Protein AF-0000000087072277 (afdb_homodimer)

Sequence (854 aa):
MFRTTTSKAGISQGRFVLPHSLRNQVSDLQTKVGILLEQLRGSSAESKAVASFSDQLLHIALSLDKFAESLSGSYDNSSGMNEVSAVDENFSDHEESKIEQGSDTHRFNSGELHKYTALKLNRLIGKKNFLGVEAISPSVGLTCASMASNVDRFMDYKIYRMCSDDWDIAQKVMISGCDPLPRRRCFSKTPPRFSKPLPINSSLWSQPTDTNILWSRYKCKDYSCLVSNETLGKRGFFKCSNCFDLSKRGWEILTNESTSAEFTIDKVLRLKPVEIRIGLDFSPTTGTFAALMKERNVTIASATLNLGAPFNEVIALRGLLPLYLSIGSRLPFFDNTLDIIHSTLFLDGWIGLDLLQFVLFDWDRVLRPRGLLWVDRFFCKRDDLKIYLDEFSRLHYKKLLWRIVPKTDRLEDELYFSAVLEKPLGSMFRTTTSKAGISQGRFVLPHSLRNQVSDLQTKVGILLEQLRGSSAESKAVASFSDQLLHIALSLDKFAESLSGSYDNSSGMNEVSAVDENFSDHEESKIEQGSDTHRFNSGELHKYTALKLNRLIGKKNFLGVEAISPSVGLTCASMASNVDRFMDYKIYRMCSDDWDIAQKVMISGCDPLPRRRCFSKTPPRFSKPLPINSSLWSQPTDTNILWSRYKCKDYSCLVSNETLGKRGFFKCSNCFDLSKRGWEILTNESTSAEFTIDKVLRLKPVEIRIGLDFSPTTGTFAALMKERNVTIASATLNLGAPFNEVIALRGLLPLYLSIGSRLPFFDNTLDIIHSTLFLDGWIGLDLLQFVLFDWDRVLRPRGLLWVDRFFCKRDDLKIYLDEFSRLHYKKLLWRIVPKTDRLEDELYFSAVLEKPLGS

Foldseek 3Di:
DPPPPPPPPPPPPPPPPPPPVVVVLVVVLVVLVVVLVVCVVPDPDDPVNVVVNVVSVVVSVVSVVVVVVVVPPDDDDDDDDDDDCPVPPPCDDPPPPPPPVPPPPLDQPAPQVVVQQDWAADPPAPDADPVRDRTDGDDWWPCCSVVRVLLNVQAPDDAAEEHDPCVVSVVVVVLVTGPPRTDYRYHYDFQPDADDFDDLVPLQQDQTDLSRDDCVQAQDSGLCCLDPPVNPPPRQADFPSHQSNSVDQPLDDDDDQQAFQRHHPVVQCVVPPPQAAEEEEEEQHLCSVQSVVVVVNHAYEYEDAQGRHDSCSSCVSSVHHYHDDHLPDQDPAAFQAHQEYEYERPQEAVDDLVSVLVSVVSVNGRHHAFGKYKYTFHKHAPVCVVVVVVSVCVQVFAWDDWGKYADPPDPGNMITIITITTRHPDD/DPPPPVPPPPPPPPPPPPPPVVVVVVVVLVVLVVVLVVVVVPDDDDDPVVVVNVVSVVVSVVSVVVVVVVPPPDDDDDDDDDDDDPVPPPCDDPPPPPPPVPPPPLDQPAPQVVVQQDWAADPPAPDADPVRDRTDGDDWWPCCSVVRVLLNVQAPDDAAEEHDPCVVSVVVVVLVTGPPRTDHRYHYDFQPDADDFDDLVALQQDQTDLSRDDCVQAQDSGLCCLDPPVNVPPRQADFPSHQSNSVDQPLDDDDDQQAFQRHHPVVLCVVPPPQAAEEEEEEQHLCSVQSVVVVVNHAYEYEDAQGRHDSCSSCVSSVHHYHDDDLPDQDPAAFQAHQEYEYERPQEAVDDLVSVLVSVVSVNGRHHAFGKYKYTFHKHAPVCVVVVVVSVCVQVFAWDDWGKYADPPDPGNMITIITITTRHDDD

Nearest PDB structures (foldseek):
  7wts-assembly1_q  TM=7.045E-01  e=3.561E-06  Homo sapiens
  6g4w-assembly1_q  TM=7.102E-01  e=8.349E-06  Homo sapiens
  5je3-assembly2_B  TM=5.546E-01  e=3.186E-05  Burkholderia glumae
  5wmm-assembly1_A  TM=5.887E-01  e=2.102E-04  Micromonospora sp. ML1
  8fjk-assembly1_Y  TM=5.440E-01  e=1.168E-02  Golden shiner reovirus

InterPro domains:
  IPR053223 Probable Methyltransferase [PTHR44067] (52-425)

Structure (mmCIF, N/CA/C/O backbone):
data_AF-0000000087072277-model_v1
#
loop_
_entity.id
_entity.type
_entity.pdbx_description
1 polymer 'Receptor-like protein kinase FERONIA-like'
#
loop_
_atom_site.group_PDB
_atom_site.id
_atom_site.type_symbol
_atom_site.label_atom_id
_atom_site.label_alt_id
_atom_site.label_comp_id
_atom_site.label_asym_id
_atom_site.label_entity_id
_atom_site.label_seq_id
_atom_site.pdbx_PDB_ins_code
_atom_site.Cartn_x
_atom_site.Cartn_y
_atom_site.Cartn_z
_atom_site.occupancy
_atom_site.B_iso_or_equiv
_atom_site.auth_seq_id
_atom_site.auth_comp_id
_atom_site.auth_asym_id
_atom_site.auth_atom_id
_atom_site.pdbx_PDB_model_num
ATOM 1 N N . MET A 1 1 ? 5.039 69.188 -38.156 1 21.2 1 MET A N 1
ATOM 2 C CA . MET A 1 1 ? 5.746 68.375 -37.156 1 21.2 1 MET A CA 1
ATOM 3 C C . MET A 1 1 ? 5.227 66.938 -37.188 1 21.2 1 MET A C 1
ATOM 5 O O . MET A 1 1 ? 5.449 66.188 -36.25 1 21.2 1 MET A O 1
ATOM 9 N N . PHE A 1 2 ? 4.535 66.438 -38.219 1 25.06 2 PHE A N 1
ATOM 10 C CA . PHE A 1 2 ? 3.707 65.312 -38.531 1 25.06 2 PHE A CA 1
ATOM 11 C C . PHE A 1 2 ? 4.555 64.062 -38.625 1 25.06 2 PHE A C 1
ATOM 13 O O . PHE A 1 2 ? 5.441 63.969 -39.469 1 25.06 2 PHE A O 1
ATOM 20 N N . ARG A 1 3 ? 4.793 63.281 -37.375 1 22.88 3 ARG A N 1
ATOM 21 C CA . ARG A 1 3 ? 5.676 62.188 -36.938 1 22.88 3 ARG A CA 1
ATOM 22 C C . ARG A 1 3 ? 5.367 60.906 -37.656 1 22.88 3 ARG A C 1
ATOM 24 O O . ARG A 1 3 ? 4.379 60.219 -37.344 1 22.88 3 ARG A O 1
ATOM 31 N N . THR A 1 4 ? 5.527 60.75 -38.938 1 24.5 4 THR A N 1
ATOM 32 C CA . THR A 1 4 ? 5.043 59.656 -39.812 1 24.5 4 THR A CA 1
ATOM 33 C C . THR A 1 4 ? 5.723 58.344 -39.438 1 24.5 4 THR A C 1
ATOM 35 O O . THR A 1 4 ? 6.949 58.25 -39.469 1 24.5 4 THR A O 1
ATOM 38 N N . THR A 1 5 ? 5.129 57.5 -38.469 1 25.12 5 THR A N 1
ATOM 39 C CA . THR A 1 5 ? 5.434 56.281 -37.719 1 25.12 5 THR A CA 1
ATOM 40 C C . THR A 1 5 ? 5.672 55.125 -38.688 1 25.12 5 THR A C 1
ATOM 42 O O . THR A 1 5 ? 4.723 54.594 -39.25 1 25.12 5 THR A O 1
ATOM 45 N N . THR A 1 6 ? 6.746 55.062 -39.562 1 24.59 6 THR A N 1
ATOM 46 C CA . THR A 1 6 ? 6.887 54.125 -40.656 1 24.59 6 THR A CA 1
ATOM 47 C C . THR A 1 6 ? 7.215 52.719 -40.156 1 24.59 6 THR A C 1
ATOM 49 O O . THR A 1 6 ? 8.258 52.531 -39.531 1 24.59 6 THR A O 1
ATOM 52 N N . SER A 1 7 ? 6.238 51.844 -39.656 1 22.67 7 SER A N 1
ATOM 53 C CA . SER A 1 7 ? 6.262 50.562 -38.969 1 22.67 7 SER A CA 1
ATOM 54 C C . SER A 1 7 ? 6.949 49.5 -39.812 1 22.67 7 SER A C 1
ATOM 56 O O . SER A 1 7 ? 6.469 49.156 -40.906 1 22.67 7 SER A O 1
ATOM 58 N N . LYS A 1 8 ? 8.367 49.312 -39.844 1 23.41 8 LYS A N 1
ATOM 59 C CA . LYS A 1 8 ? 9.18 48.5 -40.719 1 23.41 8 LYS A CA 1
ATOM 60 C C . LYS A 1 8 ? 8.953 47 -40.438 1 23.41 8 LYS A C 1
ATOM 62 O O . LYS A 1 8 ? 9.188 46.531 -39.312 1 23.41 8 LYS A O 1
ATOM 67 N N . ALA A 1 9 ? 8.016 46.281 -41.031 1 24.77 9 ALA A N 1
ATOM 68 C CA . ALA A 1 9 ? 7.59 44.875 -40.938 1 24.77 9 ALA A CA 1
ATOM 69 C C . ALA A 1 9 ? 8.766 43.938 -41.188 1 24.77 9 ALA A C 1
ATOM 71 O O . ALA A 1 9 ? 9.367 43.969 -42.281 1 24.77 9 ALA A O 1
ATOM 72 N N . GLY A 1 10 ? 9.664 43.625 -40.125 1 21.69 10 GLY A N 1
ATOM 73 C CA . GLY A 1 10 ? 10.922 42.875 -40.219 1 21.69 10 GLY A CA 1
ATOM 74 C C . GLY A 1 10 ? 10.75 41.438 -40.688 1 21.69 10 GLY A C 1
ATOM 75 O O . GLY A 1 10 ? 10.023 40.656 -40.094 1 21.69 10 GLY A O 1
ATOM 76 N N . ILE A 1 11 ? 10.797 41.094 -42.031 1 25.72 11 ILE A N 1
ATOM 77 C CA . ILE A 1 11 ? 10.625 39.844 -42.75 1 25.72 11 ILE A CA 1
ATOM 78 C C . ILE A 1 11 ? 11.68 38.812 -42.312 1 25.72 11 ILE A C 1
ATOM 80 O O . ILE A 1 11 ? 12.883 39.062 -42.469 1 25.72 11 ILE A O 1
ATOM 84 N N . SER A 1 12 ? 11.477 38.156 -41.156 1 23.19 12 SER A N 1
ATOM 85 C CA . SER A 1 12 ? 12.359 37.125 -40.562 1 23.19 12 SER A CA 1
ATOM 86 C C . SER A 1 12 ? 12.758 36.094 -41.594 1 23.19 12 SER A C 1
ATOM 88 O O . SER A 1 12 ? 11.898 35.5 -42.25 1 23.19 12 SER A O 1
ATOM 90 N N . GLN A 1 13 ? 13.914 36.219 -42.25 1 26.47 13 GLN A N 1
ATOM 91 C CA . GLN A 1 13 ? 14.523 35.438 -43.312 1 26.47 13 GLN A CA 1
ATOM 92 C C . GLN A 1 13 ? 14.797 34 -42.875 1 26.47 13 GLN A C 1
ATOM 94 O O . GLN A 1 13 ? 15.539 33.781 -41.906 1 26.47 13 GLN A O 1
ATOM 99 N N . GLY A 1 14 ? 13.797 33.031 -42.812 1 27.34 14 GLY A N 1
ATOM 100 C CA . GLY A 1 14 ? 13.812 31.625 -42.531 1 27.34 14 GLY A CA 1
ATOM 101 C C . GLY A 1 14 ? 14.984 30.891 -43.156 1 27.34 14 GLY A C 1
ATOM 102 O O . GLY A 1 14 ? 15.227 31 -44.344 1 27.34 14 GLY A O 1
ATOM 103 N N . ARG A 1 15 ? 16.047 30.672 -42.281 1 28.58 15 ARG A N 1
ATOM 104 C CA . ARG A 1 15 ? 17.359 30.125 -42.656 1 28.58 15 ARG A CA 1
ATOM 105 C C . ARG A 1 15 ? 17.219 28.703 -43.188 1 28.58 15 ARG A C 1
ATOM 107 O O . ARG A 1 15 ? 16.734 27.812 -42.5 1 28.58 15 ARG A O 1
ATOM 114 N N . PHE A 1 16 ? 17.016 28.5 -44.469 1 29.39 16 PHE A N 1
ATOM 115 C CA . PHE A 1 16 ? 16.828 27.266 -45.25 1 29.39 16 PHE A CA 1
ATOM 116 C C . PHE A 1 16 ? 18.094 26.406 -45.156 1 29.39 16 PHE A C 1
ATOM 118 O O . PHE A 1 16 ? 19.156 26.828 -45.594 1 29.39 16 PHE A O 1
ATOM 125 N N . VAL A 1 17 ? 18.188 25.625 -44.062 1 34.28 17 VAL A N 1
ATOM 126 C CA . VAL A 1 17 ? 19.391 24.812 -43.875 1 34.28 17 VAL A CA 1
ATOM 127 C C . VAL A 1 17 ? 19.422 23.703 -44.938 1 34.28 17 VAL A C 1
ATOM 129 O O . VAL A 1 17 ? 18.5 22.906 -45.031 1 34.28 17 VAL A O 1
ATOM 132 N N . LEU A 1 18 ? 20.125 23.797 -45.875 1 36.19 18 LEU A N 1
ATOM 133 C CA . LEU A 1 18 ? 20.281 22.906 -47.031 1 36.19 18 LEU A CA 1
ATOM 134 C C . LEU A 1 18 ? 20.734 21.516 -46.562 1 36.19 18 LEU A C 1
ATOM 136 O O . LEU A 1 18 ? 21.531 21.391 -45.625 1 36.19 18 LEU A O 1
ATOM 140 N N . PRO A 1 19 ? 20.016 20.422 -46.938 1 43.06 19 PRO A N 1
ATOM 141 C CA . PRO A 1 19 ? 20.359 19.047 -46.531 1 43.06 19 PRO A CA 1
ATOM 142 C C . PRO A 1 19 ? 21.828 18.703 -46.781 1 43.06 19 PRO A C 1
ATOM 144 O O . PRO A 1 19 ? 22.453 19.25 -47.688 1 43.06 19 PRO A O 1
ATOM 147 N N . HIS A 1 20 ? 22.453 18.234 -45.781 1 47.31 20 HIS A N 1
ATOM 148 C CA . HIS A 1 20 ? 23.875 17.922 -45.719 1 47.31 20 HIS A CA 1
ATOM 149 C C . HIS A 1 20 ? 24.344 17.234 -47 1 47.31 20 HIS A C 1
ATOM 151 O O . HIS A 1 20 ? 25.484 17.406 -47.438 1 47.31 20 HIS A O 1
ATOM 157 N N . SER A 1 21 ? 23.391 16.391 -47.562 1 50.62 21 SER A N 1
ATOM 158 C CA . SER A 1 21 ? 23.719 15.656 -48.781 1 50.62 21 SER A CA 1
ATOM 159 C C . SER A 1 21 ? 24 16.609 -49.938 1 50.62 21 SER A C 1
ATOM 161 O O . SER A 1 21 ? 24.844 16.344 -50.781 1 50.62 21 SER A O 1
ATOM 163 N N . LEU A 1 22 ? 23.281 17.656 -49.875 1 48.09 22 LEU A N 1
ATOM 164 C CA . LEU A 1 22 ? 23.391 18.672 -50.906 1 48.09 22 LEU A CA 1
ATOM 165 C C . LEU A 1 22 ? 24.672 19.5 -50.719 1 48.09 22 LEU A C 1
ATOM 167 O O . LEU A 1 22 ? 25.312 19.875 -51.719 1 48.09 22 LEU A O 1
ATOM 171 N N . ARG A 1 23 ? 25.078 19.656 -49.562 1 53.53 23 ARG A N 1
ATOM 172 C CA . ARG A 1 23 ? 26.281 20.391 -49.219 1 53.53 23 ARG A CA 1
ATOM 173 C C . ARG A 1 23 ? 27.531 19.672 -49.688 1 53.53 23 ARG A C 1
ATOM 175 O O . ARG A 1 23 ? 28.469 20.297 -50.188 1 53.53 23 ARG A O 1
ATOM 182 N N . ASN A 1 24 ? 27.438 18.422 -49.406 1 54.59 24 ASN A N 1
ATOM 183 C CA . ASN A 1 24 ? 28.578 17.594 -49.812 1 54.59 24 ASN A CA 1
ATOM 184 C C . ASN A 1 24 ? 28.719 17.578 -51.344 1 54.59 24 ASN A C 1
ATOM 186 O O . ASN A 1 24 ? 29.844 17.531 -51.844 1 54.59 24 ASN A O 1
ATOM 190 N N . GLN A 1 25 ? 27.578 17.609 -52 1 56.66 25 GLN A N 1
ATOM 191 C CA . GLN A 1 25 ? 27.578 17.609 -53.469 1 56.66 25 GLN A CA 1
ATOM 192 C C . GLN A 1 25 ? 28.125 18.922 -54.031 1 56.66 25 GLN A C 1
ATOM 194 O O . GLN A 1 25 ? 28.875 18.922 -55 1 56.66 25 GLN A O 1
ATOM 199 N N . VAL A 1 26 ? 27.891 19.953 -53.281 1 59.91 26 VAL A N 1
ATOM 200 C CA . VAL A 1 26 ? 28.375 21.281 -53.625 1 59.91 26 VAL A CA 1
ATOM 201 C C . VAL A 1 26 ? 29.875 21.359 -53.375 1 59.91 26 VAL A C 1
ATOM 203 O O . VAL A 1 26 ? 30.625 21.891 -54.219 1 59.91 26 VAL A O 1
ATOM 206 N N . SER A 1 27 ? 30.266 20.812 -52.25 1 59.84 27 SER A N 1
ATOM 207 C CA . SER A 1 27 ? 31.672 20.797 -51.906 1 59.84 27 SER A CA 1
ATOM 208 C C . SER A 1 27 ? 32.5 20 -52.906 1 59.84 27 SER A C 1
ATOM 210 O O . SER A 1 27 ? 33.594 20.375 -53.281 1 59.84 27 SER A O 1
ATOM 212 N N . ASP A 1 28 ? 31.922 18.906 -53.312 1 61.31 28 ASP A N 1
ATOM 213 C CA . ASP A 1 28 ? 32.562 18.047 -54.312 1 61.31 28 ASP A CA 1
ATOM 214 C C . ASP A 1 28 ? 32.688 18.766 -55.656 1 61.31 28 ASP A C 1
ATOM 216 O O . ASP A 1 28 ? 33.719 18.656 -56.312 1 61.31 28 ASP A O 1
ATOM 220 N N . LEU A 1 29 ? 31.609 19.531 -55.938 1 61.66 29 LEU A N 1
ATOM 221 C CA . LEU A 1 29 ? 31.609 20.328 -57.188 1 61.66 29 LEU A CA 1
ATOM 222 C C . LEU A 1 29 ? 32.656 21.422 -57.094 1 61.66 29 LEU A C 1
ATOM 224 O O . LEU A 1 29 ? 33.344 21.688 -58.094 1 61.66 29 LEU A O 1
ATOM 228 N N . GLN A 1 30 ? 32.844 22 -55.938 1 60.81 30 GLN A N 1
ATOM 229 C CA . GLN A 1 30 ? 33.844 23.047 -55.688 1 60.81 30 GLN A CA 1
ATOM 230 C C . GLN A 1 30 ? 35.25 22.516 -55.875 1 60.81 30 GLN A C 1
ATOM 232 O O . GLN A 1 30 ? 36.125 23.172 -56.469 1 60.81 30 GLN A O 1
ATOM 237 N N . THR A 1 31 ? 35.5 21.391 -55.312 1 62.44 31 THR A N 1
ATOM 238 C CA . THR A 1 31 ? 36.812 20.766 -55.406 1 62.44 31 THR A CA 1
ATOM 239 C C . THR A 1 31 ? 37.156 20.438 -56.844 1 62.44 31 THR A C 1
ATOM 241 O O . THR A 1 31 ? 38.312 20.656 -57.281 1 62.44 31 THR A O 1
ATOM 244 N N . LYS A 1 32 ? 36.125 19.984 -57.562 1 59.09 32 LYS A N 1
ATOM 245 C CA . LYS A 1 32 ? 36.375 19.578 -58.938 1 59.09 32 LYS A CA 1
ATOM 246 C C . LYS A 1 32 ? 36.625 20.781 -59.844 1 59.09 32 LYS A C 1
ATOM 248 O O . LYS A 1 32 ? 37.469 20.75 -60.719 1 59.09 32 LYS A O 1
ATOM 253 N N . VAL A 1 33 ? 35.906 21.859 -59.469 1 62.56 33 VAL A N 1
ATOM 254 C CA . VAL A 1 33 ? 36.125 23.109 -60.219 1 62.56 33 VAL A CA 1
ATOM 255 C C . VAL A 1 33 ? 37.5 23.672 -59.844 1 62.56 33 VAL A C 1
ATOM 257 O O . VAL A 1 33 ? 38.188 24.219 -60.719 1 62.56 33 VAL A O 1
ATOM 260 N N . GLY A 1 34 ? 37.969 23.562 -58.594 1 59.72 34 GLY A N 1
ATOM 261 C CA . GLY A 1 34 ? 39.281 23.984 -58.125 1 59.72 34 GLY A CA 1
ATOM 262 C C . GLY A 1 34 ? 40.438 23.281 -58.844 1 59.72 34 GLY A C 1
ATOM 263 O O . GLY A 1 34 ? 41.406 23.906 -59.219 1 59.72 34 GLY A O 1
ATOM 264 N N . ILE A 1 35 ? 40.281 21.984 -58.875 1 59.69 35 ILE A N 1
ATOM 265 C CA . ILE A 1 35 ? 41.281 21.172 -59.531 1 59.69 35 ILE A CA 1
ATOM 266 C C . ILE A 1 35 ? 41.406 21.578 -61 1 59.69 35 ILE A C 1
ATOM 268 O O . ILE A 1 35 ? 42.5 21.672 -61.531 1 59.69 35 ILE A O 1
ATOM 272 N N . LEU A 1 36 ? 40.219 21.859 -61.562 1 56.16 36 LEU A N 1
ATOM 273 C CA . LEU A 1 36 ? 40.219 22.281 -62.938 1 56.16 36 LEU A CA 1
ATOM 274 C C . LEU A 1 36 ? 40.938 23.609 -63.125 1 56.16 36 LEU A C 1
ATOM 276 O O . LEU A 1 36 ? 41.688 23.797 -64.062 1 56.16 36 LEU A O 1
ATOM 280 N N . LEU A 1 37 ? 40.812 24.516 -62.25 1 54.47 37 LEU A N 1
ATOM 281 C CA . LEU A 1 37 ? 41.438 25.828 -62.281 1 54.47 37 LEU A CA 1
ATOM 282 C C . LEU A 1 37 ? 42.969 25.719 -62.125 1 54.47 37 LEU A C 1
ATOM 284 O O . LEU A 1 37 ? 43.719 26.453 -62.75 1 54.47 37 LEU A O 1
ATOM 288 N N . GLU A 1 38 ? 43.438 24.906 -61.188 1 54.62 38 GLU A N 1
ATOM 289 C CA . GLU A 1 38 ? 44.875 24.703 -60.969 1 54.62 38 GLU A CA 1
ATOM 290 C C . GLU A 1 38 ? 45.562 24.125 -62.188 1 54.62 38 GLU A C 1
ATOM 292 O O . GLU A 1 38 ? 46.688 24.469 -62.5 1 54.62 38 GLU A O 1
ATOM 297 N N . GLN A 1 39 ? 44.906 23.203 -62.75 1 49.97 39 GLN A N 1
ATOM 298 C CA . GLN A 1 39 ? 45.469 22.578 -63.938 1 49.97 39 GLN A CA 1
ATOM 299 C C . GLN A 1 39 ? 45.594 23.578 -65.062 1 49.97 39 GLN A C 1
ATOM 301 O O . GLN A 1 39 ? 46.5 23.453 -65.938 1 49.97 39 GLN A O 1
ATOM 306 N N . LEU A 1 40 ? 44.688 24.406 -65.125 1 45.19 40 LEU A N 1
ATOM 307 C CA . LEU A 1 40 ? 44.75 25.422 -66.188 1 45.19 40 LEU A CA 1
ATOM 308 C C . LEU A 1 40 ? 45.969 26.328 -65.938 1 45.19 40 LEU A C 1
ATOM 310 O O . LEU A 1 40 ? 46.5 26.875 -66.938 1 45.19 40 LEU A O 1
ATOM 314 N N . ARG A 1 41 ? 46.219 26.781 -64.688 1 45.5 41 ARG A N 1
ATOM 315 C CA . ARG A 1 41 ? 47.344 27.688 -64.438 1 45.5 41 ARG A CA 1
ATOM 316 C C . ARG A 1 41 ? 48.656 27.047 -64.875 1 45.5 41 ARG A C 1
ATOM 318 O O . ARG A 1 41 ? 49.594 27.75 -65.312 1 45.5 41 ARG A O 1
ATOM 325 N N . GLY A 1 42 ? 48.938 25.875 -64.375 1 39.56 42 GLY A N 1
ATOM 326 C CA . GLY A 1 42 ? 50.281 25.312 -64.625 1 39.56 42 GLY A CA 1
ATOM 327 C C . GLY A 1 42 ? 50.531 24.906 -66.062 1 39.56 42 GLY A C 1
ATOM 328 O O . GLY A 1 42 ? 51.656 24.531 -66.375 1 39.56 42 GLY A O 1
ATOM 329 N N . SER A 1 43 ? 49.531 24.297 -66.688 1 36.38 43 SER A N 1
ATOM 330 C CA . SER A 1 43 ? 49.938 23.484 -67.812 1 36.38 43 SER A CA 1
ATOM 331 C C . SER A 1 43 ? 50.156 24.359 -69.062 1 36.38 43 SER A C 1
ATOM 333 O O . SER A 1 43 ? 49.281 25.125 -69.438 1 36.38 43 SER A O 1
ATOM 335 N N . SER A 1 44 ? 51.344 24.734 -69.375 1 33.31 44 SER A N 1
ATOM 336 C CA . SER A 1 44 ? 51.719 25.219 -70.75 1 33.31 44 SER A CA 1
ATOM 337 C C . SER A 1 44 ? 50.875 24.562 -71.812 1 33.31 44 SER A C 1
ATOM 339 O O . SER A 1 44 ? 50.25 25.234 -72.625 1 33.31 44 SER A O 1
ATOM 341 N N . ALA A 1 45 ? 51.531 23.984 -73.062 1 35.59 45 ALA A N 1
ATOM 342 C CA . ALA A 1 45 ? 51.156 23.875 -74.438 1 35.59 45 ALA A CA 1
ATOM 343 C C . ALA A 1 45 ? 50 22.922 -74.625 1 35.59 45 ALA A C 1
ATOM 345 O O . ALA A 1 45 ? 49.094 23.188 -75.438 1 35.59 45 ALA A O 1
ATOM 346 N N . GLU A 1 46 ? 50.188 21.516 -74.5 1 34.78 46 GLU A N 1
ATOM 347 C CA . GLU A 1 46 ? 49.812 20.703 -75.688 1 34.78 46 GLU A CA 1
ATOM 348 C C . GLU A 1 46 ? 48.312 20.484 -75.75 1 34.78 46 GLU A C 1
ATOM 350 O O . GLU A 1 46 ? 47.594 20.656 -74.75 1 34.78 46 GLU A O 1
ATOM 355 N N . SER A 1 47 ? 47.625 20.062 -76.938 1 36.19 47 SER A N 1
ATOM 356 C CA . SER A 1 47 ? 46.312 19.797 -77.5 1 36.19 47 SER A CA 1
ATOM 357 C C . SER A 1 47 ? 45.438 18.984 -76.562 1 36.19 47 SER A C 1
ATOM 359 O O . SER A 1 47 ? 44.219 19.219 -76.5 1 36.19 47 SER A O 1
ATOM 361 N N . LYS A 1 48 ? 46.094 17.953 -75.875 1 41.31 48 LYS A N 1
ATOM 362 C CA . LYS A 1 48 ? 45.312 16.922 -75.188 1 41.31 48 LYS A CA 1
ATOM 363 C C . LYS A 1 48 ? 44.594 17.484 -73.938 1 41.31 48 LYS A C 1
ATOM 365 O O . LYS A 1 48 ? 43.781 16.797 -73.375 1 41.31 48 LYS A O 1
ATOM 370 N N . ALA A 1 49 ? 45 18.578 -73.5 1 38.97 49 ALA A N 1
ATOM 371 C CA . ALA A 1 49 ? 44.469 19.125 -72.25 1 38.97 49 ALA A CA 1
ATOM 372 C C . ALA A 1 49 ? 43.062 19.672 -72.5 1 38.97 49 ALA A C 1
ATOM 374 O O . ALA A 1 49 ? 42.25 19.719 -71.562 1 38.97 49 ALA A O 1
ATOM 375 N N . VAL A 1 50 ? 42.844 20.031 -73.688 1 42.91 50 VAL A N 1
ATOM 376 C CA . VAL A 1 50 ? 41.562 20.609 -74.062 1 42.91 50 VAL A CA 1
ATOM 377 C C . VAL A 1 50 ? 40.469 19.531 -74 1 42.91 50 VAL A C 1
ATOM 379 O O . VAL A 1 50 ? 39.344 19.797 -73.562 1 42.91 50 VAL A O 1
ATOM 382 N N . ALA A 1 51 ? 40.938 18.25 -74.438 1 43.81 51 ALA A N 1
ATOM 383 C CA . ALA A 1 51 ? 39.938 17.172 -74.438 1 43.81 51 ALA A CA 1
ATOM 384 C C . ALA A 1 51 ? 39.469 16.812 -73.062 1 43.81 51 ALA A C 1
ATOM 386 O O . ALA A 1 51 ? 38.281 16.562 -72.812 1 43.81 51 ALA A O 1
ATOM 387 N N . SER A 1 52 ? 40.5 16.75 -72.188 1 48.41 52 SER A N 1
ATOM 388 C CA . SER A 1 52 ? 40.188 16.344 -70.812 1 48.41 52 SER A CA 1
ATOM 389 C C . SER A 1 52 ? 39.344 17.375 -70.125 1 48.41 52 SER A C 1
ATOM 391 O O . SER A 1 52 ? 38.594 17.031 -69.188 1 48.41 52 SER A O 1
ATOM 393 N N . PHE A 1 53 ? 39.5 18.578 -70.688 1 47.16 53 PHE A N 1
ATOM 394 C CA . PHE A 1 53 ? 38.75 19.703 -70.125 1 47.16 53 PHE A CA 1
ATOM 395 C C . PHE A 1 53 ? 37.25 19.594 -70.438 1 47.16 53 PHE A C 1
ATOM 397 O O . PHE A 1 53 ? 36.406 19.844 -69.562 1 47.16 53 PHE A O 1
ATOM 404 N N . SER A 1 54 ? 37 19.203 -71.688 1 48.41 54 SER A N 1
ATOM 405 C CA . SER A 1 54 ? 35.625 19.094 -72.125 1 48.41 54 SER A CA 1
ATOM 406 C C . SER A 1 54 ? 34.875 18 -71.375 1 48.41 54 SER A C 1
ATOM 408 O O . SER A 1 54 ? 33.688 18.172 -71.062 1 48.41 54 SER A O 1
ATOM 410 N N . ASP A 1 55 ? 35.656 16.953 -71 1 51.22 55 ASP A N 1
ATOM 411 C CA . ASP A 1 55 ? 35.031 15.82 -70.375 1 51.22 55 ASP A CA 1
ATOM 412 C C . ASP A 1 55 ? 34.625 16.172 -68.938 1 51.22 55 ASP A C 1
ATOM 414 O O . ASP A 1 55 ? 33.562 15.781 -68.5 1 51.22 55 ASP A O 1
ATOM 418 N N . GLN A 1 56 ? 35.5 17.016 -68.312 1 52.44 56 GLN A N 1
ATOM 419 C CA . GLN A 1 56 ? 35.25 17.344 -66.938 1 52.44 56 GLN A CA 1
ATOM 420 C C . GLN A 1 56 ? 34.094 18.344 -66.812 1 52.44 56 GLN A C 1
ATOM 422 O O . GLN A 1 56 ? 33.281 18.234 -65.875 1 52.44 56 GLN A O 1
ATOM 427 N N . LEU A 1 57 ? 34 19.156 -67.75 1 56.62 57 LEU A N 1
ATOM 428 C CA . LEU A 1 57 ? 32.906 20.125 -67.812 1 56.62 57 LEU A CA 1
ATOM 429 C C . LEU A 1 57 ? 31.562 19.422 -68.062 1 56.62 57 LEU A C 1
ATOM 431 O O . LEU A 1 57 ? 30.531 19.828 -67.5 1 56.62 57 LEU A O 1
ATOM 435 N N . LEU A 1 58 ? 31.609 18.328 -68.875 1 55.06 58 LEU A N 1
ATOM 436 C CA . LEU A 1 58 ? 30.406 17.531 -69.125 1 55.06 58 LEU A CA 1
ATOM 437 C C . LEU A 1 58 ? 29.953 16.828 -67.812 1 55.06 58 LEU A C 1
ATOM 439 O O . LEU A 1 58 ? 28.75 16.734 -67.562 1 55.06 58 LEU A O 1
ATOM 443 N N . HIS A 1 59 ? 30.891 16.438 -67.062 1 58 59 HIS A N 1
ATOM 444 C CA . HIS A 1 59 ? 30.531 15.742 -65.812 1 58 59 HIS A CA 1
ATOM 445 C C . HIS A 1 59 ? 29.891 16.688 -64.812 1 58 59 HIS A C 1
ATOM 447 O O . HIS A 1 59 ? 28.969 16.312 -64.125 1 58 59 HIS A O 1
ATOM 453 N N . ILE A 1 60 ? 30.406 17.938 -64.812 1 58.5 60 ILE A N 1
ATOM 454 C CA . ILE A 1 60 ? 29.844 18.953 -63.938 1 58.5 60 ILE A CA 1
ATOM 455 C C . ILE A 1 60 ? 28.422 19.281 -64.375 1 58.5 60 ILE A C 1
ATOM 457 O O . ILE A 1 60 ? 27.516 19.391 -63.531 1 58.5 60 ILE A O 1
ATOM 461 N N . ALA A 1 61 ? 28.109 19.344 -65.688 1 58.25 61 ALA A N 1
ATOM 462 C CA . ALA A 1 61 ? 26.797 19.625 -66.25 1 58.25 61 ALA A CA 1
ATOM 463 C C . ALA A 1 61 ? 25.812 18.5 -65.875 1 58.25 61 ALA A C 1
ATOM 465 O O . ALA A 1 61 ? 24.672 18.766 -65.5 1 58.25 61 ALA A O 1
ATOM 466 N N . LEU A 1 62 ? 26.312 17.266 -66 1 58.25 62 LEU A N 1
ATOM 467 C CA . LEU A 1 62 ? 25.484 16.109 -65.688 1 58.25 62 LEU A CA 1
ATOM 468 C C . LEU A 1 62 ? 25.125 16.078 -64.25 1 58.25 62 LEU A C 1
ATOM 470 O O . LEU A 1 62 ? 24 15.727 -63.844 1 58.25 62 LEU A O 1
ATOM 474 N N . SER A 1 63 ? 26.156 16.438 -63.375 1 57.81 63 SER A N 1
ATOM 475 C CA . SER A 1 63 ? 25.922 16.438 -61.938 1 57.81 63 SER A CA 1
ATOM 476 C C . SER A 1 63 ? 24.922 17.516 -61.562 1 57.81 63 SER A C 1
ATOM 478 O O . SER A 1 63 ? 24.109 17.312 -60.656 1 57.81 63 SER A O 1
ATOM 480 N N . LEU A 1 64 ? 24.938 18.656 -62.188 1 59.09 64 LEU A N 1
ATOM 481 C CA . LEU A 1 64 ? 24 19.75 -61.938 1 59.09 64 LEU A CA 1
ATOM 482 C C . LEU A 1 64 ? 22.594 19.375 -62.406 1 59.09 64 LEU A C 1
ATOM 484 O O . LEU A 1 64 ? 21.609 19.734 -61.781 1 59.09 64 LEU A O 1
ATOM 488 N N . ASP A 1 65 ? 22.406 18.594 -63.594 1 54.31 65 ASP A N 1
ATOM 489 C CA . ASP A 1 65 ? 21.109 18.125 -64.062 1 54.31 65 ASP A CA 1
ATOM 490 C C . ASP A 1 65 ? 20.484 17.141 -63.062 1 54.31 65 ASP A C 1
ATOM 492 O O . ASP A 1 65 ? 19.297 17.188 -62.812 1 54.31 65 ASP A O 1
ATOM 496 N N . LYS A 1 66 ? 21.312 16.25 -62.594 1 55.53 66 LYS A N 1
ATOM 497 C CA . LYS A 1 66 ? 20.812 15.281 -61.625 1 55.53 66 LYS A CA 1
ATOM 498 C C . LYS A 1 66 ? 20.297 15.977 -60.375 1 55.53 66 LYS A C 1
ATOM 500 O O . LYS A 1 66 ? 19.328 15.531 -59.75 1 55.53 66 LYS A O 1
ATOM 505 N N . PHE A 1 67 ? 21.016 16.984 -60 1 53.62 67 PHE A N 1
ATOM 506 C CA . PHE A 1 67 ? 20.594 17.781 -58.844 1 53.62 67 PHE A CA 1
ATOM 507 C C . PHE A 1 67 ? 19.25 18.438 -59.094 1 53.62 67 PHE A C 1
ATOM 509 O O . PHE A 1 67 ? 18.375 18.438 -58.219 1 53.62 67 PHE A O 1
ATOM 516 N N . ALA A 1 68 ? 18.859 18.969 -60.219 1 50.28 68 ALA A N 1
ATOM 517 C CA . ALA A 1 68 ? 17.594 19.594 -60.594 1 50.28 68 ALA A CA 1
ATOM 518 C C . ALA A 1 68 ? 16.469 18.562 -60.625 1 50.28 68 ALA A C 1
ATOM 520 O O . ALA A 1 68 ? 15.336 18.859 -60.219 1 50.28 68 ALA A O 1
ATOM 521 N N . GLU A 1 69 ? 16.641 17.453 -61.219 1 47.03 69 GLU A N 1
ATOM 522 C CA . GLU A 1 69 ? 15.633 16.406 -61.312 1 47.03 69 GLU A CA 1
ATOM 523 C C . GLU A 1 69 ? 15.203 15.945 -59.906 1 47.03 69 GLU A C 1
ATOM 525 O O . GLU A 1 69 ? 14.031 15.633 -59.688 1 47.03 69 GLU A O 1
ATOM 530 N N . SER A 1 70 ? 16.094 15.758 -59 1 44.66 70 SER A N 1
ATOM 531 C CA . SER A 1 70 ? 15.75 15.305 -57.656 1 44.66 70 SER A CA 1
ATOM 532 C C . SER A 1 70 ? 14.797 16.281 -56.969 1 44.66 70 SER A C 1
ATOM 534 O O . SER A 1 70 ? 14.094 15.914 -56.031 1 44.66 70 SER A O 1
ATOM 536 N N . LEU A 1 71 ? 14.742 17.469 -57.281 1 38.44 71 LEU A N 1
ATOM 537 C CA . LEU A 1 71 ? 13.844 18.453 -56.688 1 38.44 71 LEU A CA 1
ATOM 538 C C . LEU A 1 71 ? 12.445 18.344 -57.312 1 38.44 71 LEU A C 1
ATOM 540 O O . LEU A 1 71 ? 11.453 18.672 -56.656 1 38.44 71 LEU A O 1
ATOM 544 N N . SER A 1 72 ? 12.047 18.062 -58.5 1 31.34 72 SER A N 1
ATOM 545 C CA . SER A 1 72 ? 10.773 18.172 -59.219 1 31.34 72 SER A CA 1
ATOM 546 C C . SER A 1 72 ? 9.844 17.031 -58.844 1 31.34 72 SER A C 1
ATOM 548 O O . SER A 1 72 ? 8.664 17.031 -59.219 1 31.34 72 SER A O 1
ATOM 550 N N . GLY A 1 73 ? 10.148 15.859 -58.375 1 30.31 73 GLY A N 1
ATOM 551 C CA . GLY A 1 73 ? 9.312 14.68 -58.5 1 30.31 73 GLY A CA 1
ATOM 552 C C . GLY A 1 73 ? 8.055 14.727 -57.656 1 30.31 73 GLY A C 1
ATOM 553 O O . GLY A 1 73 ? 7.387 13.711 -57.469 1 30.31 73 GLY A O 1
ATOM 554 N N . SER A 1 74 ? 7.57 15.75 -56.906 1 26.27 74 SER A N 1
ATOM 555 C CA . SER A 1 74 ? 6.504 15.445 -55.969 1 26.27 74 SER A CA 1
ATOM 556 C C . SER A 1 74 ? 5.141 15.414 -56.656 1 26.27 74 SER A C 1
ATOM 558 O O . SER A 1 74 ? 4.105 15.344 -55.969 1 26.27 74 SER A O 1
ATOM 560 N N . TYR A 1 75 ? 4.836 15.891 -57.719 1 21.83 75 TYR A N 1
ATOM 561 C CA . TYR A 1 75 ? 3.439 16.25 -57.969 1 21.83 75 TYR A CA 1
ATOM 562 C C . TYR A 1 75 ? 2.59 15.023 -58.219 1 21.83 75 TYR A C 1
ATOM 564 O O . TYR A 1 75 ? 1.358 15.086 -58.188 1 21.83 75 TYR A O 1
ATOM 572 N N . ASP A 1 76 ? 2.967 13.891 -58.781 1 18.45 76 ASP A N 1
ATOM 573 C CA . ASP A 1 76 ? 1.969 13.383 -59.719 1 18.45 76 ASP A CA 1
ATOM 574 C C . ASP A 1 76 ? 0.769 12.797 -58.969 1 18.45 76 ASP A C 1
ATOM 576 O O . ASP A 1 76 ? -0.368 13.219 -59.188 1 18.45 76 ASP A O 1
ATOM 580 N N . ASN A 1 77 ? 0.319 11.422 -59.25 1 18.64 77 ASN A N 1
ATOM 581 C CA . ASN A 1 77 ? -0.726 10.898 -60.125 1 18.64 77 ASN A CA 1
ATOM 582 C C . ASN A 1 77 ? -1.937 10.422 -59.312 1 18.64 77 ASN A C 1
ATOM 584 O O . ASN A 1 77 ? -3.068 10.82 -59.594 1 18.64 77 ASN A O 1
ATOM 588 N N . SER A 1 78 ? -2.201 9 -58.844 1 18.3 78 SER A N 1
ATOM 589 C CA . SER A 1 78 ? -3.076 8 -59.469 1 18.3 78 SER A CA 1
ATOM 590 C C . SER A 1 78 ? -4.352 7.816 -58.656 1 18.3 78 SER A C 1
ATOM 592 O O . SER A 1 78 ? -4.422 8.234 -57.5 1 18.3 78 SER A O 1
ATOM 594 N N . SER A 1 79 ? -5.289 6.566 -58.938 1 18.52 79 SER A N 1
ATOM 595 C CA . SER A 1 79 ? -6.559 6.016 -59.406 1 18.52 79 SER A CA 1
ATOM 596 C C . SER A 1 79 ? -7.328 5.352 -58.281 1 18.52 79 SER A C 1
ATOM 598 O O . SER A 1 79 ? -8.477 4.945 -58.438 1 18.52 79 SER A O 1
ATOM 600 N N . GLY A 1 80 ? -6.879 4.863 -57.094 1 17.77 80 GLY A N 1
ATOM 601 C CA . GLY A 1 80 ? -7.406 3.549 -56.781 1 17.77 80 GLY A CA 1
ATOM 602 C C . GLY A 1 80 ? -8.844 3.59 -56.281 1 17.77 80 GLY A C 1
ATOM 603 O O . GLY A 1 80 ? -9.336 4.645 -55.875 1 17.77 80 GLY A O 1
ATOM 604 N N . MET A 1 81 ? -9.688 2.271 -56.438 1 18.05 81 MET A N 1
ATOM 605 C CA . MET A 1 81 ? -10.984 1.627 -56.594 1 18.05 81 MET A CA 1
ATOM 606 C C . MET A 1 81 ? -11.734 1.605 -55.281 1 18.05 81 MET A C 1
ATOM 608 O O . MET A 1 81 ? -11.133 1.743 -54.219 1 18.05 81 MET A O 1
ATOM 612 N N . ASN A 1 82 ? -13 0.861 -55.25 1 19.81 82 ASN A N 1
ATOM 613 C CA . ASN A 1 82 ? -14.375 0.877 -54.75 1 19.81 82 ASN A CA 1
ATOM 614 C C . ASN A 1 82 ? -14.5 0.145 -53.406 1 19.81 82 ASN A C 1
ATOM 616 O O . ASN A 1 82 ? -15.609 -0.021 -52.906 1 19.81 82 ASN A O 1
ATOM 620 N N . GLU A 1 83 ? -13.5 -0.652 -52.844 1 19.66 83 GLU A N 1
ATOM 621 C CA . GLU A 1 83 ? -13.977 -1.833 -52.125 1 19.66 83 GLU A CA 1
ATOM 622 C C . GLU A 1 83 ? -14.852 -1.445 -50.938 1 19.66 83 GLU A C 1
ATOM 624 O O . GLU A 1 83 ? -14.672 -0.375 -50.375 1 19.66 83 GLU A O 1
ATOM 629 N N . VAL A 1 84 ? -15.914 -2.379 -50.656 1 22.12 84 VAL A N 1
ATOM 630 C CA . VAL A 1 84 ? -17.141 -2.67 -49.906 1 22.12 84 VAL A CA 1
ATOM 631 C C . VAL A 1 84 ? -16.844 -2.76 -48.406 1 22.12 84 VAL A C 1
ATOM 633 O O . VAL A 1 84 ? -15.805 -3.295 -48.031 1 22.12 84 VAL A O 1
ATOM 636 N N . SER A 1 85 ? -17.625 -2.131 -47.531 1 19.69 85 SER A N 1
ATOM 637 C CA . SER A 1 85 ? -17.516 -1.657 -46.156 1 19.69 85 SER A CA 1
ATOM 638 C C . SER A 1 85 ? -17.766 -2.785 -45.156 1 19.69 85 SER A C 1
ATOM 640 O O . SER A 1 85 ? -18.859 -2.922 -44.625 1 19.69 85 SER A O 1
ATOM 642 N N . ALA A 1 86 ? -17.422 -4.16 -45.438 1 20.52 86 ALA A N 1
ATOM 643 C CA . ALA A 1 86 ? -17.734 -5.133 -44.406 1 20.52 86 ALA A CA 1
ATOM 644 C C . ALA A 1 86 ? -17.125 -4.723 -43.062 1 20.52 86 ALA A C 1
ATOM 646 O O . ALA A 1 86 ? -15.922 -4.453 -42.969 1 20.52 86 ALA A O 1
ATOM 647 N N . VAL A 1 87 ? -17.875 -4.324 -42.125 1 23.34 87 VAL A N 1
ATOM 648 C CA . VAL A 1 87 ? -17.594 -3.785 -40.812 1 23.34 87 VAL A CA 1
ATOM 649 C C . VAL A 1 87 ? -16.922 -4.855 -39.938 1 23.34 87 VAL A C 1
ATOM 651 O O . VAL A 1 87 ? -17.578 -5.773 -39.438 1 23.34 87 VAL A O 1
ATOM 654 N N . ASP A 1 88 ? -15.898 -5.719 -40.5 1 20.38 88 ASP A N 1
ATOM 655 C CA . ASP A 1 88 ? -15.25 -6.781 -39.75 1 20.38 88 ASP A CA 1
ATOM 656 C C . ASP A 1 88 ? -14.734 -6.258 -38.406 1 20.38 88 ASP A C 1
ATOM 658 O O . ASP A 1 88 ? -14.391 -5.082 -38.281 1 20.38 88 ASP A O 1
ATOM 662 N N . GLU A 1 89 ? -15.078 -7.043 -37.25 1 26.11 89 GLU A N 1
ATOM 663 C CA . GLU A 1 89 ? -14.703 -7.066 -35.844 1 26.11 89 GLU A CA 1
ATOM 664 C C . GLU A 1 89 ? -13.195 -6.949 -35.656 1 26.11 89 GLU A C 1
ATOM 666 O O . GLU A 1 89 ? -12.625 -7.539 -34.75 1 26.11 89 GLU A O 1
ATOM 671 N N . ASN A 1 90 ? -12.516 -6.391 -36.688 1 23.47 90 ASN A N 1
ATOM 672 C CA . ASN A 1 90 ? -11.086 -6.586 -36.938 1 23.47 90 ASN A CA 1
ATOM 673 C C . ASN A 1 90 ? -10.25 -5.836 -35.875 1 23.47 90 ASN A C 1
ATOM 675 O O . ASN A 1 90 ? -9.992 -4.641 -36.031 1 23.47 90 ASN A O 1
ATOM 679 N N . PHE A 1 91 ? -10.516 -5.988 -34.625 1 24.2 91 PHE A N 1
ATOM 680 C CA . PHE A 1 91 ? -9.445 -5.395 -33.844 1 24.2 91 PHE A CA 1
ATOM 681 C C . PHE A 1 91 ? -8.078 -5.883 -34.312 1 24.2 91 PHE A C 1
ATOM 683 O O . PHE A 1 91 ? -7.465 -6.742 -33.688 1 24.2 91 PHE A O 1
ATOM 690 N N . SER A 1 92 ? -8.062 -6.391 -35.688 1 23.17 92 SER A N 1
ATOM 691 C CA . SER A 1 92 ? -6.898 -7.145 -36.156 1 23.17 92 SER A CA 1
ATOM 692 C C . SER A 1 92 ? -5.602 -6.426 -35.812 1 23.17 92 SER A C 1
ATOM 694 O O . SER A 1 92 ? -4.707 -7.008 -35.188 1 23.17 92 SER A O 1
ATOM 696 N N . ASP A 1 93 ? -4.91 -5.91 -36.969 1 24.12 93 ASP A N 1
ATOM 697 C CA . ASP A 1 93 ? -3.514 -5.875 -37.406 1 24.12 93 ASP A CA 1
ATOM 698 C C . ASP A 1 93 ? -2.738 -4.793 -36.656 1 24.12 93 ASP A C 1
ATOM 700 O O . ASP A 1 93 ? -3.145 -3.629 -36.625 1 24.12 93 ASP A O 1
ATOM 704 N N . HIS A 1 94 ? -1.966 -5.176 -35.625 1 25.69 94 HIS A N 1
ATOM 705 C CA . HIS A 1 94 ? -0.887 -4.363 -35.094 1 25.69 94 HIS A CA 1
ATOM 706 C C . HIS A 1 94 ? -0.064 -3.719 -36.188 1 25.69 94 HIS A C 1
ATOM 708 O O . HIS A 1 94 ? 0.609 -4.414 -36.969 1 25.69 94 HIS A O 1
ATOM 714 N N . GLU A 1 95 ? -0.591 -2.775 -36.969 1 25.69 95 GLU A N 1
ATOM 715 C CA . GLU A 1 95 ? 0.36 -2.051 -37.812 1 25.69 95 GLU A CA 1
ATOM 716 C C . GLU A 1 95 ? 1.672 -1.808 -37.062 1 25.69 95 GLU A C 1
ATOM 718 O O . GLU A 1 95 ? 1.669 -1.415 -35.906 1 25.69 95 GLU A O 1
ATOM 723 N N . GLU A 1 96 ? 2.748 -2.529 -37.531 1 26.31 96 GLU A N 1
ATOM 724 C CA . GLU A 1 96 ? 4.121 -2.23 -37.125 1 26.31 96 GLU A CA 1
ATOM 725 C C . GLU A 1 96 ? 4.379 -0.727 -37.094 1 26.31 96 GLU A C 1
ATOM 727 O O . GLU A 1 96 ? 4.414 -0.09 -38.156 1 26.31 96 GLU A O 1
ATOM 732 N N . SER A 1 97 ? 3.777 -0.063 -36.25 1 25.12 97 SER A N 1
ATOM 733 C CA . SER A 1 97 ? 4.176 1.34 -36.188 1 25.12 97 SER A CA 1
ATOM 734 C C . SER A 1 97 ? 5.695 1.484 -36.25 1 25.12 97 SER A C 1
ATOM 736 O O . SER A 1 97 ? 6.406 0.818 -35.5 1 25.12 97 SER A O 1
ATOM 738 N N . LYS A 1 98 ? 6.254 1.708 -37.438 1 27.12 98 LYS A N 1
ATOM 739 C CA . LYS A 1 98 ? 7.617 2.225 -37.531 1 27.12 98 LYS A CA 1
ATOM 740 C C . LYS A 1 98 ? 7.891 3.242 -36.406 1 27.12 98 LYS A C 1
ATOM 742 O O . LYS A 1 98 ? 7.223 4.277 -36.344 1 27.12 98 LYS A O 1
ATOM 747 N N . ILE A 1 99 ? 8.531 2.764 -35.344 1 27.84 99 ILE A N 1
ATOM 748 C CA . ILE A 1 99 ? 9.141 3.633 -34.344 1 27.84 99 ILE A CA 1
ATOM 749 C C . ILE A 1 99 ? 9.984 4.703 -35.031 1 27.84 99 ILE A C 1
ATOM 751 O O . ILE A 1 99 ? 11.062 4.406 -35.562 1 27.84 99 ILE A O 1
ATOM 755 N N . GLU A 1 100 ? 9.352 5.547 -35.844 1 28.11 100 GLU A N 1
ATOM 756 C CA . GLU A 1 100 ? 10.18 6.703 -36.156 1 28.11 100 GLU A CA 1
ATOM 757 C C . GLU A 1 100 ? 10.805 7.289 -34.875 1 28.11 100 GLU A C 1
ATOM 759 O O . GLU A 1 100 ? 10.109 7.566 -33.906 1 28.11 100 GLU A O 1
ATOM 764 N N . GLN A 1 101 ? 12.039 7.047 -34.656 1 30.19 101 GLN A N 1
ATOM 765 C CA . GLN A 1 101 ? 12.93 7.609 -33.625 1 30.19 101 GLN A CA 1
ATOM 766 C C . GLN A 1 101 ? 12.758 9.125 -33.531 1 30.19 101 GLN A C 1
ATOM 768 O O . GLN A 1 101 ? 13.695 9.875 -33.812 1 30.19 101 GLN A O 1
ATOM 773 N N . GLY A 1 102 ? 11.602 9.734 -34.031 1 30.09 102 GLY A N 1
ATOM 774 C CA . GLY A 1 102 ? 11.555 11.164 -33.781 1 30.09 102 GLY A CA 1
ATOM 775 C C . GLY A 1 102 ? 11.711 11.516 -32.312 1 30.09 102 GLY A C 1
ATOM 776 O O . GLY A 1 102 ? 11.484 10.68 -31.453 1 30.09 102 GLY A O 1
ATOM 777 N N . SER A 1 103 ? 12.547 12.445 -31.984 1 33.78 103 SER A N 1
ATOM 778 C CA . SER A 1 103 ? 12.633 13.078 -30.672 1 33.78 103 SER A CA 1
ATOM 779 C C . SER A 1 103 ? 11.25 13.289 -30.062 1 33.78 103 SER A C 1
ATOM 781 O O . SER A 1 103 ? 10.602 14.305 -30.328 1 33.78 103 SER A O 1
ATOM 783 N N . ASP A 1 104 ? 10.305 12.375 -30.172 1 36 104 ASP A N 1
ATOM 784 C CA . ASP A 1 104 ? 8.898 12.398 -29.781 1 36 104 ASP A CA 1
ATOM 785 C C . ASP A 1 104 ? 8.734 12.898 -28.344 1 36 104 ASP A C 1
ATOM 787 O O . ASP A 1 104 ? 9.062 12.18 -27.406 1 36 104 ASP A O 1
ATOM 791 N N . THR A 1 105 ? 8.977 14.156 -28.094 1 39.72 105 THR A N 1
ATOM 792 C CA . THR A 1 105 ? 8.43 14.789 -26.906 1 39.72 105 THR A CA 1
ATOM 793 C C . THR A 1 105 ? 7.074 14.18 -26.547 1 39.72 105 THR A C 1
ATOM 795 O O . THR A 1 105 ? 6.164 14.148 -27.375 1 39.72 105 THR A O 1
ATOM 798 N N . HIS A 1 106 ? 7 13.156 -25.875 1 50.09 106 HIS A N 1
ATOM 799 C CA . HIS A 1 106 ? 5.801 12.539 -25.328 1 50.09 106 HIS A CA 1
ATOM 800 C C . HIS A 1 106 ? 4.719 13.57 -25.047 1 50.09 106 HIS A C 1
ATOM 802 O O . HIS A 1 106 ? 4.734 14.234 -24 1 50.09 106 HIS A O 1
ATOM 808 N N . ARG A 1 107 ? 4.105 14.203 -26.141 1 56.22 107 ARG A N 1
ATOM 809 C CA . ARG A 1 107 ? 3.141 15.281 -25.953 1 56.22 107 ARG A CA 1
ATOM 810 C C . ARG A 1 107 ? 1.795 14.734 -25.484 1 56.22 107 ARG A C 1
ATOM 812 O O . ARG A 1 107 ? 1.142 13.984 -26.219 1 56.22 107 ARG A O 1
ATOM 819 N N . PHE A 1 108 ? 1.467 14.758 -24.25 1 69.94 108 PHE A N 1
ATOM 820 C CA . PHE A 1 108 ? 0.13 14.555 -23.703 1 69.94 108 PHE A CA 1
ATOM 821 C C . PHE A 1 108 ? -0.847 15.578 -24.281 1 69.94 108 PHE A C 1
ATOM 823 O O . PHE A 1 108 ? -0.517 16.75 -24.406 1 69.94 108 PHE A O 1
ATOM 830 N N . ASN A 1 109 ? -2 15.117 -24.828 1 70.88 109 ASN A N 1
ATOM 831 C CA . ASN A 1 109 ? -2.977 16.016 -25.453 1 70.88 109 ASN A CA 1
ATOM 832 C C . ASN A 1 109 ? -4.059 16.422 -24.453 1 70.88 109 ASN A C 1
ATOM 834 O O . ASN A 1 109 ? -4.668 17.484 -24.594 1 70.88 109 ASN A O 1
ATOM 838 N N . SER A 1 110 ? -4.215 15.578 -23.531 1 81.25 110 SER A N 1
ATOM 839 C CA . SER A 1 110 ? -5.262 15.883 -22.562 1 81.25 110 SER A CA 1
ATOM 840 C C . SER A 1 110 ? -4.855 17.047 -21.656 1 81.25 110 SER A C 1
ATOM 842 O O . SER A 1 110 ? -3.754 17.062 -21.109 1 81.25 110 SER A O 1
ATOM 844 N N . GLY A 1 111 ? -5.758 18 -21.594 1 82 111 GLY A N 1
ATOM 845 C CA . GLY A 1 111 ? -5.523 19.125 -20.703 1 82 111 GLY A CA 1
ATOM 846 C C . GLY A 1 111 ? -5.344 18.719 -19.266 1 82 111 GLY A C 1
ATOM 847 O O . GLY A 1 111 ? -4.453 19.219 -18.578 1 82 111 GLY A O 1
ATOM 848 N N . GLU A 1 112 ? -6.062 17.75 -18.938 1 86 112 GLU A N 1
ATOM 849 C CA . GLU A 1 112 ? -6.008 17.297 -17.547 1 86 112 GLU A CA 1
ATOM 850 C C . GLU A 1 112 ? -4.707 16.547 -17.25 1 86 112 GLU A C 1
ATOM 852 O O . GLU A 1 112 ? -4.188 16.609 -16.141 1 86 112 GLU A O 1
ATOM 857 N N . LEU A 1 113 ? -4.254 15.875 -18.234 1 89.12 113 LEU A N 1
ATOM 858 C CA . LEU A 1 113 ? -2.973 15.203 -18.062 1 89.12 113 LEU A CA 1
ATOM 859 C C . LEU A 1 113 ? -1.848 16.219 -17.875 1 89.12 113 LEU A C 1
ATOM 861 O O . LEU A 1 113 ? -0.967 16.031 -17.031 1 89.12 113 LEU A O 1
ATOM 865 N N . HIS A 1 114 ? -1.93 17.281 -18.641 1 89.12 114 HIS A N 1
ATOM 866 C CA . HIS A 1 114 ? -0.961 18.359 -18.484 1 89.12 114 HIS A CA 1
ATOM 867 C C . HIS A 1 114 ? -1.056 18.984 -17.094 1 89.12 114 HIS A C 1
ATOM 869 O O . HIS A 1 114 ? -0.034 19.234 -16.453 1 89.12 114 HIS A O 1
ATOM 875 N N . LYS A 1 115 ? -2.268 19.203 -16.719 1 91.12 115 LYS A N 1
ATOM 876 C CA . LYS A 1 115 ? -2.48 19.797 -15.398 1 91.12 115 LYS A CA 1
ATOM 877 C C . LYS A 1 115 ? -1.96 18.875 -14.297 1 91.12 115 LYS A C 1
ATOM 879 O O . LYS A 1 115 ? -1.366 19.344 -13.32 1 91.12 115 LYS A O 1
ATOM 884 N N . TYR A 1 116 ? -2.152 17.641 -14.477 1 94.12 116 TYR A N 1
ATOM 885 C CA . TYR A 1 116 ? -1.718 16.688 -13.453 1 94.12 116 TYR A CA 1
ATOM 886 C C . TYR A 1 116 ? -0.197 16.625 -13.383 1 94.12 116 TYR A C 1
ATOM 888 O O . TYR A 1 116 ? 0.379 16.641 -12.289 1 94.12 116 TYR A O 1
ATOM 896 N N . THR A 1 117 ? 0.478 16.562 -14.508 1 91.12 117 THR A N 1
ATOM 897 C CA . THR A 1 117 ? 1.916 16.328 -14.531 1 91.12 117 THR A CA 1
ATOM 898 C C . THR A 1 117 ? 2.684 17.609 -14.219 1 91.12 117 THR A C 1
ATOM 900 O O . THR A 1 117 ? 3.881 17.562 -13.938 1 91.12 117 THR A O 1
ATOM 903 N N . ALA A 1 118 ? 1.976 18.734 -14.195 1 93.12 118 ALA A N 1
ATOM 904 C CA . ALA A 1 118 ? 2.605 20.016 -13.828 1 93.12 118 ALA A CA 1
ATOM 905 C C . ALA A 1 118 ? 2.969 20.031 -12.344 1 93.12 118 ALA A C 1
ATOM 907 O O . ALA A 1 118 ? 2.297 19.406 -11.523 1 93.12 118 ALA A O 1
ATOM 908 N N . LEU A 1 119 ? 4.016 20.766 -12.078 1 94.31 119 LEU A N 1
ATOM 909 C CA . LEU A 1 119 ? 4.426 20.938 -10.688 1 94.31 119 LEU A CA 1
ATOM 910 C C . LEU A 1 119 ? 3.299 21.547 -9.859 1 94.31 119 LEU A C 1
ATOM 912 O O . LEU A 1 119 ? 2.596 22.453 -10.328 1 94.31 119 LEU A O 1
ATOM 916 N N . LYS A 1 120 ? 3.156 21.062 -8.703 1 96.31 120 LYS A N 1
ATOM 917 C CA . LYS A 1 120 ? 2.17 21.594 -7.762 1 96.31 120 LYS A CA 1
ATOM 918 C C . LYS A 1 120 ? 2.826 22.5 -6.727 1 96.31 120 LYS A C 1
ATOM 920 O O . LYS A 1 120 ? 3.428 22.031 -5.762 1 96.31 120 LYS A O 1
ATOM 925 N N . LEU A 1 121 ? 2.557 23.719 -6.855 1 95.88 121 LEU A N 1
ATOM 926 C CA . LEU A 1 121 ? 3.217 24.703 -6.008 1 95.88 121 LEU A CA 1
ATOM 927 C C . LEU A 1 121 ? 2.604 24.719 -4.609 1 95.88 121 LEU A C 1
ATOM 929 O O . LEU A 1 121 ? 1.4 24.484 -4.453 1 95.88 121 LEU A O 1
ATOM 933 N N . ASN A 1 122 ? 3.436 25 -3.664 1 95.62 122 ASN A N 1
ATOM 934 C CA . ASN A 1 122 ? 2.934 25.203 -2.311 1 95.62 122 ASN A CA 1
ATOM 935 C C . ASN A 1 122 ? 2.027 26.438 -2.234 1 95.62 122 ASN A C 1
ATOM 937 O O . ASN A 1 122 ? 2.023 27.266 -3.145 1 95.62 122 ASN A O 1
ATOM 941 N N . ARG A 1 123 ? 1.289 26.453 -1.158 1 94.44 123 ARG A N 1
ATOM 942 C CA . ARG A 1 123 ? 0.422 27.609 -0.966 1 94.44 123 ARG A CA 1
ATOM 943 C C . ARG A 1 123 ? 1.23 28.906 -0.947 1 94.44 123 ARG A C 1
ATOM 945 O O . ARG A 1 123 ? 0.87 29.875 -1.612 1 94.44 123 ARG A O 1
ATOM 952 N N . LEU A 1 124 ? 2.211 28.922 -0.072 1 92.25 124 LEU A N 1
ATOM 953 C CA . LEU A 1 124 ? 3.154 30.031 -0.088 1 92.25 124 LEU A CA 1
ATOM 954 C C . LEU A 1 124 ? 4.246 29.812 -1.127 1 92.25 124 LEU A C 1
ATOM 956 O O . LEU A 1 124 ? 5.219 29.094 -0.865 1 92.25 124 LEU A O 1
ATOM 960 N N . ILE A 1 125 ? 4.121 30.469 -2.186 1 91.12 125 ILE A N 1
ATOM 961 C CA . ILE A 1 125 ? 4.988 30.266 -3.338 1 91.12 125 ILE A CA 1
ATOM 962 C C . ILE A 1 125 ? 6.426 30.625 -2.977 1 91.12 125 ILE A C 1
ATOM 964 O O . ILE A 1 125 ? 6.668 31.672 -2.369 1 91.12 125 ILE A O 1
ATOM 968 N N . GLY A 1 126 ? 7.328 29.797 -3.305 1 91.31 126 GLY A N 1
ATOM 969 C CA . GLY A 1 126 ? 8.742 30.047 -3.059 1 91.31 126 GLY A CA 1
ATOM 970 C C . GLY A 1 126 ? 9.211 29.531 -1.713 1 91.31 126 GLY A C 1
ATOM 971 O O . GLY A 1 126 ? 10.414 29.547 -1.424 1 91.31 126 GLY A O 1
ATOM 972 N N . LYS A 1 127 ? 8.273 29.141 -0.959 1 93.31 127 LYS A N 1
ATOM 973 C CA . LYS A 1 127 ? 8.641 28.609 0.354 1 93.31 127 LYS A CA 1
ATOM 974 C C . LYS A 1 127 ? 8.633 27.094 0.362 1 93.31 127 LYS A C 1
ATOM 976 O O . LYS A 1 127 ? 7.723 26.469 -0.186 1 93.31 127 LYS A O 1
ATOM 981 N N . LYS A 1 128 ? 9.648 26.547 0.97 1 94.31 128 LYS A N 1
ATOM 982 C CA . LYS A 1 128 ? 9.727 25.109 1.094 1 94.31 128 LYS A CA 1
ATOM 983 C C . LYS A 1 128 ? 8.758 24.594 2.156 1 94.31 128 LYS A C 1
ATOM 985 O O . LYS A 1 128 ? 8.578 25.219 3.199 1 94.31 128 LYS A O 1
ATOM 990 N N . ASN A 1 129 ? 8.133 23.547 1.871 1 92.5 129 ASN A N 1
ATOM 991 C CA . ASN A 1 129 ? 7.293 22.891 2.867 1 92.5 129 ASN A CA 1
ATOM 992 C C . ASN A 1 129 ? 8.109 21.953 3.758 1 92.5 129 ASN A C 1
ATOM 994 O O . ASN A 1 129 ? 9.344 21.969 3.717 1 92.5 129 ASN A O 1
ATOM 998 N N . PHE A 1 130 ? 7.43 21.203 4.598 1 89.81 130 PHE A N 1
ATOM 999 C CA . PHE A 1 130 ? 8.109 20.375 5.582 1 89.81 130 PHE A CA 1
ATOM 1000 C C . PHE A 1 130 ? 8.852 19.219 4.902 1 89.81 130 PHE A C 1
ATOM 1002 O O . PHE A 1 130 ? 9.695 18.578 5.523 1 89.81 130 PHE A O 1
ATOM 1009 N N . LEU A 1 131 ? 8.602 18.922 3.604 1 91.06 131 LEU A N 1
ATOM 1010 C CA . LEU A 1 131 ? 9.312 17.906 2.838 1 91.06 131 LEU A CA 1
ATOM 1011 C C . LEU A 1 131 ? 10.57 18.484 2.203 1 91.06 131 LEU A C 1
ATOM 1013 O O . LEU A 1 131 ? 11.336 17.766 1.56 1 91.06 131 LEU A O 1
ATOM 1017 N N . GLY A 1 132 ? 10.742 19.766 2.338 1 91 132 GLY A N 1
ATOM 1018 C CA . GLY A 1 132 ? 11.938 20.422 1.844 1 91 132 GLY A CA 1
ATOM 1019 C C . GLY A 1 132 ? 11.828 20.859 0.391 1 91 132 GLY A C 1
ATOM 1020 O O . GLY A 1 132 ? 12.844 21.078 -0.274 1 91 132 GLY A O 1
ATOM 1021 N N . VAL A 1 133 ? 10.594 20.906 -0.088 1 93.69 133 VAL A N 1
ATOM 1022 C CA . VAL A 1 133 ? 10.438 21.234 -1.5 1 93.69 133 VAL A CA 1
ATOM 1023 C C . VAL A 1 133 ? 9.484 22.422 -1.651 1 93.69 133 VAL A C 1
ATOM 1025 O O . VAL A 1 133 ? 8.625 22.641 -0.801 1 93.69 133 VAL A O 1
ATOM 1028 N N . GLU A 1 134 ? 9.641 23.156 -2.729 1 95.75 134 GLU A N 1
ATOM 1029 C CA . GLU A 1 134 ? 8.789 24.312 -3.012 1 95.75 134 GLU A CA 1
ATOM 1030 C C . GLU A 1 134 ? 7.555 23.906 -3.809 1 95.75 134 GLU A C 1
ATOM 1032 O O . GLU A 1 134 ? 6.625 24.703 -3.963 1 95.75 134 GLU A O 1
ATOM 1037 N N . ALA A 1 135 ? 7.648 22.734 -4.324 1 96.31 135 ALA A N 1
ATOM 1038 C CA . ALA A 1 135 ? 6.555 22.172 -5.121 1 96.31 135 ALA A CA 1
ATOM 1039 C C . ALA A 1 135 ? 6.582 20.656 -5.109 1 96.31 135 ALA A C 1
ATOM 1041 O O . ALA A 1 135 ? 7.652 20.047 -4.996 1 96.31 135 ALA A O 1
ATOM 1042 N N . ILE A 1 136 ? 5.418 20.094 -5.215 1 95.44 136 ILE A N 1
ATOM 1043 C CA . ILE A 1 136 ? 5.32 18.641 -5.301 1 95.44 136 ILE A CA 1
ATOM 1044 C C . ILE A 1 136 ? 5.242 18.203 -6.762 1 95.44 136 ILE A C 1
ATOM 1046 O O . ILE A 1 136 ? 4.508 18.797 -7.551 1 95.44 136 ILE A O 1
ATOM 1050 N N . SER A 1 137 ? 6.074 17.266 -7.09 1 93.69 137 SER A N 1
ATOM 1051 C CA . SER A 1 137 ? 5.996 16.641 -8.406 1 93.69 137 SER A CA 1
ATOM 1052 C C . SER A 1 137 ? 5.094 15.414 -8.383 1 93.69 137 SER A C 1
ATOM 1054 O O . SER A 1 137 ? 5.395 14.438 -7.699 1 93.69 137 SER A O 1
ATOM 1056 N N . PRO A 1 138 ? 4.027 15.477 -9.148 1 94.5 138 PRO A N 1
ATOM 1057 C CA . PRO A 1 138 ? 3.168 14.289 -9.172 1 94.5 138 PRO A CA 1
ATOM 1058 C C . PRO A 1 138 ? 3.832 13.102 -9.859 1 94.5 138 PRO A C 1
ATOM 1060 O O . PRO A 1 138 ? 4.617 13.273 -10.797 1 94.5 138 PRO A O 1
ATOM 1063 N N . SER A 1 139 ? 3.467 11.953 -9.391 1 93.88 139 SER A N 1
ATOM 1064 C CA . SER A 1 139 ? 4.074 10.734 -9.914 1 93.88 139 SER A CA 1
ATOM 1065 C C . SER A 1 139 ? 3.172 10.062 -10.945 1 93.88 139 SER A C 1
ATOM 1067 O O . SER A 1 139 ? 1.96 9.961 -10.742 1 93.88 139 SER A O 1
ATOM 1069 N N . VAL A 1 140 ? 3.797 9.664 -12.055 1 94.25 140 VAL A N 1
ATOM 1070 C CA . VAL A 1 140 ? 3.162 8.867 -13.102 1 94.25 140 VAL A CA 1
ATOM 1071 C C . VAL A 1 140 ? 4.184 7.91 -13.719 1 94.25 140 VAL A C 1
ATOM 1073 O O . VAL A 1 140 ? 5.383 8.203 -13.742 1 94.25 140 VAL A O 1
ATOM 1076 N N . GLY A 1 141 ? 3.725 6.781 -14.117 1 94.06 141 GLY A N 1
ATOM 1077 C CA . GLY A 1 141 ? 4.641 5.809 -14.688 1 94.06 141 GLY A CA 1
ATOM 1078 C C . GLY A 1 141 ? 5.363 6.32 -15.922 1 94.06 141 GLY A C 1
ATOM 1079 O O . GLY A 1 141 ? 4.777 7.023 -16.75 1 94.06 141 GLY A O 1
ATOM 1080 N N . LEU A 1 142 ? 6.59 5.949 -16.047 1 91.38 142 LEU A N 1
ATOM 1081 C CA . LEU A 1 142 ? 7.438 6.395 -17.156 1 91.38 142 LEU A CA 1
ATOM 1082 C C . LEU A 1 142 ? 6.844 5.977 -18.484 1 91.38 142 LEU A C 1
ATOM 1084 O O . LEU A 1 142 ? 6.824 6.77 -19.438 1 91.38 142 LEU A O 1
ATOM 1088 N N . THR A 1 143 ? 6.277 4.789 -18.531 1 91.94 143 THR A N 1
ATOM 1089 C CA . THR A 1 143 ? 5.812 4.223 -19.797 1 91.94 143 THR A CA 1
ATOM 1090 C C . THR A 1 143 ? 4.484 4.844 -20.219 1 91.94 143 THR A C 1
ATOM 1092 O O . THR A 1 143 ? 3.986 4.582 -21.312 1 91.94 143 THR A O 1
ATOM 1095 N N . CYS A 1 144 ? 3.908 5.598 -19.281 1 91.56 144 CYS A N 1
ATOM 1096 C CA . CYS A 1 144 ? 2.721 6.344 -19.688 1 91.56 144 CYS A CA 1
ATOM 1097 C C . CYS A 1 144 ? 3.006 7.207 -20.906 1 91.56 144 CYS A C 1
ATOM 1099 O O . CYS A 1 144 ? 2.121 7.43 -21.734 1 91.56 144 CYS A O 1
ATOM 1101 N N . ALA A 1 145 ? 4.188 7.684 -20.969 1 86.38 145 ALA A N 1
ATOM 1102 C CA . ALA A 1 145 ? 4.594 8.555 -22.062 1 86.38 145 ALA A CA 1
ATOM 1103 C C . ALA A 1 145 ? 4.543 7.812 -23.406 1 86.38 145 ALA A C 1
ATOM 1105 O O . ALA A 1 145 ? 4.289 8.414 -24.453 1 86.38 145 ALA A O 1
ATOM 1106 N N . SER A 1 146 ? 4.727 6.531 -23.391 1 86.44 146 SER A N 1
ATOM 1107 C CA . SER A 1 146 ? 4.727 5.73 -24.609 1 86.44 146 SER A CA 1
ATOM 1108 C C . SER A 1 146 ? 3.311 5.297 -24.969 1 86.44 146 SER A C 1
ATOM 1110 O O . SER A 1 146 ? 3.094 4.719 -26.047 1 86.44 146 SER A O 1
ATOM 1112 N N . MET A 1 147 ? 2.398 5.465 -24.078 1 89.19 147 MET A N 1
ATOM 1113 C CA . MET A 1 147 ? 0.996 5.125 -24.312 1 89.19 147 MET A CA 1
ATOM 1114 C C . MET A 1 147 ? 0.119 6.371 -24.234 1 89.19 147 MET A C 1
ATOM 1116 O O . MET A 1 147 ? -0.914 6.371 -23.562 1 89.19 147 MET A O 1
ATOM 1120 N N . ALA A 1 148 ? 0.53 7.328 -24.906 1 84.88 148 ALA A N 1
ATOM 1121 C CA . ALA A 1 148 ? -0.049 8.656 -24.75 1 84.88 148 ALA A CA 1
ATOM 1122 C C . ALA A 1 148 ? -1.528 8.664 -25.125 1 84.88 148 ALA A C 1
ATOM 1124 O O . ALA A 1 148 ? -2.352 9.25 -24.422 1 84.88 148 ALA A O 1
ATOM 1125 N N . SER A 1 149 ? -1.86 7.988 -26.188 1 88.75 149 SER A N 1
ATOM 1126 C CA . SER A 1 149 ? -3.248 7.977 -26.625 1 88.75 149 SER A CA 1
ATOM 1127 C C . SER A 1 149 ? -4.164 7.344 -25.594 1 88.75 149 SER A C 1
ATOM 1129 O O . SER A 1 149 ? -5.234 7.875 -25.297 1 88.75 149 SER A O 1
ATOM 1131 N N . ASN A 1 150 ? -3.736 6.234 -25.016 1 91.81 150 ASN A N 1
ATOM 1132 C CA . ASN A 1 150 ? -4.516 5.543 -24 1 91.81 150 ASN A CA 1
ATOM 1133 C C . ASN A 1 150 ? -4.648 6.383 -22.719 1 91.81 150 ASN A C 1
ATOM 1135 O O . ASN A 1 150 ? -5.727 6.445 -22.125 1 91.81 150 ASN A O 1
ATOM 1139 N N . VAL A 1 151 ? -3.607 7.016 -22.359 1 93.31 151 VAL A N 1
ATOM 1140 C CA . VAL A 1 151 ? -3.6 7.82 -21.141 1 93.31 151 VAL A CA 1
ATOM 1141 C C . VAL A 1 151 ? -4.449 9.07 -21.344 1 93.31 151 VAL A C 1
ATOM 1143 O O . VAL A 1 151 ? -5.164 9.5 -20.438 1 93.31 151 VAL A O 1
ATOM 1146 N N . ASP A 1 152 ? -4.391 9.586 -22.562 1 92.06 152 ASP A N 1
ATOM 1147 C CA . ASP A 1 152 ? -5.227 10.742 -22.875 1 92.06 152 ASP A CA 1
ATOM 1148 C C . ASP A 1 152 ? -6.711 10.398 -22.781 1 92.06 152 ASP A C 1
ATOM 1150 O O . ASP A 1 152 ? -7.504 11.18 -22.25 1 92.06 152 ASP A O 1
ATOM 1154 N N . ARG A 1 153 ? -6.961 9.297 -23.297 1 92.25 153 ARG A N 1
ATOM 1155 C CA . ARG A 1 153 ? -8.344 8.844 -23.188 1 92.25 153 ARG A CA 1
ATOM 1156 C C . ARG A 1 153 ? -8.75 8.672 -21.719 1 92.25 153 ARG A C 1
ATOM 1158 O O . ARG A 1 153 ? -9.852 9.062 -21.328 1 92.25 153 ARG A O 1
ATOM 1165 N N . PHE A 1 154 ? -7.926 8.125 -20.969 1 95.56 154 PHE A N 1
ATOM 1166 C CA . PHE A 1 154 ? -8.156 7.934 -19.531 1 95.56 154 PHE A CA 1
ATOM 1167 C C . PHE A 1 154 ? -8.344 9.273 -18.828 1 95.56 154 PHE A C 1
ATOM 1169 O O . PHE A 1 154 ? -9.141 9.375 -17.891 1 95.56 154 PHE A O 1
ATOM 1176 N N . MET A 1 155 ? -7.66 10.242 -19.312 1 95.31 155 MET A N 1
ATOM 1177 C CA . MET A 1 155 ? -7.66 11.555 -18.656 1 95.31 155 MET A CA 1
ATOM 1178 C C . MET A 1 155 ? -8.688 12.477 -19.297 1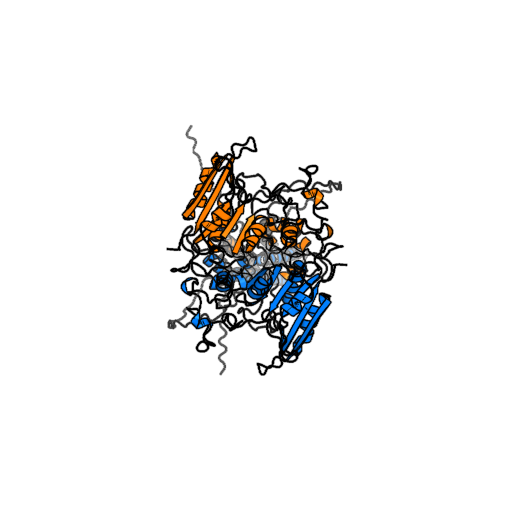 95.31 155 MET A C 1
ATOM 1180 O O . MET A 1 155 ? -8.75 13.664 -18.984 1 95.31 155 MET A O 1
ATOM 1184 N N . ASP A 1 156 ? -9.469 11.906 -20.203 1 93.69 156 ASP A N 1
ATOM 1185 C CA . ASP A 1 156 ? -10.555 12.672 -20.812 1 93.69 156 ASP A CA 1
ATOM 1186 C C . ASP A 1 156 ? -11.836 12.562 -19.984 1 93.69 156 ASP A C 1
ATOM 1188 O O . ASP A 1 156 ? -12.672 11.695 -20.25 1 93.69 156 ASP A O 1
ATOM 1192 N N . TYR A 1 157 ? -11.922 13.344 -19 1 95.56 157 TYR A N 1
ATOM 1193 C CA . TYR A 1 157 ? -13.062 13.391 -18.094 1 95.56 157 TYR A CA 1
ATOM 1194 C C . TYR A 1 157 ? -13.477 14.828 -17.812 1 95.56 157 TYR A C 1
ATOM 1196 O O . TYR A 1 157 ? -12.734 15.766 -18.125 1 95.56 157 TYR A O 1
ATOM 1204 N N . LYS A 1 158 ? -14.68 14.977 -17.297 1 94.69 158 LYS A N 1
ATOM 1205 C CA . LYS A 1 158 ? -15.141 16.281 -16.828 1 94.69 158 LYS A CA 1
ATOM 1206 C C . LYS A 1 158 ? -14.914 16.438 -15.336 1 94.69 158 LYS A C 1
ATOM 1208 O O . LYS A 1 158 ? -15.312 15.578 -14.547 1 94.69 158 LYS A O 1
ATOM 1213 N N . ILE A 1 159 ? -14.305 17.516 -14.953 1 94.5 159 ILE A N 1
ATOM 1214 C CA . ILE A 1 159 ? -13.977 17.781 -13.555 1 94.5 159 ILE A CA 1
ATOM 1215 C C . ILE A 1 159 ? -15.258 17.859 -12.727 1 94.5 159 ILE A C 1
ATOM 1217 O O . ILE A 1 159 ? -16.25 18.453 -13.164 1 94.5 159 ILE A O 1
ATOM 1221 N N . TYR A 1 160 ? -15.266 17.281 -11.57 1 94.25 160 TYR A N 1
ATOM 1222 C CA . TYR A 1 160 ? -16.344 17.328 -10.594 1 94.25 160 TYR A CA 1
ATOM 1223 C C . TYR A 1 160 ? -17.578 16.578 -11.102 1 94.25 160 TYR A C 1
ATOM 1225 O O . TYR A 1 160 ? -18.688 16.797 -10.602 1 94.25 160 TYR A O 1
ATOM 1233 N N . ARG A 1 161 ? -17.406 15.781 -12.156 1 95.31 161 ARG A N 1
ATOM 1234 C CA . ARG A 1 161 ? -18.438 14.859 -12.625 1 95.31 161 ARG A CA 1
ATOM 1235 C C . ARG A 1 161 ? -18.031 13.406 -12.367 1 95.31 161 ARG A C 1
ATOM 1237 O O . ARG A 1 161 ? -17.016 13.148 -11.727 1 95.31 161 ARG A O 1
ATOM 1244 N N . MET A 1 162 ? -18.891 12.57 -12.805 1 95.44 162 MET A N 1
ATOM 1245 C CA . MET A 1 162 ? -18.594 11.156 -12.609 1 95.44 162 MET A CA 1
ATOM 1246 C C . MET A 1 162 ? -17.562 10.664 -13.625 1 95.44 162 MET A C 1
ATOM 1248 O O . MET A 1 162 ? -17.641 11 -14.805 1 95.44 162 MET A O 1
ATOM 1252 N N . CYS A 1 163 ? -16.578 9.992 -13.109 1 96.06 163 CYS A N 1
ATOM 1253 C CA . CYS A 1 163 ? -15.602 9.375 -13.992 1 96.06 163 CYS A CA 1
ATOM 1254 C C . CYS A 1 163 ? -16.25 8.281 -14.844 1 96.06 163 CYS A C 1
ATOM 1256 O O . CYS A 1 163 ? -17.266 7.707 -14.445 1 96.06 163 CYS A O 1
ATOM 1258 N N . SER A 1 164 ? -15.625 7.996 -15.969 1 94.38 164 SER A N 1
ATOM 1259 C CA . SER A 1 164 ? -16.016 6.828 -16.75 1 94.38 164 SER A CA 1
ATOM 1260 C C . SER A 1 164 ? -15.695 5.535 -16.016 1 94.38 164 SER A C 1
ATOM 1262 O O . SER A 1 164 ? -14.742 5.477 -15.234 1 94.38 164 SER A O 1
ATOM 1264 N N . ASP A 1 165 ? -16.594 4.555 -16.234 1 94.38 165 ASP A N 1
ATOM 1265 C CA . ASP A 1 165 ? -16.281 3.221 -15.727 1 94.38 165 ASP A CA 1
ATOM 1266 C C . ASP A 1 165 ? -15.289 2.504 -16.641 1 94.38 165 ASP A C 1
ATOM 1268 O O . ASP A 1 165 ? -15.68 1.751 -17.531 1 94.38 165 ASP A O 1
ATOM 1272 N N . ASP A 1 166 ? -14.023 2.748 -16.391 1 95.31 166 ASP A N 1
ATOM 1273 C CA . ASP A 1 166 ? -13.008 2.266 -17.328 1 95.31 166 ASP A CA 1
ATOM 1274 C C . ASP A 1 166 ? -11.844 1.616 -16.594 1 95.31 166 ASP A C 1
ATOM 1276 O O . ASP A 1 166 ? -10.695 1.709 -17.031 1 95.31 166 ASP A O 1
ATOM 1280 N N . TRP A 1 167 ? -12.156 0.985 -15.43 1 96 167 TRP A N 1
ATOM 1281 C CA . TRP A 1 167 ? -11.07 0.43 -14.625 1 96 167 TRP A CA 1
ATOM 1282 C C . TRP A 1 167 ? -10.344 -0.677 -15.375 1 96 167 TRP A C 1
ATOM 1284 O O . TRP A 1 167 ? -9.141 -0.884 -15.18 1 96 167 TRP A O 1
ATOM 1294 N N . ASP A 1 168 ? -11.062 -1.467 -16.203 1 94.06 168 ASP A N 1
ATOM 1295 C CA . ASP A 1 168 ? -10.469 -2.58 -16.938 1 94.06 168 ASP A CA 1
ATOM 1296 C C . ASP A 1 168 ? -9.461 -2.084 -17.984 1 94.06 168 ASP A C 1
ATOM 1298 O O . ASP A 1 168 ? -8.375 -2.646 -18.109 1 94.06 168 ASP A O 1
ATOM 1302 N N . ILE A 1 169 ? -9.797 -1.006 -18.656 1 92.88 169 ILE A N 1
ATOM 1303 C CA . ILE A 1 169 ? -8.891 -0.395 -19.625 1 92.88 169 ILE A CA 1
ATOM 1304 C C . ILE A 1 169 ? -7.711 0.238 -18.875 1 92.88 169 ILE A C 1
ATOM 1306 O O . ILE A 1 169 ? -6.562 0.12 -19.312 1 92.88 169 ILE A O 1
ATOM 1310 N N . ALA A 1 170 ? -8.023 0.886 -17.781 1 95.5 170 ALA A N 1
ATOM 1311 C CA . ALA A 1 170 ? -6.984 1.504 -16.969 1 95.5 170 ALA A CA 1
ATOM 1312 C C . ALA A 1 170 ? -5.992 0.461 -16.469 1 95.5 170 ALA A C 1
ATOM 1314 O O . ALA A 1 170 ? -4.777 0.693 -16.484 1 95.5 170 ALA A O 1
ATOM 1315 N N . GLN A 1 171 ? -6.492 -0.655 -16.062 1 96.44 171 GLN A N 1
ATOM 1316 C CA . GLN A 1 171 ? -5.617 -1.708 -15.562 1 96.44 171 GLN A CA 1
ATOM 1317 C C . GLN A 1 171 ? -4.711 -2.246 -16.672 1 96.44 171 GLN A C 1
ATOM 1319 O O . GLN A 1 171 ? -3.555 -2.588 -16.422 1 96.44 171 GLN A O 1
ATOM 1324 N N . LYS A 1 172 ? -5.234 -2.383 -17.828 1 93.69 172 LYS A N 1
ATOM 1325 C CA . LYS A 1 172 ? -4.406 -2.822 -18.953 1 93.69 172 LYS A CA 1
ATOM 1326 C C . LYS A 1 172 ? -3.238 -1.87 -19.172 1 93.69 172 LYS A C 1
ATOM 1328 O O . LYS A 1 172 ? -2.117 -2.309 -19.453 1 93.69 172 LYS A O 1
ATOM 1333 N N . VAL A 1 173 ? -3.535 -0.586 -19.062 1 93.94 173 VAL A N 1
ATOM 1334 C CA . VAL A 1 173 ? -2.508 0.44 -19.203 1 93.94 173 VAL A CA 1
ATOM 1335 C C . VAL A 1 173 ? -1.482 0.306 -18.078 1 93.94 173 VAL A C 1
ATOM 1337 O O . VAL A 1 173 ? -0.277 0.42 -18.312 1 93.94 173 VAL A O 1
ATOM 1340 N N . MET A 1 174 ? -1.898 -0.014 -16.906 1 95.44 174 MET A N 1
ATOM 1341 C CA . MET A 1 174 ? -1.028 -0.208 -15.75 1 95.44 174 MET A CA 1
ATOM 1342 C C . MET A 1 174 ? -0.097 -1.396 -15.961 1 95.44 174 MET A C 1
ATOM 1344 O O . MET A 1 174 ? 1.112 -1.289 -15.75 1 95.44 174 MET A O 1
ATOM 1348 N N . ILE A 1 175 ? -0.676 -2.467 -16.391 1 93.56 175 ILE A N 1
ATOM 1349 C CA . ILE A 1 175 ? 0.07 -3.705 -16.594 1 93.56 175 ILE A CA 1
ATOM 1350 C C . ILE A 1 175 ? 1.132 -3.494 -17.672 1 93.56 175 ILE A C 1
ATOM 1352 O O . ILE A 1 175 ? 2.205 -4.102 -17.625 1 93.56 175 ILE A O 1
ATOM 1356 N N . SER A 1 176 ? 0.854 -2.498 -18.5 1 90.5 176 SER A N 1
ATOM 1357 C CA . SER A 1 176 ? 1.773 -2.209 -19.594 1 90.5 176 SER A CA 1
ATOM 1358 C C . SER A 1 176 ? 2.842 -1.206 -19.172 1 90.5 176 SER A C 1
ATOM 1360 O O . SER A 1 176 ? 3.592 -0.699 -20.016 1 90.5 176 SER A O 1
ATOM 1362 N N . GLY A 1 177 ? 2.797 -0.858 -17.938 1 90.25 177 GLY A N 1
ATOM 1363 C CA . GLY A 1 177 ? 3.928 -0.1 -17.422 1 90.25 177 GLY A CA 1
ATOM 1364 C C . GLY A 1 177 ? 3.553 1.296 -16.969 1 90.25 177 GLY A C 1
ATOM 1365 O O . GLY A 1 177 ? 4.352 1.979 -16.328 1 90.25 177 GLY A O 1
ATOM 1366 N N . CYS A 1 178 ? 2.391 1.769 -17.344 1 94 178 CYS A N 1
ATOM 1367 C CA . CYS A 1 178 ? 1.941 3.064 -16.844 1 94 178 CYS A CA 1
ATOM 1368 C C . CYS A 1 178 ? 1.391 2.945 -15.43 1 94 178 CYS A C 1
ATOM 1370 O O . CYS A 1 178 ? 0.182 3.061 -15.219 1 94 178 CYS A O 1
ATOM 1372 N N . ASP A 1 179 ? 2.279 2.717 -14.555 1 94.88 179 ASP A N 1
ATOM 1373 C CA . ASP A 1 179 ? 1.971 2.535 -13.141 1 94.88 179 ASP A CA 1
ATOM 1374 C C . ASP A 1 179 ? 2.934 3.328 -12.258 1 94.88 179 ASP A C 1
ATOM 1376 O O . ASP A 1 179 ? 4.145 3.094 -12.289 1 94.88 179 ASP A O 1
ATOM 1380 N N . PRO A 1 180 ? 2.381 4.293 -11.523 1 96.12 180 PRO A N 1
ATOM 1381 C CA . PRO A 1 180 ? 0.977 4.609 -11.25 1 96.12 180 PRO A CA 1
ATOM 1382 C C . PRO A 1 180 ? 0.316 5.387 -12.391 1 96.12 180 PRO A C 1
ATOM 1384 O O . PRO A 1 180 ? 0.998 6.098 -13.133 1 96.12 180 PRO A O 1
ATOM 1387 N N . LEU A 1 181 ? -0.982 5.215 -12.477 1 96.62 181 LEU A N 1
ATOM 1388 C CA . LEU A 1 181 ? -1.811 6.066 -13.32 1 96.62 181 LEU A CA 1
ATOM 1389 C C . LEU A 1 181 ? -1.896 7.48 -12.758 1 96.62 181 LEU A C 1
ATOM 1391 O O . LEU A 1 181 ? -1.706 7.688 -11.555 1 96.62 181 LEU A O 1
ATOM 1395 N N . PRO A 1 182 ? -2.16 8.445 -13.641 1 96.19 182 PRO A N 1
ATOM 1396 C CA . PRO A 1 182 ? -2.418 9.781 -13.102 1 96.19 182 PRO A CA 1
ATOM 1397 C C . PRO A 1 182 ? -3.707 9.859 -12.289 1 96.19 182 PRO A C 1
ATOM 1399 O O . PRO A 1 182 ? -4.641 9.086 -12.531 1 96.19 182 PRO A O 1
ATOM 1402 N N . ARG A 1 183 ? -3.697 10.75 -11.336 1 97.56 183 ARG A N 1
ATOM 1403 C CA . ARG A 1 183 ? -4.926 11.016 -10.602 1 97.56 183 ARG A CA 1
ATOM 1404 C C . ARG A 1 183 ? -5.934 11.773 -11.461 1 97.56 183 ARG A C 1
ATOM 1406 O O . ARG A 1 183 ? -5.547 12.586 -12.305 1 97.56 183 ARG A O 1
ATOM 1413 N N . ARG A 1 184 ? -7.145 11.547 -11.242 1 97.38 184 ARG A N 1
ATOM 1414 C CA . ARG A 1 184 ? -8.227 12.258 -11.906 1 97.38 184 ARG A CA 1
ATOM 1415 C C . ARG A 1 184 ? -9.008 13.125 -10.922 1 97.38 184 ARG A C 1
ATOM 1417 O O . ARG A 1 184 ? -8.977 12.883 -9.719 1 97.38 184 ARG A O 1
ATOM 1424 N N . ARG A 1 185 ? -9.664 14.141 -11.438 1 97.31 185 ARG A N 1
ATOM 1425 C CA . ARG A 1 185 ? -10.469 15.039 -10.617 1 97.31 185 ARG A CA 1
ATOM 1426 C C . ARG A 1 185 ? -11.953 14.844 -10.891 1 97.31 185 ARG A C 1
ATOM 1428 O O . ARG A 1 185 ? -12.703 15.82 -11.016 1 97.31 185 ARG A O 1
ATOM 1435 N N . CYS A 1 186 ? -12.352 13.688 -11.102 1 96.69 186 CYS A N 1
ATOM 1436 C CA . CYS A 1 186 ? -13.742 13.258 -11.234 1 96.69 186 CYS A CA 1
ATOM 1437 C C . CYS A 1 186 ? -14.109 12.258 -10.148 1 96.69 186 CYS A C 1
ATOM 1439 O O . CYS A 1 186 ? -13.227 11.656 -9.523 1 96.69 186 CYS A O 1
ATOM 1441 N N . PHE A 1 187 ? -15.391 12.102 -9.883 1 97 187 PHE A N 1
ATOM 1442 C CA . PHE A 1 187 ? -15.867 11.203 -8.836 1 97 187 PHE A CA 1
ATOM 1443 C C . PHE A 1 187 ? -15.906 9.766 -9.336 1 97 187 PHE A C 1
ATOM 1445 O O . PHE A 1 187 ? -16.344 9.508 -10.461 1 97 187 PHE A O 1
ATOM 1452 N N . SER A 1 188 ? -15.398 8.914 -8.516 1 94.06 188 SER A N 1
ATOM 1453 C CA . SER A 1 188 ? -15.406 7.504 -8.898 1 94.06 188 SER A CA 1
ATOM 1454 C C . SER A 1 188 ? -16.828 6.973 -9 1 94.06 188 SER A C 1
ATOM 1456 O O . SER A 1 188 ? -17.688 7.324 -8.188 1 94.06 188 SER A O 1
ATOM 1458 N N . LYS A 1 189 ? -17.047 6.137 -9.977 1 94.62 189 LYS A N 1
ATOM 1459 C CA . LYS A 1 189 ? -18.344 5.473 -10.094 1 94.62 189 LYS A CA 1
ATOM 1460 C C . LYS A 1 189 ? -18.562 4.48 -8.953 1 94.62 189 LYS A C 1
ATOM 1462 O O . LYS A 1 189 ? -17.625 3.781 -8.547 1 94.62 189 LYS A O 1
ATOM 1467 N N . THR A 1 190 ? -19.766 4.473 -8.453 1 94.19 190 THR A N 1
ATOM 1468 C CA . THR A 1 190 ? -20.094 3.627 -7.309 1 94.19 190 THR A CA 1
ATOM 1469 C C . THR A 1 190 ? -21.219 2.652 -7.66 1 94.19 190 THR A C 1
ATOM 1471 O O . THR A 1 190 ? -22.016 2.908 -8.57 1 94.19 190 THR A O 1
ATOM 1474 N N . PRO A 1 191 ? -21.266 1.495 -6.949 1 93.31 191 PRO A N 1
ATOM 1475 C CA . PRO A 1 191 ? -22.438 0.649 -7.133 1 93.31 191 PRO A CA 1
ATOM 1476 C C . PRO A 1 191 ? -23.734 1.37 -6.781 1 93.31 191 PRO A C 1
ATOM 1478 O O . PRO A 1 191 ? -23.828 2.027 -5.742 1 93.31 191 PRO A O 1
ATOM 1481 N N . PRO A 1 192 ? -24.719 1.306 -7.574 1 86.94 192 PRO A N 1
ATOM 1482 C CA . PRO A 1 192 ? -25.922 2.123 -7.426 1 86.94 192 PRO A CA 1
ATOM 1483 C C . PRO A 1 192 ? -26.734 1.771 -6.172 1 86.94 192 PRO A C 1
ATOM 1485 O O . PRO A 1 192 ? -27.391 2.635 -5.598 1 86.94 192 PRO A O 1
ATOM 1488 N N . ARG A 1 193 ? -26.734 0.57 -5.703 1 92.12 193 ARG A N 1
ATOM 1489 C CA . ARG A 1 193 ? -27.516 0.154 -4.547 1 92.12 193 ARG A CA 1
ATOM 1490 C C . ARG A 1 193 ? -26.625 -0.379 -3.438 1 92.12 193 ARG A C 1
ATOM 1492 O O . ARG A 1 193 ? -26.859 -1.457 -2.893 1 92.12 193 ARG A O 1
ATOM 1499 N N . PHE A 1 194 ? -25.672 0.46 -3.174 1 94.62 194 PHE A N 1
ATOM 1500 C CA . PHE A 1 194 ? -24.719 0.035 -2.16 1 94.62 194 PHE A CA 1
ATOM 1501 C C . PHE A 1 194 ? -25.391 -0.087 -0.797 1 94.62 194 PHE A C 1
ATOM 1503 O O . PHE A 1 194 ? -26.141 0.803 -0.386 1 94.62 194 PHE A O 1
ATOM 1510 N N . SER A 1 195 ? -25.156 -1.176 -0.147 1 93.19 195 SER A N 1
ATOM 1511 C CA . SER A 1 195 ? -25.703 -1.414 1.189 1 93.19 195 SER A CA 1
ATOM 1512 C C . SER A 1 195 ? -24.578 -1.446 2.232 1 93.19 195 SER A C 1
ATOM 1514 O O . SER A 1 195 ? -23.406 -1.579 1.889 1 93.19 195 SER A O 1
ATOM 1516 N N . LYS A 1 196 ? -25.016 -1.367 3.416 1 92.25 196 LYS A N 1
ATOM 1517 C CA . LYS A 1 196 ? -24.078 -1.396 4.531 1 92.25 196 LYS A CA 1
ATOM 1518 C C . LYS A 1 196 ? -23.25 -2.684 4.523 1 92.25 196 LYS A C 1
ATOM 1520 O O . LYS A 1 196 ? -23.797 -3.771 4.332 1 92.25 196 LYS A O 1
ATOM 1525 N N . PRO A 1 197 ? -21.938 -2.494 4.68 1 93.44 197 PRO A N 1
ATOM 1526 C CA . PRO A 1 197 ? -21.125 -3.717 4.727 1 93.44 197 PRO A CA 1
ATOM 1527 C C . PRO A 1 197 ? -21.375 -4.539 5.988 1 93.44 197 PRO A C 1
ATOM 1529 O O . PRO A 1 197 ? -21.828 -4 7.004 1 93.44 197 PRO A O 1
ATOM 1532 N N . LEU A 1 198 ? -21.016 -5.773 5.945 1 94.12 198 LEU A N 1
ATOM 1533 C CA . LEU A 1 198 ? -21.141 -6.652 7.102 1 94.12 198 LEU A CA 1
ATOM 1534 C C . LEU A 1 198 ? -20.094 -6.301 8.164 1 94.12 198 LEU A C 1
ATOM 1536 O O . LEU A 1 198 ? -18.984 -5.898 7.836 1 94.12 198 LEU A O 1
ATOM 1540 N N . PRO A 1 199 ? -20.516 -6.461 9.398 1 93.12 199 PRO A N 1
ATOM 1541 C CA . PRO A 1 199 ? -19.531 -6.227 10.461 1 93.12 199 PRO A CA 1
ATOM 1542 C C . PRO A 1 199 ? -18.375 -7.219 10.422 1 93.12 199 PRO A C 1
ATOM 1544 O O . PRO A 1 199 ? -18.5 -8.305 9.852 1 93.12 199 PRO A O 1
ATOM 1547 N N . ILE A 1 200 ? -17.297 -6.84 11.031 1 87.5 200 ILE A N 1
ATOM 1548 C CA . ILE A 1 200 ? -16.047 -7.586 10.922 1 87.5 200 ILE A CA 1
ATOM 1549 C C . ILE A 1 200 ? -16.234 -8.992 11.492 1 87.5 200 ILE A C 1
ATOM 1551 O O . ILE A 1 200 ? -15.609 -9.945 11.016 1 87.5 200 ILE A O 1
ATOM 1555 N N . ASN A 1 201 ? -17.031 -9.188 12.383 1 87.19 201 ASN A N 1
ATOM 1556 C CA . ASN A 1 201 ? -17.234 -10.484 13.008 1 87.19 201 ASN A CA 1
ATOM 1557 C C . ASN A 1 201 ? -17.953 -11.445 12.062 1 87.19 201 ASN A C 1
ATOM 1559 O O . ASN A 1 201 ? -17.891 -12.664 12.234 1 87.19 201 ASN A O 1
ATOM 1563 N N . SER A 1 202 ? -18.594 -10.891 11.047 1 92.62 202 SER A N 1
ATOM 1564 C CA . SER A 1 202 ? -19.344 -11.727 10.117 1 92.62 202 SER A CA 1
ATOM 1565 C C . SER A 1 202 ? -18.781 -11.641 8.703 1 92.62 202 SER A C 1
ATOM 1567 O O . SER A 1 202 ? -18.906 -12.586 7.918 1 92.62 202 SER A O 1
ATOM 1569 N N . SER A 1 203 ? -18.078 -10.656 8.445 1 94.19 203 SER A N 1
ATOM 1570 C CA . SER A 1 203 ? -17.703 -10.359 7.066 1 94.19 203 SER A CA 1
ATOM 1571 C C . SER A 1 203 ? -16.594 -11.281 6.586 1 94.19 203 SER A C 1
ATOM 1573 O O . SER A 1 203 ? -16.453 -11.523 5.387 1 94.19 203 SER A O 1
ATOM 1575 N N . LEU A 1 204 ? -15.844 -11.852 7.426 1 95.38 204 LEU A N 1
ATOM 1576 C CA . LEU A 1 204 ? -14.664 -12.633 7.047 1 95.38 204 LEU A CA 1
ATOM 1577 C C . LEU A 1 204 ? -15.062 -13.859 6.238 1 95.38 204 LEU A C 1
ATOM 1579 O O . LEU A 1 204 ? -14.375 -14.227 5.285 1 95.38 204 LEU A O 1
ATOM 1583 N N . TRP A 1 205 ? -16.203 -14.438 6.574 1 95.5 205 TRP A N 1
ATOM 1584 C CA . TRP A 1 205 ? -16.5 -15.727 5.973 1 95.5 205 TRP A CA 1
ATOM 1585 C C . TRP A 1 205 ? -17.922 -15.75 5.406 1 95.5 205 TRP A C 1
ATOM 1587 O O . TRP A 1 205 ? -18.438 -16.812 5.066 1 95.5 205 TRP A O 1
ATOM 1597 N N . SER A 1 206 ? -18.531 -14.555 5.281 1 95.69 206 SER A N 1
ATOM 1598 C CA . SER A 1 206 ? -19.844 -14.445 4.668 1 95.69 206 SER A CA 1
ATOM 1599 C C . SER A 1 206 ? -19.75 -13.891 3.25 1 95.69 206 SER A C 1
ATOM 1601 O O . SER A 1 206 ? -18.953 -12.984 2.986 1 95.69 206 SER A O 1
ATOM 1603 N N . GLN A 1 207 ? -20.578 -14.469 2.418 1 94.5 207 GLN A N 1
ATOM 1604 C CA . GLN A 1 207 ? -20.609 -13.977 1.046 1 94.5 207 GLN A CA 1
ATOM 1605 C C . GLN A 1 207 ? -21.047 -12.516 1.002 1 94.5 207 GLN A C 1
ATOM 1607 O O . GLN A 1 207 ? -22.031 -12.133 1.622 1 94.5 207 GLN A O 1
ATOM 1612 N N . PRO A 1 208 ? -20.281 -11.742 0.305 1 94.25 208 PRO A N 1
ATOM 1613 C CA . PRO A 1 208 ? -20.672 -10.336 0.167 1 94.25 208 PRO A CA 1
ATOM 1614 C C . PRO A 1 208 ? -21.969 -10.156 -0.619 1 94.25 208 PRO A C 1
ATOM 1616 O O . PRO A 1 208 ? -22.312 -11.008 -1.438 1 94.25 208 PRO A O 1
ATOM 1619 N N . THR A 1 209 ? -22.578 -9.047 -0.349 1 94.31 209 THR A N 1
ATOM 1620 C CA . THR A 1 209 ? -23.812 -8.703 -1.049 1 94.31 209 THR A CA 1
ATOM 1621 C C . THR A 1 209 ? -23.516 -8.227 -2.467 1 94.31 209 THR A C 1
ATOM 1623 O O . THR A 1 209 ? -22.609 -7.41 -2.674 1 94.31 209 THR A O 1
ATOM 1626 N N . ASP A 1 210 ? -24.344 -8.609 -3.424 1 95.88 210 ASP A N 1
ATOM 1627 C CA . ASP A 1 210 ? -24.141 -8.297 -4.836 1 95.88 210 ASP A CA 1
ATOM 1628 C C . ASP A 1 210 ? -24.188 -6.793 -5.07 1 95.88 210 ASP A C 1
ATOM 1630 O O . ASP A 1 210 ? -23.453 -6.273 -5.918 1 95.88 210 ASP A O 1
ATOM 1634 N N . THR A 1 211 ? -24.953 -6.102 -4.305 1 96.19 211 THR A N 1
ATOM 1635 C CA . THR A 1 211 ? -25.188 -4.688 -4.559 1 96.19 211 THR A CA 1
ATOM 1636 C C . THR A 1 211 ? -23.953 -3.859 -4.23 1 96.19 211 THR A C 1
ATOM 1638 O O . THR A 1 211 ? -23.859 -2.688 -4.605 1 96.19 211 THR A O 1
ATOM 1641 N N . ASN A 1 212 ? -22.984 -4.461 -3.588 1 96.81 212 ASN A N 1
ATOM 1642 C CA . ASN A 1 212 ? -21.828 -3.699 -3.133 1 96.81 212 ASN A CA 1
ATOM 1643 C C . ASN A 1 212 ? -20.672 -3.789 -4.129 1 96.81 212 ASN A C 1
ATOM 1645 O O . ASN A 1 212 ? -19.594 -3.258 -3.879 1 96.81 212 ASN A O 1
ATOM 1649 N N . ILE A 1 213 ? -20.891 -4.43 -5.219 1 96.88 213 ILE A N 1
ATOM 1650 C CA . ILE A 1 213 ? -19.891 -4.559 -6.277 1 96.88 213 ILE A CA 1
ATOM 1651 C C . ILE A 1 213 ? -20.422 -3.939 -7.566 1 96.88 213 ILE A C 1
ATOM 1653 O O . ILE A 1 213 ? -21.609 -4.105 -7.898 1 96.88 213 ILE A O 1
ATOM 1657 N N . LEU A 1 214 ? -19.609 -3.121 -8.227 1 96.19 214 LEU A N 1
ATOM 1658 C CA . LEU A 1 214 ? -19.938 -2.625 -9.555 1 96.19 214 LEU A CA 1
ATOM 1659 C C . LEU A 1 214 ? -19.594 -3.664 -10.617 1 96.19 214 LEU A C 1
ATOM 1661 O O . LEU A 1 214 ? -18.422 -3.824 -10.984 1 96.19 214 LEU A O 1
ATOM 1665 N N . TRP A 1 215 ? -20.594 -4.305 -11.188 1 96.25 215 TRP A N 1
ATOM 1666 C CA . TRP A 1 215 ? -20.422 -5.516 -11.984 1 96.25 215 TRP A CA 1
ATOM 1667 C C . TRP A 1 215 ? -20.219 -5.176 -13.461 1 96.25 215 TRP A C 1
ATOM 1669 O O . TRP A 1 215 ? -19.875 -6.047 -14.266 1 96.25 215 TRP A O 1
ATOM 1679 N N . SER A 1 216 ? -20.328 -3.93 -13.914 1 94.19 216 SER A N 1
ATOM 1680 C CA . SER A 1 216 ? -20.5 -3.514 -15.305 1 94.19 216 SER A CA 1
ATOM 1681 C C . SER A 1 216 ? -19.359 -4.027 -16.188 1 94.19 216 SER A C 1
ATOM 1683 O O . SER A 1 216 ? -19.578 -4.379 -17.344 1 94.19 216 SER A O 1
ATOM 1685 N N . ARG A 1 217 ? -18.141 -4.195 -15.602 1 95.25 217 ARG A N 1
ATOM 1686 C CA . ARG A 1 217 ? -17.016 -4.531 -16.453 1 95.25 217 ARG A CA 1
ATOM 1687 C C . ARG A 1 217 ? -16.562 -5.969 -16.203 1 95.25 217 ARG A C 1
ATOM 1689 O O . ARG A 1 217 ? -15.492 -6.379 -16.672 1 95.25 217 ARG A O 1
ATOM 1696 N N . TYR A 1 218 ? -17.344 -6.684 -15.5 1 96.25 218 TYR A N 1
ATOM 1697 C CA . TYR A 1 218 ? -17.094 -8.109 -15.312 1 96.25 218 TYR A CA 1
ATOM 1698 C C . TYR A 1 218 ? -18.031 -8.945 -16.156 1 96.25 218 TYR A C 1
ATOM 1700 O O . TYR A 1 218 ? -19.156 -8.523 -16.453 1 96.25 218 TYR A O 1
ATOM 1708 N N . LYS A 1 219 ? -17.562 -10.109 -16.562 1 96.19 219 LYS A N 1
ATOM 1709 C CA . LYS A 1 219 ? -18.453 -11.039 -17.25 1 96.19 219 LYS A CA 1
ATOM 1710 C C . LYS A 1 219 ? -19.578 -11.523 -16.328 1 96.19 219 LYS A C 1
ATOM 1712 O O . LYS A 1 219 ? -20.75 -11.531 -16.719 1 96.19 219 LYS A O 1
ATOM 1717 N N . CYS A 1 220 ? -19.125 -11.938 -15.117 1 96.25 220 CYS A N 1
ATOM 1718 C CA . CYS A 1 220 ? -20.141 -12.266 -14.117 1 96.25 220 CYS A CA 1
ATOM 1719 C C . CYS A 1 220 ? -20.844 -11.008 -13.617 1 96.25 220 CYS A C 1
ATOM 1721 O O . CYS A 1 220 ? -20.203 -9.969 -13.422 1 96.25 220 CYS A O 1
ATOM 1723 N N . LYS A 1 221 ? -22.172 -11.148 -13.312 1 95.81 221 LYS A N 1
ATOM 1724 C CA . LYS A 1 221 ? -22.938 -9.977 -12.906 1 95.81 221 LYS A CA 1
ATOM 1725 C C . LYS A 1 221 ? -23.438 -10.117 -11.477 1 95.81 221 LYS A C 1
ATOM 1727 O O . LYS A 1 221 ? -24.125 -9.234 -10.961 1 95.81 221 LYS A O 1
ATOM 1732 N N . ASP A 1 222 ? -23.094 -11.242 -10.875 1 95.88 222 ASP A N 1
ATOM 1733 C CA . ASP A 1 222 ? -23.422 -11.484 -9.477 1 95.88 222 ASP A CA 1
ATOM 1734 C C . ASP A 1 222 ? -22.5 -12.523 -8.859 1 95.88 222 ASP A C 1
ATOM 1736 O O . ASP A 1 222 ? -21.672 -13.117 -9.555 1 95.88 222 ASP A O 1
ATOM 1740 N N . TYR A 1 223 ? -22.641 -12.648 -7.586 1 96 223 TYR A N 1
ATOM 1741 C CA . TYR A 1 223 ? -21.719 -13.508 -6.852 1 96 223 TYR A CA 1
ATOM 1742 C C . TYR A 1 223 ? -21.969 -14.977 -7.168 1 96 223 TYR A C 1
ATOM 1744 O O . TYR A 1 223 ? -21.031 -15.781 -7.188 1 96 223 TYR A O 1
ATOM 1752 N N . SER A 1 224 ? -23.188 -15.367 -7.391 1 95.06 224 SER A N 1
ATOM 1753 C CA . SER A 1 224 ? -23.516 -16.75 -7.715 1 95.06 224 SER A CA 1
ATOM 1754 C C . SER A 1 224 ? -22.766 -17.219 -8.961 1 95.06 224 SER A C 1
ATOM 1756 O O . SER A 1 224 ? -22.359 -18.375 -9.055 1 95.06 224 SER A O 1
ATOM 1758 N N . CYS A 1 225 ? -22.594 -16.344 -9.883 1 95.69 225 CYS A N 1
ATOM 1759 C CA . CYS A 1 225 ? -21.859 -16.641 -11.109 1 95.69 225 CYS A CA 1
ATOM 1760 C C . CYS A 1 225 ? -20.406 -16.969 -10.805 1 95.69 225 CYS A C 1
ATOM 1762 O O . CYS A 1 225 ? -19.812 -17.828 -11.469 1 95.69 225 CYS A O 1
ATOM 1764 N N . LEU A 1 226 ? -19.844 -16.391 -9.766 1 95.75 226 LEU A N 1
ATOM 1765 C CA . LEU A 1 226 ? -18.438 -16.562 -9.422 1 95.75 226 LEU A CA 1
ATOM 1766 C C . LEU A 1 226 ? -18.203 -17.922 -8.773 1 95.75 226 LEU A C 1
ATOM 1768 O O . LEU A 1 226 ? -17.094 -18.453 -8.82 1 95.75 226 LEU A O 1
ATOM 1772 N N . VAL A 1 227 ? -19.297 -18.469 -8.219 1 94.56 227 VAL A N 1
ATOM 1773 C CA . VAL A 1 227 ? -19.047 -19.641 -7.379 1 94.56 227 VAL A CA 1
ATOM 1774 C C . VAL A 1 227 ? -19.75 -20.859 -7.973 1 94.56 227 VAL A C 1
ATOM 1776 O O . VAL A 1 227 ? -19.453 -22 -7.602 1 94.56 227 VAL A O 1
ATOM 1779 N N . SER A 1 228 ? -20.609 -20.672 -8.922 1 92.31 228 SER A N 1
ATOM 1780 C CA . SER A 1 228 ? -21.422 -21.766 -9.445 1 92.31 228 SER A CA 1
ATOM 1781 C C . SER A 1 228 ? -20.578 -22.703 -10.312 1 92.31 228 SER A C 1
ATOM 1783 O O . SER A 1 228 ? -19.734 -22.25 -11.078 1 92.31 228 SER A O 1
ATOM 1785 N N . ASN A 1 229 ? -20.875 -23.984 -10.172 1 89.44 229 ASN A N 1
ATOM 1786 C CA . ASN A 1 229 ? -20.219 -24.984 -11.016 1 89.44 229 ASN A CA 1
ATOM 1787 C C . ASN A 1 229 ? -20.734 -24.906 -12.453 1 89.44 229 ASN A C 1
ATOM 1789 O O . ASN A 1 229 ? -20.047 -25.344 -13.383 1 89.44 229 ASN A O 1
ATOM 1793 N N . GLU A 1 230 ? -21.859 -24.375 -12.695 1 90.88 230 GLU A N 1
ATOM 1794 C CA . GLU A 1 230 ? -22.484 -24.297 -14.016 1 90.88 230 GLU A CA 1
ATOM 1795 C C . GLU A 1 230 ? -21.766 -23.266 -14.891 1 90.88 230 GLU A C 1
ATOM 1797 O O . GLU A 1 230 ? -21.828 -23.344 -16.125 1 90.88 230 GLU A O 1
ATOM 1802 N N . THR A 1 231 ? -21.109 -22.359 -14.211 1 90.94 231 THR A N 1
ATOM 1803 C CA . THR A 1 231 ? -20.5 -21.266 -14.969 1 90.94 231 THR A CA 1
ATOM 1804 C C . THR A 1 231 ? -19 -21.484 -15.125 1 90.94 231 THR A C 1
ATOM 1806 O O . THR A 1 231 ? -18.297 -20.609 -15.633 1 90.94 231 THR A O 1
ATOM 1809 N N . LEU A 1 232 ? -18.656 -22.578 -14.758 1 85.06 232 LEU A N 1
ATOM 1810 C CA . LEU A 1 232 ? -17.234 -22.875 -14.859 1 85.06 232 LEU A CA 1
ATOM 1811 C C . LEU A 1 232 ? -16.734 -22.688 -16.281 1 85.06 232 LEU A C 1
ATOM 1813 O O . LEU A 1 232 ? -17.375 -23.172 -17.234 1 85.06 232 LEU A O 1
ATOM 1817 N N . GLY A 1 233 ? -15.703 -22.016 -16.5 1 83.31 233 GLY A N 1
ATOM 1818 C CA . GLY A 1 233 ? -15.141 -21.766 -17.828 1 83.31 233 GLY A CA 1
ATOM 1819 C C . GLY A 1 233 ? -15.758 -20.562 -18.516 1 83.31 233 GLY A C 1
ATOM 1820 O O . GLY A 1 233 ? -15.273 -20.141 -19.562 1 83.31 233 GLY A O 1
ATOM 1821 N N . LYS A 1 234 ? -16.812 -20.016 -17.953 1 87.88 234 LYS A N 1
ATOM 1822 C CA . LYS A 1 234 ? -17.516 -18.906 -18.578 1 87.88 234 LYS A CA 1
ATOM 1823 C C . LYS A 1 234 ? -17.531 -17.688 -17.672 1 87.88 234 LYS A C 1
ATOM 1825 O O . LYS A 1 234 ? -18.328 -16.766 -17.891 1 87.88 234 LYS A O 1
ATOM 1830 N N . ARG A 1 235 ? -16.688 -17.672 -16.703 1 91.12 235 ARG A N 1
ATOM 1831 C CA . ARG A 1 235 ? -16.75 -16.641 -15.68 1 91.12 235 ARG A CA 1
ATOM 1832 C C . ARG A 1 235 ? -15.922 -15.422 -16.078 1 91.12 235 ARG A C 1
ATOM 1834 O O . ARG A 1 235 ? -16.078 -14.336 -15.523 1 91.12 235 ARG A O 1
ATOM 1841 N N . GLY A 1 236 ? -15.016 -15.633 -17.062 1 87.25 236 GLY A N 1
ATOM 1842 C CA . GLY A 1 236 ? -14.195 -14.523 -17.5 1 87.25 236 GLY A CA 1
ATOM 1843 C C . GLY A 1 236 ? -12.867 -14.438 -16.766 1 87.25 236 GLY A C 1
ATOM 1844 O O . GLY A 1 236 ? -12.156 -13.438 -16.875 1 87.25 236 GLY A O 1
ATOM 1845 N N . PHE A 1 237 ? -12.664 -15.383 -15.867 1 86.81 237 PHE A N 1
ATOM 1846 C CA . PHE A 1 237 ? -11.375 -15.453 -15.188 1 86.81 237 PHE A CA 1
ATOM 1847 C C . PHE A 1 237 ? -11 -16.891 -14.883 1 86.81 237 PHE A C 1
ATOM 1849 O O . PHE A 1 237 ? -11.875 -17.766 -14.789 1 86.81 237 PHE A O 1
ATOM 1856 N N . PHE A 1 238 ? -9.648 -17.125 -14.789 1 84.06 238 PHE A N 1
ATOM 1857 C CA . PHE A 1 238 ? -9.234 -18.516 -14.602 1 84.06 238 PHE A CA 1
ATOM 1858 C C . PHE A 1 238 ? -8.289 -18.641 -13.414 1 84.06 238 PHE A C 1
ATOM 1860 O O . PHE A 1 238 ? -8.156 -19.734 -12.836 1 84.06 238 PHE A O 1
ATOM 1867 N N . LYS A 1 239 ? -7.66 -17.531 -13.102 1 86.25 239 LYS A N 1
ATOM 1868 C CA . LYS A 1 239 ? -6.77 -17.609 -11.945 1 86.25 239 LYS A CA 1
ATOM 1869 C C . LYS A 1 239 ? -7.559 -17.609 -10.641 1 86.25 239 LYS A C 1
ATOM 1871 O O . LYS A 1 239 ? -8.453 -16.781 -10.445 1 86.25 239 LYS A O 1
ATOM 1876 N N . CYS A 1 240 ? -7.301 -18.516 -9.805 1 86.31 240 CYS A N 1
ATOM 1877 C CA . CYS A 1 240 ? -7.93 -18.625 -8.492 1 86.31 240 CYS A CA 1
ATOM 1878 C C . CYS A 1 240 ? -9.438 -18.812 -8.625 1 86.31 240 CYS A C 1
ATOM 1880 O O . CYS A 1 240 ? -10.211 -18.094 -7.984 1 86.31 240 CYS A O 1
ATOM 1882 N N . SER A 1 241 ? -9.844 -19.656 -9.414 1 80.56 241 SER A N 1
ATOM 1883 C CA . SER A 1 241 ? -11.25 -19.844 -9.766 1 80.56 241 SER A CA 1
ATOM 1884 C C . SER A 1 241 ? -12.078 -20.219 -8.547 1 80.56 241 SER A C 1
ATOM 1886 O O . SER A 1 241 ? -13.273 -19.938 -8.492 1 80.56 241 SER A O 1
ATOM 1888 N N . ASN A 1 242 ? -11.438 -20.75 -7.488 1 87.56 242 ASN A N 1
ATOM 1889 C CA . ASN A 1 242 ? -12.203 -21.188 -6.324 1 87.56 242 ASN A CA 1
ATOM 1890 C C . ASN A 1 242 ? -12.078 -20.188 -5.168 1 87.56 242 ASN A C 1
ATOM 1892 O O . ASN A 1 242 ? -12.648 -20.406 -4.098 1 87.56 242 ASN A O 1
ATOM 1896 N N . CYS A 1 243 ? -11.461 -19.141 -5.434 1 92.62 243 CYS A N 1
ATOM 1897 C CA . CYS A 1 243 ? -11.148 -18.203 -4.355 1 92.62 243 CYS A CA 1
ATOM 1898 C C . CYS A 1 243 ? -12.398 -17.484 -3.877 1 92.62 243 CYS A C 1
ATOM 1900 O O . CYS A 1 243 ? -12.445 -17 -2.744 1 92.62 243 CYS A O 1
ATOM 1902 N N . PHE A 1 244 ? -13.422 -17.438 -4.668 1 95.94 244 PHE A N 1
ATOM 1903 C CA . PHE A 1 244 ? -14.633 -16.703 -4.309 1 95.94 244 PHE A CA 1
ATOM 1904 C C . PHE A 1 244 ? -15.555 -17.562 -3.457 1 95.94 244 PHE A C 1
ATOM 1906 O O . PHE A 1 244 ? -16.484 -17.062 -2.838 1 95.94 244 PHE A O 1
ATOM 1913 N N . ASP A 1 245 ? -15.266 -18.906 -3.498 1 94.88 245 ASP A N 1
ATOM 1914 C CA . ASP A 1 245 ? -15.961 -19.797 -2.568 1 94.88 245 ASP A CA 1
ATOM 1915 C C . ASP A 1 245 ? -15.359 -19.703 -1.169 1 94.88 245 ASP A C 1
ATOM 1917 O O . ASP A 1 245 ? -14.367 -20.375 -0.872 1 94.88 245 ASP A O 1
ATOM 1921 N N . LEU A 1 246 ? -15.992 -18.984 -0.274 1 94.88 246 LEU A N 1
ATOM 1922 C CA . LEU A 1 246 ? -15.43 -18.656 1.028 1 94.88 246 LEU A CA 1
ATOM 1923 C C . LEU A 1 246 ? -15.617 -19.797 2.016 1 94.88 246 LEU A C 1
ATOM 1925 O O . LEU A 1 246 ? -15.125 -19.75 3.143 1 94.88 246 LEU A O 1
ATOM 1929 N N . SER A 1 247 ? -16.266 -20.812 1.598 1 91 247 SER A N 1
ATOM 1930 C CA . SER A 1 247 ? -16.406 -22 2.438 1 91 247 SER A CA 1
ATOM 1931 C C . SER A 1 247 ? -15.141 -22.859 2.406 1 91 247 SER A C 1
ATOM 1933 O O . SER A 1 247 ? -14.938 -23.703 3.281 1 91 247 SER A O 1
ATOM 1935 N N . LYS A 1 248 ? -14.359 -22.656 1.408 1 85.06 248 LYS A N 1
ATOM 1936 C CA . LYS A 1 248 ? -13.102 -23.391 1.274 1 85.06 248 LYS A CA 1
ATOM 1937 C C . LYS A 1 248 ? -11.969 -22.688 2.021 1 85.06 248 LYS A C 1
ATOM 1939 O O . LYS A 1 248 ? -11.461 -21.656 1.57 1 85.06 248 LYS A O 1
ATOM 1944 N N . ARG A 1 249 ? -11.641 -23.297 3.104 1 84.06 249 ARG A N 1
ATOM 1945 C CA . ARG A 1 249 ? -10.578 -22.719 3.924 1 84.06 249 ARG A CA 1
ATOM 1946 C C . ARG A 1 249 ? -9.258 -23.453 3.709 1 84.06 249 ARG A C 1
ATOM 1948 O O . ARG A 1 249 ? -9.016 -24.5 4.32 1 84.06 249 ARG A O 1
ATOM 1955 N N . GLY A 1 250 ? -8.438 -22.891 2.875 1 81.56 250 GLY A N 1
ATOM 1956 C CA . GLY A 1 250 ? -7.121 -23.469 2.662 1 81.56 250 GLY A CA 1
ATOM 1957 C C . GLY A 1 250 ? -6.199 -23.297 3.857 1 81.56 250 GLY A C 1
ATOM 1958 O O . GLY A 1 250 ? -6.547 -22.625 4.824 1 81.56 250 GLY A O 1
ATOM 1959 N N . TRP A 1 251 ? -5.086 -24.016 3.902 1 90.44 251 TRP A N 1
ATOM 1960 C CA . TRP A 1 251 ? -3.967 -23.906 4.828 1 90.44 251 TRP A CA 1
ATOM 1961 C C . TRP A 1 251 ? -4.359 -24.391 6.223 1 90.44 251 TRP A C 1
ATOM 1963 O O . TRP A 1 251 ? -3.697 -24.062 7.211 1 90.44 251 TRP A O 1
ATOM 1973 N N . GLU A 1 252 ? -5.52 -24.984 6.348 1 86.25 252 GLU A N 1
ATOM 1974 C CA . GLU A 1 252 ? -5.941 -25.469 7.656 1 86.25 252 GLU A CA 1
ATOM 1975 C C . GLU A 1 252 ? -5.836 -26.984 7.746 1 86.25 252 GLU A C 1
ATOM 1977 O O . GLU A 1 252 ? -5.684 -27.531 8.836 1 86.25 252 GLU A O 1
ATOM 1982 N N . ILE A 1 253 ? -5.965 -27.672 6.637 1 74.56 253 ILE A N 1
ATOM 1983 C CA . ILE A 1 253 ? -6.039 -29.125 6.664 1 74.56 253 ILE A CA 1
ATOM 1984 C C . ILE A 1 253 ? -4.652 -29.719 6.406 1 74.56 253 ILE A C 1
ATOM 1986 O O . ILE A 1 253 ? -3.955 -29.297 5.48 1 74.56 253 ILE A O 1
ATOM 1990 N N . LEU A 1 254 ? -4.414 -30.562 7.375 1 68.75 254 LEU A N 1
ATOM 1991 C CA . LEU A 1 254 ? -3.16 -31.297 7.223 1 68.75 254 LEU A CA 1
ATOM 1992 C C . LEU A 1 254 ? -3.221 -32.25 6.031 1 68.75 254 LEU A C 1
ATOM 1994 O O . LEU A 1 254 ? -4.164 -33.031 5.902 1 68.75 254 LEU A O 1
ATOM 1998 N N . THR A 1 255 ? -2.496 -31.75 5.105 1 66.19 255 THR A N 1
ATOM 1999 C CA . THR A 1 255 ? -2.525 -32.594 3.904 1 66.19 255 THR A CA 1
ATOM 2000 C C . THR A 1 255 ? -1.371 -33.594 3.908 1 66.19 255 THR A C 1
ATOM 2002 O O . THR A 1 255 ? -0.409 -33.438 4.66 1 66.19 255 THR A O 1
ATOM 2005 N N . ASN A 1 256 ? -1.689 -34.625 3.193 1 68.81 256 ASN A N 1
ATOM 2006 C CA . ASN A 1 256 ? -0.641 -35.594 2.965 1 68.81 256 ASN A CA 1
ATOM 2007 C C . ASN A 1 256 ? 0.577 -35 2.287 1 68.81 256 ASN A C 1
ATOM 2009 O O . ASN A 1 256 ? 0.455 -34.375 1.229 1 68.81 256 ASN A O 1
ATOM 2013 N N . GLU A 1 257 ? 1.682 -35.156 2.926 1 72.75 257 GLU A N 1
ATOM 2014 C CA . GLU A 1 257 ? 2.918 -34.5 2.529 1 72.75 257 GLU A CA 1
ATOM 2015 C C . GLU A 1 257 ? 3.387 -34.969 1.158 1 72.75 257 GLU A C 1
ATOM 2017 O O . GLU A 1 257 ? 4.113 -34.25 0.463 1 72.75 257 GLU A O 1
ATOM 2022 N N . SER A 1 258 ? 2.9 -36.062 0.792 1 71.94 258 SER A N 1
ATOM 2023 C CA . SER 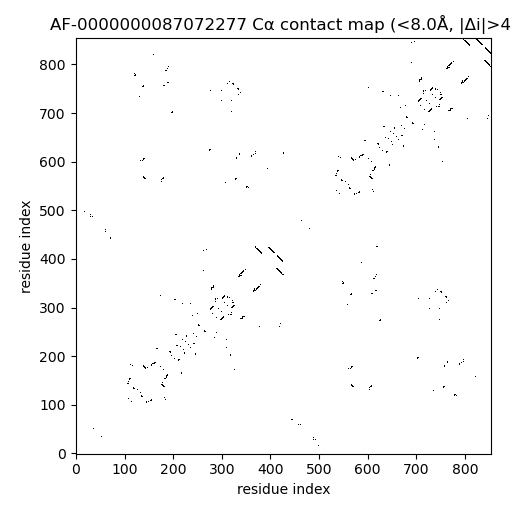A 1 258 ? 3.361 -36.594 -0.483 1 71.94 258 SER A CA 1
ATOM 2024 C C . SER A 1 258 ? 2.518 -36.062 -1.642 1 71.94 258 SER A C 1
ATOM 2026 O O . SER A 1 258 ? 2.938 -36.125 -2.799 1 71.94 258 SER A O 1
ATOM 2028 N N . THR A 1 259 ? 1.422 -35.5 -1.288 1 79.25 259 THR A N 1
ATOM 2029 C CA . THR A 1 259 ? 0.535 -35.156 -2.393 1 79.25 259 THR A CA 1
ATOM 2030 C C . THR A 1 259 ? 0.227 -33.656 -2.389 1 79.25 259 THR A C 1
ATOM 2032 O O . THR A 1 259 ? -0.233 -33.125 -3.393 1 79.25 259 THR A O 1
ATOM 2035 N N . SER A 1 260 ? 0.521 -33.156 -1.279 1 85 260 SER A N 1
ATOM 2036 C CA . SER A 1 260 ? 0.172 -31.734 -1.201 1 85 260 SER A CA 1
ATOM 2037 C C . SER A 1 260 ? 1.385 -30.891 -0.834 1 85 260 SER A C 1
ATOM 2039 O O . SER A 1 260 ? 2.127 -31.219 0.09 1 85 260 SER A O 1
ATOM 2041 N N . ALA A 1 261 ? 1.534 -29.859 -1.578 1 89.25 261 ALA A N 1
ATOM 2042 C CA . ALA A 1 261 ? 2.637 -28.953 -1.308 1 89.25 261 ALA A CA 1
ATOM 2043 C C . ALA A 1 261 ? 2.197 -27.812 -0.376 1 89.25 261 ALA A C 1
ATOM 2045 O O . ALA A 1 261 ? 2.961 -26.891 -0.118 1 89.25 261 ALA A O 1
ATOM 2046 N N . GLU A 1 262 ? 1.048 -27.906 0.179 1 91.81 262 GLU A N 1
ATOM 2047 C CA . GLU A 1 262 ? 0.518 -26.844 1.028 1 91.81 262 GLU A CA 1
ATOM 2048 C C . GLU A 1 262 ? 0.958 -27.031 2.479 1 91.81 262 GLU A C 1
ATOM 2050 O O . GLU A 1 262 ? 0.838 -28.125 3.037 1 91.81 262 GLU A O 1
ATOM 2055 N N . PHE A 1 263 ? 1.595 -26.062 3.062 1 95.5 263 PHE A N 1
ATOM 2056 C CA . PHE A 1 263 ? 1.849 -26.016 4.496 1 95.5 263 PHE A CA 1
ATOM 2057 C C . PHE A 1 263 ? 0.693 -25.344 5.23 1 95.5 263 PHE A C 1
ATOM 2059 O O . PHE A 1 263 ? 0.105 -24.375 4.727 1 95.5 263 PHE A O 1
ATOM 2066 N N . THR A 1 264 ? 0.396 -25.781 6.457 1 95.62 264 THR A N 1
ATOM 2067 C CA . THR A 1 264 ? -0.638 -25.125 7.238 1 95.62 264 THR A CA 1
ATOM 2068 C C . THR A 1 264 ? -0.103 -23.828 7.855 1 95.62 264 THR A C 1
ATOM 2070 O O . THR A 1 264 ? 1.093 -23.719 8.133 1 95.62 264 THR A O 1
ATOM 2073 N N . ILE A 1 265 ? -0.971 -22.906 8.07 1 97.06 265 ILE A N 1
ATOM 2074 C CA . ILE A 1 265 ? -0.616 -21.641 8.688 1 97.06 265 ILE A CA 1
ATOM 2075 C C . ILE A 1 265 ? -0.058 -21.875 10.086 1 97.06 265 ILE A C 1
ATOM 2077 O O . ILE A 1 265 ? 0.946 -21.281 10.477 1 97.06 265 ILE A O 1
ATOM 2081 N N . ASP A 1 266 ? -0.621 -22.781 10.805 1 96.5 266 ASP A N 1
ATOM 2082 C CA . ASP A 1 266 ? -0.177 -23.062 12.164 1 96.5 266 ASP A CA 1
ATOM 2083 C C . ASP A 1 266 ? 1.246 -23.609 12.18 1 96.5 266 ASP A C 1
ATOM 2085 O O . ASP A 1 266 ? 2.051 -23.266 13.039 1 96.5 266 ASP A O 1
ATOM 2089 N N . LYS A 1 267 ? 1.506 -24.5 11.219 1 95.94 267 LYS A N 1
ATOM 2090 C CA . LYS A 1 267 ? 2.859 -25.031 11.109 1 95.94 267 LYS A CA 1
ATOM 2091 C C . LYS A 1 267 ? 3.873 -23.922 10.859 1 95.94 267 LYS A C 1
ATOM 2093 O O . LYS A 1 267 ? 4.941 -23.891 11.477 1 95.94 267 LYS A O 1
ATOM 2098 N N . VAL A 1 268 ? 3.541 -22.969 10.047 1 97.88 268 VAL A N 1
ATOM 2099 C CA . VAL A 1 268 ? 4.453 -21.891 9.688 1 97.88 268 VAL A CA 1
ATOM 2100 C C . VAL A 1 268 ? 4.602 -20.922 10.859 1 97.88 268 VAL A C 1
ATOM 2102 O O . VAL A 1 268 ? 5.715 -20.516 11.195 1 97.88 268 VAL A O 1
ATOM 2105 N N . LEU A 1 269 ? 3.48 -20.547 11.539 1 97.62 269 LEU A N 1
ATOM 2106 C CA . LEU A 1 269 ? 3.531 -19.609 12.648 1 97.62 269 LEU A CA 1
ATOM 2107 C C . LEU A 1 269 ? 4.316 -20.188 13.82 1 97.62 269 LEU A C 1
ATOM 2109 O O . LEU A 1 269 ? 4.934 -19.453 14.586 1 97.62 269 LEU A O 1
ATOM 2113 N N . ARG A 1 270 ? 4.383 -21.484 13.93 1 97.19 270 ARG A N 1
ATOM 2114 C CA . ARG A 1 270 ? 5.117 -22.156 15 1 97.19 270 ARG A CA 1
ATOM 2115 C C . ARG A 1 270 ? 6.625 -22.016 14.797 1 97.19 270 ARG A C 1
ATOM 2117 O O . ARG A 1 270 ? 7.398 -22.156 15.742 1 97.19 270 ARG A O 1
ATOM 2124 N N . LEU A 1 271 ? 7.023 -21.766 13.516 1 97.44 271 LEU A N 1
ATOM 2125 C CA . LEU A 1 271 ? 8.445 -21.578 13.234 1 97.44 271 LEU A CA 1
ATOM 2126 C C . LEU A 1 271 ? 8.961 -20.312 13.898 1 97.44 271 LEU A C 1
ATOM 2128 O O . LEU A 1 271 ? 10.156 -20.188 14.188 1 97.44 271 LEU A O 1
ATOM 2132 N N . LYS A 1 272 ? 8.047 -19.25 14.07 1 96.56 272 LYS A N 1
ATOM 2133 C CA . LYS A 1 272 ? 8.344 -17.969 14.703 1 96.56 272 LYS A CA 1
ATOM 2134 C C . LYS A 1 272 ? 7.254 -17.578 15.695 1 96.56 272 LYS A C 1
ATOM 2136 O O . LYS A 1 272 ? 6.539 -16.609 15.492 1 96.56 272 LYS A O 1
ATOM 2141 N N . PRO A 1 273 ? 7.27 -18.281 16.797 1 94.62 273 PRO A N 1
ATOM 2142 C CA . PRO A 1 273 ? 6.156 -18.047 17.719 1 94.62 273 PRO A CA 1
ATOM 2143 C C . PRO A 1 273 ? 6.07 -16.609 18.188 1 94.62 273 PRO A C 1
ATOM 2145 O O . PRO A 1 273 ? 7.039 -16.062 18.734 1 94.62 273 PRO A O 1
ATOM 2148 N N . VAL A 1 274 ? 4.969 -15.969 17.938 1 92.81 274 VAL A N 1
ATOM 2149 C CA . VAL A 1 274 ? 4.539 -14.664 18.438 1 92.81 274 VAL A CA 1
ATOM 2150 C C . VAL A 1 274 ? 5.328 -13.555 17.75 1 92.81 274 VAL A C 1
ATOM 2152 O O . VAL A 1 274 ? 5.266 -12.398 18.156 1 92.81 274 VAL A O 1
ATOM 2155 N N . GLU A 1 275 ? 6.066 -13.914 16.672 1 95.94 275 GLU A N 1
ATOM 2156 C CA . GLU A 1 275 ? 6.926 -12.93 16.031 1 95.94 275 GLU A CA 1
ATOM 2157 C C . GLU A 1 275 ? 6.266 -12.359 14.773 1 95.94 275 GLU A C 1
ATOM 2159 O O . GLU A 1 275 ? 6.672 -11.312 14.266 1 95.94 275 GLU A O 1
ATOM 2164 N N . ILE A 1 276 ? 5.336 -13.07 14.227 1 98.25 276 ILE A N 1
ATOM 2165 C CA . ILE A 1 276 ? 4.691 -12.656 12.984 1 98.25 276 ILE A CA 1
ATOM 2166 C C . ILE A 1 276 ? 3.451 -11.82 13.305 1 98.25 276 ILE A C 1
ATOM 2168 O O . ILE A 1 276 ? 2.475 -12.336 13.852 1 98.25 276 ILE A O 1
ATOM 2172 N N . ARG A 1 277 ? 3.463 -10.586 12.953 1 98.25 277 ARG A N 1
ATOM 2173 C CA . ARG A 1 277 ? 2.373 -9.672 13.297 1 98.25 277 ARG A CA 1
ATOM 2174 C C . ARG A 1 277 ? 1.779 -9.039 12.039 1 98.25 277 ARG A C 1
ATOM 2176 O O . ARG A 1 277 ? 0.565 -8.844 11.953 1 98.25 277 ARG A O 1
ATOM 2183 N N . ILE A 1 278 ? 2.604 -8.742 11.062 1 98.75 278 ILE A N 1
ATOM 2184 C CA . ILE A 1 278 ? 2.16 -8.078 9.844 1 98.75 278 ILE A CA 1
ATOM 2185 C C . ILE A 1 278 ? 2.838 -8.719 8.633 1 98.75 278 ILE A C 1
ATOM 2187 O O . ILE A 1 278 ? 3.934 -9.273 8.75 1 98.75 278 ILE A O 1
ATOM 2191 N N . GLY A 1 279 ? 2.193 -8.617 7.508 1 98.88 279 GLY A N 1
ATOM 2192 C CA . GLY A 1 279 ? 2.799 -9.172 6.309 1 98.88 279 GLY A CA 1
ATOM 2193 C C . GLY A 1 279 ? 2.039 -8.828 5.043 1 98.88 279 GLY A C 1
ATOM 2194 O O . GLY A 1 279 ? 1.195 -7.93 5.043 1 98.88 279 GLY A O 1
ATOM 2195 N N . LEU A 1 280 ? 2.508 -9.469 3.973 1 98.88 280 LEU A N 1
ATOM 2196 C CA . LEU A 1 280 ? 1.969 -9.273 2.631 1 98.88 280 LEU A CA 1
ATOM 2197 C C . LEU A 1 280 ? 1.629 -10.617 1.984 1 98.88 280 LEU A C 1
ATOM 2199 O O . LEU A 1 280 ? 2.396 -11.578 2.096 1 98.88 280 LEU A O 1
ATOM 2203 N N . ASP A 1 281 ? 0.454 -10.711 1.459 1 98.75 281 ASP A N 1
ATOM 2204 C CA . ASP A 1 281 ? 0.074 -11.781 0.538 1 98.75 281 ASP A CA 1
ATOM 2205 C C . ASP A 1 281 ? 0.003 -11.266 -0.898 1 98.75 281 ASP A C 1
ATOM 2207 O O . ASP A 1 281 ? -0.95 -10.578 -1.271 1 98.75 281 ASP A O 1
ATOM 2211 N N . PHE A 1 282 ? 1.006 -11.547 -1.682 1 98.44 282 PHE A N 1
ATOM 2212 C CA . PHE A 1 282 ? 1.027 -11.172 -3.09 1 98.44 282 PHE A CA 1
ATOM 2213 C C . PHE A 1 282 ? 0.595 -12.336 -3.969 1 98.44 282 PHE A C 1
ATOM 2215 O O . PHE A 1 282 ? 1.422 -13.164 -4.363 1 98.44 282 PHE A O 1
ATOM 2222 N N . SER A 1 283 ? -0.727 -12.461 -4.234 1 97 283 SER A N 1
ATOM 2223 C CA . SER A 1 283 ? -1.359 -13.602 -4.883 1 97 283 SER A CA 1
ATOM 2224 C C . SER A 1 283 ? -2.68 -13.203 -5.535 1 97 283 SER A C 1
ATOM 2226 O O . SER A 1 283 ? -3.277 -12.188 -5.172 1 97 283 SER A O 1
ATOM 2228 N N . PRO A 1 284 ? -3.02 -13.906 -6.652 1 94.94 284 PRO A N 1
ATOM 2229 C CA . PRO A 1 284 ? -4.461 -13.844 -6.906 1 94.94 284 PRO A CA 1
ATOM 2230 C C . PRO A 1 284 ? -5.293 -14.344 -5.727 1 94.94 284 PRO A C 1
ATOM 2232 O O . PRO A 1 284 ? -5.148 -15.492 -5.309 1 94.94 284 PRO A O 1
ATOM 2235 N N . THR A 1 285 ? -6.035 -13.492 -5.074 1 96.06 285 THR A N 1
ATOM 2236 C CA . THR A 1 285 ? -6.672 -13.859 -3.814 1 96.06 285 THR A CA 1
ATOM 2237 C C . THR A 1 285 ? -7.938 -13.039 -3.584 1 96.06 285 THR A C 1
ATOM 2239 O O . THR A 1 285 ? -8.086 -11.945 -4.141 1 96.06 285 THR A O 1
ATOM 2242 N N . THR A 1 286 ? -8.82 -13.648 -2.82 1 97 286 THR A N 1
ATOM 2243 C CA . THR A 1 286 ? -9.969 -12.914 -2.297 1 97 286 THR A CA 1
ATOM 2244 C C . THR A 1 286 ? -9.812 -12.664 -0.799 1 97 286 THR A C 1
ATOM 2246 O O . THR A 1 286 ? -10.773 -12.312 -0.119 1 97 286 THR A O 1
ATOM 2249 N N . GLY A 1 287 ? -8.578 -12.914 -0.25 1 97.38 287 GLY A N 1
ATOM 2250 C CA . GLY A 1 287 ? -8.281 -12.547 1.128 1 97.38 287 GLY A CA 1
ATOM 2251 C C . GLY A 1 287 ? -8.359 -13.727 2.084 1 97.38 287 GLY A C 1
ATOM 2252 O O . GLY A 1 287 ? -8.25 -13.547 3.299 1 97.38 287 GLY A O 1
ATOM 2253 N N . THR A 1 288 ? -8.492 -14.992 1.604 1 97 288 THR A N 1
ATOM 2254 C CA . THR A 1 288 ? -8.641 -16.141 2.486 1 97 288 THR A CA 1
ATOM 2255 C C . THR A 1 288 ? -7.422 -16.297 3.393 1 97 288 THR A C 1
ATOM 2257 O O . THR A 1 288 ? -7.559 -16.484 4.602 1 97 288 THR A O 1
ATOM 2260 N N . PHE A 1 289 ? -6.258 -16.172 2.816 1 97.69 289 PHE A N 1
ATOM 2261 C CA . PHE A 1 289 ? -5.047 -16.234 3.623 1 97.69 289 PHE A CA 1
ATOM 2262 C C . PHE A 1 289 ? -5.055 -15.141 4.691 1 97.69 289 PHE A C 1
ATOM 2264 O O . PHE A 1 289 ? -4.773 -15.414 5.859 1 97.69 289 PHE A O 1
ATOM 2271 N N . ALA A 1 290 ? -5.395 -13.938 4.289 1 98.31 290 ALA A N 1
ATOM 2272 C CA . ALA A 1 290 ? -5.453 -12.805 5.211 1 98.31 290 ALA A CA 1
ATOM 2273 C C . ALA A 1 290 ? -6.492 -13.039 6.301 1 98.31 290 ALA A C 1
ATOM 2275 O O . ALA A 1 290 ? -6.27 -12.695 7.465 1 98.31 290 ALA A O 1
ATOM 2276 N N . ALA A 1 291 ? -7.594 -13.602 5.953 1 97.69 291 ALA A N 1
ATOM 2277 C CA . ALA A 1 291 ? -8.656 -13.875 6.918 1 97.69 291 ALA A CA 1
ATOM 2278 C C . ALA A 1 291 ? -8.18 -14.859 7.984 1 97.69 291 ALA A C 1
ATOM 2280 O O . ALA A 1 291 ? -8.383 -14.633 9.18 1 97.69 291 ALA A O 1
ATOM 2281 N N . LEU A 1 292 ? -7.559 -15.953 7.547 1 97.19 292 LEU A N 1
ATOM 2282 C CA . LEU A 1 292 ? -7.051 -16.953 8.469 1 97.19 292 LEU A CA 1
ATOM 2283 C C . LEU A 1 292 ? -5.992 -16.359 9.391 1 97.19 292 LEU A C 1
ATOM 2285 O O . LEU A 1 292 ? -5.969 -16.656 10.594 1 97.19 292 LEU A O 1
ATOM 2289 N N . MET A 1 293 ? -5.145 -15.547 8.836 1 97.88 293 MET A N 1
ATOM 2290 C CA . MET A 1 293 ? -4.109 -14.891 9.633 1 97.88 293 MET A CA 1
ATOM 2291 C C . MET A 1 293 ? -4.727 -13.922 10.633 1 97.88 293 MET A C 1
ATOM 2293 O O . MET A 1 293 ? -4.266 -13.82 11.766 1 97.88 293 MET A O 1
ATOM 2297 N N . LYS A 1 294 ? -5.746 -13.203 10.188 1 97.25 294 LYS A N 1
ATOM 2298 C CA . LYS A 1 294 ? -6.426 -12.266 11.078 1 97.25 294 LYS A CA 1
ATOM 2299 C C . LYS A 1 294 ? -6.988 -12.984 12.305 1 97.25 294 LYS A C 1
ATOM 2301 O O . LYS A 1 294 ? -6.902 -12.469 13.422 1 97.25 294 LYS A O 1
ATOM 2306 N N . GLU A 1 295 ? -7.516 -14.148 12.102 1 95.75 295 GLU A N 1
ATOM 2307 C CA . GLU A 1 295 ? -8.039 -14.953 13.203 1 95.75 295 GLU A CA 1
ATOM 2308 C C . GLU A 1 295 ? -6.934 -15.305 14.195 1 95.75 295 GLU A C 1
ATOM 2310 O O . GLU A 1 295 ? -7.211 -15.68 15.336 1 95.75 295 GLU A O 1
ATOM 2315 N N . ARG A 1 296 ? -5.727 -15.227 13.719 1 95.31 296 ARG A N 1
ATOM 2316 C CA . ARG A 1 296 ? -4.562 -15.5 14.562 1 95.31 296 ARG A CA 1
ATOM 2317 C C . ARG A 1 296 ? -3.863 -14.211 14.969 1 95.31 296 ARG A C 1
ATOM 2319 O O . ARG A 1 296 ? -2.693 -14.227 15.359 1 95.31 296 ARG A O 1
ATOM 2326 N N . ASN A 1 297 ? -4.516 -13.078 14.789 1 95.19 297 ASN A N 1
ATOM 2327 C CA . ASN A 1 297 ? -4.09 -11.742 15.203 1 95.19 297 ASN A CA 1
ATOM 2328 C C . ASN A 1 297 ? -2.908 -11.242 14.375 1 95.19 297 ASN A C 1
ATOM 2330 O O . ASN A 1 297 ? -2.025 -10.562 14.898 1 95.19 297 ASN A O 1
ATOM 2334 N N . VAL A 1 298 ? -2.816 -11.688 13.133 1 97.69 298 VAL A N 1
ATOM 2335 C CA . VAL A 1 298 ? -1.81 -11.219 12.188 1 97.69 298 VAL A CA 1
ATOM 2336 C C . VAL A 1 298 ? -2.479 -10.398 11.086 1 97.69 298 VAL A C 1
ATOM 2338 O O . VAL A 1 298 ? -3.479 -10.82 10.508 1 97.69 298 VAL A O 1
ATOM 2341 N N . THR A 1 299 ? -2.006 -9.234 10.836 1 98.56 299 THR A N 1
ATOM 2342 C CA . THR A 1 299 ? -2.557 -8.367 9.797 1 98.56 299 THR A CA 1
ATOM 2343 C C . THR A 1 299 ? -1.816 -8.57 8.477 1 98.56 299 THR A C 1
ATOM 2345 O O . THR A 1 299 ? -0.607 -8.344 8.398 1 98.56 299 THR A O 1
ATOM 2348 N N . ILE A 1 300 ? -2.537 -9.016 7.473 1 98.81 300 ILE A N 1
ATOM 2349 C CA . ILE A 1 300 ? -1.971 -9.258 6.148 1 98.81 300 ILE A CA 1
ATOM 2350 C C . ILE A 1 300 ? -2.607 -8.305 5.137 1 98.81 300 ILE A C 1
ATOM 2352 O O . ILE A 1 300 ? -3.834 -8.219 5.039 1 98.81 300 ILE A O 1
ATOM 2356 N N . ALA A 1 301 ? -1.825 -7.527 4.449 1 98.88 301 ALA A N 1
ATOM 2357 C CA . ALA A 1 301 ? -2.301 -6.855 3.244 1 98.88 301 ALA A CA 1
ATOM 2358 C C . ALA A 1 301 ? -2.303 -7.805 2.051 1 98.88 301 ALA A C 1
ATOM 2360 O O . ALA A 1 301 ? -1.336 -8.539 1.832 1 98.88 301 ALA A O 1
ATOM 2361 N N . SER A 1 302 ? -3.404 -7.824 1.315 1 98.75 302 SER A N 1
ATOM 2362 C CA . SER A 1 302 ? -3.518 -8.664 0.131 1 98.75 302 SER A CA 1
ATOM 2363 C C . SER A 1 302 ? -3.316 -7.859 -1.146 1 98.75 302 SER A C 1
ATOM 2365 O O . SER A 1 302 ? -4.125 -6.984 -1.468 1 98.75 302 SER A O 1
ATOM 2367 N N . ALA A 1 303 ? -2.227 -8.117 -1.822 1 98.56 303 ALA A N 1
ATOM 2368 C CA . ALA A 1 303 ? -1.902 -7.398 -3.051 1 98.56 303 ALA A CA 1
ATOM 2369 C C . ALA A 1 303 ? -2.324 -8.195 -4.281 1 98.56 303 ALA A C 1
ATOM 2371 O O . ALA A 1 303 ? -1.867 -9.32 -4.484 1 98.56 303 ALA A O 1
ATOM 2372 N N . THR A 1 304 ? -3.252 -7.656 -5.07 1 97.44 304 THR A N 1
ATOM 2373 C CA . THR A 1 304 ? -3.729 -8.328 -6.277 1 97.44 304 THR A CA 1
ATOM 2374 C C . THR A 1 304 ? -4.352 -7.32 -7.242 1 97.44 304 THR A C 1
ATOM 2376 O O . THR A 1 304 ? -4.762 -6.23 -6.832 1 97.44 304 THR A O 1
ATOM 2379 N N . LEU A 1 305 ? -4.348 -7.621 -8.516 1 96.62 305 LEU A N 1
ATOM 2380 C CA . LEU A 1 305 ? -5.152 -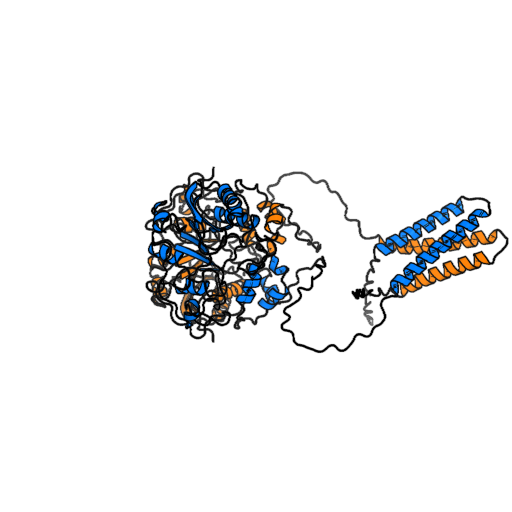6.938 -9.523 1 96.62 305 LEU A CA 1
ATOM 2381 C C . LEU A 1 305 ? -6.516 -7.598 -9.672 1 96.62 305 LEU A C 1
ATOM 2383 O O . LEU A 1 305 ? -6.773 -8.648 -9.07 1 96.62 305 LEU A O 1
ATOM 2387 N N . ASN A 1 306 ? -7.434 -6.953 -10.32 1 96.81 306 ASN A N 1
ATOM 2388 C CA . ASN A 1 306 ? -8.688 -7.598 -10.688 1 96.81 306 ASN A CA 1
ATOM 2389 C C . ASN A 1 306 ? -8.555 -8.383 -11.992 1 96.81 306 ASN A C 1
ATOM 2391 O O . ASN A 1 306 ? -8.562 -7.805 -13.078 1 96.81 306 ASN A O 1
ATOM 2395 N N . LEU A 1 307 ? -8.406 -9.625 -11.891 1 93.31 307 LEU A N 1
ATOM 2396 C CA . LEU A 1 307 ? -8.117 -10.516 -13.008 1 93.31 307 LEU A CA 1
ATOM 2397 C C . LEU A 1 307 ? -9.406 -11.109 -13.57 1 93.31 307 LEU A C 1
ATOM 2399 O O . LEU A 1 307 ? -9.578 -12.336 -13.586 1 93.31 307 LEU A O 1
ATOM 2403 N N . GLY A 1 308 ? -10.258 -10.242 -14.062 1 93.69 308 GLY A N 1
ATOM 2404 C CA . GLY A 1 308 ? -11.516 -10.672 -14.664 1 93.69 308 GLY A CA 1
ATOM 2405 C C . GLY A 1 308 ? -12.609 -10.891 -13.641 1 93.69 308 GLY A C 1
ATOM 2406 O O . GLY A 1 308 ? -13.727 -11.281 -13.992 1 93.69 308 GLY A O 1
ATOM 2407 N N . ALA A 1 309 ? -12.297 -10.688 -12.406 1 96.5 309 ALA A N 1
ATOM 2408 C CA . ALA A 1 309 ? -13.242 -10.82 -11.297 1 96.5 309 ALA A CA 1
ATOM 2409 C C . ALA A 1 309 ? -12.953 -9.789 -10.211 1 96.5 309 ALA A C 1
ATOM 2411 O O . ALA A 1 309 ? -11.883 -9.18 -10.195 1 96.5 309 ALA A O 1
ATOM 2412 N N . PRO A 1 310 ? -13.898 -9.531 -9.297 1 97.31 310 PRO A N 1
ATOM 2413 C CA . PRO A 1 310 ? -13.758 -8.453 -8.32 1 97.31 310 PRO A CA 1
ATOM 2414 C C . PRO A 1 310 ? -12.938 -8.859 -7.102 1 97.31 310 PRO A C 1
ATOM 2416 O O . PRO A 1 310 ? -13.422 -8.797 -5.973 1 97.31 310 PRO A O 1
ATOM 2419 N N . PHE A 1 311 ? -11.719 -9.156 -7.277 1 97.81 311 PHE A N 1
ATOM 2420 C CA . PHE A 1 311 ? -10.828 -9.617 -6.215 1 97.81 311 PHE A CA 1
ATOM 2421 C C . PHE A 1 311 ? -10.68 -8.547 -5.137 1 97.81 311 PHE A C 1
ATOM 2423 O O . PHE A 1 311 ? -10.953 -8.805 -3.963 1 97.81 311 PHE A O 1
ATOM 2430 N N . ASN A 1 312 ? -10.375 -7.32 -5.516 1 98.62 312 ASN A N 1
ATOM 2431 C CA . ASN A 1 312 ? -10.125 -6.254 -4.551 1 98.62 312 ASN A CA 1
ATOM 2432 C C . ASN A 1 312 ? -11.391 -5.883 -3.785 1 98.62 312 ASN A C 1
ATOM 2434 O O . ASN A 1 312 ? -11.344 -5.676 -2.57 1 98.62 312 ASN A O 1
ATOM 2438 N N . GLU A 1 313 ? -12.484 -5.812 -4.496 1 98.19 313 GLU A N 1
ATOM 2439 C CA . GLU A 1 313 ? -13.75 -5.492 -3.848 1 98.19 313 GLU A CA 1
ATOM 2440 C C . GLU A 1 313 ? -14.117 -6.535 -2.795 1 98.19 313 GLU A C 1
ATOM 2442 O O . GLU A 1 313 ? -14.531 -6.188 -1.687 1 98.19 313 GLU A O 1
ATOM 2447 N N . VAL A 1 314 ? -13.898 -7.789 -3.145 1 98.19 314 VAL A N 1
ATOM 2448 C CA . VAL A 1 314 ? -14.281 -8.859 -2.23 1 98.19 314 VAL A CA 1
ATOM 2449 C C . VAL A 1 314 ? -13.359 -8.859 -1.013 1 98.19 314 VAL A C 1
ATOM 2451 O O . VAL A 1 314 ? -13.82 -9.023 0.121 1 98.19 314 VAL A O 1
ATOM 2454 N N . ILE A 1 315 ? -12.047 -8.656 -1.182 1 98.56 315 ILE A N 1
ATOM 2455 C CA . ILE A 1 315 ? -11.133 -8.531 -0.05 1 98.56 315 ILE A CA 1
ATOM 2456 C C . ILE A 1 315 ? -11.641 -7.457 0.908 1 98.56 315 ILE A C 1
ATOM 2458 O O . ILE A 1 315 ? -11.75 -7.695 2.113 1 98.56 315 ILE A O 1
ATOM 2462 N N . ALA A 1 316 ? -11.992 -6.328 0.356 1 98.62 316 ALA A N 1
ATOM 2463 C CA . ALA A 1 316 ? -12.438 -5.195 1.161 1 98.62 316 ALA A CA 1
ATOM 2464 C C . ALA A 1 316 ? -13.773 -5.5 1.848 1 98.62 316 ALA A C 1
ATOM 2466 O O . ALA A 1 316 ? -13.961 -5.172 3.021 1 98.62 316 ALA A O 1
ATOM 2467 N N . LEU A 1 317 ? -14.672 -6.098 1.123 1 98.06 317 LEU A N 1
ATOM 2468 C CA . LEU A 1 317 ? -15.992 -6.391 1.664 1 98.06 317 LEU A CA 1
ATOM 2469 C C . LEU A 1 317 ? -15.906 -7.422 2.785 1 98.06 317 LEU A C 1
ATOM 2471 O O . LEU A 1 317 ? -16.797 -7.496 3.635 1 98.06 317 LEU A O 1
ATOM 2475 N N . ARG A 1 318 ? -14.836 -8.172 2.803 1 98 318 ARG A N 1
ATOM 2476 C CA . ARG A 1 318 ? -14.602 -9.133 3.875 1 98 318 ARG A CA 1
ATOM 2477 C C . ARG A 1 318 ? -13.969 -8.453 5.086 1 98 318 ARG A C 1
ATOM 2479 O O . ARG A 1 318 ? -13.734 -9.094 6.113 1 98 318 ARG A O 1
ATOM 2486 N N . GLY A 1 319 ? -13.68 -7.168 4.977 1 97.88 319 GLY A N 1
ATOM 2487 C CA . GLY A 1 319 ? -13.07 -6.418 6.062 1 97.88 319 GLY A CA 1
ATOM 2488 C C . GLY A 1 319 ? -11.562 -6.59 6.125 1 97.88 319 GLY A C 1
ATOM 2489 O O . GLY A 1 319 ? -10.961 -6.461 7.195 1 97.88 319 GLY A O 1
ATOM 2490 N N . LEU A 1 320 ? -10.961 -6.953 4.988 1 98.44 320 LEU A N 1
ATOM 2491 C CA . LEU A 1 320 ? -9.516 -7.148 4.871 1 98.44 320 LEU A CA 1
ATOM 2492 C C . LEU A 1 320 ? -8.898 -6.078 3.98 1 98.44 320 LEU A C 1
ATOM 2494 O O . LEU A 1 320 ? -9.594 -5.449 3.18 1 98.44 320 LEU A O 1
ATOM 2498 N N . LEU A 1 321 ? -7.629 -5.797 4.137 1 98.75 321 LEU A N 1
ATOM 2499 C CA . LEU A 1 321 ? -6.965 -4.684 3.463 1 98.75 321 LEU A CA 1
ATOM 2500 C C . LEU A 1 321 ? -6.445 -5.109 2.094 1 98.75 321 LEU A C 1
ATOM 2502 O O . LEU A 1 321 ? -5.512 -5.91 2 1 98.75 321 LEU A O 1
ATOM 2506 N N . PRO A 1 322 ? -7.008 -4.57 1.051 1 98.75 322 PRO A N 1
ATOM 2507 C CA . PRO A 1 322 ? -6.488 -4.828 -0.294 1 98.75 322 PRO A CA 1
ATOM 2508 C C . PRO A 1 322 ? -5.402 -3.84 -0.708 1 98.75 322 PRO A C 1
ATOM 2510 O O . PRO A 1 322 ? -5.414 -2.684 -0.278 1 98.75 322 PRO A O 1
ATOM 2513 N N . LEU A 1 323 ? -4.422 -4.27 -1.444 1 98.75 323 LEU A N 1
ATOM 2514 C CA . LEU A 1 323 ? -3.477 -3.439 -2.184 1 98.75 323 LEU A CA 1
ATOM 2515 C C . LEU A 1 323 ? -3.568 -3.715 -3.682 1 98.75 323 LEU A C 1
ATOM 2517 O O . LEU A 1 323 ? -3.404 -4.855 -4.117 1 98.75 323 LEU A O 1
ATOM 2521 N N . TYR A 1 324 ? -3.934 -2.711 -4.426 1 98.5 324 TYR A N 1
ATOM 2522 C CA . TYR A 1 324 ? -4.055 -2.795 -5.879 1 98.5 324 TYR A CA 1
ATOM 2523 C C . TYR A 1 324 ? -2.715 -2.52 -6.551 1 98.5 324 TYR A C 1
ATOM 2525 O O . TYR A 1 324 ? -2.416 -1.379 -6.914 1 98.5 324 TYR A O 1
ATOM 2533 N N . LEU A 1 325 ? -1.94 -3.615 -6.758 1 96 325 LEU A N 1
ATOM 2534 C CA . LEU A 1 325 ? -0.56 -3.492 -7.211 1 96 325 LEU A CA 1
ATOM 2535 C C . LEU A 1 325 ? -0.29 -4.422 -8.391 1 96 325 LEU A C 1
ATOM 2537 O O . LEU A 1 325 ? -0.803 -5.543 -8.43 1 96 325 LEU A O 1
ATOM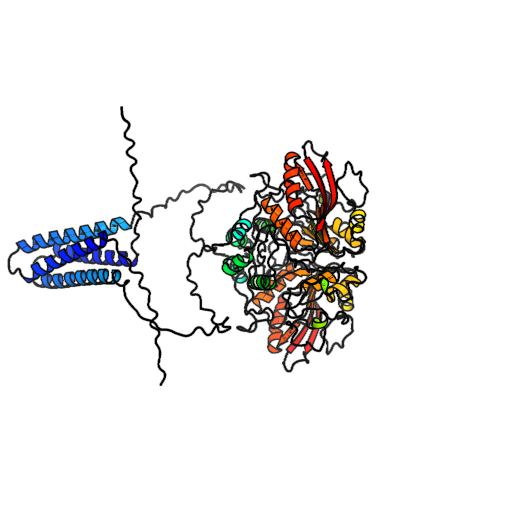 2541 N N . SER A 1 326 ? 0.492 -3.914 -9.258 1 94.38 326 SER A N 1
ATOM 2542 C CA . SER A 1 326 ? 1.021 -4.738 -10.344 1 94.38 326 SER A CA 1
ATOM 2543 C C . SER A 1 326 ? 2.387 -5.312 -9.984 1 94.38 326 SER A C 1
ATOM 2545 O O . SER A 1 326 ? 3.121 -4.73 -9.18 1 94.38 326 SER A O 1
ATOM 2547 N N . ILE A 1 327 ? 2.75 -6.422 -10.555 1 95.62 327 ILE A N 1
ATOM 2548 C CA . ILE A 1 327 ? 4.004 -7.105 -10.266 1 95.62 327 ILE A CA 1
ATOM 2549 C C . ILE A 1 327 ? 5.176 -6.281 -10.797 1 95.62 327 ILE A C 1
ATOM 2551 O O . ILE A 1 327 ? 6.312 -6.445 -10.344 1 95.62 327 ILE A O 1
ATOM 2555 N N . GLY A 1 328 ? 4.91 -5.383 -11.68 1 94.88 328 GLY A N 1
ATOM 2556 C CA . GLY A 1 328 ? 5.969 -4.586 -12.273 1 94.88 328 GLY A CA 1
ATOM 2557 C C . GLY A 1 328 ? 6.41 -3.43 -11.398 1 94.88 328 GLY A C 1
ATOM 2558 O O . GLY A 1 328 ? 7.422 -2.781 -11.672 1 94.88 328 GLY A O 1
ATOM 2559 N N . SER A 1 329 ? 5.762 -3.236 -10.375 1 93.94 329 SER A N 1
ATOM 2560 C CA . SER A 1 329 ? 6.027 -2.051 -9.562 1 93.94 329 SER A CA 1
ATOM 2561 C C . SER A 1 329 ? 6.73 -2.418 -8.266 1 93.94 329 SER A C 1
ATOM 2563 O O . SER A 1 329 ? 6.488 -3.486 -7.699 1 93.94 329 SER A O 1
ATOM 2565 N N . ARG A 1 330 ? 7.625 -1.496 -7.797 1 97 330 ARG A N 1
ATOM 2566 C CA . ARG A 1 330 ? 8.266 -1.603 -6.488 1 97 330 ARG A CA 1
ATOM 2567 C C . ARG A 1 330 ? 7.227 -1.586 -5.371 1 97 330 ARG A C 1
ATOM 2569 O O . ARG A 1 330 ? 6.262 -0.822 -5.422 1 97 330 ARG A O 1
ATOM 2576 N N . LEU A 1 331 ? 7.414 -2.455 -4.34 1 98.31 331 LEU A N 1
ATOM 2577 C CA . LEU A 1 331 ? 6.461 -2.523 -3.236 1 98.31 331 LEU A CA 1
ATOM 2578 C C . LEU A 1 331 ? 6.484 -1.239 -2.414 1 98.31 331 LEU A C 1
ATOM 2580 O O . LEU A 1 331 ? 7.555 -0.674 -2.172 1 98.31 331 LEU A O 1
ATOM 2584 N N . PRO A 1 332 ? 5.336 -0.754 -1.957 1 98.12 332 PRO A N 1
ATOM 2585 C CA . PRO A 1 332 ? 5.242 0.51 -1.223 1 98.12 332 PRO A CA 1
ATOM 2586 C C . PRO A 1 332 ? 5.484 0.342 0.276 1 98.12 332 PRO A C 1
ATOM 2588 O O . PRO A 1 332 ? 4.711 0.856 1.09 1 98.12 332 PRO A O 1
ATOM 2591 N N . PHE A 1 333 ? 6.586 -0.289 0.623 1 98.75 333 PHE A N 1
ATOM 2592 C CA . PHE A 1 333 ? 7.016 -0.485 2.002 1 98.75 333 PHE A CA 1
ATOM 2593 C C . PHE A 1 333 ? 8.453 -0.021 2.193 1 98.75 333 PHE A C 1
ATOM 2595 O O . PHE A 1 333 ? 9.258 -0.064 1.259 1 98.75 333 PHE A O 1
ATOM 2602 N N . PHE A 1 334 ? 8.711 0.447 3.35 1 98.44 334 PHE A N 1
ATOM 2603 C CA . PHE A 1 334 ? 10.078 0.81 3.699 1 98.44 334 PHE A CA 1
ATOM 2604 C C . PHE A 1 334 ? 10.922 -0.434 3.949 1 98.44 334 PHE A C 1
ATOM 2606 O O . PHE A 1 334 ? 10.391 -1.541 4.055 1 98.44 334 PHE A O 1
ATOM 2613 N N . ASP A 1 335 ? 12.172 -0.319 4.008 1 97.88 335 ASP A N 1
ATOM 2614 C CA . ASP A 1 335 ? 13.102 -1.432 4.176 1 97.88 335 ASP A CA 1
ATOM 2615 C C . ASP A 1 335 ? 12.898 -2.117 5.527 1 97.88 335 ASP A C 1
ATOM 2617 O O . ASP A 1 335 ? 12.617 -1.455 6.527 1 97.88 335 ASP A O 1
ATOM 2621 N N . ASN A 1 336 ? 12.945 -3.42 5.57 1 97.62 336 ASN A N 1
ATOM 2622 C CA . ASN A 1 336 ? 13.031 -4.207 6.797 1 97.62 336 ASN A CA 1
ATOM 2623 C C . ASN A 1 336 ? 11.797 -4.023 7.672 1 97.62 336 ASN A C 1
ATOM 2625 O O . ASN A 1 336 ? 11.906 -3.873 8.891 1 97.62 336 ASN A O 1
ATOM 2629 N N . THR A 1 337 ? 10.594 -4.051 7.059 1 98.06 337 THR A N 1
ATOM 2630 C CA . THR A 1 337 ? 9.422 -3.693 7.852 1 98.06 337 THR A CA 1
ATOM 2631 C C . THR A 1 337 ? 8.5 -4.898 8.039 1 98.06 337 THR A C 1
ATOM 2633 O O . THR A 1 337 ? 7.969 -5.117 9.125 1 98.06 337 THR A O 1
ATOM 2636 N N . LEU A 1 338 ? 8.367 -5.801 7.105 1 98.75 338 LEU A N 1
ATOM 2637 C CA . LEU A 1 338 ? 7.367 -6.863 7.16 1 98.75 338 LEU A CA 1
ATOM 2638 C C . LEU A 1 338 ? 7.938 -8.117 7.816 1 98.75 338 LEU A C 1
ATOM 2640 O O . LEU A 1 338 ? 9.109 -8.445 7.617 1 98.75 338 LEU A O 1
ATOM 2644 N N . ASP A 1 339 ? 7.055 -8.852 8.5 1 98.75 339 ASP A N 1
ATOM 2645 C CA . ASP A 1 339 ? 7.449 -10.086 9.172 1 98.75 339 ASP A CA 1
ATOM 2646 C C . ASP A 1 339 ? 7.379 -11.273 8.219 1 98.75 339 ASP A C 1
ATOM 2648 O O . ASP A 1 339 ? 8.109 -12.25 8.375 1 98.75 339 ASP A O 1
ATOM 2652 N N . ILE A 1 340 ? 6.469 -11.172 7.266 1 98.88 340 ILE A N 1
ATOM 2653 C CA . ILE A 1 340 ? 6.25 -12.328 6.398 1 98.88 340 ILE A CA 1
ATOM 2654 C C . ILE A 1 340 ? 5.73 -11.859 5.039 1 98.88 340 ILE A C 1
ATOM 2656 O O . ILE A 1 340 ? 4.953 -10.906 4.961 1 98.88 340 ILE A O 1
ATOM 2660 N N . ILE A 1 341 ? 6.184 -12.453 3.98 1 98.88 341 ILE A N 1
ATOM 2661 C CA . ILE A 1 341 ? 5.621 -12.336 2.641 1 98.88 341 ILE A CA 1
ATOM 2662 C C . ILE A 1 341 ? 5.184 -13.711 2.143 1 98.88 341 ILE A C 1
ATOM 2664 O O . ILE A 1 341 ? 5.953 -14.672 2.211 1 98.88 341 ILE A O 1
ATOM 2668 N N . HIS A 1 342 ? 3.977 -13.789 1.724 1 98.81 342 HIS A N 1
ATOM 2669 C CA . HIS A 1 342 ? 3.379 -15.016 1.203 1 98.81 342 HIS A CA 1
ATOM 2670 C C . HIS A 1 342 ? 2.951 -14.844 -0.25 1 98.81 342 HIS A C 1
ATOM 2672 O O . HIS A 1 342 ? 2.424 -13.797 -0.628 1 98.81 342 HIS A O 1
ATOM 2678 N N . SER A 1 343 ? 3.221 -15.75 -1.087 1 98.06 343 SER A N 1
ATOM 2679 C CA . SER A 1 343 ? 2.715 -15.766 -2.457 1 98.06 343 SER A CA 1
ATOM 2680 C C . SER A 1 343 ? 2.285 -17.172 -2.871 1 98.06 343 SER A C 1
ATOM 2682 O O . SER A 1 343 ? 3.021 -18.141 -2.662 1 98.06 343 SER A O 1
ATOM 2684 N N . THR A 1 344 ? 1.117 -17.266 -3.385 1 94.94 344 THR A N 1
ATOM 2685 C CA . THR A 1 344 ? 0.607 -18.547 -3.855 1 94.94 344 THR A CA 1
ATOM 2686 C C . THR A 1 344 ? 0.004 -18.406 -5.25 1 94.94 344 THR A C 1
ATOM 2688 O O . THR A 1 344 ? -0.68 -17.422 -5.543 1 94.94 344 THR A O 1
ATOM 2691 N N . LEU A 1 345 ? 0.323 -19.234 -6.129 1 87.25 345 LEU A N 1
ATOM 2692 C CA . LEU A 1 345 ? -0.261 -19.406 -7.457 1 87.25 345 LEU A CA 1
ATOM 2693 C C . LEU A 1 345 ? -0.125 -18.141 -8.281 1 87.25 345 LEU A C 1
ATOM 2695 O O . LEU A 1 345 ? -1.005 -17.812 -9.078 1 87.25 345 LEU A O 1
ATOM 2699 N N . PHE A 1 346 ? 0.75 -17.312 -7.988 1 89.81 346 PHE A N 1
ATOM 2700 C CA . PHE A 1 346 ? 1.06 -16.125 -8.766 1 89.81 346 PHE A CA 1
ATOM 2701 C C . PHE A 1 346 ? 2.395 -16.281 -9.484 1 89.81 346 PHE A C 1
ATOM 2703 O O . PHE A 1 346 ? 2.457 -16.188 -10.711 1 89.81 346 PHE A O 1
ATOM 2710 N N . LEU A 1 347 ? 3.389 -16.438 -8.57 1 88 347 LEU A N 1
ATOM 2711 C CA . LEU A 1 347 ? 4.691 -16.75 -9.141 1 88 347 LEU A CA 1
ATOM 2712 C C . LEU A 1 347 ? 4.73 -18.188 -9.648 1 88 347 LEU A C 1
ATOM 2714 O O . LEU A 1 347 ? 4.676 -19.141 -8.852 1 88 347 LEU A O 1
ATOM 2718 N N . ASP A 1 348 ? 4.652 -18.438 -10.883 1 91.12 348 ASP A N 1
ATOM 2719 C CA . ASP A 1 348 ? 4.684 -19.781 -11.469 1 91.12 348 ASP A CA 1
ATOM 2720 C C . ASP A 1 348 ? 5.547 -19.797 -12.727 1 91.12 348 ASP A C 1
ATOM 2722 O O . ASP A 1 348 ? 6.309 -18.859 -12.984 1 91.12 348 ASP A O 1
ATOM 2726 N N . GLY A 1 349 ? 5.422 -20.859 -13.469 1 92 349 GLY A N 1
ATOM 2727 C CA . GLY A 1 349 ? 6.336 -21.141 -14.555 1 92 349 GLY A CA 1
ATOM 2728 C C . GLY A 1 349 ? 6.266 -20.125 -15.68 1 92 349 GLY A C 1
ATOM 2729 O O . GLY A 1 349 ? 7.086 -20.156 -16.594 1 92 349 GLY A O 1
ATOM 2730 N N . TRP A 1 350 ? 5.406 -19.125 -15.578 1 93.06 350 TRP A N 1
ATOM 2731 C CA . TRP A 1 350 ? 5.309 -18.125 -16.625 1 93.06 350 TRP A CA 1
ATOM 2732 C C . TRP A 1 350 ? 6.391 -17.062 -16.469 1 93.06 350 TRP A C 1
ATOM 2734 O O . TRP A 1 350 ? 6.75 -16.391 -17.438 1 93.06 350 TRP A O 1
ATOM 2744 N N . ILE A 1 351 ? 6.91 -16.844 -15.266 1 96.38 351 ILE A N 1
ATOM 2745 C CA . ILE A 1 351 ? 7.73 -15.688 -14.953 1 96.38 351 ILE A CA 1
ATOM 2746 C C . ILE A 1 351 ? 9.164 -15.922 -15.43 1 96.38 351 ILE A C 1
ATOM 2748 O O . ILE A 1 351 ? 9.742 -16.984 -15.188 1 96.38 351 ILE A O 1
ATOM 2752 N N . GLY A 1 352 ? 9.672 -14.969 -16.156 1 96.12 352 GLY A N 1
ATOM 2753 C CA . GLY A 1 352 ? 11.07 -15.008 -16.547 1 96.12 352 GLY A CA 1
ATOM 2754 C C . GLY A 1 352 ? 12.016 -14.758 -15.383 1 96.12 352 GLY A C 1
ATOM 2755 O O . GLY A 1 352 ? 11.625 -14.148 -14.383 1 96.12 352 GLY A O 1
ATOM 2756 N N . LEU A 1 353 ? 13.219 -15.117 -15.516 1 95.38 353 LEU A N 1
ATOM 2757 C CA . LEU A 1 353 ? 14.195 -15.062 -14.43 1 95.38 353 LEU A CA 1
ATOM 2758 C C . LEU A 1 353 ? 14.539 -13.617 -14.086 1 95.38 353 LEU A C 1
ATOM 2760 O O . LEU A 1 353 ? 14.734 -13.281 -12.914 1 95.38 353 LEU A O 1
ATOM 2764 N N . ASP A 1 354 ? 14.633 -12.781 -15.086 1 95.12 354 ASP A N 1
ATOM 2765 C CA . ASP A 1 354 ? 14.953 -11.383 -14.828 1 95.12 354 ASP A CA 1
ATOM 2766 C C . ASP A 1 354 ? 13.922 -10.734 -13.906 1 95.12 354 ASP A C 1
ATOM 2768 O O . ASP A 1 354 ? 14.281 -10.102 -12.914 1 95.12 354 ASP A O 1
ATOM 2772 N N . LEU A 1 355 ? 12.68 -10.891 -14.281 1 96.75 355 LEU A N 1
ATOM 2773 C CA . LEU A 1 355 ? 11.625 -10.32 -13.453 1 96.75 355 LEU A CA 1
ATOM 2774 C C . LEU A 1 355 ? 11.633 -10.945 -12.062 1 96.75 355 LEU A C 1
ATOM 2776 O O . LEU A 1 355 ? 11.508 -10.242 -11.055 1 96.75 355 LEU A O 1
ATOM 2780 N N . LEU A 1 356 ? 11.781 -12.242 -12.023 1 97.5 356 LEU A N 1
ATOM 2781 C CA . LEU A 1 356 ? 11.773 -12.945 -10.742 1 97.5 356 LEU A CA 1
ATOM 2782 C C . LEU A 1 356 ? 12.859 -12.406 -9.82 1 97.5 356 LEU A C 1
ATOM 2784 O O . LEU A 1 356 ? 12.625 -12.195 -8.625 1 97.5 356 LEU A O 1
ATOM 2788 N N . GLN A 1 357 ? 14.016 -12.18 -10.367 1 97.06 357 GLN A N 1
ATOM 2789 C CA . GLN A 1 357 ? 15.125 -11.664 -9.578 1 97.06 357 GLN A CA 1
ATOM 2790 C C . GLN A 1 357 ? 14.773 -10.32 -8.945 1 97.06 357 GLN A C 1
ATOM 2792 O O . GLN A 1 357 ? 14.953 -10.125 -7.746 1 97.06 357 GLN A O 1
ATOM 2797 N N . PHE A 1 358 ? 14.266 -9.359 -9.727 1 97.69 358 PHE A N 1
ATOM 2798 C CA . PHE A 1 358 ? 13.906 -8.031 -9.227 1 97.69 358 PHE A CA 1
ATOM 2799 C C . PHE A 1 358 ? 12.82 -8.141 -8.156 1 97.69 358 PHE A C 1
ATOM 2801 O O . PHE A 1 358 ? 12.852 -7.402 -7.164 1 97.69 358 PHE A O 1
ATOM 2808 N N . VAL A 1 359 ? 11.898 -9.047 -8.352 1 97.94 359 VAL A N 1
ATOM 2809 C CA . VAL A 1 359 ? 10.812 -9.234 -7.402 1 97.94 359 VAL A CA 1
ATOM 2810 C C . VAL A 1 359 ? 11.359 -9.781 -6.086 1 97.94 359 VAL A C 1
ATOM 2812 O O . VAL A 1 359 ? 11.039 -9.266 -5.012 1 97.94 359 VAL A O 1
ATOM 2815 N N . LEU A 1 360 ? 12.219 -10.758 -6.156 1 98.06 360 LEU A N 1
ATOM 2816 C CA . LEU A 1 360 ? 12.766 -11.398 -4.961 1 98.06 360 LEU A CA 1
ATOM 2817 C C . LEU A 1 360 ? 13.609 -10.414 -4.156 1 98.06 360 LEU A C 1
ATOM 2819 O O . LEU A 1 360 ? 13.531 -10.383 -2.926 1 98.06 360 LEU A O 1
ATOM 2823 N N . PHE A 1 361 ? 14.367 -9.578 -4.82 1 98.19 361 PHE A N 1
ATOM 2824 C CA . PHE A 1 361 ? 15.195 -8.609 -4.105 1 98.19 361 PHE A CA 1
ATOM 2825 C C . PHE A 1 361 ? 14.336 -7.508 -3.494 1 98.19 361 PHE A C 1
ATOM 2827 O O . PHE A 1 361 ? 14.656 -6.988 -2.424 1 98.19 361 PHE A O 1
ATOM 2834 N N . ASP A 1 362 ? 13.266 -7.16 -4.199 1 98.38 362 ASP A N 1
ATOM 2835 C CA . ASP A 1 362 ? 12.328 -6.215 -3.607 1 98.38 362 ASP A CA 1
ATOM 2836 C C . ASP A 1 362 ? 11.672 -6.805 -2.359 1 98.38 362 ASP A C 1
ATOM 2838 O O . ASP A 1 362 ? 11.453 -6.094 -1.376 1 98.38 362 ASP A O 1
ATOM 2842 N N . TRP A 1 363 ? 11.367 -8.102 -2.443 1 98.44 363 TRP A N 1
ATOM 2843 C CA . TRP A 1 363 ? 10.812 -8.781 -1.276 1 98.44 363 TRP A CA 1
ATOM 2844 C C . TRP A 1 363 ? 11.836 -8.852 -0.148 1 98.44 363 TRP A C 1
ATOM 2846 O O . TRP A 1 363 ? 11.492 -8.664 1.021 1 98.44 363 TRP A O 1
ATOM 2856 N N . ASP A 1 364 ? 13.078 -9.117 -0.531 1 98.31 364 ASP A N 1
ATOM 2857 C CA . ASP A 1 364 ? 14.156 -9.047 0.455 1 98.31 364 ASP A CA 1
ATOM 2858 C C . ASP A 1 364 ? 14.211 -7.668 1.113 1 98.31 364 ASP A C 1
ATOM 2860 O O . ASP A 1 364 ? 14.391 -7.562 2.328 1 98.31 364 ASP A O 1
ATOM 2864 N N . ARG A 1 365 ? 14.062 -6.637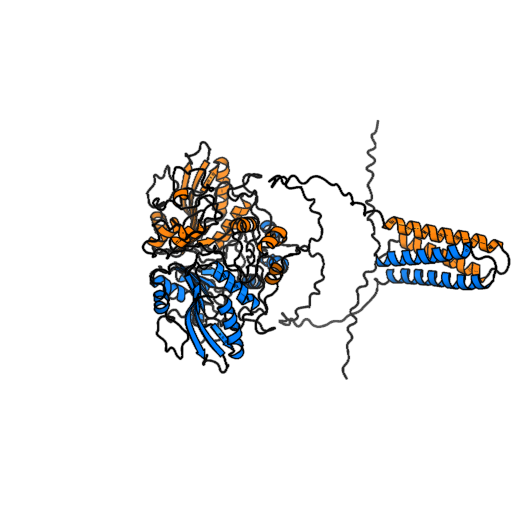 0.384 1 98.25 365 ARG A N 1
ATOM 2865 C CA . ARG A 1 365 ? 14.133 -5.262 0.868 1 98.25 365 ARG A CA 1
ATOM 2866 C C . ARG A 1 365 ? 13.109 -5.016 1.969 1 98.25 365 ARG A C 1
ATOM 2868 O O . ARG A 1 365 ? 13.438 -4.445 3.012 1 98.25 365 ARG A O 1
ATOM 2875 N N . VAL A 1 366 ? 11.898 -5.48 1.786 1 98.69 366 VAL A N 1
ATOM 2876 C CA . VAL A 1 366 ? 10.812 -5.086 2.678 1 98.69 366 VAL A CA 1
ATOM 2877 C C . VAL A 1 366 ? 10.727 -6.062 3.846 1 98.69 366 VAL A C 1
ATOM 2879 O O . VAL A 1 366 ? 10.086 -5.77 4.859 1 98.69 366 VAL A O 1
ATOM 2882 N N . LEU A 1 367 ? 11.312 -7.227 3.732 1 98.62 367 LEU A N 1
ATOM 2883 C CA . LEU A 1 367 ? 11.336 -8.188 4.832 1 98.62 367 LEU A CA 1
ATOM 2884 C C . LEU A 1 367 ? 12.352 -7.773 5.895 1 98.62 367 LEU A C 1
ATOM 2886 O O . LEU A 1 367 ? 13.484 -7.418 5.57 1 98.62 367 LEU A O 1
ATOM 2890 N N . ARG A 1 368 ? 11.953 -7.777 7.105 1 97.88 368 ARG A N 1
ATOM 2891 C CA . ARG A 1 368 ? 12.898 -7.531 8.188 1 97.88 368 ARG A CA 1
ATOM 2892 C C . ARG A 1 368 ? 13.859 -8.703 8.359 1 97.88 368 ARG A C 1
ATOM 2894 O O . ARG A 1 368 ? 13.609 -9.797 7.844 1 97.88 368 ARG A O 1
ATOM 2901 N N . PRO A 1 369 ? 14.938 -8.492 9.133 1 97.12 369 PRO A N 1
ATOM 2902 C CA . PRO A 1 369 ? 15.812 -9.633 9.445 1 97.12 369 PRO A CA 1
ATOM 2903 C C . PRO A 1 369 ? 15.078 -10.758 10.164 1 97.12 369 PRO A C 1
ATOM 2905 O O . PRO A 1 369 ? 14.227 -10.5 11.023 1 97.12 369 PRO A O 1
ATOM 2908 N N . ARG A 1 370 ? 15.312 -11.961 9.703 1 97.19 370 ARG A N 1
ATOM 2909 C CA . ARG A 1 370 ? 14.703 -13.172 10.242 1 97.19 370 ARG A CA 1
ATOM 2910 C C . ARG A 1 370 ? 13.227 -13.258 9.867 1 97.19 370 ARG A C 1
ATOM 2912 O O . ARG A 1 370 ? 12.484 -14.07 10.422 1 97.19 370 ARG A O 1
ATOM 2919 N N . GLY A 1 371 ? 12.797 -12.375 9.016 1 98.31 371 GLY A N 1
ATOM 2920 C CA . GLY A 1 371 ? 11.453 -12.5 8.469 1 98.31 371 GLY A CA 1
ATOM 2921 C C . GLY A 1 371 ? 11.289 -13.695 7.555 1 98.31 371 GLY A C 1
ATOM 2922 O O . GLY A 1 371 ? 12.273 -14.328 7.164 1 98.31 371 GLY A O 1
ATOM 2923 N N . LEU A 1 372 ? 10.062 -14.031 7.199 1 98.81 372 LEU A N 1
ATOM 2924 C CA . LEU A 1 372 ? 9.781 -15.258 6.461 1 98.81 372 LEU A CA 1
ATOM 2925 C C . LEU A 1 372 ? 9.32 -14.945 5.043 1 98.81 372 LEU A C 1
ATOM 2927 O O . LEU A 1 372 ? 8.453 -14.086 4.84 1 98.81 372 LEU A O 1
ATOM 2931 N N . LEU A 1 373 ? 9.906 -15.586 4.129 1 98.81 373 LEU A N 1
ATOM 2932 C CA . LEU A 1 373 ? 9.391 -15.688 2.766 1 98.81 373 LEU A CA 1
ATOM 2933 C C . LEU A 1 373 ? 8.711 -17.031 2.535 1 98.81 373 LEU A C 1
ATOM 2935 O O . LEU A 1 373 ? 9.359 -18.078 2.58 1 98.81 373 LEU A O 1
ATOM 2939 N N . TRP A 1 374 ? 7.441 -17.031 2.336 1 98.75 374 TRP A N 1
ATOM 2940 C CA . TRP A 1 374 ? 6.648 -18.234 2.148 1 98.75 374 TRP A CA 1
ATOM 2941 C C . TRP A 1 374 ? 6.223 -18.391 0.691 1 98.75 374 TRP A C 1
ATOM 2943 O O . TRP A 1 374 ? 5.25 -17.766 0.255 1 98.75 374 TRP A O 1
ATOM 2953 N N . VAL A 1 375 ? 6.938 -19.172 -0.062 1 98.12 375 VAL A N 1
ATOM 2954 C CA . VAL A 1 375 ? 6.574 -19.562 -1.42 1 98.12 375 VAL A CA 1
ATOM 2955 C C . VAL A 1 375 ? 5.633 -20.766 -1.375 1 98.12 375 VAL A C 1
ATOM 2957 O O . VAL A 1 375 ? 6.035 -21.875 -0.996 1 98.12 375 VAL A O 1
ATOM 2960 N N . ASP A 1 376 ? 4.426 -20.547 -1.772 1 96.56 376 ASP A N 1
ATOM 2961 C CA . ASP A 1 376 ? 3.365 -21.516 -1.557 1 96.56 376 ASP A CA 1
ATOM 2962 C C . ASP A 1 376 ? 2.828 -22.047 -2.885 1 96.56 376 ASP A C 1
ATOM 2964 O O . ASP A 1 376 ? 2.115 -21.344 -3.6 1 96.56 376 ASP A O 1
ATOM 2968 N N . ARG A 1 377 ? 3.166 -23.312 -3.217 1 93.19 377 ARG A N 1
ATOM 2969 C CA . ARG A 1 377 ? 2.678 -24.047 -4.383 1 93.19 377 ARG A CA 1
ATOM 2970 C C . ARG A 1 377 ? 3.049 -23.328 -5.676 1 93.19 377 ARG A C 1
ATOM 2972 O O . ARG A 1 377 ? 2.193 -23.109 -6.531 1 93.19 377 ARG A O 1
ATOM 2979 N N . PHE A 1 378 ? 4.289 -22.875 -5.723 1 95.06 378 PHE A N 1
ATOM 2980 C CA . PHE A 1 378 ? 4.875 -22.469 -6.996 1 95.06 378 PHE A CA 1
ATOM 2981 C C . PHE A 1 378 ? 4.914 -23.641 -7.973 1 95.06 378 PHE A C 1
ATOM 2983 O O . PHE A 1 378 ? 5.387 -24.719 -7.629 1 95.06 378 PHE A O 1
ATOM 2990 N N . PHE A 1 379 ? 4.367 -23.484 -9.188 1 92.75 379 PHE A N 1
ATOM 2991 C CA . PHE A 1 379 ? 4.406 -24.625 -10.078 1 92.75 379 PHE A CA 1
ATOM 2992 C C . PHE A 1 379 ? 5.078 -24.266 -11.398 1 92.75 379 PHE A C 1
ATOM 2994 O O . PHE A 1 379 ? 4.984 -23.125 -11.859 1 92.75 379 PHE A O 1
ATOM 3001 N N . CYS A 1 380 ? 5.797 -25.172 -11.93 1 93.88 380 CYS A N 1
ATOM 3002 C CA . CYS A 1 380 ? 6.5 -25.047 -13.203 1 93.88 380 CYS A CA 1
ATOM 3003 C C . CYS A 1 380 ? 6.754 -26.422 -13.82 1 93.88 380 CYS A C 1
ATOM 3005 O O . CYS A 1 380 ? 6.469 -27.453 -13.203 1 93.88 380 CYS A O 1
ATOM 3007 N N . LYS A 1 381 ? 7.145 -26.422 -15.055 1 93.75 381 LYS A N 1
ATOM 3008 C CA . LYS A 1 381 ? 7.555 -27.672 -15.695 1 93.75 381 LYS A CA 1
ATOM 3009 C C . LYS A 1 381 ? 8.75 -28.297 -14.977 1 93.75 381 LYS A C 1
ATOM 3011 O O . LYS A 1 381 ? 9.633 -27.578 -14.5 1 93.75 381 LYS A O 1
ATOM 3016 N N . ARG A 1 382 ? 8.805 -29.578 -15.023 1 94 382 ARG A N 1
ATOM 3017 C CA . ARG A 1 382 ? 9.867 -30.328 -14.352 1 94 382 ARG A CA 1
ATOM 3018 C C . ARG A 1 382 ? 11.242 -29.844 -14.82 1 94 382 ARG A C 1
ATOM 3020 O O . ARG A 1 382 ? 12.148 -29.656 -14 1 94 382 ARG A O 1
ATOM 3027 N N . ASP A 1 383 ? 11.383 -29.609 -16.078 1 93.5 383 ASP A N 1
ATOM 3028 C CA . ASP A 1 383 ? 12.672 -29.25 -16.672 1 93.5 383 ASP A CA 1
ATOM 3029 C C . ASP A 1 383 ? 13.109 -27.859 -16.219 1 93.5 383 ASP A C 1
ATOM 3031 O O . ASP A 1 383 ? 14.297 -27.516 -16.281 1 93.5 383 ASP A O 1
ATOM 3035 N N . ASP A 1 384 ? 12.172 -27.062 -15.758 1 94.62 384 ASP A N 1
ATOM 3036 C CA . ASP A 1 384 ? 12.469 -25.688 -15.383 1 94.62 384 ASP A CA 1
ATOM 3037 C C . ASP A 1 384 ? 12.68 -25.562 -13.883 1 94.62 384 ASP A C 1
ATOM 3039 O O . ASP A 1 384 ? 13.102 -24.516 -13.391 1 94.62 384 ASP A O 1
ATOM 3043 N N . LEU A 1 385 ? 12.406 -26.547 -13.164 1 95.75 385 LEU A N 1
ATOM 3044 C CA . LEU A 1 385 ? 12.383 -26.469 -11.711 1 95.75 385 LEU A CA 1
ATOM 3045 C C . LEU A 1 385 ? 13.75 -26.062 -11.164 1 95.75 385 LEU A C 1
ATOM 3047 O O . LEU A 1 385 ? 13.844 -25.203 -10.289 1 95.75 385 LEU A O 1
ATOM 3051 N N . LYS A 1 386 ? 14.742 -26.625 -11.648 1 96.31 386 LYS A N 1
ATOM 3052 C CA . LYS A 1 386 ? 16.094 -26.375 -11.141 1 96.31 386 LYS A CA 1
ATOM 3053 C C . LYS A 1 386 ? 16.469 -24.906 -11.273 1 96.31 386 LYS A C 1
ATOM 3055 O O . LYS A 1 386 ? 17.062 -24.328 -10.367 1 96.31 386 LYS A O 1
ATOM 3060 N N . ILE A 1 387 ? 16.125 -24.328 -12.359 1 95.81 387 ILE A N 1
ATOM 3061 C CA . ILE A 1 387 ? 16.484 -22.938 -12.602 1 95.81 387 ILE A CA 1
ATOM 3062 C C . ILE A 1 387 ? 15.812 -22.031 -11.578 1 95.81 387 ILE A C 1
ATOM 3064 O O . ILE A 1 387 ? 16.422 -21.094 -11.062 1 95.81 387 ILE A O 1
ATOM 3068 N N . TYR A 1 388 ? 14.578 -22.234 -11.289 1 97 388 TYR A N 1
ATOM 3069 C CA . TYR A 1 388 ? 13.852 -21.453 -10.305 1 97 388 TYR A CA 1
ATOM 3070 C C . TYR A 1 388 ? 14.414 -21.672 -8.906 1 97 388 TYR A C 1
ATOM 3072 O O . TYR A 1 388 ? 14.602 -20.719 -8.141 1 97 388 TYR A O 1
ATOM 3080 N N . LEU A 1 389 ? 14.68 -22.938 -8.602 1 97.25 389 LEU A N 1
ATOM 3081 C CA . LEU A 1 389 ? 15.242 -23.25 -7.289 1 97.25 389 LEU A CA 1
ATOM 3082 C C . LEU A 1 389 ? 16.578 -22.547 -7.098 1 97.25 389 LEU A C 1
ATOM 3084 O O . LEU A 1 389 ? 16.906 -22.078 -6 1 97.25 389 LEU A O 1
ATOM 3088 N N . ASP A 1 390 ? 17.344 -22.5 -8.133 1 96.62 390 ASP A N 1
ATOM 3089 C CA . ASP A 1 390 ? 18.641 -21.812 -8.086 1 96.62 390 ASP A CA 1
ATOM 3090 C C . ASP A 1 390 ? 18.453 -20.328 -7.781 1 96.62 390 ASP A C 1
ATOM 3092 O O . ASP A 1 390 ? 19.234 -19.75 -7.027 1 96.62 390 ASP A O 1
ATOM 3096 N N . GLU A 1 391 ? 17.453 -19.75 -8.391 1 95.69 391 GLU A N 1
ATOM 3097 C CA . GLU A 1 391 ? 17.188 -18.344 -8.156 1 95.69 391 GLU A CA 1
ATOM 3098 C C . GLU A 1 391 ? 16.812 -18.078 -6.703 1 95.69 391 GLU A C 1
ATOM 3100 O O . GLU A 1 391 ? 17.297 -17.125 -6.09 1 95.69 391 GLU A O 1
ATOM 3105 N N . PHE A 1 392 ? 15.977 -18.891 -6.109 1 96.94 392 PHE A N 1
ATOM 3106 C CA . PHE A 1 392 ? 15.602 -18.75 -4.711 1 96.94 392 PHE A CA 1
ATOM 3107 C C . PHE A 1 392 ? 16.797 -18.953 -3.799 1 96.94 392 PHE A C 1
ATOM 3109 O O . PHE A 1 392 ? 16.938 -18.281 -2.775 1 96.94 392 PHE A O 1
ATOM 3116 N N . SER A 1 393 ? 17.656 -19.828 -4.168 1 96.25 393 SER A N 1
ATOM 3117 C CA . SER A 1 393 ? 18.828 -20.156 -3.357 1 96.25 393 SER A CA 1
ATOM 3118 C C . SER A 1 393 ? 19.828 -19 -3.332 1 96.25 393 SER A C 1
ATOM 3120 O O . SER A 1 393 ? 20.609 -18.859 -2.389 1 96.25 393 SER A O 1
ATOM 3122 N N . ARG A 1 394 ? 19.781 -18.219 -4.371 1 94.75 394 ARG A N 1
ATOM 3123 C CA . ARG A 1 394 ? 20.703 -17.094 -4.465 1 94.75 394 ARG A CA 1
ATOM 3124 C C . ARG A 1 394 ? 20.422 -16.062 -3.371 1 94.75 394 ARG A C 1
ATOM 3126 O O . ARG A 1 394 ? 21.266 -15.211 -3.08 1 94.75 394 ARG A O 1
ATOM 3133 N N . LEU A 1 395 ? 19.281 -16.156 -2.736 1 96.06 395 LEU A N 1
ATOM 3134 C CA . LEU A 1 395 ? 18.953 -15.25 -1.641 1 96.06 395 LEU A CA 1
ATOM 3135 C C . LEU A 1 395 ? 19.719 -15.625 -0.38 1 96.06 395 LEU A C 1
ATOM 3137 O O . LEU A 1 395 ? 19.812 -14.828 0.554 1 96.06 395 LEU A O 1
ATOM 3141 N N . HIS A 1 396 ? 20.156 -16.859 -0.328 1 96.12 396 HIS A N 1
ATOM 3142 C CA . HIS A 1 396 ? 20.891 -17.375 0.818 1 96.12 396 HIS A CA 1
ATOM 3143 C C . HIS A 1 396 ? 20.031 -17.359 2.082 1 96.12 396 HIS A C 1
ATOM 3145 O O . HIS A 1 396 ? 20.531 -17.031 3.164 1 96.12 396 HIS A O 1
ATOM 3151 N N . TYR A 1 397 ? 18.766 -17.547 1.894 1 98.06 397 TYR A N 1
ATOM 3152 C CA . TYR A 1 397 ? 17.875 -17.641 3.037 1 98.06 397 TYR A CA 1
ATOM 3153 C C . TYR A 1 397 ? 17.953 -19.031 3.678 1 98.06 397 TYR A C 1
ATOM 3155 O O . TYR A 1 397 ? 18.266 -20.016 3.004 1 98.06 397 TYR A O 1
ATOM 3163 N N . LYS A 1 398 ? 17.734 -19.125 4.945 1 98.06 398 LYS A N 1
ATOM 3164 C CA . LYS A 1 398 ? 17.656 -20.406 5.633 1 98.06 398 LYS A CA 1
ATOM 3165 C C . LYS A 1 398 ? 16.375 -21.156 5.273 1 98.06 398 LYS A C 1
ATOM 3167 O O . LYS A 1 398 ? 15.273 -20.594 5.367 1 98.06 398 LYS A O 1
ATOM 3172 N N . LYS A 1 399 ? 16.547 -22.406 4.867 1 98.06 399 LYS A N 1
ATOM 3173 C CA . LYS A 1 399 ? 15.391 -23.234 4.535 1 98.06 399 LYS A CA 1
ATOM 3174 C C . LYS A 1 399 ? 14.758 -23.812 5.789 1 98.06 399 LYS A C 1
ATOM 3176 O O . LYS A 1 399 ? 15.375 -24.641 6.48 1 98.06 399 LYS A O 1
ATOM 3181 N N . LEU A 1 400 ? 13.562 -23.422 6.062 1 98.5 400 LEU A N 1
ATOM 3182 C CA . LEU A 1 400 ? 12.859 -23.922 7.238 1 98.5 400 LEU A CA 1
ATOM 3183 C C . LEU A 1 400 ? 11.906 -25.047 6.852 1 98.5 400 LEU A C 1
ATOM 3185 O O . LEU A 1 400 ? 11.805 -26.062 7.559 1 98.5 400 LEU A O 1
ATOM 3189 N N . LEU A 1 401 ? 11.109 -24.844 5.871 1 97.56 401 LEU A N 1
ATOM 3190 C CA . LEU A 1 401 ? 10.258 -25.859 5.258 1 97.56 401 LEU A CA 1
ATOM 3191 C C . LEU A 1 401 ? 10.523 -25.953 3.758 1 97.56 401 LEU A C 1
ATOM 3193 O O . LEU A 1 401 ? 10.82 -24.953 3.111 1 97.56 401 LEU A O 1
ATOM 3197 N N . TRP A 1 402 ? 10.445 -27.141 3.217 1 95.81 402 TRP A N 1
ATOM 3198 C CA . TRP A 1 402 ? 10.75 -27.391 1.812 1 95.81 402 TRP A CA 1
ATOM 3199 C C . TRP A 1 402 ? 10.039 -28.656 1.316 1 95.81 402 TRP A C 1
ATOM 3201 O O . TRP A 1 402 ? 10.133 -29.703 1.937 1 95.81 402 TRP A O 1
ATOM 3211 N N . ARG A 1 403 ? 9.289 -28.438 0.231 1 95 403 ARG A N 1
ATOM 3212 C CA . ARG A 1 403 ? 8.539 -29.562 -0.323 1 95 403 ARG A CA 1
ATOM 3213 C C . ARG A 1 403 ? 8.406 -29.438 -1.837 1 95 403 ARG A C 1
ATOM 3215 O O . ARG A 1 403 ? 8.172 -28.344 -2.357 1 95 403 ARG A O 1
ATOM 3222 N N . ILE A 1 404 ? 8.648 -30.5 -2.564 1 94.38 404 ILE A N 1
ATOM 3223 C CA . ILE A 1 404 ? 8.398 -30.609 -3.998 1 94.38 404 ILE A CA 1
ATOM 3224 C C . ILE A 1 404 ? 7.496 -31.812 -4.277 1 94.38 404 ILE A C 1
ATOM 3226 O O . ILE A 1 404 ? 7.789 -32.938 -3.846 1 94.38 404 ILE A O 1
ATOM 3230 N N . VAL A 1 405 ? 6.387 -31.578 -4.949 1 92.88 405 VAL A N 1
ATOM 3231 C CA . VAL A 1 405 ? 5.441 -32.656 -5.234 1 92.88 405 VAL A CA 1
ATOM 3232 C C . VAL A 1 405 ? 4.977 -32.562 -6.688 1 92.88 405 VAL A C 1
ATOM 3234 O O . VAL A 1 405 ? 4.895 -31.469 -7.25 1 92.88 405 VAL A O 1
ATOM 3237 N N . PRO A 1 406 ? 4.688 -33.688 -7.289 1 90.62 406 PRO A N 1
ATOM 3238 C CA . PRO A 1 406 ? 4.148 -33.656 -8.648 1 90.62 406 PRO A CA 1
ATOM 3239 C C . PRO A 1 406 ? 2.756 -33.031 -8.711 1 90.62 406 PRO A C 1
ATOM 3241 O O . PRO A 1 406 ? 1.94 -33.25 -7.812 1 90.62 406 PRO A O 1
ATOM 3244 N N . LYS A 1 407 ? 2.617 -32.188 -9.711 1 87.25 407 LYS A N 1
ATOM 3245 C CA . LYS A 1 407 ? 1.282 -31.672 -9.984 1 87.25 407 LYS A CA 1
ATOM 3246 C C . LYS A 1 407 ? 0.445 -32.688 -10.773 1 87.25 407 LYS A C 1
ATOM 3248 O O . LYS A 1 407 ? 0.741 -32.969 -11.93 1 87.25 407 LYS A O 1
ATOM 3253 N N . THR A 1 408 ? -0.445 -33.406 -10.281 1 74.81 408 THR A N 1
ATOM 3254 C CA . THR A 1 408 ? -1.121 -34.531 -10.891 1 74.81 408 THR A CA 1
ATOM 3255 C C . THR A 1 408 ? -2.428 -34.094 -11.547 1 74.81 408 THR A C 1
ATOM 3257 O O . THR A 1 408 ? -3.176 -34.938 -12.062 1 74.81 408 THR A O 1
ATOM 3260 N N . ASP A 1 409 ? -2.807 -32.938 -11.43 1 64.12 409 ASP A N 1
ATOM 3261 C CA . ASP A 1 409 ? -4.094 -32.562 -12 1 64.12 409 ASP A CA 1
ATOM 3262 C C . ASP A 1 409 ? -4.047 -32.562 -13.531 1 64.12 409 ASP A C 1
ATOM 3264 O O . ASP A 1 409 ? -5.051 -32.875 -14.18 1 64.12 409 ASP A O 1
ATOM 3268 N N . ARG A 1 410 ? -2.977 -32.062 -14.133 1 61.12 410 ARG A N 1
ATOM 3269 C CA . ARG A 1 410 ? -2.934 -32.031 -15.586 1 61.12 410 ARG A CA 1
ATOM 3270 C C . ARG A 1 410 ? -1.83 -32.938 -16.125 1 61.12 410 ARG A C 1
ATOM 3272 O O . ARG A 1 410 ? -0.928 -33.312 -15.391 1 61.12 410 ARG A O 1
ATOM 3279 N N . LEU A 1 411 ? -2.08 -33.469 -17.266 1 58.62 411 LEU A N 1
ATOM 3280 C CA . LEU A 1 411 ? -1.229 -34.375 -18.016 1 58.62 411 LEU A CA 1
ATOM 3281 C C . LEU A 1 411 ? 0.119 -33.719 -18.328 1 58.62 411 LEU A C 1
ATOM 3283 O O . LEU A 1 411 ? 0.898 -34.25 -19.125 1 58.62 411 LEU A O 1
ATOM 3287 N N . GLU A 1 412 ? 0.402 -32.625 -17.578 1 68.38 412 GLU A N 1
ATOM 3288 C CA . GLU A 1 412 ? 1.693 -32.031 -17.891 1 68.38 412 GLU A CA 1
ATOM 3289 C C . GLU A 1 412 ? 2.734 -32.375 -16.828 1 68.38 412 GLU A C 1
ATOM 3291 O O . GLU A 1 412 ? 2.385 -32.75 -15.719 1 68.38 412 GLU A O 1
ATOM 3296 N N . ASP A 1 413 ? 3.91 -32.625 -17.25 1 86.56 413 ASP A N 1
ATOM 3297 C CA . ASP A 1 413 ? 5.062 -32.906 -16.391 1 86.56 413 ASP A CA 1
ATOM 3298 C C . ASP A 1 413 ? 5.445 -31.688 -15.578 1 86.56 413 ASP A C 1
ATOM 3300 O O . ASP A 1 413 ? 6.504 -31.094 -15.805 1 86.56 413 ASP A O 1
ATOM 3304 N N . GLU A 1 414 ? 4.434 -31.25 -14.648 1 92.12 414 GLU A N 1
ATOM 3305 C CA . GLU A 1 414 ? 4.672 -30.078 -13.805 1 92.12 414 GLU A CA 1
ATOM 3306 C C . GLU A 1 414 ? 4.848 -30.5 -12.344 1 92.12 414 GLU A C 1
ATOM 3308 O O . GLU A 1 414 ? 4.406 -31.578 -11.938 1 92.12 414 GLU A O 1
ATOM 3313 N N . LEU A 1 415 ? 5.562 -29.688 -11.633 1 94.06 415 LEU A N 1
ATOM 3314 C CA . LEU A 1 415 ? 5.812 -29.891 -10.211 1 94.06 415 LEU A CA 1
ATOM 3315 C C . LEU A 1 415 ? 5.391 -28.672 -9.406 1 94.06 415 LEU A C 1
ATOM 3317 O O . LEU A 1 415 ? 5.445 -27.547 -9.906 1 94.06 415 LEU A O 1
ATOM 3321 N N . TYR A 1 416 ? 4.93 -28.953 -8.188 1 93.94 416 TYR A N 1
ATOM 3322 C CA . TYR A 1 416 ? 4.758 -27.906 -7.184 1 93.94 416 TYR A CA 1
ATOM 3323 C C . TYR A 1 416 ? 5.988 -27.812 -6.289 1 93.94 416 TYR A C 1
ATOM 3325 O O . TYR A 1 416 ? 6.578 -28.828 -5.914 1 93.94 416 TYR A O 1
ATOM 3333 N N . PHE A 1 417 ? 6.387 -26.641 -6.039 1 95.12 417 PHE A N 1
ATOM 3334 C CA . PHE A 1 417 ? 7.43 -26.328 -5.066 1 95.12 417 PHE A CA 1
ATOM 3335 C C . PHE A 1 417 ? 6.906 -25.391 -3.992 1 95.12 417 PHE A C 1
ATOM 3337 O O . PHE A 1 417 ? 6.328 -24.344 -4.305 1 95.12 417 PHE A O 1
ATOM 3344 N N . SER A 1 418 ? 7 -25.75 -2.684 1 96.62 418 SER A N 1
ATOM 3345 C CA . SER A 1 418 ? 6.684 -24.891 -1.55 1 96.62 418 SER A CA 1
ATOM 3346 C C . SER A 1 418 ? 7.867 -24.766 -0.597 1 96.62 418 SER A C 1
ATOM 3348 O O . SER A 1 418 ? 8.602 -25.734 -0.391 1 96.62 418 SER A O 1
ATOM 3350 N N . ALA A 1 419 ? 8.031 -23.609 -0.065 1 97.88 419 ALA A N 1
ATOM 3351 C CA . ALA A 1 419 ? 9.133 -23.375 0.868 1 97.88 419 ALA A CA 1
ATOM 3352 C C . ALA A 1 419 ? 8.805 -22.234 1.826 1 97.88 419 ALA A C 1
ATOM 3354 O O . ALA A 1 419 ? 8.094 -21.297 1.465 1 97.88 419 ALA A O 1
ATOM 3355 N N . VAL A 1 420 ? 9.211 -22.344 3.025 1 98.69 420 VAL A N 1
ATOM 3356 C CA . VAL A 1 420 ? 9.305 -21.234 3.982 1 98.69 420 VAL A CA 1
ATOM 3357 C C . VAL A 1 420 ? 10.773 -20.938 4.27 1 98.69 420 VAL A C 1
ATOM 3359 O O . VAL A 1 420 ? 11.508 -21.781 4.77 1 98.69 420 VAL A O 1
ATOM 3362 N N . LEU A 1 421 ? 11.18 -19.797 3.859 1 98.75 421 LEU A N 1
ATOM 3363 C CA . LEU A 1 421 ? 12.578 -19.359 3.941 1 98.75 421 LEU A CA 1
ATOM 3364 C C . LEU A 1 421 ? 12.727 -18.219 4.93 1 98.75 421 LEU A C 1
ATOM 3366 O O . LEU A 1 421 ? 11.867 -17.328 5.004 1 98.75 421 LEU A O 1
ATOM 3370 N N . GLU A 1 422 ? 13.812 -18.188 5.68 1 98.56 422 GLU A N 1
ATOM 3371 C CA . GLU A 1 422 ? 14.07 -17.141 6.664 1 98.56 422 GLU A CA 1
ATOM 3372 C C . GLU A 1 422 ? 15.211 -16.234 6.211 1 98.56 422 GLU A C 1
ATOM 3374 O O . GLU A 1 422 ? 16.312 -16.703 5.93 1 98.56 422 GLU A O 1
ATOM 3379 N N . LYS A 1 423 ? 14.922 -14.984 6.105 1 97.75 423 LYS A N 1
ATOM 3380 C CA . LYS A 1 423 ? 15.938 -13.992 5.773 1 97.75 423 LYS A CA 1
ATOM 3381 C C . LYS A 1 423 ? 17.062 -13.984 6.809 1 97.75 423 LYS A C 1
ATOM 3383 O O . LYS A 1 423 ? 16.797 -13.992 8.016 1 97.75 423 LYS A O 1
ATOM 3388 N N . PRO A 1 424 ? 18.312 -13.969 6.406 1 95.56 424 PRO A N 1
ATOM 3389 C CA . PRO A 1 424 ? 19.422 -13.969 7.363 1 95.56 424 PRO A CA 1
ATOM 3390 C C . PRO A 1 424 ? 19.594 -12.617 8.047 1 95.56 424 PRO A C 1
ATOM 3392 O O . PRO A 1 424 ? 19.031 -11.609 7.602 1 95.56 424 PRO A O 1
ATOM 3395 N N . LEU A 1 425 ? 20.375 -12.68 9.172 1 89.19 425 LEU A N 1
ATOM 3396 C CA . LEU A 1 425 ? 20.766 -11.445 9.859 1 89.19 425 LEU A CA 1
ATOM 3397 C C . LEU A 1 425 ? 21.844 -10.703 9.062 1 89.19 425 LEU A C 1
ATOM 3399 O O . LEU A 1 425 ? 22.719 -11.328 8.469 1 89.19 425 LEU A O 1
ATOM 3403 N N . GLY A 1 426 ? 21.781 -9.922 7.93 1 67.88 426 GLY A N 1
ATOM 3404 C CA . GLY A 1 426 ? 22.766 -9.195 7.137 1 67.88 426 GLY A CA 1
ATOM 3405 C C . GLY A 1 426 ? 24.156 -9.227 7.734 1 67.88 426 GLY A C 1
ATOM 3406 O O . GLY A 1 426 ? 24.312 -9.211 8.953 1 67.88 426 GLY A O 1
ATOM 3407 N N . SER A 1 427 ? 25.219 -9.93 7.211 1 51.38 427 SER A N 1
ATOM 3408 C CA . SER A 1 427 ? 26.625 -9.859 7.598 1 51.38 427 SER A CA 1
ATOM 3409 C C . SER A 1 427 ? 27.188 -8.469 7.328 1 51.38 427 SER A C 1
ATOM 3411 O O . SER A 1 427 ? 26.703 -7.75 6.457 1 51.38 427 SER A O 1
ATOM 3413 N N . MET B 1 1 ? 0.744 -20.469 -59.406 1 21.89 1 MET B N 1
ATOM 3414 C CA . MET B 1 1 ? 1.08 -19.312 -60.25 1 21.89 1 MET B CA 1
ATOM 3415 C C . MET B 1 1 ? 1.1 -18.031 -59.406 1 21.89 1 MET B C 1
ATOM 3417 O O . MET B 1 1 ? 0.046 -17.5 -59.062 1 21.89 1 MET B O 1
ATOM 3421 N N . PHE B 1 2 ? 2.08 -17.875 -58.562 1 23.7 2 PHE B N 1
ATOM 3422 C CA . PHE B 1 2 ? 2.281 -17.188 -57.281 1 23.7 2 PHE B CA 1
ATOM 3423 C C . PHE B 1 2 ? 2.506 -15.695 -57.5 1 23.7 2 PHE B C 1
ATOM 3425 O O . PHE B 1 2 ? 3.561 -15.289 -57.969 1 23.7 2 PHE B O 1
ATOM 3432 N N . ARG B 1 3 ? 1.403 -14.992 -57.781 1 24.23 3 ARG B N 1
ATOM 3433 C CA . ARG B 1 3 ? 1.438 -13.648 -58.344 1 24.23 3 ARG B CA 1
ATOM 3434 C C . ARG B 1 3 ? 1.944 -12.641 -57.312 1 24.23 3 ARG B C 1
ATOM 3436 O O . ARG B 1 3 ? 1.375 -12.523 -56.219 1 24.23 3 ARG B O 1
ATOM 3443 N N . THR B 1 4 ? 3.266 -12.414 -57.281 1 23.41 4 THR B N 1
ATOM 3444 C CA . THR B 1 4 ? 4.133 -11.68 -56.375 1 23.41 4 THR B CA 1
ATOM 3445 C C . THR B 1 4 ? 3.76 -10.195 -56.344 1 23.41 4 THR B C 1
ATOM 3447 O O . THR B 1 4 ? 3.957 -9.484 -57.312 1 23.41 4 THR B O 1
ATOM 3450 N N . THR B 1 5 ? 2.559 -9.875 -55.719 1 25.75 5 THR B N 1
ATOM 3451 C CA . THR B 1 5 ? 2.012 -8.531 -55.906 1 25.75 5 THR B CA 1
ATOM 3452 C C . THR B 1 5 ? 2.902 -7.496 -55.219 1 25.75 5 THR B C 1
ATOM 3454 O O . THR B 1 5 ? 3.064 -7.52 -54 1 25.75 5 THR B O 1
ATOM 3457 N N . THR B 1 6 ? 4.066 -7.117 -55.781 1 23.89 6 THR B N 1
ATOM 3458 C CA . THR B 1 6 ? 5.121 -6.242 -55.281 1 23.89 6 THR B CA 1
ATOM 3459 C C . THR B 1 6 ? 4.578 -4.844 -55 1 23.89 6 THR B C 1
ATOM 3461 O O . THR B 1 6 ? 4.137 -4.152 -55.938 1 23.89 6 THR B O 1
ATOM 3464 N N . SER B 1 7 ? 3.84 -4.703 -53.875 1 22.41 7 SER B N 1
ATOM 3465 C CA . SER B 1 7 ? 3.133 -3.469 -53.531 1 22.41 7 SER B CA 1
ATOM 3466 C C . SER B 1 7 ? 4.086 -2.277 -53.5 1 22.41 7 SER B C 1
ATOM 3468 O O . SER B 1 7 ? 5.113 -2.316 -52.812 1 22.41 7 SER B O 1
ATOM 3470 N N . LYS B 1 8 ? 4.262 -1.547 -54.594 1 25.58 8 LYS B N 1
ATOM 3471 C CA . LYS B 1 8 ? 5.129 -0.398 -54.844 1 25.58 8 LYS B CA 1
ATOM 3472 C C . LYS B 1 8 ? 4.82 0.737 -53.875 1 25.58 8 LYS B C 1
ATOM 3474 O O . LYS B 1 8 ? 3.717 1.287 -53.875 1 25.58 8 LYS B O 1
ATOM 3479 N N . ALA B 1 9 ? 5.324 0.563 -52.594 1 22.95 9 ALA B N 1
ATOM 3480 C CA . ALA B 1 9 ? 5.199 1.564 -51.562 1 22.95 9 ALA B CA 1
ATOM 3481 C C . ALA B 1 9 ? 5.535 2.959 -52.062 1 22.95 9 ALA B C 1
ATOM 3483 O O . ALA B 1 9 ? 6.629 3.186 -52.594 1 22.95 9 ALA B O 1
ATOM 3484 N N . GLY B 1 10 ? 4.613 3.627 -52.562 1 23.94 10 GLY B N 1
ATOM 3485 C CA . GLY B 1 10 ? 4.711 4.918 -53.219 1 23.94 10 GLY B CA 1
ATOM 3486 C C . GLY B 1 10 ? 5.297 6 -52.344 1 23.94 10 GLY B C 1
ATOM 3487 O O . GLY B 1 10 ? 4.758 6.293 -51.281 1 23.94 10 GLY B O 1
ATOM 3488 N N . ILE B 1 11 ? 6.723 6.004 -52.188 1 24.78 11 ILE B N 1
ATOM 3489 C CA . ILE B 1 11 ? 7.551 6.973 -51.469 1 24.78 11 ILE B CA 1
ATOM 3490 C C . ILE B 1 11 ? 7.074 8.391 -51.781 1 24.78 11 ILE B C 1
ATOM 3492 O O . ILE B 1 11 ? 7.043 8.789 -52.969 1 24.78 11 ILE B O 1
ATOM 3496 N N . SER B 1 12 ? 6.113 8.742 -51 1 24.06 12 SER B N 1
ATOM 3497 C CA . SER B 1 12 ? 5.574 10.086 -51.156 1 24.06 12 SER B CA 1
ATOM 3498 C C . SER B 1 12 ? 6.688 11.133 -51.188 1 24.06 12 SER B C 1
ATOM 3500 O O . SER B 1 12 ? 7.48 11.227 -50.25 1 24.06 12 SER B O 1
ATOM 3502 N N . GLN B 1 13 ? 7.488 11.18 -52.281 1 27.09 13 GLN B N 1
ATOM 3503 C CA . GLN B 1 13 ? 8.602 12.078 -52.562 1 27.09 13 GLN B CA 1
ATOM 3504 C C . GLN B 1 13 ? 8.219 13.531 -52.281 1 27.09 13 GLN B C 1
ATOM 3506 O O . GLN B 1 13 ? 7.328 14.086 -52.938 1 27.09 13 GLN B O 1
ATOM 3511 N N . GLY B 1 14 ? 8.07 13.812 -50.938 1 26.8 14 GLY B N 1
ATOM 3512 C CA . GLY B 1 14 ? 7.836 15.195 -50.562 1 26.8 14 GLY B CA 1
ATOM 3513 C C . GLY B 1 14 ? 8.633 16.188 -51.375 1 26.8 14 GLY B C 1
ATOM 3514 O O . GLY B 1 14 ? 9.828 16 -51.625 1 26.8 14 GLY B O 1
ATOM 3515 N N . ARG B 1 15 ? 8.008 16.75 -52.375 1 28.8 15 ARG B N 1
ATOM 3516 C CA . ARG B 1 15 ? 8.531 17.625 -53.438 1 28.8 15 ARG B CA 1
ATOM 3517 C C . ARG B 1 15 ? 9.156 18.891 -52.812 1 28.8 15 ARG B C 1
ATOM 3519 O O . ARG B 1 15 ? 8.477 19.641 -52.125 1 28.8 15 ARG B O 1
ATOM 3526 N N . PHE B 1 16 ? 10.328 18.734 -52.312 1 28.09 16 PHE B N 1
ATOM 3527 C CA . PHE B 1 16 ? 11.125 19.859 -51.812 1 28.09 16 PHE B CA 1
ATOM 3528 C C . PHE B 1 16 ? 11.195 20.984 -52.812 1 28.09 16 PHE B C 1
ATOM 3530 O O . PHE B 1 16 ? 11.68 20.781 -53.938 1 28.09 16 PHE B O 1
ATOM 3537 N N . VAL B 1 17 ? 10.078 21.781 -52.719 1 35.09 17 VAL B N 1
ATOM 3538 C CA . VAL B 1 17 ? 10 22.875 -53.688 1 35.09 17 VAL B CA 1
ATOM 3539 C C . VAL B 1 17 ? 11.133 23.859 -53.438 1 35.09 17 VAL B C 1
ATOM 3541 O O . VAL B 1 17 ? 11.242 24.438 -52.375 1 35.09 17 VAL B O 1
ATOM 3544 N N . LEU B 1 18 ? 12.234 23.672 -54.031 1 35.06 18 LEU B N 1
ATOM 3545 C CA . LEU B 1 18 ? 13.398 24.547 -53.906 1 35.06 18 LEU B CA 1
ATOM 3546 C C . LEU B 1 18 ? 13 26 -54.156 1 35.06 18 LEU B C 1
ATOM 3548 O O . LEU B 1 18 ? 12.141 26.281 -55 1 35.06 18 LEU B O 1
ATOM 3552 N N . PRO B 1 19 ? 13.273 26.859 -53.156 1 43.59 19 PRO B N 1
ATOM 3553 C CA . PRO B 1 19 ? 12.898 28.266 -53.344 1 43.59 19 PRO B CA 1
ATOM 3554 C C . PRO B 1 19 ? 13.234 28.766 -54.75 1 43.59 19 PRO B C 1
ATOM 3556 O O . PRO B 1 19 ? 14.172 28.281 -55.375 1 43.59 19 PRO B O 1
ATOM 3559 N N . HIS B 1 20 ? 12.219 29.344 -55.406 1 46.88 20 HIS B N 1
ATOM 3560 C CA . HIS B 1 20 ? 12.242 29.828 -56.781 1 46.88 20 HIS B CA 1
ATOM 3561 C C . HIS B 1 20 ? 13.562 30.516 -57.125 1 46.88 20 HIS B C 1
ATOM 3563 O O . HIS B 1 20 ? 14.039 30.453 -58.25 1 46.88 20 HIS B O 1
ATOM 3569 N N . SER B 1 21 ? 14.062 31.125 -56 1 50.59 21 SER B N 1
ATOM 3570 C CA . SER B 1 21 ? 15.266 31.938 -56.156 1 50.59 21 SER B CA 1
ATOM 3571 C C . SER B 1 21 ? 16.484 31.062 -56.438 1 50.59 21 SER B C 1
ATOM 3573 O O . SER B 1 21 ? 17.359 31.438 -57.219 1 50.59 21 SER B O 1
ATOM 3575 N N . LEU B 1 22 ? 16.469 29.953 -55.719 1 46.56 22 LEU B N 1
ATOM 3576 C CA . LEU B 1 22 ? 17.594 29.031 -55.844 1 46.56 22 LEU B CA 1
ATOM 3577 C C . LEU B 1 22 ? 17.531 28.266 -57.156 1 46.56 22 LEU B C 1
ATOM 3579 O O . LEU B 1 22 ? 18.578 27.984 -57.781 1 46.56 22 LEU B O 1
ATOM 3583 N N . ARG B 1 23 ? 16.344 28.016 -57.625 1 52.03 23 ARG B N 1
ATOM 3584 C CA . ARG B 1 23 ? 16.094 27.344 -58.875 1 52.03 23 ARG B CA 1
ATOM 3585 C C . ARG B 1 23 ? 16.578 28.188 -60.062 1 52.03 23 ARG B C 1
ATOM 3587 O O . ARG B 1 23 ? 17.141 27.656 -61.031 1 52.03 23 ARG B O 1
ATOM 3594 N N . ASN B 1 24 ? 16.281 29.438 -59.844 1 55.06 24 ASN B N 1
ATOM 3595 C CA . ASN B 1 24 ? 16.688 30.391 -60.844 1 55.06 24 ASN B CA 1
ATOM 3596 C C . ASN B 1 24 ? 18.203 30.5 -60.969 1 55.06 24 ASN B C 1
ATOM 3598 O O . ASN B 1 24 ? 18.75 30.672 -62.062 1 55.06 24 ASN B O 1
ATOM 3602 N N . GLN B 1 25 ? 18.828 30.375 -59.781 1 56.38 25 GLN B N 1
ATOM 3603 C CA . GLN B 1 25 ? 20.297 30.484 -59.719 1 56.38 25 GLN B CA 1
ATOM 3604 C C . GLN B 1 25 ? 20.953 29.266 -60.344 1 56.38 25 GLN B C 1
ATOM 3606 O O . GLN B 1 25 ? 21.969 29.391 -61.031 1 56.38 25 GLN B O 1
ATOM 3611 N N . VAL B 1 26 ? 20.328 28.094 -60.125 1 58.81 26 VAL B N 1
ATOM 3612 C CA . VAL B 1 26 ? 20.828 26.844 -60.719 1 58.81 26 VAL B CA 1
ATOM 3613 C C . VAL B 1 26 ? 20.609 26.844 -62.219 1 58.81 26 VAL B C 1
ATOM 3615 O O . VAL B 1 26 ? 21.484 26.438 -63 1 58.81 26 VAL B O 1
ATOM 3618 N N . SER B 1 27 ? 19.422 27.359 -62.594 1 60.19 27 SER B N 1
ATOM 3619 C CA . SER B 1 27 ? 19.094 27.469 -64 1 60.19 27 SER B CA 1
ATOM 3620 C C . SER B 1 27 ? 20.031 28.422 -64.688 1 60.19 27 SER B C 1
ATOM 3622 O O . SER B 1 27 ? 20.438 28.156 -65.875 1 60.19 27 SER B O 1
ATOM 3624 N N . ASP B 1 28 ? 20.391 29.469 -64 1 61.5 28 ASP B N 1
ATOM 3625 C CA . ASP B 1 28 ? 21.312 30.469 -64.562 1 61.5 28 ASP B CA 1
ATOM 3626 C C . ASP B 1 28 ? 22.719 29.875 -64.75 1 61.5 28 ASP B C 1
ATOM 3628 O O . ASP B 1 28 ? 23.391 30.141 -65.75 1 61.5 28 ASP B O 1
ATOM 3632 N N . LEU B 1 29 ? 23.078 29 -63.688 1 60.88 29 LEU B N 1
ATOM 3633 C CA . LEU B 1 29 ? 24.375 28.344 -63.75 1 60.88 29 LEU B CA 1
ATOM 3634 C C . LEU B 1 29 ? 24.438 27.312 -64.875 1 60.88 29 LEU B C 1
ATOM 3636 O O . LEU B 1 29 ? 25.438 27.203 -65.562 1 60.88 29 LEU B O 1
ATOM 3640 N N . GLN B 1 30 ? 23.312 26.609 -65.125 1 60.62 30 GLN B N 1
ATOM 3641 C CA . GLN B 1 30 ? 23.188 25.625 -66.188 1 60.62 30 GLN B CA 1
ATOM 3642 C C . GLN B 1 30 ? 23.297 26.297 -67.562 1 60.62 30 GLN B C 1
ATOM 3644 O O . GLN B 1 30 ? 23.953 25.766 -68.438 1 60.62 30 GLN B O 1
ATOM 3649 N N . THR B 1 31 ? 22.641 27.406 -67.75 1 62.75 31 THR B N 1
ATOM 3650 C CA . THR B 1 31 ? 22.672 28.172 -69 1 62.75 31 THR B CA 1
ATOM 3651 C C . THR B 1 31 ? 24.078 28.641 -69.312 1 62.75 31 THR B C 1
ATOM 3653 O O . THR B 1 31 ? 24.531 28.578 -70.438 1 62.75 31 THR B O 1
ATOM 3656 N N . LYS B 1 32 ? 24.797 29.047 -68.25 1 59.69 32 LYS B N 1
ATOM 3657 C CA . LYS B 1 32 ? 26.141 29.594 -68.438 1 59.69 32 LYS B CA 1
ATOM 3658 C C . LYS B 1 32 ? 27.141 28.516 -68.75 1 59.69 32 LYS B C 1
ATOM 3660 O O . LYS B 1 32 ? 28 28.719 -69.625 1 59.69 32 LYS B O 1
ATOM 3665 N N . VAL B 1 33 ? 26.906 27.344 -68.062 1 62.19 33 VAL B N 1
ATOM 3666 C CA . VAL B 1 33 ? 27.781 26.203 -68.375 1 62.19 33 VAL B CA 1
ATOM 3667 C C . VAL B 1 33 ? 27.469 25.703 -69.812 1 62.19 33 VAL B C 1
ATOM 3669 O O . VAL B 1 33 ? 28.375 25.312 -70.562 1 62.19 33 VAL B O 1
ATOM 3672 N N . GLY B 1 34 ? 26.172 25.781 -70.312 1 60.28 34 GLY B N 1
ATOM 3673 C CA . GLY B 1 34 ? 25.75 25.422 -71.625 1 60.28 34 GLY B CA 1
ATOM 3674 C C . GLY B 1 34 ? 26.359 26.312 -72.688 1 60.28 34 GLY B C 1
ATOM 3675 O O . GLY B 1 34 ? 26.812 25.812 -73.75 1 60.28 34 GLY B O 1
ATOM 3676 N N . ILE B 1 35 ? 26.312 27.594 -72.438 1 59.75 35 ILE B N 1
ATOM 3677 C CA . ILE B 1 35 ? 26.875 28.562 -73.375 1 59.75 35 ILE B CA 1
ATOM 3678 C C . ILE B 1 35 ? 28.375 28.328 -73.5 1 59.75 35 ILE B C 1
ATOM 3680 O O . ILE B 1 35 ? 28.906 28.391 -74.625 1 59.75 35 ILE B O 1
ATOM 3684 N N . LEU B 1 36 ? 28.953 27.984 -72.375 1 55.03 36 LEU B N 1
ATOM 3685 C CA . LEU B 1 36 ? 30.391 27.719 -72.375 1 55.03 36 LEU B CA 1
ATOM 3686 C C . LEU B 1 36 ? 30.703 26.469 -73.25 1 55.03 36 LEU B C 1
ATOM 3688 O O . LEU B 1 36 ? 31.672 26.453 -74 1 55.03 36 LEU B O 1
ATOM 3692 N N . LEU B 1 37 ? 29.922 25.469 -73.125 1 53.97 37 LEU B N 1
ATOM 3693 C CA . LEU B 1 37 ? 30.109 24.219 -73.875 1 53.97 37 LEU B CA 1
ATOM 3694 C C . LEU B 1 37 ? 29.906 24.453 -75.375 1 53.97 37 LEU B C 1
ATOM 3696 O O . LEU B 1 37 ? 30.609 23.859 -76.188 1 53.97 37 LEU B O 1
ATOM 3700 N N . GLU B 1 38 ? 28.875 25.203 -75.812 1 55.31 38 GLU B N 1
ATOM 3701 C CA . GLU B 1 38 ? 28.609 25.516 -77.25 1 55.31 38 GLU B CA 1
ATOM 3702 C C . GLU B 1 38 ? 29.766 26.281 -77.875 1 55.31 38 GLU B C 1
ATOM 3704 O O . GLU B 1 38 ? 30.094 26.078 -79 1 55.31 38 GLU B O 1
ATOM 3709 N N . GLN B 1 39 ? 30.281 27.219 -77.125 1 49.78 39 GLN B N 1
ATOM 3710 C CA . GLN B 1 39 ? 31.391 28.031 -77.625 1 49.78 39 GLN B CA 1
ATOM 3711 C C . GLN B 1 39 ? 32.625 27.172 -77.875 1 49.78 39 GLN B C 1
ATOM 3713 O O . GLN B 1 39 ? 33.438 27.453 -78.75 1 49.78 39 GLN B O 1
ATOM 3718 N N . LEU B 1 40 ? 32.719 26.188 -77 1 43.62 40 LEU B N 1
ATOM 3719 C CA . LEU B 1 40 ? 33.875 25.297 -77.188 1 43.62 40 LEU B CA 1
ATOM 3720 C C . LEU B 1 40 ? 33.75 24.484 -78.438 1 43.62 40 LEU B C 1
ATOM 3722 O O . LEU B 1 40 ? 34.75 24.031 -79 1 43.62 40 LEU B O 1
ATOM 3726 N N . ARG B 1 41 ? 32.531 24 -78.75 1 46 41 ARG B N 1
ATOM 3727 C CA . ARG B 1 41 ? 32.375 23.188 -79.938 1 46 41 ARG B CA 1
ATOM 3728 C C . ARG B 1 41 ? 32.719 23.969 -81.188 1 46 41 ARG B C 1
ATOM 3730 O O . ARG B 1 41 ? 33.156 23.406 -82.188 1 46 41 ARG B O 1
ATOM 3737 N N . GLY B 1 42 ? 32.156 25.156 -81.438 1 38.78 42 GLY B N 1
ATOM 3738 C CA . GLY B 1 42 ? 32.312 25.844 -82.688 1 38.78 42 GLY B CA 1
ATOM 3739 C C . GLY B 1 42 ? 33.719 26.328 -82.938 1 38.78 42 GLY B C 1
ATOM 3740 O O . GLY B 1 42 ? 34.094 26.641 -84.062 1 38.78 42 GLY B O 1
ATOM 3741 N N . SER B 1 43 ? 34.281 27.094 -81.938 1 36.12 43 SER B N 1
ATOM 3742 C CA . SER B 1 43 ? 35.312 28.047 -82.312 1 36.12 43 SER B CA 1
ATOM 3743 C C . SER B 1 43 ? 36.656 27.359 -82.5 1 36.12 43 SER B C 1
ATOM 3745 O O . SER B 1 43 ? 37.125 26.656 -81.625 1 36.12 43 SER B O 1
ATOM 3747 N N . SER B 1 44 ? 37.031 27.109 -83.812 1 33.06 44 SER B N 1
ATOM 3748 C CA . SER B 1 44 ? 38.375 26.719 -84.25 1 33.06 44 SER B CA 1
ATOM 3749 C C . SER B 1 44 ? 39.469 27.344 -83.375 1 33.06 44 SER B C 1
ATOM 3751 O O . SER B 1 44 ? 40.344 26.641 -82.875 1 33.06 44 SER B O 1
ATOM 3753 N N . ALA B 1 45 ? 40.281 28.406 -83.938 1 34.78 45 ALA B N 1
ATOM 3754 C CA . ALA B 1 45 ? 41.719 28.719 -84 1 34.78 45 ALA B CA 1
ATOM 3755 C C . ALA B 1 45 ? 42.219 29.203 -82.625 1 34.78 45 ALA B C 1
ATOM 3757 O O . ALA B 1 45 ? 43.188 28.688 -82.125 1 34.78 45 ALA B O 1
ATOM 3758 N N . GLU B 1 46 ? 42.281 30.562 -82.438 1 34.16 46 GLU B N 1
ATOM 3759 C CA . GLU B 1 46 ? 43.312 31.453 -81.938 1 34.16 46 GLU B CA 1
ATOM 3760 C C . GLU B 1 46 ? 43.25 31.625 -80.438 1 34.16 46 GLU B C 1
ATOM 3762 O O . GLU B 1 46 ? 42.188 31.375 -79.875 1 34.16 46 GLU B O 1
ATOM 3767 N N . SER B 1 47 ? 44.344 32.031 -79.688 1 35.16 47 SER B N 1
ATOM 3768 C CA . SER B 1 47 ? 44.844 32.156 -78.312 1 35.16 47 SER B CA 1
ATOM 3769 C C . SER B 1 47 ? 43.844 32.906 -77.438 1 35.16 47 SER B C 1
ATOM 3771 O O . SER B 1 47 ? 43.781 32.656 -76.188 1 35.16 47 SER B O 1
ATOM 3773 N N . LYS B 1 48 ? 43.062 33.875 -78 1 40.38 48 LYS B N 1
ATOM 3774 C CA . LYS B 1 48 ? 42.281 34.781 -77.125 1 40.38 48 LYS B CA 1
ATOM 3775 C C . LYS B 1 48 ? 41.125 34.062 -76.5 1 40.38 48 LYS B C 1
ATOM 3777 O O . LYS B 1 48 ? 40.438 34.625 -75.625 1 40.38 48 LYS B O 1
ATOM 3782 N N . ALA B 1 49 ? 40.688 32.969 -77 1 38.81 49 ALA B N 1
ATOM 3783 C CA . ALA B 1 49 ? 39.5 32.312 -76.5 1 38.81 49 ALA B CA 1
ATOM 3784 C C . ALA B 1 49 ? 39.719 31.672 -75.188 1 38.81 49 ALA B C 1
ATOM 3786 O O . ALA B 1 49 ? 38.781 31.5 -74.375 1 38.81 49 ALA B O 1
ATOM 3787 N N . VAL B 1 50 ? 41 31.375 -74.875 1 42.25 50 VAL B N 1
ATOM 3788 C CA . VAL B 1 50 ? 41.312 30.703 -73.625 1 42.25 50 VAL B CA 1
ATOM 3789 C C . VAL B 1 50 ? 41.125 31.656 -72.438 1 42.25 50 VAL B C 1
ATOM 3791 O O . VAL B 1 50 ? 40.719 31.266 -71.375 1 42.25 50 VAL B O 1
ATOM 3794 N N . ALA B 1 51 ? 41.406 32.969 -72.688 1 43.62 51 ALA B N 1
ATOM 3795 C CA . ALA B 1 51 ? 41.344 33.938 -71.625 1 43.62 51 ALA B CA 1
ATOM 3796 C C . ALA B 1 51 ? 39.906 34.125 -71.125 1 43.62 51 ALA B C 1
ATOM 3798 O O . ALA B 1 51 ? 39.656 34.219 -69.938 1 43.62 51 ALA B O 1
ATOM 3799 N N . SER B 1 52 ? 38.969 34.25 -72.188 1 48.31 52 SER B N 1
ATOM 3800 C CA . SER B 1 52 ? 37.594 34.469 -71.812 1 48.31 52 SER B CA 1
ATOM 3801 C C . SER B 1 52 ? 37 33.312 -71.062 1 48.31 52 SER B C 1
ATOM 3803 O O . SER B 1 52 ? 36.062 33.469 -70.25 1 48.31 52 SER B O 1
ATOM 3805 N N . PHE B 1 53 ? 37.688 32.125 -71.312 1 46.91 53 PHE B N 1
ATOM 3806 C CA . PHE B 1 53 ? 37.219 30.906 -70.688 1 46.91 53 PHE B CA 1
ATOM 3807 C C . PHE B 1 53 ? 37.531 30.891 -69.188 1 46.91 53 PHE B C 1
ATOM 3809 O O . PHE B 1 53 ? 36.719 30.469 -68.375 1 46.91 53 PHE B O 1
ATOM 3816 N N . SER B 1 54 ? 38.75 31.344 -68.812 1 48.31 54 SER B N 1
ATOM 3817 C CA . SER B 1 54 ? 39.219 31.344 -67.438 1 48.31 54 SER B CA 1
ATOM 3818 C C . SER B 1 54 ? 38.406 32.281 -66.562 1 48.31 54 SER B C 1
ATOM 3820 O O . SER B 1 54 ? 38.094 31.938 -65.438 1 48.31 54 SER B O 1
ATOM 3822 N N . ASP B 1 55 ? 37.938 33.344 -67.25 1 51.03 55 ASP B N 1
ATOM 3823 C CA . ASP B 1 55 ? 37.188 34.312 -66.5 1 51.03 55 ASP B CA 1
ATOM 3824 C C . ASP B 1 55 ? 35.812 33.781 -66.125 1 51.03 55 ASP B C 1
ATOM 3826 O O . ASP B 1 55 ? 35.344 34 -65 1 51.03 55 ASP B O 1
ATOM 3830 N N . GLN B 1 56 ? 35.219 33.031 -67.125 1 52.31 56 GLN B N 1
ATOM 3831 C CA . GLN B 1 56 ? 33.844 32.531 -66.875 1 52.31 56 GLN B CA 1
ATOM 3832 C C . GLN B 1 56 ? 33.844 31.422 -65.875 1 52.31 56 GLN B C 1
ATOM 3834 O O . GLN B 1 56 ? 32.938 31.328 -65 1 52.31 56 GLN B O 1
ATOM 3839 N N . LEU B 1 57 ? 34.969 30.594 -65.812 1 56.62 57 LEU B N 1
ATOM 3840 C CA . LEU B 1 57 ? 35.094 29.531 -64.812 1 56.62 57 LEU B CA 1
ATOM 3841 C C . LEU B 1 57 ? 35.312 30.109 -63.438 1 56.62 57 LEU B C 1
ATOM 3843 O O . LEU B 1 57 ? 34.812 29.562 -62.438 1 56.62 57 LEU B O 1
ATOM 3847 N N . LEU B 1 58 ? 36 31.266 -63.344 1 55 58 LEU B N 1
ATOM 3848 C CA . LEU B 1 58 ? 36.219 31.953 -62.062 1 55 58 LEU B CA 1
ATOM 3849 C C . LEU B 1 58 ? 34.875 32.469 -61.5 1 55 58 LEU B C 1
ATOM 3851 O O . LEU B 1 58 ? 34.656 32.406 -60.281 1 55 58 LEU B O 1
ATOM 3855 N N . HIS B 1 59 ? 34.062 32.938 -62.406 1 58.56 59 HIS B N 1
ATOM 3856 C CA . HIS B 1 59 ? 32.781 33.438 -61.938 1 58.56 59 HIS B CA 1
ATOM 3857 C C . HIS B 1 59 ? 31.875 32.312 -61.406 1 58.56 59 HIS B C 1
ATOM 3859 O O . HIS B 1 59 ? 31.156 32.531 -60.438 1 58.56 59 HIS B O 1
ATOM 3865 N N . ILE B 1 60 ? 31.969 31.125 -62.094 1 58.12 60 ILE B N 1
ATOM 3866 C CA . ILE B 1 60 ? 31.219 29.969 -61.625 1 58.12 60 ILE B CA 1
ATOM 3867 C C . ILE B 1 60 ? 31.75 29.516 -60.25 1 58.12 60 ILE B C 1
ATOM 3869 O O . ILE B 1 60 ? 30.969 29.219 -59.344 1 58.12 60 ILE B O 1
ATOM 3873 N N . ALA B 1 61 ? 33.125 29.531 -60.031 1 58.81 61 ALA B N 1
ATOM 3874 C CA . ALA B 1 61 ? 33.719 29.156 -58.75 1 58.81 61 ALA B CA 1
ATOM 3875 C C . ALA B 1 61 ? 33.344 30.109 -57.656 1 58.81 61 ALA B C 1
ATOM 3877 O O . ALA B 1 61 ? 33.031 29.688 -56.531 1 58.81 61 ALA B O 1
ATOM 3878 N N . LEU B 1 62 ? 33.344 31.391 -58 1 58.59 62 LEU B N 1
ATOM 3879 C CA . LEU B 1 62 ? 32.969 32.406 -57 1 58.59 62 LEU B CA 1
ATOM 3880 C C . LEU B 1 62 ? 31.5 32.25 -56.594 1 58.59 62 LEU B C 1
ATOM 3882 O O . LEU B 1 62 ? 31.156 32.438 -55.438 1 58.59 62 LEU B O 1
ATOM 3886 N N . SER B 1 63 ? 30.625 31.984 -57.656 1 58.62 63 SER B N 1
ATOM 3887 C CA . SER B 1 63 ? 29.203 31.812 -57.375 1 58.62 63 SER B CA 1
ATOM 3888 C C . SER B 1 63 ? 28.969 30.562 -56.5 1 58.62 63 SER B C 1
ATOM 3890 O O . SER B 1 63 ? 28.094 30.562 -55.656 1 58.62 63 SER B O 1
ATOM 3892 N N . LEU B 1 64 ? 29.781 29.5 -56.656 1 58.38 64 LEU B N 1
ATOM 3893 C CA . LEU B 1 64 ? 29.688 28.281 -55.844 1 58.38 64 LEU B CA 1
ATOM 3894 C C . LEU B 1 64 ? 30.203 28.516 -54.438 1 58.38 64 LEU B C 1
ATOM 3896 O O . LEU B 1 64 ? 29.656 28 -53.469 1 58.38 64 LEU B O 1
ATOM 3900 N N . ASP B 1 65 ? 31.359 29.328 -54.281 1 54.88 65 ASP B N 1
ATOM 3901 C CA . ASP B 1 65 ? 31.891 29.688 -52.969 1 54.88 65 ASP B CA 1
ATOM 3902 C C . ASP B 1 65 ? 30.875 30.5 -52.156 1 54.88 65 ASP B C 1
ATOM 3904 O O . ASP B 1 65 ? 30.688 30.281 -50.969 1 54.88 65 ASP B O 1
ATOM 3908 N N . LYS B 1 66 ? 30.297 31.469 -52.781 1 56.41 66 LYS B N 1
ATOM 3909 C CA . LYS B 1 66 ? 29.281 32.281 -52.125 1 56.41 66 LYS B CA 1
ATOM 3910 C C . LYS B 1 66 ? 28.125 31.391 -51.625 1 56.41 66 LYS B C 1
ATOM 3912 O O . LYS B 1 66 ? 27.547 31.641 -50.594 1 56.41 66 LYS B O 1
ATOM 3917 N N . PHE B 1 67 ? 27.844 30.469 -52.438 1 53 67 PHE B N 1
ATOM 3918 C CA . PHE B 1 67 ? 26.797 29.531 -52.062 1 53 67 PHE B CA 1
ATOM 3919 C C . PHE B 1 67 ? 27.219 28.703 -50.844 1 53 67 PHE B C 1
ATOM 3921 O O . PHE B 1 67 ? 26.438 28.5 -49.906 1 53 67 PHE B O 1
ATOM 3928 N N . ALA B 1 68 ? 28.516 28.203 -50.625 1 48.84 68 ALA B N 1
ATOM 3929 C CA . ALA B 1 68 ? 29.047 27.422 -49.5 1 48.84 68 ALA B CA 1
ATOM 3930 C C . ALA B 1 68 ? 29.156 28.281 -48.25 1 48.84 68 ALA B C 1
ATOM 3932 O O . ALA B 1 68 ? 28.891 27.812 -47.125 1 48.84 68 ALA B O 1
ATOM 3933 N N . GLU B 1 69 ? 29.75 29.453 -48.219 1 48.53 69 GLU B N 1
ATOM 3934 C CA . GLU B 1 69 ? 29.875 30.344 -47.062 1 48.53 69 GLU B CA 1
ATOM 3935 C C . GLU B 1 69 ? 28.516 30.609 -46.406 1 48.53 69 GLU B C 1
ATOM 3937 O O . GLU B 1 69 ? 28.406 30.734 -45.188 1 48.53 69 GLU B O 1
ATOM 3942 N N . SER B 1 70 ? 27.5 30.859 -47.125 1 44.47 70 SER B N 1
ATOM 3943 C CA . SER B 1 70 ? 26.188 31.094 -46.531 1 44.47 70 SER B CA 1
ATOM 3944 C C . SER B 1 70 ? 25.734 29.906 -45.688 1 44.47 70 SER B C 1
ATOM 3946 O O . SER B 1 70 ? 24.844 30.047 -44.844 1 44.47 70 SER B O 1
ATOM 3948 N N . LEU B 1 71 ? 26.359 28.734 -45.719 1 36 71 LEU B N 1
ATOM 3949 C CA . LEU B 1 71 ? 25.953 27.578 -44.938 1 36 71 LEU B CA 1
ATOM 3950 C C . LEU B 1 71 ? 26.797 27.438 -43.688 1 36 71 LEU B C 1
ATOM 3952 O O . LEU B 1 71 ? 26.312 26.906 -42.656 1 36 71 LEU B O 1
ATOM 3956 N N . SER B 1 72 ? 28.109 27.719 -43.281 1 31.69 72 SER B N 1
ATOM 3957 C CA . SER B 1 72 ? 29.047 27.344 -42.219 1 31.69 72 SER B CA 1
ATOM 3958 C C . SER B 1 72 ? 28.938 28.281 -41.031 1 31.69 72 SER B C 1
ATOM 3960 O O . SER B 1 72 ? 29.625 28.109 -40.031 1 31.69 72 SER B O 1
ATOM 3962 N N . GLY B 1 73 ? 28.328 29.359 -40.625 1 28.94 73 GLY B N 1
ATOM 3963 C CA . GLY B 1 73 ? 28.594 30.328 -39.594 1 28.94 73 GLY B CA 1
ATOM 3964 C C . GLY B 1 73 ? 28.375 29.781 -38.188 1 28.94 73 GLY B C 1
ATOM 3965 O O . GLY B 1 73 ? 28.656 30.469 -37.188 1 28.94 73 GLY B O 1
ATOM 3966 N N . SER B 1 74 ? 27.641 28.812 -37.562 1 26.23 74 SER B N 1
ATOM 3967 C CA . SER B 1 74 ? 27.156 28.984 -36.188 1 26.23 74 SER B CA 1
ATOM 3968 C C . SER B 1 74 ? 28.062 28.281 -35.188 1 26.23 74 SER B C 1
ATOM 3970 O O . SER B 1 74 ? 27.703 28.141 -34 1 26.23 74 SER B O 1
ATOM 3972 N N . TYR B 1 75 ? 29.266 27.688 -35.281 1 22.98 75 TYR B N 1
ATOM 3973 C CA . TYR B 1 75 ? 29.766 26.703 -34.344 1 22.98 75 TYR B CA 1
ATOM 3974 C C . TYR B 1 75 ? 30.609 27.359 -33.25 1 22.98 75 TYR B C 1
ATOM 3976 O O . TYR B 1 75 ? 31.281 26.672 -32.469 1 22.98 75 TYR B O 1
ATOM 3984 N N . ASP B 1 76 ? 30.703 28.578 -32.656 1 21.56 76 ASP B N 1
ATOM 3985 C CA . ASP B 1 76 ? 31.969 28.953 -32.031 1 21.56 76 ASP B CA 1
ATOM 3986 C C . ASP B 1 76 ? 31.969 28.578 -30.547 1 21.56 76 ASP B C 1
ATOM 3988 O O . ASP B 1 76 ? 32.812 29.062 -29.797 1 21.56 76 ASP B O 1
ATOM 3992 N N . ASN B 1 77 ? 31.438 27.688 -29.766 1 22.28 77 ASN B N 1
ATOM 3993 C CA . ASN B 1 77 ? 31.312 27.922 -28.328 1 22.28 77 ASN B CA 1
ATOM 3994 C C . ASN B 1 77 ? 32.562 27.438 -27.578 1 22.28 77 ASN B C 1
ATOM 3996 O O . ASN B 1 77 ? 32.438 26.859 -26.5 1 22.28 77 ASN B O 1
ATOM 4000 N N . SER B 1 78 ? 33.812 27.547 -27.828 1 20.02 78 SER B N 1
ATOM 4001 C CA . SER B 1 78 ? 34.812 26.641 -27.234 1 20.02 78 SER B CA 1
ATOM 4002 C C . SER B 1 78 ? 35.281 27.156 -25.875 1 20.02 78 SER B C 1
ATOM 4004 O O . SER B 1 78 ? 36 26.469 -25.156 1 20.02 78 SER B O 1
ATOM 4006 N N . SER B 1 79 ? 35.125 28.297 -25.172 1 19.8 79 SER B N 1
ATOM 4007 C CA . SER B 1 79 ? 36.344 28.656 -24.453 1 19.8 79 SER B CA 1
ATOM 4008 C C . SER B 1 79 ? 36.469 27.906 -23.125 1 19.8 79 SER B C 1
ATOM 4010 O O . SER B 1 79 ? 35.469 27.609 -22.484 1 19.8 79 SER B O 1
ATOM 4012 N N . GLY B 1 80 ? 37.781 27.484 -22.547 1 19.48 80 GLY B N 1
ATOM 4013 C CA . GLY B 1 80 ? 38.562 26.562 -21.734 1 19.48 80 GLY B CA 1
ATOM 4014 C C . GLY B 1 80 ? 38.75 27.031 -20.297 1 19.48 80 GLY B C 1
ATOM 4015 O O . GLY B 1 80 ? 39.531 26.453 -19.547 1 19.48 80 GLY B O 1
ATOM 4016 N N . MET B 1 81 ? 38.031 27.922 -19.578 1 17.94 81 MET B N 1
ATOM 4017 C CA . MET B 1 81 ? 38.781 28.531 -18.469 1 17.94 81 MET B CA 1
ATOM 4018 C C . MET B 1 81 ? 39 27.547 -17.344 1 17.94 81 MET B C 1
ATOM 4020 O O . MET B 1 81 ? 38.188 26.656 -17.109 1 17.94 81 MET B O 1
ATOM 4024 N N . ASN B 1 82 ? 40.25 27.625 -16.484 1 19.28 82 ASN B N 1
ATOM 4025 C CA . ASN B 1 82 ? 41.188 26.875 -15.648 1 19.28 82 ASN B CA 1
ATOM 4026 C C . ASN B 1 82 ? 40.688 26.766 -14.211 1 19.28 82 ASN B C 1
ATOM 4028 O O . ASN B 1 82 ? 41.344 26.125 -13.375 1 19.28 82 ASN B O 1
ATOM 4032 N N . GLU B 1 83 ? 39.688 27.453 -13.68 1 19 83 GLU B N 1
ATOM 4033 C CA . GLU B 1 83 ? 39.844 27.859 -12.289 1 19 83 GLU B CA 1
ATOM 4034 C C . GLU B 1 83 ? 39.875 26.656 -11.359 1 19 83 GLU B C 1
ATOM 4036 O O . GLU B 1 83 ? 39.375 25.578 -11.695 1 19 83 GLU B O 1
ATOM 4041 N N . VAL B 1 84 ? 40.5 26.875 -10.008 1 21.31 84 VAL B N 1
ATOM 4042 C CA . VAL B 1 84 ? 41.125 26.359 -8.805 1 21.31 84 VAL B CA 1
ATOM 4043 C C . VAL B 1 84 ? 40.125 25.531 -7.992 1 21.31 84 VAL B C 1
ATOM 4045 O O . VAL B 1 84 ? 38.938 25.766 -8.07 1 21.31 84 VAL B O 1
ATOM 4048 N N . SER B 1 85 ? 40.719 24.5 -7.203 1 19.77 85 SER B N 1
ATOM 4049 C CA . SER B 1 85 ? 40.281 23.203 -6.668 1 19.77 85 SER B CA 1
ATOM 4050 C C . SER B 1 85 ? 39.531 23.375 -5.344 1 19.77 85 SER B C 1
ATOM 4052 O O . SER B 1 85 ? 39.25 22.391 -4.664 1 19.77 85 SER B O 1
ATOM 4054 N N . ALA B 1 86 ? 39.469 24.578 -4.68 1 20.17 86 ALA B N 1
ATOM 4055 C CA . ALA B 1 86 ? 39.062 24.547 -3.283 1 20.17 86 ALA B CA 1
ATOM 4056 C C . ALA B 1 86 ? 37.75 23.781 -3.127 1 20.17 86 ALA B C 1
ATOM 4058 O O . ALA B 1 86 ? 36.75 24.047 -3.84 1 20.17 86 ALA B O 1
ATOM 4059 N N . VAL B 1 87 ? 37.781 22.656 -2.488 1 23.59 87 VAL B N 1
ATOM 4060 C CA . VAL B 1 87 ? 36.812 21.594 -2.305 1 23.59 87 VAL B CA 1
ATOM 4061 C C . VAL B 1 87 ? 35.625 22.109 -1.479 1 23.59 87 VAL B C 1
ATOM 4063 O O . VAL B 1 87 ? 35.531 21.797 -0.293 1 23.59 87 VAL B O 1
ATOM 4066 N N . ASP B 1 88 ? 35.344 23.516 -1.431 1 20.64 88 ASP B N 1
ATOM 4067 C CA . ASP B 1 88 ? 34.312 24.031 -0.57 1 20.64 88 ASP B CA 1
ATOM 4068 C C . ASP B 1 88 ? 33.031 23.188 -0.7 1 20.64 88 ASP B C 1
ATOM 4070 O O . ASP B 1 88 ? 32.719 22.672 -1.774 1 20.64 88 ASP B O 1
ATOM 4074 N N . GLU B 1 89 ? 32.531 22.703 0.55 1 26.05 89 GLU B N 1
ATOM 4075 C CA . GLU B 1 89 ? 31.328 21.938 0.899 1 26.05 89 GLU B CA 1
ATOM 4076 C C . GLU B 1 89 ? 30.094 22.484 0.188 1 26.05 89 GLU B C 1
ATOM 4078 O O . GLU B 1 89 ? 28.969 22.188 0.571 1 26.05 89 GLU B O 1
ATOM 4083 N N . ASN B 1 90 ? 30.391 23.422 -0.767 1 23.52 90 ASN B N 1
ATOM 4084 C CA . ASN B 1 90 ? 29.359 24.312 -1.29 1 23.52 90 ASN B CA 1
ATOM 4085 C C . ASN B 1 90 ? 28.297 23.531 -2.061 1 23.52 90 ASN B C 1
ATOM 4087 O O . ASN B 1 90 ? 28.547 23.078 -3.182 1 23.52 90 ASN B O 1
ATOM 4091 N N . PHE B 1 91 ? 27.625 22.625 -1.443 1 24.27 91 PHE B N 1
ATOM 4092 C CA . PHE B 1 91 ? 26.484 22.25 -2.266 1 24.27 91 PHE B CA 1
ATOM 4093 C C . PHE B 1 91 ? 25.797 23.484 -2.846 1 24.27 91 PHE B C 1
ATOM 4095 O O . PHE B 1 91 ? 24.797 23.969 -2.305 1 24.27 91 PHE B O 1
ATOM 4102 N N . SER B 1 92 ? 26.703 24.703 -3.047 1 23.86 92 SER B N 1
ATOM 4103 C CA . SER B 1 92 ? 26.125 25.984 -3.418 1 23.86 92 SER B CA 1
ATOM 4104 C C . SER B 1 92 ? 25.047 25.828 -4.484 1 23.86 92 SER B C 1
ATOM 4106 O O . SER B 1 92 ? 24.844 24.734 -5.016 1 23.86 92 SER B O 1
ATOM 4108 N N . ASP B 1 93 ? 25.172 26.984 -5.508 1 23.83 93 ASP B N 1
ATOM 4109 C CA . ASP B 1 93 ? 24.297 27.734 -6.406 1 23.83 93 ASP B CA 1
ATOM 4110 C C . ASP B 1 93 ? 23.812 26.844 -7.555 1 23.83 93 ASP B C 1
ATOM 4112 O O . ASP B 1 93 ? 24.594 26.094 -8.141 1 23.83 93 ASP B O 1
ATOM 4116 N N . HIS B 1 94 ? 22.547 26.578 -7.57 1 25.31 94 HIS B N 1
ATOM 4117 C CA . HIS B 1 94 ? 21.812 26.094 -8.742 1 25.31 94 HIS B CA 1
ATOM 4118 C C . HIS B 1 94 ? 22.25 26.844 -10 1 25.31 94 HIS B C 1
ATOM 4120 O O . HIS B 1 94 ? 22.016 28.047 -10.125 1 25.31 94 HIS B O 1
ATOM 4126 N N . GLU B 1 95 ? 23.516 26.734 -10.492 1 25.97 95 GLU B N 1
ATOM 4127 C CA . GLU B 1 95 ? 23.688 27.266 -11.844 1 25.97 95 GLU B CA 1
ATOM 4128 C C . GLU B 1 95 ? 22.453 27 -12.695 1 25.97 95 GLU B C 1
ATOM 4130 O O . GLU B 1 95 ? 21.891 25.906 -12.672 1 25.97 95 GLU B O 1
ATOM 4135 N N . GLU B 1 96 ? 21.75 28.125 -13.055 1 26.02 96 GLU B N 1
ATOM 4136 C CA . GLU B 1 96 ? 20.719 28.125 -14.094 1 26.02 96 GLU B CA 1
ATOM 4137 C C . GLU B 1 96 ? 21.172 27.312 -15.312 1 26.02 96 GLU B C 1
ATOM 4139 O O . GLU B 1 96 ? 22.016 27.766 -16.094 1 26.02 96 GLU B O 1
ATOM 4144 N N . SER B 1 97 ? 21.5 26.125 -15.141 1 26.11 97 SER B N 1
ATOM 4145 C CA . SER B 1 97 ? 21.781 25.438 -16.391 1 26.11 97 SER B CA 1
ATOM 4146 C C . SER B 1 97 ? 20.734 25.781 -17.453 1 26.11 97 SER B C 1
ATOM 4148 O O . SER B 1 97 ? 19.547 25.797 -17.172 1 26.11 97 SER B O 1
ATOM 4150 N N . LYS B 1 98 ? 21.141 26.609 -18.422 1 27.41 98 LYS B N 1
ATOM 4151 C CA . LYS B 1 98 ? 20.391 26.75 -19.672 1 27.41 98 LYS B CA 1
ATOM 4152 C C . LYS B 1 98 ? 19.844 25.391 -20.125 1 27.41 98 LYS B C 1
ATOM 4154 O O . LYS B 1 98 ? 20.609 24.453 -20.359 1 27.41 98 LYS B O 1
ATOM 4159 N N . ILE B 1 99 ? 18.578 25.172 -19.844 1 27.8 99 ILE B N 1
ATOM 4160 C CA . ILE B 1 99 ? 17.797 24.109 -20.438 1 27.8 99 ILE B CA 1
ATOM 4161 C C . ILE B 1 99 ? 18.016 24.094 -21.953 1 27.8 99 ILE B C 1
ATOM 4163 O O . ILE B 1 99 ? 17.531 24.969 -22.672 1 27.8 99 ILE B O 1
ATOM 4167 N N . GLU B 1 100 ? 19.281 23.859 -22.359 1 28.12 100 GLU B N 1
ATOM 4168 C CA . GLU B 1 100 ? 19.281 23.547 -23.781 1 28.12 100 GLU B CA 1
ATOM 4169 C C . GLU B 1 100 ? 18.25 22.484 -24.109 1 28.12 100 GLU B C 1
ATOM 4171 O O . GLU B 1 100 ? 18.188 21.438 -23.469 1 28.12 100 GLU B O 1
ATOM 4176 N N . GLN B 1 101 ? 17.188 22.828 -24.688 1 30.03 101 GLN B N 1
ATOM 4177 C CA . GLN B 1 101 ? 16.094 22.062 -25.281 1 30.03 101 GLN B CA 1
ATOM 4178 C C . GLN B 1 101 ? 16.609 20.875 -26.094 1 30.03 101 GLN B C 1
ATOM 4180 O O . GLN B 1 101 ? 16.391 20.797 -27.297 1 30.03 101 GLN B O 1
ATOM 4185 N N . GLY B 1 102 ? 17.938 20.422 -25.875 1 30.33 102 GLY B N 1
ATOM 4186 C CA . GLY B 1 102 ? 18.25 19.25 -26.672 1 30.33 102 GLY B CA 1
ATOM 4187 C C . GLY B 1 102 ? 17.281 18.109 -26.469 1 30.33 102 GLY B C 1
ATOM 4188 O O . GLY B 1 102 ? 16.594 18.031 -25.438 1 30.33 102 GLY B O 1
ATOM 4189 N N . SER B 1 103 ? 16.797 17.5 -27.5 1 33.62 103 SER B N 1
ATOM 4190 C CA . SER B 1 103 ? 16.062 16.234 -27.5 1 33.62 103 SER B CA 1
ATOM 4191 C C . SER B 1 103 ? 16.641 15.25 -26.5 1 33.62 103 SER B C 1
ATOM 4193 O O . SER B 1 103 ? 17.578 14.508 -26.812 1 33.62 103 SER B O 1
ATOM 4195 N N . ASP B 1 104 ? 16.984 15.625 -25.25 1 36.22 104 ASP B N 1
ATOM 4196 C CA . ASP B 1 104 ? 17.625 14.883 -24.172 1 36.22 104 ASP B CA 1
ATOM 4197 C C . ASP B 1 104 ? 16.984 13.508 -24 1 36.22 104 ASP B C 1
ATOM 4199 O O . ASP B 1 104 ? 15.891 13.398 -23.453 1 36.22 104 ASP B O 1
ATOM 4203 N N . THR B 1 105 ? 17.109 12.625 -24.969 1 39.16 105 THR B N 1
ATOM 4204 C CA . THR B 1 105 ? 16.922 11.203 -24.688 1 39.16 105 THR B CA 1
ATOM 4205 C C . THR B 1 105 ? 17.359 10.867 -23.266 1 39.16 105 THR B C 1
ATOM 4207 O O . THR B 1 105 ? 18.5 11.156 -22.891 1 39.16 105 THR B O 1
ATOM 4210 N N . HIS B 1 106 ? 16.594 10.992 -22.328 1 49.97 106 HIS B N 1
ATOM 4211 C CA . HIS B 1 106 ? 16.797 10.578 -20.953 1 49.97 106 HIS B CA 1
ATOM 4212 C C . HIS B 1 106 ? 17.703 9.352 -20.859 1 49.97 106 HIS B C 1
ATOM 4214 O O . HIS B 1 106 ? 17.234 8.219 -20.969 1 49.97 106 HIS B O 1
ATOM 4220 N N . ARG B 1 107 ? 19.031 9.477 -21.266 1 55.25 107 ARG B N 1
ATOM 4221 C CA . ARG B 1 107 ? 19.922 8.328 -21.297 1 55.25 107 ARG B CA 1
ATOM 4222 C C . ARG B 1 107 ? 20.359 7.914 -19.891 1 55.25 107 ARG B C 1
ATOM 4224 O O . ARG B 1 107 ? 21.031 8.672 -19.203 1 55.25 107 ARG B O 1
ATOM 4231 N N . PHE B 1 108 ? 19.781 6.945 -19.312 1 69.12 108 PHE B N 1
ATOM 4232 C CA . PHE B 1 108 ? 20.266 6.258 -18.125 1 69.12 108 PHE B CA 1
ATOM 4233 C C . PHE B 1 108 ? 21.641 5.648 -18.375 1 69.12 108 PHE B C 1
ATOM 4235 O O . PHE B 1 108 ? 21.875 5.055 -19.438 1 69.12 108 PHE B O 1
ATOM 4242 N N . ASN B 1 109 ? 22.625 5.949 -17.5 1 70.88 109 ASN B N 1
ATOM 4243 C CA . ASN B 1 109 ? 23.984 5.453 -17.688 1 70.88 109 ASN B CA 1
ATOM 4244 C C . ASN B 1 109 ? 24.219 4.148 -16.922 1 70.88 109 ASN B C 1
ATOM 4246 O O . ASN B 1 109 ? 25.078 3.35 -17.297 1 70.88 109 ASN B O 1
ATOM 4250 N N . SER B 1 110 ? 23.438 4.023 -15.953 1 81.19 110 SER B N 1
ATOM 4251 C CA . SER B 1 110 ? 23.625 2.818 -15.148 1 81.19 110 SER B CA 1
ATOM 4252 C C . SER B 1 110 ? 23.141 1.577 -15.898 1 81.19 110 SER B C 1
ATOM 4254 O O . SER B 1 110 ? 22.031 1.557 -16.438 1 81.19 110 SER B O 1
ATOM 4256 N N . GLY B 1 111 ? 24.047 0.624 -15.961 1 82.06 111 GLY B N 1
ATOM 4257 C CA . GLY B 1 111 ? 23.672 -0.642 -16.578 1 82.06 111 GLY B CA 1
ATOM 4258 C C . GLY B 1 111 ? 22.469 -1.297 -15.922 1 82.06 111 GLY B C 1
ATOM 4259 O O . GLY B 1 111 ? 21.578 -1.8 -16.609 1 82.06 111 GLY B O 1
ATOM 4260 N N . GLU B 1 112 ? 22.438 -1.121 -14.672 1 86 112 GLU B N 1
ATOM 4261 C CA . GLU B 1 112 ? 21.344 -1.759 -13.938 1 86 112 GLU B CA 1
ATOM 4262 C C . GLU B 1 112 ? 20.016 -1.033 -14.172 1 86 112 GLU B C 1
ATOM 4264 O O . GLU B 1 112 ? 18.953 -1.654 -14.172 1 86 112 GLU B O 1
ATOM 4269 N N . LEU B 1 113 ? 20.109 0.224 -14.352 1 89.12 113 LEU B N 1
ATOM 4270 C CA . LEU B 1 113 ? 18.891 0.961 -14.664 1 89.12 113 LEU B CA 1
ATOM 4271 C C . LEU B 1 113 ? 18.344 0.548 -16.031 1 89.12 113 LEU B C 1
ATOM 4273 O O . LEU B 1 113 ? 17.125 0.383 -16.188 1 89.12 113 LEU B O 1
ATOM 4277 N N . HIS B 1 114 ? 19.234 0.363 -16.938 1 88.88 114 HIS B N 1
ATOM 4278 C CA . HIS B 1 114 ? 18.828 -0.124 -18.25 1 88.88 114 HIS B CA 1
ATOM 4279 C C . HIS B 1 114 ? 18.203 -1.511 -18.156 1 88.88 114 HIS B C 1
ATOM 4281 O O . HIS B 1 114 ? 17.172 -1.771 -18.766 1 88.88 114 HIS B O 1
ATOM 4287 N N . LYS B 1 115 ? 18.875 -2.303 -17.406 1 91.25 115 LYS B N 1
ATOM 4288 C CA . LYS B 1 115 ? 18.359 -3.658 -17.219 1 91.25 115 LYS B CA 1
ATOM 4289 C C . LYS B 1 115 ? 16.984 -3.639 -16.562 1 91.25 115 LYS B C 1
ATOM 4291 O O . LYS B 1 115 ? 16.094 -4.41 -16.938 1 91.25 115 LYS B O 1
ATOM 4296 N N . TYR B 1 116 ? 16.828 -2.777 -15.656 1 94.25 116 TYR B N 1
ATOM 4297 C CA . TYR B 1 116 ? 15.562 -2.717 -14.945 1 94.25 116 TYR B CA 1
ATOM 4298 C C . TYR B 1 116 ? 14.445 -2.225 -15.867 1 94.25 116 TYR B C 1
ATOM 4300 O O . TYR B 1 116 ? 13.352 -2.783 -15.875 1 94.25 116 TYR B O 1
ATOM 4308 N N . THR B 1 117 ? 14.672 -1.189 -16.641 1 91.25 117 THR B N 1
ATOM 4309 C CA . THR B 1 117 ? 13.617 -0.545 -17.406 1 91.25 117 THR B CA 1
ATOM 4310 C C . THR B 1 117 ? 13.312 -1.345 -18.672 1 91.25 117 THR B C 1
ATOM 4312 O O . THR B 1 117 ? 12.289 -1.119 -19.328 1 91.25 117 THR B O 1
ATOM 4315 N N . ALA B 1 118 ? 14.164 -2.33 -18.984 1 93.31 118 ALA B N 1
ATOM 4316 C CA . ALA B 1 118 ? 13.914 -3.199 -20.141 1 93.31 118 ALA B CA 1
ATOM 4317 C C . ALA B 1 118 ? 12.711 -4.102 -19.891 1 93.31 118 ALA B C 1
ATOM 4319 O O . ALA B 1 118 ? 12.43 -4.473 -18.734 1 93.31 118 ALA B O 1
ATOM 4320 N N . LEU B 1 119 ? 12.055 -4.418 -20.969 1 94.5 119 LEU B N 1
ATOM 4321 C CA . LEU B 1 119 ? 10.93 -5.344 -20.891 1 94.5 119 LEU B CA 1
ATOM 4322 C C . LEU B 1 119 ? 11.367 -6.68 -20.297 1 94.5 119 LEU B C 1
ATOM 4324 O O . LEU B 1 119 ? 12.445 -7.18 -20.609 1 94.5 119 LEU B O 1
ATOM 4328 N N . LYS B 1 120 ? 10.555 -7.211 -19.469 1 96.38 120 LYS B N 1
ATOM 4329 C CA . LYS B 1 120 ? 10.797 -8.516 -18.859 1 96.38 120 LYS B CA 1
ATOM 4330 C C . LYS B 1 120 ? 9.977 -9.602 -19.547 1 96.38 120 LYS B C 1
ATOM 4332 O O . LYS B 1 120 ? 8.781 -9.75 -19.281 1 96.38 120 LYS B O 1
ATOM 4337 N N . LEU B 1 121 ? 10.648 -10.383 -20.25 1 96 121 LEU B N 1
ATOM 4338 C CA . LEU B 1 121 ? 9.969 -11.391 -21.062 1 96 121 LEU B CA 1
ATOM 4339 C C . LEU B 1 121 ? 9.484 -12.547 -20.188 1 96 121 LEU B C 1
ATOM 4341 O O . LEU B 1 121 ? 10.133 -12.898 -19.203 1 96 121 LEU B O 1
ATOM 4345 N N . ASN B 1 122 ? 8.383 -13.102 -20.594 1 95.69 122 ASN B N 1
ATOM 4346 C CA . ASN B 1 122 ? 7.918 -14.328 -19.953 1 95.69 122 ASN B CA 1
ATOM 4347 C C . ASN B 1 122 ? 8.891 -15.484 -20.172 1 95.69 122 ASN B C 1
ATOM 4349 O O . ASN B 1 122 ? 9.758 -15.406 -21.047 1 95.69 122 ASN B O 1
ATOM 4353 N N . ARG B 1 123 ? 8.727 -16.469 -19.344 1 94.5 123 ARG B N 1
ATOM 4354 C CA . ARG B 1 123 ? 9.578 -17.641 -19.5 1 94.5 123 ARG B CA 1
ATOM 4355 C C . ARG B 1 123 ? 9.438 -18.25 -20.906 1 94.5 123 ARG B C 1
ATOM 4357 O O . ARG B 1 123 ? 10.438 -18.547 -21.562 1 94.5 123 ARG B O 1
ATOM 4364 N N . LEU B 1 124 ? 8.203 -18.516 -21.25 1 92.31 124 LEU B N 1
ATOM 4365 C CA . LEU B 1 124 ? 7.934 -18.938 -22.625 1 92.31 124 LEU B CA 1
ATOM 4366 C C . LEU B 1 124 ? 7.781 -17.719 -23.531 1 92.31 124 LEU B C 1
ATOM 4368 O O . LEU B 1 124 ? 6.711 -17.109 -23.594 1 92.31 124 LEU B O 1
ATOM 4372 N N . ILE B 1 125 ? 8.773 -17.484 -24.25 1 91.44 125 ILE B N 1
ATOM 4373 C CA . ILE B 1 125 ? 8.859 -16.266 -25.062 1 91.44 125 ILE B CA 1
ATOM 4374 C C . ILE B 1 125 ? 7.762 -16.297 -26.125 1 91.44 125 ILE B C 1
ATOM 4376 O O . ILE B 1 125 ? 7.547 -17.312 -26.797 1 91.44 125 ILE B O 1
ATOM 4380 N N . GLY B 1 126 ? 7.07 -15.211 -26.266 1 91.38 126 GLY B N 1
ATOM 4381 C CA . GLY B 1 126 ? 6.027 -15.086 -27.281 1 91.38 126 GLY B CA 1
ATOM 4382 C C . GLY B 1 126 ? 4.66 -15.508 -26.766 1 91.38 126 GLY B C 1
ATOM 4383 O O . GLY B 1 126 ? 3.656 -15.32 -27.469 1 91.38 126 GLY B O 1
ATOM 4384 N N . LYS B 1 127 ? 4.684 -16.078 -25.625 1 93.31 127 LYS B N 1
ATOM 4385 C CA . LYS B 1 127 ? 3.41 -16.5 -25.062 1 93.31 127 LYS B CA 1
ATOM 4386 C C . LYS B 1 127 ? 2.906 -15.516 -24.016 1 93.31 127 LYS B C 1
ATOM 4388 O O . LYS B 1 127 ? 3.682 -15.031 -23.188 1 93.31 127 LYS B O 1
ATOM 4393 N N . LYS B 1 128 ? 1.636 -15.234 -24.109 1 94.44 128 LYS B N 1
ATOM 4394 C CA . LYS B 1 128 ? 1.026 -14.344 -23.125 1 94.44 128 LYS B CA 1
ATOM 4395 C C . LYS B 1 128 ? 0.833 -15.047 -21.797 1 94.44 128 LYS B C 1
ATOM 4397 O O . LYS B 1 128 ? 0.488 -16.234 -21.75 1 94.44 128 LYS B O 1
ATOM 4402 N N . ASN B 1 129 ? 1.106 -14.383 -20.766 1 92.62 129 ASN B N 1
ATOM 4403 C CA . ASN B 1 129 ? 0.818 -14.906 -19.438 1 92.62 129 ASN B CA 1
ATOM 4404 C C . ASN B 1 129 ? -0.627 -14.633 -19.031 1 92.62 129 ASN B C 1
ATOM 4406 O O . ASN B 1 129 ? -1.441 -14.219 -19.859 1 92.62 129 ASN B O 1
ATOM 4410 N N . PHE B 1 130 ? -0.951 -14.914 -17.781 1 90.12 130 PHE B N 1
ATOM 4411 C CA . PHE B 1 130 ? -2.332 -14.82 -17.328 1 90.12 130 PHE B CA 1
ATOM 4412 C C . PHE B 1 130 ? -2.779 -13.359 -17.25 1 90.12 130 PHE B C 1
ATOM 4414 O O . PHE B 1 130 ? -3.973 -13.078 -17.156 1 90.12 130 PHE B O 1
ATOM 4421 N N . LEU B 1 131 ? -1.863 -12.375 -17.328 1 91.38 131 LEU B N 1
ATOM 4422 C CA . LEU B 1 131 ? -2.193 -10.953 -17.375 1 91.38 131 LEU B CA 1
ATOM 4423 C C . LEU B 1 131 ? -2.455 -10.492 -18.797 1 91.38 131 LEU B C 1
ATOM 4425 O O . LEU B 1 131 ? -2.801 -9.336 -19.031 1 91.38 131 LEU B O 1
ATOM 4429 N N . GLY B 1 132 ? -2.234 -11.367 -19.734 1 91.19 132 GLY B N 1
ATOM 4430 C CA . GLY B 1 132 ? -2.52 -11.07 -21.125 1 91.19 132 GLY B CA 1
ATOM 4431 C C . GLY B 1 132 ? -1.364 -10.391 -21.844 1 91.19 132 GLY B C 1
ATOM 4432 O O . GLY B 1 132 ? -1.556 -9.758 -22.891 1 91.19 132 GLY B O 1
ATOM 4433 N N . VAL B 1 133 ? -0.188 -10.508 -21.25 1 93.75 133 VAL B N 1
ATOM 4434 C CA . VAL B 1 133 ? 0.944 -9.812 -21.859 1 93.75 133 VAL B CA 1
ATOM 4435 C C . VAL B 1 133 ? 2.086 -10.797 -22.094 1 93.75 133 VAL B C 1
ATOM 4437 O O . VAL B 1 133 ? 2.203 -11.805 -21.391 1 93.75 133 VAL B O 1
ATOM 4440 N N . GLU B 1 134 ? 2.934 -10.492 -23.047 1 95.88 134 GLU B N 1
ATOM 4441 C CA . GLU B 1 134 ? 4.078 -11.336 -23.391 1 95.88 134 GLU B CA 1
ATOM 4442 C C . GLU B 1 134 ? 5.309 -10.938 -22.578 1 95.88 134 GLU B C 1
ATOM 4444 O O . GLU B 1 134 ? 6.309 -11.656 -22.562 1 95.88 134 GLU B O 1
ATOM 4449 N N . ALA B 1 135 ? 5.195 -9.781 -22.016 1 96.31 135 ALA B N 1
ATOM 4450 C CA . ALA B 1 135 ? 6.281 -9.234 -21.219 1 96.31 135 ALA B CA 1
ATOM 4451 C C . ALA B 1 135 ? 5.754 -8.234 -20.188 1 96.31 135 ALA B C 1
ATOM 4453 O O . ALA B 1 135 ? 4.758 -7.551 -20.438 1 96.31 135 ALA B O 1
ATOM 4454 N N . ILE B 1 136 ? 6.426 -8.18 -19.094 1 95.5 136 ILE B N 1
ATOM 4455 C CA . ILE B 1 136 ? 6.066 -7.207 -18.062 1 95.5 136 ILE B CA 1
ATOM 4456 C C . ILE B 1 136 ? 6.93 -5.957 -18.219 1 95.5 136 ILE B C 1
ATOM 4458 O O . ILE B 1 136 ? 8.141 -6.051 -18.406 1 95.5 136 ILE B O 1
ATOM 4462 N N . SER B 1 137 ? 6.273 -4.84 -18.234 1 93.75 137 SER B N 1
ATOM 4463 C CA . SER B 1 137 ? 6.98 -3.564 -18.203 1 93.75 137 SER B CA 1
ATOM 4464 C C . SER B 1 137 ? 7.172 -3.07 -16.766 1 93.75 137 SER B C 1
ATOM 4466 O O . SER B 1 137 ? 6.199 -2.783 -16.078 1 93.75 137 SER B O 1
ATOM 4468 N N . PRO B 1 138 ? 8.414 -2.955 -16.375 1 94.5 138 PRO B N 1
ATOM 4469 C CA . PRO B 1 138 ? 8.625 -2.439 -15.016 1 94.5 138 PRO B CA 1
ATOM 4470 C C . PRO B 1 138 ? 8.227 -0.973 -14.875 1 94.5 138 PRO B C 1
ATOM 4472 O O . PRO B 1 138 ? 8.359 -0.199 -15.828 1 94.5 138 PRO B O 1
ATOM 4475 N N . SER B 1 139 ? 7.805 -0.663 -13.703 1 93.88 139 SER B N 1
ATOM 4476 C CA . SER B 1 139 ? 7.328 0.694 -13.461 1 93.88 139 SER B CA 1
ATOM 4477 C C . SER B 1 139 ? 8.383 1.536 -12.758 1 93.88 139 SER B C 1
ATOM 4479 O O . SER B 1 139 ? 9.031 1.072 -11.82 1 93.88 139 SER B O 1
ATOM 4481 N N . VAL B 1 140 ? 8.562 2.76 -13.273 1 94.25 140 VAL B N 1
ATOM 4482 C CA . VAL B 1 140 ? 9.414 3.783 -12.672 1 94.25 140 VAL B CA 1
ATOM 4483 C C . VAL B 1 140 ? 8.797 5.164 -12.891 1 94.25 140 VAL B C 1
ATOM 4485 O O . VAL B 1 140 ? 8.086 5.383 -13.875 1 94.25 140 VAL B O 1
ATOM 4488 N N . GLY B 1 141 ? 8.992 6.027 -11.961 1 94.25 141 GLY B N 1
ATOM 4489 C CA . GLY B 1 141 ? 8.414 7.355 -12.094 1 94.25 141 GLY B CA 1
ATOM 4490 C C . GLY B 1 141 ? 8.883 8.094 -13.336 1 94.25 141 GLY B C 1
ATOM 4491 O O . GLY B 1 141 ? 10.055 7.996 -13.711 1 94.25 141 GLY B O 1
ATOM 4492 N N . LEU B 1 142 ? 7.996 8.828 -13.914 1 91.44 142 LEU B N 1
ATOM 4493 C CA . LEU B 1 142 ? 8.273 9.562 -15.141 1 91.44 142 LEU B CA 1
ATOM 4494 C C . LEU B 1 142 ? 9.414 10.555 -14.938 1 91.44 142 LEU B C 1
ATOM 4496 O O . LEU B 1 142 ? 10.305 10.672 -15.781 1 91.44 142 LEU B O 1
ATOM 4500 N N . THR B 1 143 ? 9.445 11.172 -13.766 1 92.06 143 THR B N 1
ATOM 4501 C CA . THR B 1 143 ? 10.398 12.242 -13.516 1 92.06 143 THR B CA 1
ATOM 4502 C C . THR B 1 143 ? 11.781 11.68 -13.211 1 92.06 143 THR B C 1
ATOM 4504 O O . THR B 1 143 ? 12.75 12.43 -13.078 1 92.06 143 THR B O 1
ATOM 4507 N N . CYS B 1 144 ? 11.828 10.367 -13.031 1 91.56 144 CYS B N 1
ATOM 4508 C CA . CYS B 1 144 ? 13.141 9.758 -12.898 1 91.56 144 CYS B CA 1
ATOM 4509 C C . CYS B 1 144 ? 14.031 10.117 -14.086 1 91.56 144 CYS B C 1
ATOM 4511 O O . CYS B 1 144 ? 15.242 10.25 -13.938 1 91.56 144 CYS B O 1
ATOM 4513 N N . ALA B 1 145 ? 13.422 10.25 -15.188 1 86.25 145 ALA B N 1
ATOM 4514 C CA . ALA B 1 145 ? 14.148 10.562 -16.422 1 86.25 145 ALA B CA 1
ATOM 4515 C C . ALA B 1 145 ? 14.805 11.938 -16.328 1 86.25 145 ALA B C 1
ATOM 4517 O O . ALA B 1 145 ? 15.859 12.164 -16.922 1 86.25 145 ALA B O 1
ATOM 4518 N N . SER B 1 146 ? 14.234 12.812 -15.578 1 86.25 146 SER B N 1
ATOM 4519 C CA . SER B 1 146 ? 14.766 14.164 -15.445 1 86.25 146 SER B CA 1
ATOM 4520 C C . SER B 1 146 ? 15.836 14.234 -14.352 1 86.25 146 SER B C 1
ATOM 4522 O O . SER B 1 146 ? 16.484 15.273 -14.18 1 86.25 146 SER B O 1
ATOM 4524 N N . MET B 1 147 ? 15.938 13.211 -13.586 1 89.25 147 MET B N 1
ATOM 4525 C CA . MET B 1 147 ? 16.922 13.117 -12.516 1 89.25 147 MET B CA 1
ATOM 4526 C C . MET B 1 147 ? 17.891 11.969 -12.766 1 89.25 147 MET B C 1
ATOM 4528 O O . MET B 1 147 ? 18.156 11.172 -11.867 1 89.25 147 MET B O 1
ATOM 4532 N N . ALA B 1 148 ? 18.375 11.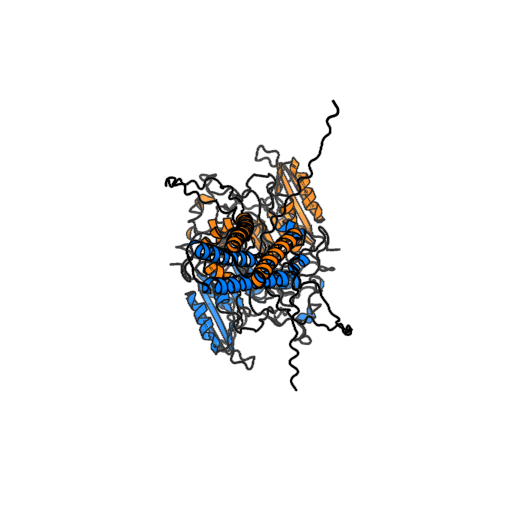945 -13.914 1 84.75 148 ALA B N 1
ATOM 4533 C CA . ALA B 1 148 ? 19.109 10.781 -14.391 1 84.75 148 ALA B CA 1
ATOM 4534 C C . ALA B 1 148 ? 20.359 10.539 -13.555 1 84.75 148 ALA B C 1
ATOM 4536 O O . ALA B 1 148 ? 20.656 9.406 -13.18 1 84.75 148 ALA B O 1
ATOM 4537 N N . SER B 1 149 ? 21.047 11.594 -13.234 1 88.81 149 SER B N 1
ATOM 4538 C CA . SER B 1 149 ? 22.281 11.445 -12.477 1 88.81 149 SER B CA 1
ATOM 4539 C C . SER B 1 149 ? 22.031 10.844 -11.102 1 88.81 149 SER B C 1
ATOM 4541 O O . SER B 1 149 ? 22.734 9.938 -10.664 1 88.81 149 SER B O 1
ATOM 4543 N N . ASN B 1 150 ? 20.984 11.328 -10.422 1 91.62 150 ASN B N 1
ATOM 4544 C CA . ASN B 1 150 ? 20.625 10.828 -9.102 1 91.62 150 ASN B CA 1
ATOM 4545 C C . ASN B 1 150 ? 20.172 9.367 -9.156 1 91.62 150 ASN B C 1
ATOM 4547 O O . ASN B 1 150 ? 20.547 8.562 -8.305 1 91.62 150 ASN B O 1
ATOM 4551 N N . VAL B 1 151 ? 19.438 9.055 -10.148 1 93.31 151 VAL B N 1
ATOM 4552 C CA . VAL B 1 151 ? 18.906 7.699 -10.289 1 93.31 151 VAL B CA 1
ATOM 4553 C C . VAL B 1 151 ? 20.031 6.734 -10.656 1 93.31 151 VAL B C 1
ATOM 4555 O O . VAL B 1 151 ? 20.078 5.602 -10.172 1 93.31 151 VAL B O 1
ATOM 4558 N N . ASP B 1 152 ? 20.953 7.242 -11.453 1 92 152 ASP B N 1
ATOM 4559 C CA . ASP B 1 152 ? 22.109 6.426 -11.805 1 92 152 ASP B CA 1
ATOM 4560 C C . ASP B 1 152 ? 22.953 6.098 -10.57 1 92 152 ASP B C 1
ATOM 4562 O O . ASP B 1 152 ? 23.406 4.965 -10.406 1 92 152 ASP B O 1
ATOM 4566 N N . ARG B 1 153 ? 23.094 7.07 -9.828 1 92.25 153 ARG B N 1
ATOM 4567 C CA . ARG B 1 153 ? 23.812 6.832 -8.586 1 92.25 153 ARG B CA 1
ATOM 4568 C C . ARG B 1 153 ? 23.094 5.82 -7.711 1 92.25 153 ARG B C 1
ATOM 4570 O O . ARG B 1 153 ? 23.719 4.934 -7.129 1 92.25 153 ARG B O 1
ATOM 4577 N N . PHE B 1 154 ? 21.844 5.938 -7.617 1 95.62 154 PHE B N 1
ATOM 4578 C CA . PHE B 1 154 ? 21.016 5.02 -6.852 1 95.62 154 PHE B CA 1
ATOM 4579 C C . PHE B 1 154 ? 21.125 3.6 -7.402 1 95.62 154 PHE B C 1
ATOM 4581 O O . PHE B 1 154 ? 21.094 2.631 -6.641 1 95.62 154 PHE B O 1
ATOM 4588 N N . MET B 1 155 ? 21.281 3.518 -8.672 1 95.25 155 MET B N 1
ATOM 4589 C CA . MET B 1 155 ? 21.297 2.221 -9.344 1 95.25 155 MET B CA 1
ATOM 4590 C C . MET B 1 155 ? 22.734 1.713 -9.523 1 95.25 155 MET B C 1
ATOM 4592 O O . MET B 1 155 ? 22.953 0.696 -10.18 1 95.25 155 MET B O 1
ATOM 4596 N N . ASP B 1 156 ? 23.672 2.438 -8.93 1 93.62 156 ASP B N 1
ATOM 4597 C CA . ASP B 1 156 ? 25.062 1.993 -8.953 1 93.62 156 ASP B CA 1
ATOM 4598 C C . ASP B 1 156 ? 25.359 1.077 -7.77 1 93.62 156 ASP B C 1
ATOM 4600 O O . ASP B 1 156 ? 25.828 1.536 -6.723 1 93.62 156 ASP B O 1
ATOM 4604 N N . TYR B 1 157 ? 25.016 -0.124 -7.91 1 95.5 157 TYR B N 1
ATOM 4605 C CA . TYR B 1 157 ? 25.234 -1.149 -6.895 1 95.5 157 TYR B CA 1
ATOM 4606 C C . TYR B 1 157 ? 25.797 -2.42 -7.512 1 95.5 157 TYR B C 1
ATOM 4608 O O . TYR B 1 157 ? 25.812 -2.57 -8.734 1 95.5 157 TYR B O 1
ATOM 4616 N N . LYS B 1 158 ? 26.344 -3.26 -6.648 1 94.69 158 LYS B N 1
ATOM 4617 C CA . LYS B 1 158 ? 26.781 -4.582 -7.082 1 94.69 158 LYS B CA 1
ATOM 4618 C C . LYS B 1 158 ? 25.703 -5.633 -6.828 1 94.69 158 LYS B C 1
ATOM 4620 O O . LYS B 1 158 ? 25.188 -5.738 -5.719 1 94.69 158 LYS B O 1
ATOM 4625 N N . ILE B 1 159 ? 25.422 -6.406 -7.832 1 94.5 159 ILE B N 1
ATOM 4626 C CA . ILE B 1 159 ? 24.375 -7.422 -7.758 1 94.5 159 ILE B CA 1
ATOM 4627 C C . ILE B 1 159 ? 24.734 -8.461 -6.699 1 94.5 159 ILE B C 1
ATOM 4629 O O . ILE B 1 159 ? 25.891 -8.875 -6.598 1 94.5 159 ILE B O 1
ATOM 4633 N N . TYR B 1 160 ? 23.812 -8.859 -5.883 1 94.12 160 TYR B N 1
ATOM 4634 C CA . TYR B 1 160 ? 23.922 -9.914 -4.879 1 94.12 160 TYR B CA 1
ATOM 4635 C C 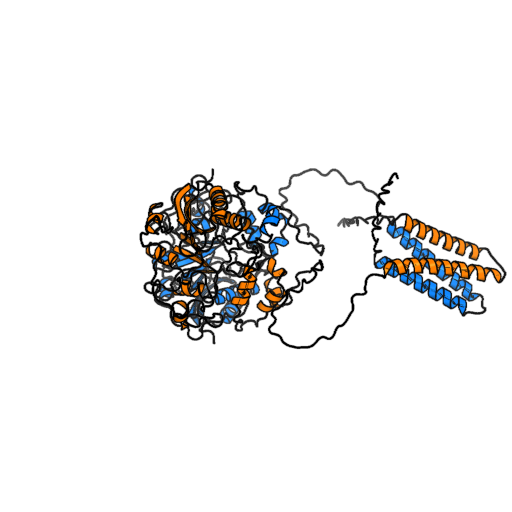. TYR B 1 160 ? 24.844 -9.492 -3.748 1 94.12 160 TYR B C 1
ATOM 4637 O O . TYR B 1 160 ? 25.344 -10.328 -2.994 1 94.12 160 TYR B O 1
ATOM 4645 N N . ARG B 1 161 ? 25.141 -8.188 -3.674 1 95.31 161 ARG B N 1
ATOM 4646 C CA . ARG B 1 161 ? 25.859 -7.609 -2.535 1 95.31 161 ARG B CA 1
ATOM 4647 C C . ARG B 1 161 ? 24.938 -6.703 -1.726 1 95.31 161 ARG B C 1
ATOM 4649 O O . ARG B 1 161 ? 23.734 -6.637 -1.988 1 95.31 161 ARG B O 1
ATOM 4656 N N . MET B 1 162 ? 25.516 -6.129 -0.754 1 95.38 162 MET B N 1
ATOM 4657 C CA . MET B 1 162 ? 24.734 -5.238 0.087 1 95.38 162 MET B CA 1
ATOM 4658 C C . MET B 1 162 ? 24.516 -3.889 -0.593 1 95.38 162 MET B C 1
ATOM 4660 O O . MET B 1 162 ? 25.453 -3.324 -1.157 1 95.38 162 MET B O 1
ATOM 4664 N N . CYS B 1 163 ? 23.281 -3.492 -0.606 1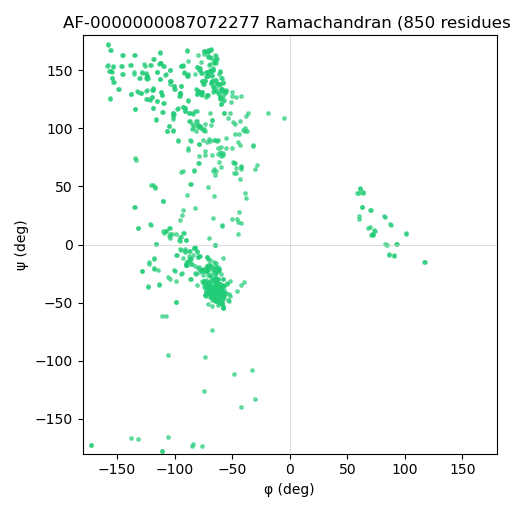 96.12 163 CYS B N 1
ATOM 4665 C CA . CYS B 1 163 ? 22.984 -2.158 -1.116 1 96.12 163 CYS B CA 1
ATOM 4666 C C . CYS B 1 163 ? 23.625 -1.084 -0.24 1 96.12 163 CYS B C 1
ATOM 4668 O O . CYS B 1 163 ? 23.859 -1.308 0.948 1 96.12 163 CYS B O 1
ATOM 4670 N N . SER B 1 164 ? 23.844 0.084 -0.827 1 94.44 164 SER B N 1
ATOM 4671 C CA . SER B 1 164 ? 24.234 1.249 -0.041 1 94.44 164 SER B CA 1
ATOM 4672 C C . SER B 1 164 ? 23.094 1.702 0.879 1 94.44 164 SER B C 1
ATOM 4674 O O . SER B 1 164 ? 21.922 1.532 0.555 1 94.44 164 SER B O 1
ATOM 4676 N N . ASP B 1 165 ? 23.531 2.205 2.049 1 94.38 165 ASP B N 1
ATOM 4677 C CA . ASP B 1 165 ? 22.547 2.836 2.924 1 94.38 165 ASP B CA 1
ATOM 4678 C C . ASP B 1 165 ? 22.219 4.25 2.451 1 94.38 165 ASP B C 1
ATOM 4680 O O . ASP B 1 165 ? 22.812 5.219 2.916 1 94.38 165 ASP B O 1
ATOM 4684 N N . ASP B 1 166 ? 21.266 4.34 1.54 1 95.38 166 ASP B N 1
ATOM 4685 C CA . ASP B 1 166 ? 21.031 5.625 0.891 1 95.38 166 ASP B CA 1
ATOM 4686 C C . ASP B 1 166 ? 19.531 5.93 0.821 1 95.38 166 ASP B C 1
ATOM 4688 O O . ASP B 1 166 ? 19.062 6.535 -0.145 1 95.38 166 ASP B O 1
ATOM 4692 N N . TRP B 1 167 ? 18.781 5.461 1.846 1 96.06 167 TRP B N 1
ATOM 4693 C CA . TRP B 1 167 ? 17.344 5.637 1.792 1 96.06 167 TRP B CA 1
ATOM 4694 C C . TRP B 1 167 ? 16.969 7.113 1.814 1 96.06 167 TRP B C 1
ATOM 4696 O O . TRP B 1 167 ? 15.945 7.512 1.244 1 96.06 167 TRP B O 1
ATOM 4706 N N . ASP B 1 168 ? 17.75 7.961 2.547 1 94 168 ASP B N 1
ATOM 4707 C CA . ASP B 1 168 ? 17.453 9.391 2.672 1 94 168 ASP B CA 1
ATOM 4708 C C . ASP B 1 168 ? 17.594 10.094 1.326 1 94 168 ASP B C 1
ATOM 4710 O O . ASP B 1 168 ? 16.75 10.914 0.955 1 94 168 ASP B O 1
ATOM 4714 N N . ILE B 1 169 ? 18.625 9.75 0.565 1 92.81 169 ILE B N 1
ATOM 4715 C CA . ILE B 1 169 ? 18.812 10.297 -0.771 1 92.81 169 ILE B CA 1
ATOM 4716 C C . ILE B 1 169 ? 17.734 9.773 -1.715 1 92.81 169 ILE B C 1
ATOM 4718 O O . ILE B 1 169 ? 17.203 10.523 -2.527 1 92.81 169 ILE B O 1
ATOM 4722 N N . ALA B 1 170 ? 17.453 8.484 -1.569 1 95.5 170 ALA B N 1
ATOM 4723 C CA . ALA B 1 170 ? 16.422 7.867 -2.385 1 95.5 170 ALA B CA 1
ATOM 4724 C C . ALA B 1 170 ? 15.07 8.539 -2.15 1 95.5 170 ALA B C 1
ATOM 4726 O O . ALA B 1 170 ? 14.32 8.797 -3.1 1 95.5 170 ALA B O 1
ATOM 4727 N N . GLN B 1 171 ? 14.781 8.836 -0.933 1 96.44 171 GLN B N 1
ATOM 4728 C CA . GLN B 1 171 ? 13.508 9.469 -0.611 1 96.44 171 GLN B CA 1
ATOM 4729 C C . GLN B 1 171 ? 13.43 10.875 -1.206 1 96.44 171 GLN B C 1
ATOM 4731 O O . GLN B 1 171 ? 12.359 11.312 -1.639 1 96.44 171 GLN B O 1
ATOM 4736 N N . LYS B 1 172 ? 14.5 11.586 -1.177 1 93.69 172 LYS B N 1
ATOM 4737 C CA . LYS B 1 172 ? 14.523 12.906 -1.796 1 93.69 172 LYS B CA 1
ATOM 4738 C C . LYS B 1 172 ? 14.18 12.828 -3.281 1 93.69 172 LYS B C 1
ATOM 4740 O O . LYS B 1 172 ? 13.445 13.664 -3.803 1 93.69 172 LYS B O 1
ATOM 4745 N N . VAL B 1 173 ? 14.727 11.805 -3.922 1 94 173 VAL B N 1
ATOM 4746 C CA . VAL B 1 173 ? 14.453 11.562 -5.336 1 94 173 VAL B CA 1
ATOM 4747 C C . VAL B 1 173 ? 12.977 11.227 -5.527 1 94 173 VAL B C 1
ATOM 4749 O O . VAL B 1 173 ? 12.344 11.711 -6.465 1 94 173 VAL B O 1
ATOM 4752 N N . MET B 1 174 ? 12.398 10.508 -4.641 1 95.44 174 MET B N 1
ATOM 4753 C CA . MET B 1 174 ? 10.984 10.141 -4.68 1 95.44 174 MET B CA 1
ATOM 4754 C C . MET B 1 174 ? 10.102 11.375 -4.551 1 95.44 174 MET B C 1
ATOM 4756 O O . MET B 1 174 ? 9.172 11.555 -5.336 1 95.44 174 MET B O 1
ATOM 4760 N N . ILE B 1 175 ? 10.422 12.172 -3.586 1 93.62 175 ILE B N 1
ATOM 4761 C CA . ILE B 1 175 ? 9.641 13.367 -3.299 1 93.62 175 ILE B CA 1
ATOM 4762 C C . ILE B 1 175 ? 9.688 14.32 -4.496 1 93.62 175 ILE B C 1
ATOM 4764 O O . ILE B 1 175 ? 8.719 15.031 -4.766 1 93.62 175 ILE B O 1
ATOM 4768 N N . SER B 1 176 ? 10.742 14.133 -5.285 1 90.69 176 SER B N 1
ATOM 4769 C CA . SER B 1 176 ? 10.922 14.992 -6.449 1 90.69 176 SER B CA 1
ATOM 4770 C C . SER B 1 176 ? 10.242 14.398 -7.68 1 90.69 176 SER B C 1
ATOM 4772 O O . SER B 1 176 ? 10.445 14.883 -8.797 1 90.69 176 SER B O 1
ATOM 4774 N N . GLY B 1 177 ? 9.586 13.312 -7.469 1 90.38 177 GLY B N 1
ATOM 4775 C CA . GLY B 1 177 ? 8.734 12.844 -8.547 1 90.38 177 GLY B CA 1
ATOM 4776 C C . GLY B 1 177 ? 9.148 11.5 -9.094 1 90.38 177 GLY B C 1
ATOM 4777 O O . GLY B 1 177 ? 8.414 10.875 -9.867 1 90.38 177 GLY B O 1
ATOM 4778 N N . CYS B 1 178 ? 10.336 11.055 -8.789 1 94 178 CYS B N 1
ATOM 4779 C CA . CYS B 1 178 ? 10.75 9.727 -9.211 1 94 178 CYS B CA 1
ATOM 4780 C C . CYS B 1 178 ? 10.172 8.656 -8.289 1 94 178 CYS B C 1
ATOM 4782 O O . CYS B 1 178 ? 10.898 8.039 -7.516 1 94 178 CYS B O 1
ATOM 4784 N N . ASP B 1 179 ? 8.914 8.5 -8.406 1 94.94 179 ASP B N 1
ATOM 4785 C CA . ASP B 1 179 ? 8.148 7.551 -7.602 1 94.94 179 ASP B CA 1
ATOM 4786 C C . ASP B 1 179 ? 7.18 6.75 -8.469 1 94.94 179 ASP B C 1
ATOM 4788 O O . ASP B 1 179 ? 6.293 7.324 -9.102 1 94.94 179 ASP B O 1
ATOM 4792 N N . PRO B 1 180 ? 7.398 5.449 -8.516 1 96.12 180 PRO B N 1
ATOM 4793 C CA . PRO B 1 180 ? 8.281 4.586 -7.727 1 96.12 180 PRO B CA 1
ATOM 4794 C C . PRO B 1 180 ? 9.734 4.625 -8.211 1 96.12 180 PRO B C 1
ATOM 4796 O O . PRO B 1 180 ? 9.984 4.891 -9.391 1 96.12 180 PRO B O 1
ATOM 4799 N N . LEU B 1 181 ? 10.617 4.367 -7.277 1 96.56 181 LEU B N 1
ATOM 4800 C CA . LEU B 1 181 ? 12.016 4.117 -7.602 1 96.56 181 LEU B CA 1
ATOM 4801 C C . LEU B 1 181 ? 12.18 2.777 -8.312 1 96.56 181 LEU B C 1
ATOM 4803 O O . LEU B 1 181 ? 11.336 1.887 -8.172 1 96.56 181 LEU B O 1
ATOM 4807 N N . PRO B 1 182 ? 13.25 2.66 -9.102 1 96.19 182 PRO B N 1
ATOM 4808 C CA . PRO B 1 182 ? 13.523 1.333 -9.656 1 96.19 182 PRO B CA 1
ATOM 4809 C C . PRO B 1 182 ? 13.906 0.31 -8.594 1 96.19 182 PRO B C 1
ATOM 4811 O O . PRO B 1 182 ? 14.453 0.675 -7.547 1 96.19 182 PRO B O 1
ATOM 4814 N N . ARG B 1 183 ? 13.562 -0.929 -8.883 1 97.56 183 ARG B N 1
ATOM 4815 C CA . ARG B 1 183 ? 14.016 -2.01 -8.016 1 97.56 183 ARG B CA 1
ATOM 4816 C C . ARG B 1 183 ? 15.516 -2.25 -8.164 1 97.56 183 ARG B C 1
ATOM 4818 O O . ARG B 1 183 ? 16.062 -2.086 -9.258 1 97.56 183 ARG B O 1
ATOM 4825 N N . ARG B 1 184 ? 16.125 -2.646 -7.145 1 97.38 184 ARG B N 1
ATOM 4826 C CA . ARG B 1 184 ? 17.531 -3.016 -7.152 1 97.38 184 ARG B CA 1
ATOM 4827 C C . ARG B 1 184 ? 17.719 -4.508 -6.902 1 97.38 184 ARG B C 1
ATOM 4829 O O . ARG B 1 184 ? 16.828 -5.156 -6.332 1 97.38 184 ARG B O 1
ATOM 4836 N N . ARG B 1 185 ? 18.828 -5.051 -7.34 1 97.31 185 ARG B N 1
ATOM 4837 C CA . ARG B 1 185 ? 19.141 -6.461 -7.152 1 97.31 185 ARG B CA 1
ATOM 4838 C C . ARG B 1 185 ? 20.281 -6.641 -6.152 1 97.31 185 ARG B C 1
ATOM 4840 O O . ARG B 1 185 ? 21.188 -7.441 -6.375 1 97.31 185 ARG B O 1
ATOM 4847 N N . CYS B 1 186 ? 20.297 -5.863 -5.18 1 96.69 186 CYS B N 1
ATOM 4848 C CA . CYS B 1 186 ? 21.203 -5.961 -4.031 1 96.69 186 CYS B CA 1
ATOM 4849 C C . CYS B 1 186 ? 20.406 -6.16 -2.742 1 96.69 186 CYS B C 1
ATOM 4851 O O . CYS B 1 186 ? 19.203 -5.898 -2.695 1 96.69 186 CYS B O 1
ATOM 4853 N N . PHE B 1 187 ? 21.062 -6.668 -1.717 1 97 187 PHE B N 1
ATOM 4854 C CA . PHE B 1 187 ? 20.422 -6.949 -0.439 1 97 187 PHE B CA 1
ATOM 4855 C C . PHE B 1 187 ? 20.297 -5.68 0.394 1 97 187 PHE B C 1
ATOM 4857 O O . PHE B 1 187 ? 21.234 -4.887 0.471 1 97 187 PHE B O 1
ATOM 4864 N N . SER B 1 188 ? 19.125 -5.512 0.919 1 94.25 188 SER B N 1
ATOM 4865 C CA . SER B 1 188 ? 18.906 -4.332 1.753 1 94.25 188 SER B CA 1
ATOM 4866 C C . SER B 1 188 ? 19.781 -4.379 3.008 1 94.25 188 SER B C 1
ATOM 4868 O O . SER B 1 188 ? 19.953 -5.445 3.604 1 94.25 188 SER B O 1
ATOM 4870 N N . LYS B 1 189 ? 20.281 -3.236 3.389 1 94.69 189 LYS B N 1
ATOM 4871 C CA . LYS B 1 189 ? 21.016 -3.15 4.645 1 94.69 189 LYS B CA 1
ATOM 4872 C C . LYS B 1 189 ? 20.094 -3.346 5.844 1 94.69 189 LYS B C 1
ATOM 4874 O O . LYS B 1 189 ? 18.969 -2.852 5.848 1 94.69 189 LYS B O 1
ATOM 4879 N N . THR B 1 190 ? 20.594 -4.074 6.805 1 94.31 190 THR B N 1
ATOM 4880 C CA . THR B 1 190 ? 19.797 -4.406 7.977 1 94.31 190 THR B CA 1
ATOM 4881 C C . THR B 1 190 ? 20.469 -3.902 9.25 1 94.31 190 THR B C 1
ATOM 4883 O O . THR B 1 190 ? 21.688 -3.713 9.281 1 94.31 190 THR B O 1
ATOM 4886 N N . PRO B 1 191 ? 19.656 -3.641 10.312 1 93.56 191 PRO B N 1
ATOM 4887 C CA . PRO B 1 191 ? 20.312 -3.359 11.594 1 93.56 191 PRO B CA 1
ATOM 4888 C C . PRO B 1 191 ? 21.203 -4.504 12.062 1 93.56 191 PRO B C 1
ATOM 4890 O O . PRO B 1 191 ? 20.797 -5.668 12.031 1 93.56 191 PRO B O 1
ATOM 4893 N N . PRO B 1 192 ? 22.359 -4.258 12.469 1 87.12 192 PRO B N 1
ATOM 4894 C CA . PRO B 1 192 ? 23.359 -5.297 12.742 1 87.12 192 PRO B CA 1
ATOM 4895 C C . PRO B 1 192 ? 22.984 -6.176 13.938 1 87.12 192 PRO B C 1
ATOM 4897 O O . PRO B 1 192 ? 23.344 -7.355 13.977 1 87.12 192 PRO B O 1
ATOM 4900 N N . ARG B 1 193 ? 22.297 -5.695 14.922 1 92.44 193 ARG B N 1
ATOM 4901 C CA . ARG B 1 193 ? 21.938 -6.461 16.109 1 92.44 193 ARG B CA 1
ATOM 4902 C C . ARG B 1 193 ? 20.422 -6.566 16.266 1 92.44 193 ARG B C 1
ATOM 4904 O O . ARG B 1 193 ? 19.891 -6.309 17.344 1 92.44 193 ARG B O 1
ATOM 4911 N N . PHE B 1 194 ? 19.875 -6.988 15.172 1 94.81 194 PHE B N 1
ATOM 4912 C CA . PHE B 1 194 ? 18.422 -7.082 15.18 1 94.81 194 PHE B CA 1
ATOM 4913 C C . PHE B 1 194 ? 17.953 -8.156 16.156 1 94.81 194 PHE B C 1
ATOM 4915 O O . PHE B 1 194 ? 18.5 -9.266 16.188 1 94.81 194 PHE B O 1
ATOM 4922 N N . SER B 1 195 ? 17.016 -7.805 16.969 1 93.44 195 SER B N 1
ATOM 4923 C CA . SER B 1 195 ? 16.438 -8.734 17.938 1 93.44 195 SER B CA 1
ATOM 4924 C C . SER B 1 195 ? 14.984 -9.055 17.594 1 93.44 195 SER B C 1
ATOM 4926 O O . SER B 1 195 ? 14.352 -8.336 16.812 1 93.44 195 SER B O 1
ATOM 4928 N N . LYS B 1 196 ? 14.539 -10.062 18.203 1 92.44 196 LYS B N 1
ATOM 4929 C CA . LYS B 1 196 ? 13.164 -10.484 18 1 92.44 196 LYS B CA 1
ATOM 4930 C C . LYS B 1 196 ? 12.18 -9.367 18.344 1 92.44 196 LYS B C 1
ATOM 4932 O O . LYS B 1 196 ? 12.32 -8.711 19.375 1 92.44 196 LYS B O 1
ATOM 4937 N N . PRO B 1 197 ? 11.227 -9.164 17.406 1 93.5 197 PRO B N 1
ATOM 4938 C CA . PRO B 1 197 ? 10.242 -8.133 17.734 1 93.5 197 PRO B CA 1
ATOM 4939 C C . PRO B 1 197 ? 9.32 -8.531 18.875 1 93.5 197 PRO B C 1
ATOM 4941 O O . PRO B 1 197 ? 9.141 -9.727 19.141 1 93.5 197 PRO B O 1
ATOM 4944 N N . LEU B 1 198 ? 8.695 -7.57 19.469 1 94.25 198 LEU B N 1
ATOM 4945 C CA . LEU B 1 198 ? 7.734 -7.82 20.547 1 94.25 198 LEU B CA 1
ATOM 4946 C C . LEU B 1 198 ? 6.449 -8.43 19.984 1 94.25 198 LEU B C 1
ATOM 4948 O O . LEU B 1 198 ? 6.031 -8.102 18.875 1 94.25 198 LEU B O 1
ATOM 4952 N N . PRO B 1 199 ? 5.871 -9.305 20.781 1 93.31 199 PRO B N 1
ATOM 4953 C CA . PRO B 1 199 ? 4.586 -9.852 20.344 1 93.31 199 PRO B CA 1
ATOM 4954 C C . PRO B 1 199 ? 3.494 -8.789 20.234 1 93.31 199 PRO B C 1
ATOM 4956 O O . PRO B 1 199 ? 3.596 -7.734 20.875 1 93.31 199 PRO B O 1
ATOM 4959 N N . ILE B 1 200 ? 2.49 -9.102 19.484 1 87.94 200 ILE B N 1
ATOM 4960 C CA . ILE B 1 200 ? 1.462 -8.125 19.141 1 87.94 200 ILE B CA 1
ATOM 4961 C C . ILE B 1 200 ? 0.754 -7.648 20.406 1 87.94 200 ILE B C 1
ATOM 4963 O O . ILE B 1 200 ? 0.327 -6.492 20.484 1 87.94 200 ILE B O 1
ATOM 4967 N N . ASN B 1 201 ? 0.651 -8.383 21.375 1 87.31 201 ASN B N 1
ATOM 4968 C CA . ASN B 1 201 ? -0.042 -8.023 22.609 1 87.31 201 ASN B CA 1
ATOM 4969 C C . ASN B 1 201 ? 0.744 -6.988 23.406 1 87.31 201 ASN B C 1
ATOM 4971 O O . ASN B 1 201 ? 0.177 -6.285 24.25 1 87.31 201 ASN B O 1
ATOM 4975 N N . SER B 1 202 ? 2.029 -6.875 23.094 1 92.69 202 SER B N 1
ATOM 4976 C CA . SER B 1 202 ? 2.867 -5.945 23.844 1 92.69 202 SER B CA 1
ATOM 4977 C C . SER B 1 202 ? 3.43 -4.852 22.938 1 92.69 202 SER B C 1
ATOM 4979 O O . SER B 1 202 ? 3.711 -3.744 23.391 1 92.69 202 SER B O 1
ATOM 4981 N N . SER B 1 203 ? 3.459 -5.094 21.719 1 94.38 203 SER B N 1
ATOM 4982 C CA . SER B 1 203 ? 4.199 -4.23 20.812 1 94.38 203 SER B CA 1
ATOM 4983 C C . SER B 1 203 ? 3.443 -2.932 20.547 1 94.38 203 SER B C 1
ATOM 4985 O O . SER B 1 203 ? 4.051 -1.912 20.203 1 94.38 203 SER B O 1
ATOM 4987 N N . LEU B 1 204 ? 2.188 -2.883 20.734 1 95.38 204 LEU B N 1
ATOM 4988 C CA . LEU B 1 204 ? 1.374 -1.729 20.375 1 95.38 204 LEU B CA 1
ATOM 4989 C C . LEU B 1 204 ? 1.771 -0.503 21.188 1 95.38 204 LEU B C 1
ATOM 4991 O O . LEU B 1 204 ? 1.79 0.615 20.672 1 95.38 204 LEU B O 1
ATOM 4995 N N . TRP B 1 205 ? 2.143 -0.724 22.438 1 95.5 205 TRP B N 1
ATOM 4996 C CA . TRP B 1 205 ? 2.312 0.434 23.297 1 95.5 205 TRP B CA 1
ATOM 4997 C C . TRP B 1 205 ? 3.643 0.367 24.047 1 95.5 205 TRP B C 1
ATOM 4999 O O . TRP B 1 205 ? 3.877 1.132 24.984 1 95.5 205 TRP B O 1
ATOM 5009 N N . SER B 1 206 ? 4.531 -0.537 23.594 1 95.62 206 SER B N 1
ATOM 5010 C CA . SER B 1 206 ? 5.871 -0.629 24.156 1 95.62 206 SER B CA 1
ATOM 5011 C C . SER B 1 206 ? 6.91 0.004 23.25 1 95.62 206 SER B C 1
ATOM 5013 O O . SER B 1 206 ? 6.832 -0.142 22.016 1 95.62 206 SER B O 1
ATOM 5015 N N . GLN B 1 207 ? 7.828 0.663 23.891 1 94.5 207 GLN B N 1
ATOM 5016 C CA . GLN B 1 207 ? 8.914 1.258 23.125 1 94.5 207 GLN B CA 1
ATOM 5017 C C . GLN B 1 207 ? 9.719 0.187 22.391 1 94.5 207 GLN B C 1
ATOM 5019 O O . GLN B 1 207 ? 10.125 -0.812 22.984 1 94.5 207 GLN B O 1
ATOM 5024 N N . PRO B 1 208 ? 9.898 0.412 21.141 1 94.31 208 PRO B N 1
ATOM 5025 C CA . PRO B 1 208 ? 10.719 -0.547 20.391 1 94.31 208 PRO B CA 1
ATOM 5026 C C . PRO B 1 208 ? 12.18 -0.56 20.844 1 94.31 208 PRO B C 1
ATOM 5028 O O . PRO B 1 208 ? 12.672 0.437 21.375 1 94.31 208 PRO B O 1
ATOM 5031 N N . THR B 1 209 ? 12.797 -1.664 20.562 1 94.38 209 THR B N 1
ATOM 5032 C CA . THR B 1 209 ? 14.211 -1.825 20.891 1 94.38 209 THR B CA 1
ATOM 5033 C C . THR B 1 209 ? 15.086 -1.075 19.906 1 94.38 209 THR B C 1
ATOM 5035 O O . THR B 1 209 ? 14.883 -1.171 18.688 1 94.38 209 THR B O 1
ATOM 5038 N N . ASP B 1 210 ? 16.141 -0.459 20.391 1 95.94 210 ASP B N 1
ATOM 5039 C CA . ASP B 1 210 ? 17.016 0.369 19.562 1 95.94 210 ASP B CA 1
ATOM 5040 C C . ASP B 1 210 ? 17.703 -0.462 18.484 1 95.94 210 ASP B C 1
ATOM 5042 O O . ASP B 1 210 ? 17.922 0.019 17.375 1 95.94 210 ASP B O 1
ATOM 5046 N N . THR B 1 211 ? 17.969 -1.682 18.766 1 96.25 211 THR B N 1
ATOM 5047 C CA . THR B 1 211 ? 18.766 -2.508 17.859 1 96.25 211 THR B CA 1
ATOM 5048 C C . THR B 1 211 ? 17.984 -2.867 16.609 1 96.25 211 THR B C 1
ATOM 5050 O O . THR B 1 211 ? 18.547 -3.346 15.625 1 96.25 211 THR B O 1
ATOM 5053 N N . ASN B 1 212 ? 16.703 -2.592 16.609 1 96.88 212 ASN B N 1
ATOM 5054 C CA . ASN B 1 212 ? 15.859 -3.014 15.5 1 96.88 212 ASN B CA 1
ATOM 5055 C C . ASN B 1 212 ? 15.688 -1.897 14.469 1 96.88 212 ASN B C 1
ATOM 5057 O O . ASN B 1 212 ? 14.961 -2.057 13.492 1 96.88 212 ASN B O 1
ATOM 5061 N N . ILE B 1 213 ? 16.328 -0.812 14.68 1 96.94 213 ILE B N 1
ATOM 5062 C CA . ILE B 1 213 ? 16.297 0.32 13.758 1 96.94 213 ILE B CA 1
ATOM 5063 C C . ILE B 1 213 ? 17.703 0.614 13.242 1 96.94 213 ILE B C 1
ATOM 5065 O O . ILE B 1 213 ? 18.672 0.562 14.008 1 96.94 213 ILE B O 1
ATOM 5069 N N . LEU B 1 214 ? 17.844 0.792 11.945 1 96.25 214 LEU B N 1
ATOM 5070 C CA . LEU B 1 214 ? 19.094 1.266 11.359 1 96.25 214 LEU B CA 1
ATOM 5071 C C . LEU B 1 214 ? 19.203 2.781 11.484 1 96.25 214 LEU B C 1
ATOM 5073 O O . LEU B 1 214 ? 18.609 3.523 10.711 1 96.25 214 LEU B O 1
ATOM 5077 N N . TRP B 1 215 ? 20.047 3.256 12.383 1 96.25 215 TRP B N 1
ATOM 5078 C CA . TRP B 1 215 ? 20.047 4.648 12.82 1 96.25 215 TRP B CA 1
ATOM 5079 C C . TRP B 1 215 ? 20.984 5.492 11.961 1 96.25 215 TRP B C 1
ATOM 5081 O O . TRP B 1 215 ? 20.984 6.719 12.062 1 96.25 215 TRP B O 1
ATOM 5091 N N . SER B 1 216 ? 21.766 4.945 11.023 1 94.25 216 SER B N 1
ATOM 5092 C CA . SER B 1 216 ? 22.938 5.555 10.391 1 94.25 216 SER B CA 1
ATOM 5093 C C . SER B 1 216 ? 22.562 6.867 9.703 1 94.25 216 SER B C 1
ATOM 5095 O O . SER B 1 216 ? 23.344 7.812 9.688 1 94.25 216 SER B O 1
ATOM 5097 N N . ARG B 1 217 ? 21.297 6.98 9.219 1 95.25 217 ARG B N 1
ATOM 5098 C CA . ARG B 1 217 ? 20.953 8.156 8.422 1 95.25 217 ARG B CA 1
ATOM 5099 C C . ARG B 1 217 ? 20.016 9.086 9.188 1 95.25 217 ARG B C 1
ATOM 5101 O O . ARG B 1 217 ? 19.484 10.039 8.617 1 95.25 217 ARG B O 1
ATOM 5108 N N . TYR B 1 218 ? 19.844 8.812 10.422 1 96.25 218 TYR B N 1
ATOM 5109 C CA . TYR B 1 218 ? 19.078 9.703 11.289 1 96.25 218 TYR B CA 1
ATOM 5110 C C . TYR B 1 218 ? 20 10.508 12.188 1 96.25 218 TYR B C 1
ATOM 5112 O O . TYR B 1 218 ? 21.094 10.062 12.539 1 96.25 218 TYR B O 1
ATOM 5120 N N . LYS B 1 219 ? 19.562 11.703 12.547 1 96.25 219 LYS B N 1
ATOM 5121 C CA . LYS B 1 219 ? 20.328 12.484 13.516 1 96.25 219 LYS B CA 1
ATOM 5122 C C . LYS B 1 219 ? 20.328 11.812 14.891 1 96.25 219 LYS B C 1
ATOM 5124 O O . LYS B 1 219 ? 21.375 11.695 15.523 1 96.25 219 LYS B O 1
ATOM 5129 N N . CYS B 1 220 ? 19.094 11.406 15.289 1 96.25 220 CYS B N 1
ATOM 5130 C CA . CYS B 1 220 ? 19.016 10.609 16.516 1 96.25 220 CYS B CA 1
ATOM 5131 C C . CYS B 1 220 ? 19.594 9.219 16.281 1 96.25 220 CYS B C 1
ATOM 5133 O O . CYS B 1 220 ? 19.375 8.617 15.227 1 96.25 220 CYS B O 1
ATOM 5135 N N . LYS B 1 221 ? 20.266 8.656 17.359 1 95.88 221 LYS B N 1
ATOM 5136 C CA . LYS B 1 221 ? 20.906 7.359 17.203 1 95.88 221 LYS B CA 1
ATOM 5137 C C . LYS B 1 221 ? 20.266 6.312 18.109 1 95.88 221 LYS B C 1
ATOM 5139 O O . LYS B 1 221 ? 20.703 5.156 18.125 1 95.88 221 LYS B O 1
ATOM 5144 N N . ASP B 1 222 ? 19.281 6.762 18.828 1 95.94 222 ASP B N 1
ATOM 5145 C CA . ASP B 1 222 ? 18.516 5.859 19.688 1 95.94 222 ASP B CA 1
ATOM 5146 C C . ASP B 1 222 ? 17.141 6.434 20 1 95.94 222 ASP B C 1
ATOM 5148 O O . ASP B 1 222 ? 16.828 7.57 19.641 1 95.94 222 ASP B O 1
ATOM 5152 N N . TYR B 1 223 ? 16.359 5.609 20.625 1 96 223 TYR B N 1
ATOM 5153 C CA . TYR B 1 223 ? 14.969 5.977 20.859 1 96 223 TYR B CA 1
ATOM 5154 C C . TYR B 1 223 ? 14.859 7.07 21.906 1 96 223 TYR B C 1
ATOM 5156 O O . TYR B 1 223 ? 13.969 7.922 21.844 1 96 223 TYR B O 1
ATOM 5164 N N . SER B 1 224 ? 15.719 7.066 22.891 1 95.12 224 SER B N 1
ATOM 5165 C CA . SER B 1 224 ? 15.703 8.086 23.938 1 95.12 224 SER B CA 1
ATOM 5166 C C . SER B 1 224 ? 15.852 9.484 23.359 1 95.12 224 SER B C 1
ATOM 5168 O O . SER B 1 224 ? 15.25 10.438 23.844 1 95.12 224 SER B O 1
ATOM 5170 N N . CYS B 1 225 ? 16.625 9.586 22.312 1 95.75 225 CYS B N 1
ATOM 5171 C CA . CYS B 1 225 ? 16.812 10.859 21.625 1 95.75 225 CYS B CA 1
ATOM 5172 C C . CYS B 1 225 ? 15.516 11.352 21.016 1 95.75 225 CYS B C 1
ATOM 5174 O O . CYS B 1 225 ? 15.25 12.555 20.984 1 95.75 225 CYS B O 1
ATOM 5176 N N . LEU B 1 226 ? 14.633 10.445 20.609 1 95.75 226 LEU B N 1
ATOM 5177 C CA . LEU B 1 226 ? 13.391 10.781 19.938 1 95.75 226 LEU B CA 1
ATOM 5178 C C . LEU B 1 226 ? 12.352 11.305 20.922 1 95.75 226 LEU B C 1
ATOM 5180 O O . LEU B 1 226 ? 11.445 12.055 20.547 1 95.75 226 LEU B O 1
ATOM 5184 N N . VAL B 1 227 ? 12.562 10.938 22.188 1 94.56 227 VAL B N 1
ATOM 5185 C CA . VAL B 1 227 ? 11.469 11.211 23.109 1 94.56 227 VAL B CA 1
ATOM 5186 C C . VAL B 1 227 ? 11.93 12.18 24.188 1 94.56 227 VAL B C 1
ATOM 5188 O O . VAL B 1 227 ? 11.102 12.766 24.906 1 94.56 227 VAL B O 1
ATOM 5191 N N . SER B 1 228 ? 13.195 12.422 24.297 1 92.31 228 SER B N 1
ATOM 5192 C CA . SER B 1 228 ? 13.727 13.227 25.391 1 92.31 228 SER B CA 1
ATOM 5193 C C . SER B 1 228 ? 13.414 14.703 25.203 1 92.31 228 SER B C 1
ATOM 5195 O O . SER B 1 228 ? 13.477 15.219 24.078 1 92.31 228 SER B O 1
ATOM 5197 N N . ASN B 1 229 ? 13.086 15.359 26.297 1 89.5 229 ASN B N 1
ATOM 5198 C CA . ASN B 1 229 ? 12.867 16.797 26.266 1 89.5 229 ASN B CA 1
ATOM 5199 C C . ASN B 1 229 ? 14.172 17.562 26.062 1 89.5 229 ASN B C 1
ATOM 5201 O O . ASN B 1 229 ? 14.164 18.703 25.594 1 89.5 229 ASN B O 1
ATOM 5205 N N . GLU B 1 230 ? 15.281 17 26.359 1 91 230 GLU B N 1
ATOM 5206 C CA . GLU B 1 230 ? 16.594 17.625 26.25 1 91 230 GLU B CA 1
ATOM 5207 C C . GLU B 1 230 ? 17.016 17.781 24.797 1 91 230 GLU B C 1
ATOM 5209 O O . GLU B 1 230 ? 17.828 18.656 24.469 1 91 230 GLU B O 1
ATOM 5214 N N . THR B 1 231 ? 16.406 16.953 23.969 1 91.06 231 THR B N 1
ATOM 5215 C CA . THR B 1 231 ? 16.859 16.953 22.578 1 91.06 231 THR B CA 1
ATOM 5216 C C . THR B 1 231 ? 15.859 17.688 21.688 1 91.06 231 THR B C 1
ATOM 5218 O O . THR B 1 231 ? 15.992 17.688 20.469 1 91.06 231 THR B O 1
ATOM 5221 N N . LEU B 1 232 ? 15 18.266 22.344 1 85.19 232 LEU B N 1
ATOM 5222 C CA . LEU B 1 232 ? 14 19 21.578 1 85.19 232 LEU B CA 1
ATOM 5223 C C . LEU B 1 232 ? 14.656 20.031 20.656 1 85.19 232 LEU B C 1
ATOM 5225 O O . LEU B 1 232 ? 15.555 20.766 21.078 1 85.19 232 LEU B O 1
ATOM 5229 N N . GLY B 1 233 ? 14.312 20.078 19.453 1 83.44 233 GLY B N 1
ATOM 5230 C CA . GLY B 1 233 ? 14.867 21 18.484 1 83.44 233 GLY B CA 1
ATOM 5231 C C . GLY B 1 233 ? 16.141 20.5 17.828 1 83.44 233 GLY B C 1
ATOM 5232 O O . GLY B 1 233 ? 16.641 21.094 16.875 1 83.44 233 GLY B O 1
ATOM 5233 N N . LYS B 1 234 ? 16.672 19.406 18.328 1 88.06 234 LYS B N 1
ATOM 5234 C CA . LYS B 1 234 ? 17.938 18.875 17.828 1 88.06 234 LYS B CA 1
ATOM 5235 C C . LYS B 1 234 ? 17.781 17.453 17.312 1 88.06 234 LYS B C 1
ATOM 5237 O O . LYS B 1 234 ? 18.766 16.719 17.156 1 88.06 234 LYS B O 1
ATOM 5242 N N . ARG B 1 235 ? 16.578 17.062 17.062 1 91.19 235 ARG B N 1
ATOM 5243 C CA . ARG B 1 235 ? 16.297 15.664 16.75 1 91.19 235 ARG B CA 1
ATOM 5244 C C . ARG B 1 235 ? 16.391 15.414 15.242 1 91.19 235 ARG B C 1
ATOM 5246 O O . ARG B 1 235 ? 16.5 14.266 14.805 1 91.19 235 ARG B O 1
ATOM 5253 N N . GLY B 1 236 ? 16.344 16.5 14.469 1 87.31 236 GLY B N 1
ATOM 5254 C CA . GLY B 1 236 ? 16.438 16.344 13.023 1 87.31 236 GLY B CA 1
ATOM 5255 C C . GLY B 1 236 ? 15.078 16.234 12.352 1 87.31 236 GLY B C 1
ATOM 5256 O O . GLY B 1 236 ? 14.992 15.891 11.172 1 87.31 236 GLY B O 1
ATOM 5257 N N . PHE B 1 237 ? 14.047 16.312 13.172 1 86.88 237 PHE B N 1
ATOM 5258 C CA . PHE B 1 237 ? 12.695 16.312 12.617 1 86.88 237 PHE B CA 1
ATOM 5259 C C . PHE B 1 237 ? 11.766 17.188 13.453 1 86.88 237 PHE B C 1
ATOM 5261 O O . PHE B 1 237 ? 12.016 17.406 14.641 1 86.88 237 PHE B O 1
ATOM 5268 N N . PHE B 1 238 ? 10.703 17.719 12.773 1 84 238 PHE B N 1
ATOM 5269 C CA . PHE B 1 238 ? 9.844 18.641 13.508 1 84 238 PHE B CA 1
ATOM 5270 C C . PHE B 1 238 ? 8.383 18.234 13.383 1 84 238 PHE B C 1
ATOM 5272 O O . PHE B 1 238 ? 7.555 18.609 14.219 1 84 238 PHE B O 1
ATOM 5279 N N . LYS B 1 239 ? 8.117 17.484 12.328 1 86.5 239 LYS B N 1
ATOM 5280 C CA . LYS B 1 239 ? 6.727 17.047 12.195 1 86.5 239 LYS B CA 1
ATOM 5281 C C . LYS B 1 239 ? 6.418 15.906 13.156 1 86.5 239 LYS B C 1
ATOM 5283 O O . LYS B 1 239 ? 7.176 14.938 13.234 1 86.5 239 LYS B O 1
ATOM 5288 N N . CYS B 1 240 ? 5.395 16.016 13.883 1 86.44 240 CYS B N 1
ATOM 5289 C CA . CYS B 1 240 ? 4.934 14.992 14.812 1 86.44 240 CYS B CA 1
ATOM 5290 C C . CYS B 1 240 ? 5.988 14.703 15.875 1 86.44 240 CYS B C 1
ATOM 5292 O O . CYS B 1 240 ? 6.34 13.547 16.109 1 86.44 240 CYS B O 1
ATOM 5294 N N . SER B 1 241 ? 6.5 15.664 16.453 1 80.38 241 SER B N 1
ATOM 5295 C CA . SER B 1 241 ? 7.625 15.57 17.375 1 80.38 241 SER B CA 1
ATOM 5296 C C . SER B 1 241 ? 7.273 14.711 18.594 1 80.38 241 SER B C 1
ATOM 5298 O O . SER B 1 241 ? 8.156 14.094 19.188 1 80.38 241 SER B O 1
ATOM 5300 N N . ASN B 1 242 ? 5.973 14.547 18.875 1 87.5 242 ASN B N 1
ATOM 5301 C CA . ASN B 1 242 ? 5.602 13.781 20.078 1 87.5 242 ASN B CA 1
ATOM 5302 C C . ASN B 1 242 ? 5.086 12.391 19.703 1 87.5 242 ASN B C 1
ATOM 5304 O O . ASN B 1 242 ? 4.703 11.617 20.594 1 87.5 242 ASN B O 1
ATOM 5308 N N . CYS B 1 243 ? 5.184 12.078 18.5 1 92.69 243 CYS B N 1
ATOM 5309 C CA . CYS B 1 243 ? 4.566 10.844 18.016 1 92.69 243 CYS B CA 1
ATOM 5310 C C . CYS B 1 243 ? 5.348 9.625 18.5 1 92.69 243 CYS B C 1
ATOM 5312 O O . CYS B 1 243 ? 4.801 8.523 18.594 1 92.69 243 CYS B O 1
ATOM 5314 N N . PHE B 1 244 ? 6.586 9.797 18.875 1 95.94 244 PHE B N 1
ATOM 5315 C CA . PHE B 1 244 ? 7.422 8.672 19.281 1 95.94 244 PHE B CA 1
ATOM 5316 C C . PHE B 1 244 ? 7.215 8.352 20.75 1 95.94 244 PHE B C 1
ATOM 5318 O O . PHE B 1 244 ? 7.621 7.285 21.234 1 95.94 244 PHE B O 1
ATOM 5325 N N . ASP B 1 245 ? 6.598 9.359 21.469 1 94.88 245 ASP B N 1
ATOM 5326 C CA . ASP B 1 245 ? 6.18 9.07 22.844 1 94.88 245 ASP B CA 1
ATOM 5327 C C . ASP B 1 245 ? 4.883 8.258 22.859 1 94.88 245 ASP B C 1
ATOM 5329 O O . ASP B 1 245 ? 3.791 8.828 22.766 1 94.88 245 ASP B O 1
ATOM 5333 N N . LEU B 1 246 ? 4.961 6.973 23.078 1 94.88 246 LEU B N 1
ATOM 5334 C CA . LEU B 1 246 ? 3.834 6.059 22.922 1 94.88 246 LEU B CA 1
ATOM 5335 C C . LEU B 1 246 ? 2.943 6.074 24.156 1 94.88 246 LEU B C 1
ATOM 5337 O O . LEU B 1 246 ? 1.889 5.434 24.172 1 94.88 246 LEU B O 1
ATOM 5341 N N . SER B 1 247 ? 3.314 6.809 25.125 1 90.94 247 SER B N 1
ATOM 5342 C CA . SER B 1 247 ? 2.471 6.965 26.312 1 90.94 247 SER B CA 1
ATOM 5343 C C . SER B 1 247 ? 1.347 7.965 26.047 1 90.94 247 SER B C 1
ATOM 5345 O O . SER B 1 247 ? 0.356 7.992 26.781 1 90.94 247 SER B O 1
ATOM 5347 N N . LYS B 1 248 ? 1.525 8.773 25.062 1 84.81 248 LYS B N 1
ATOM 5348 C CA . LYS B 1 248 ? 0.513 9.766 24.719 1 84.81 248 LYS B CA 1
ATOM 5349 C C . LYS B 1 248 ? -0.519 9.18 23.75 1 84.81 248 LYS B C 1
ATOM 5351 O O . LYS B 1 248 ? -0.231 8.977 22.578 1 84.81 248 LYS B O 1
ATOM 5356 N N . ARG B 1 249 ? -1.646 8.945 24.312 1 83.75 249 ARG B N 1
ATOM 5357 C CA . ARG B 1 249 ? -2.717 8.367 23.516 1 83.75 249 ARG B CA 1
ATOM 5358 C C . ARG B 1 249 ? -3.723 9.43 23.094 1 83.75 249 ARG B C 1
ATOM 5360 O O . ARG B 1 249 ? -4.609 9.797 23.859 1 83.75 249 ARG B O 1
ATOM 5367 N N . GLY B 1 250 ? -3.566 9.898 21.875 1 81.12 250 GLY B N 1
ATOM 5368 C CA . GLY B 1 250 ? -4.523 10.852 21.344 1 81.12 250 GLY B CA 1
ATOM 5369 C C . GLY B 1 250 ? -5.875 10.234 21.047 1 81.12 250 GLY B C 1
ATOM 5370 O O . GLY B 1 250 ? -6.043 9.016 21.141 1 81.12 250 GLY B O 1
ATOM 5371 N N . TRP B 1 251 ? -6.902 11.039 20.828 1 90.19 251 TRP B N 1
ATOM 5372 C CA . TRP B 1 251 ? -8.234 10.703 20.344 1 90.19 251 TRP B CA 1
ATOM 5373 C C . TRP B 1 251 ? -9.031 9.945 21.391 1 90.19 251 TRP B C 1
ATOM 5375 O O . TRP B 1 251 ? -10.016 9.273 21.078 1 90.19 251 TRP B O 1
ATOM 5385 N N . GLU B 1 252 ? -8.5 9.852 22.594 1 85.94 252 GLU B N 1
ATOM 5386 C CA . GLU B 1 252 ? -9.227 9.141 23.641 1 85.94 252 GLU B CA 1
ATOM 5387 C C . GLU B 1 252 ? -9.859 10.109 24.625 1 85.94 252 GLU B C 1
ATOM 5389 O O . GLU B 1 252 ? -10.859 9.781 25.266 1 85.94 252 GLU B O 1
ATOM 5394 N N . ILE B 1 253 ? -9.266 11.258 24.812 1 74.31 253 ILE B N 1
ATOM 5395 C CA . ILE B 1 253 ? -9.719 12.164 25.859 1 74.31 253 ILE B CA 1
ATOM 5396 C C . ILE B 1 253 ? -10.688 13.188 25.281 1 74.31 253 ILE B C 1
ATOM 5398 O O . ILE B 1 253 ? -10.414 13.773 24.219 1 74.31 253 ILE B O 1
ATOM 5402 N N . LEU B 1 254 ? -11.766 13.156 26.031 1 68.44 254 LEU B N 1
ATOM 5403 C CA . LEU B 1 254 ? -12.766 14.148 25.656 1 68.44 254 LEU B CA 1
ATOM 5404 C C . LEU B 1 254 ? -12.258 15.562 25.938 1 68.44 254 LEU B C 1
ATOM 5406 O O . LEU B 1 254 ? -11.781 15.844 27.047 1 68.44 254 LEU B O 1
ATOM 5410 N N . THR B 1 255 ? -11.977 16.109 24.812 1 66.06 255 THR B N 1
ATOM 5411 C CA . THR B 1 255 ? -11.453 17.469 25 1 66.06 255 THR B CA 1
ATOM 5412 C C . THR B 1 255 ? -12.578 18.484 24.922 1 66.06 255 THR B C 1
ATOM 5414 O O . THR B 1 255 ? -13.672 18.188 24.438 1 66.06 255 THR B O 1
ATOM 5417 N N . ASN B 1 256 ? -12.25 19.547 25.609 1 68.12 256 ASN B N 1
ATOM 5418 C CA . ASN B 1 256 ? -13.148 20.688 25.516 1 68.12 256 ASN B CA 1
ATOM 5419 C C . ASN B 1 256 ? -13.336 21.156 24.078 1 68.12 256 ASN B C 1
ATOM 5421 O O . ASN B 1 256 ? -12.359 21.422 23.375 1 68.12 256 ASN B O 1
ATOM 5425 N N . GLU B 1 257 ? -14.562 21.188 23.688 1 72.19 257 GLU B N 1
ATOM 5426 C CA . GLU B 1 257 ? -14.93 21.422 22.297 1 72.19 257 GLU B CA 1
ATOM 5427 C C . GLU B 1 257 ? -14.523 22.828 21.844 1 72.19 257 GLU B C 1
ATOM 5429 O O . GLU B 1 257 ? -14.328 23.078 20.656 1 72.19 257 GLU B O 1
ATOM 5434 N N . SER B 1 258 ? -14.305 23.625 22.797 1 71.81 258 SER B N 1
ATOM 5435 C CA . SER B 1 258 ? -13.977 25 22.422 1 71.81 258 SER B CA 1
ATOM 5436 C C . SER B 1 258 ? -12.477 25.172 22.219 1 71.81 258 SER B C 1
ATOM 5438 O O . SER B 1 258 ? -12.031 26.141 21.594 1 71.81 258 SER B O 1
ATOM 5440 N N . THR B 1 259 ? -11.766 24.203 22.672 1 79.19 259 THR B N 1
ATOM 5441 C CA . THR B 1 259 ? -10.32 24.438 22.625 1 79.19 259 THR B CA 1
ATOM 5442 C C . THR B 1 259 ? -9.625 23.359 21.812 1 79.19 259 THR B C 1
ATOM 5444 O O . THR B 1 259 ? -8.477 23.531 21.391 1 79.19 259 THR B O 1
ATOM 5447 N N . SER B 1 260 ? -10.383 22.375 21.641 1 85 260 SER B N 1
ATOM 5448 C CA . SER B 1 260 ? -9.727 21.281 20.938 1 85 260 SER B CA 1
ATOM 5449 C C . SER B 1 260 ? -10.516 20.875 19.688 1 85 260 SER B C 1
ATOM 5451 O O . SER B 1 260 ? -11.734 20.719 19.75 1 85 260 SER B O 1
ATOM 5453 N N . ALA B 1 261 ? -9.797 20.766 18.641 1 89.38 261 ALA B N 1
ATOM 5454 C CA . ALA B 1 261 ? -10.422 20.344 17.391 1 89.38 261 ALA B CA 1
ATOM 5455 C C . ALA B 1 261 ? -10.352 18.828 17.219 1 89.38 261 ALA B C 1
ATOM 5457 O O . ALA B 1 261 ? -10.734 18.297 16.172 1 89.38 261 ALA B O 1
ATOM 5458 N N . GLU B 1 262 ? -9.961 18.125 18.219 1 91.81 262 GLU B N 1
ATOM 5459 C CA . GLU B 1 262 ? -9.797 16.688 18.125 1 91.81 262 GLU B CA 1
ATOM 5460 C C . GLU B 1 262 ? -11.102 15.961 18.453 1 91.81 262 GLU B C 1
ATOM 5462 O O . GLU B 1 262 ? -11.742 16.266 19.469 1 91.81 262 GLU B O 1
ATOM 5467 N N . PHE B 1 263 ? -11.586 15.141 17.578 1 95.5 263 PHE B N 1
ATOM 5468 C CA . PHE B 1 263 ? -12.68 14.219 17.875 1 95.5 263 PHE B CA 1
ATOM 5469 C C . PHE B 1 263 ? -12.141 12.898 18.406 1 95.5 263 PHE B C 1
ATOM 5471 O O . PHE B 1 263 ? -11.094 12.422 17.969 1 95.5 263 PHE B O 1
ATOM 5478 N N . THR B 1 264 ? -12.898 12.266 19.328 1 95.62 264 THR B N 1
ATOM 5479 C CA . THR B 1 264 ? -12.477 10.953 19.812 1 95.62 264 THR B CA 1
ATOM 5480 C C . THR B 1 264 ? -12.812 9.867 18.797 1 95.62 264 THR B C 1
ATOM 5482 O O . THR B 1 264 ? -13.773 10 18.031 1 95.62 264 THR B O 1
ATOM 5485 N N . ILE B 1 265 ? -12.055 8.82 18.797 1 97 265 ILE B N 1
ATOM 5486 C CA . ILE B 1 265 ? -12.281 7.684 17.922 1 97 265 ILE B CA 1
ATOM 5487 C C . ILE B 1 265 ? -13.648 7.074 18.203 1 97 265 ILE B C 1
ATOM 5489 O O . ILE B 1 265 ? -14.391 6.75 17.266 1 97 265 ILE B O 1
ATOM 5493 N N . ASP B 1 266 ? -14.023 6.988 19.422 1 96.5 266 ASP B N 1
ATOM 5494 C CA . ASP B 1 266 ? -15.312 6.395 19.781 1 96.5 266 ASP B CA 1
ATOM 5495 C C . ASP B 1 266 ? -16.469 7.219 19.234 1 96.5 266 ASP B C 1
ATOM 5497 O O . ASP B 1 266 ? -17.469 6.66 18.766 1 96.5 266 ASP B O 1
ATOM 5501 N N . LYS B 1 267 ? -16.328 8.531 19.344 1 96 267 LYS B N 1
ATOM 5502 C CA . LYS B 1 267 ? -17.359 9.398 18.781 1 96 267 LYS B CA 1
ATOM 5503 C C . LYS B 1 267 ? -17.516 9.172 17.281 1 96 267 LYS B C 1
ATOM 5505 O O . LYS B 1 267 ? -18.641 9.086 16.781 1 96 267 LYS B O 1
ATOM 5510 N N . VAL B 1 268 ? -16.438 9 16.578 1 97.88 268 VAL B N 1
ATOM 5511 C CA . VAL B 1 268 ? -16.469 8.836 15.133 1 97.88 268 VAL B CA 1
ATOM 5512 C C . VAL B 1 268 ? -17.016 7.457 14.781 1 97.88 268 VAL B C 1
ATOM 5514 O O . VAL B 1 268 ? -17.859 7.328 13.883 1 97.88 268 VAL B O 1
ATOM 5517 N N . LEU B 1 269 ? -16.562 6.391 15.484 1 97.56 269 LEU B N 1
ATOM 5518 C CA . LEU B 1 269 ? -17.016 5.035 15.188 1 97.56 269 LEU B CA 1
ATOM 5519 C C . LEU B 1 269 ? -18.5 4.875 15.469 1 97.56 269 LEU B C 1
ATOM 5521 O O . LEU B 1 269 ? -19.172 4.074 14.812 1 97.56 269 LEU B O 1
ATOM 5525 N N . ARG B 1 270 ? -19.047 5.676 16.344 1 97.12 270 ARG B N 1
ATOM 5526 C CA . ARG B 1 270 ? -20.469 5.621 16.688 1 97.12 270 ARG B CA 1
ATOM 5527 C C . ARG B 1 270 ? -21.312 6.176 15.547 1 97.12 270 ARG B C 1
ATOM 5529 O O . ARG B 1 270 ? -22.516 5.879 15.461 1 97.12 270 ARG B O 1
ATOM 5536 N N . LEU B 1 271 ? -20.672 7.012 14.68 1 97.38 271 LEU B N 1
ATOM 5537 C CA . LEU B 1 271 ? -21.406 7.543 13.531 1 97.38 271 LEU B CA 1
ATOM 5538 C C . LEU B 1 271 ? -21.766 6.43 12.555 1 97.38 271 LEU B C 1
ATOM 5540 O O . LEU B 1 271 ? -22.734 6.555 11.797 1 97.38 271 LEU B O 1
ATOM 5544 N N . LYS B 1 272 ? -20.906 5.324 12.508 1 96.5 272 LYS B N 1
ATOM 5545 C CA . LYS B 1 272 ? -21.109 4.156 11.656 1 96.5 272 LYS B CA 1
ATOM 5546 C C . LYS B 1 272 ? -20.875 2.863 12.438 1 96.5 272 LYS B C 1
ATOM 5548 O O . LYS B 1 272 ? -19.922 2.125 12.164 1 96.5 272 LYS B O 1
ATOM 5553 N N . PRO B 1 273 ? -21.828 2.58 13.258 1 94.44 273 PRO B N 1
ATOM 5554 C CA . PRO B 1 273 ? -21.594 1.437 14.141 1 94.44 273 PRO B CA 1
ATOM 5555 C C . PRO B 1 273 ? -21.359 0.136 13.375 1 94.44 273 PRO B C 1
ATOM 5557 O O . PRO B 1 273 ? -22.203 -0.262 12.562 1 94.44 273 PRO B O 1
ATOM 5560 N N . VAL B 1 274 ? -20.234 -0.47 13.57 1 92.62 274 VAL B N 1
ATOM 5561 C CA . VAL B 1 274 ? -19.828 -1.807 13.133 1 92.62 274 VAL B CA 1
ATOM 5562 C C . VAL B 1 274 ? -19.562 -1.806 11.633 1 92.62 274 VAL B C 1
ATOM 5564 O O . VAL B 1 274 ? -19.406 -2.865 11.023 1 92.62 274 VAL B O 1
ATOM 5567 N N . GLU B 1 275 ? -19.484 -0.603 11.031 1 95.88 275 GLU B N 1
ATOM 5568 C CA . GLU B 1 275 ? -19.328 -0.52 9.578 1 95.88 275 GLU B CA 1
ATOM 5569 C C . GLU B 1 275 ? -17.859 -0.259 9.203 1 95.88 275 GLU B C 1
ATOM 5571 O O . GLU B 1 275 ? -17.469 -0.475 8.055 1 95.88 275 GLU B O 1
ATOM 5576 N N . ILE B 1 276 ? -17.109 0.282 10.102 1 98.19 276 ILE B N 1
ATOM 5577 C CA . ILE B 1 276 ? -15.727 0.639 9.812 1 98.19 276 ILE B CA 1
ATOM 5578 C C . ILE B 1 276 ? -14.812 -0.534 10.156 1 98.19 276 ILE B C 1
ATOM 5580 O O . ILE B 1 276 ? -14.672 -0.895 11.328 1 98.19 276 ILE B O 1
ATOM 5584 N N . ARG B 1 277 ? -14.18 -1.1 9.188 1 98.19 277 ARG B N 1
ATOM 5585 C CA . ARG B 1 277 ? -13.359 -2.289 9.391 1 98.19 277 ARG B CA 1
ATOM 5586 C C . ARG B 1 277 ? -11.93 -2.051 8.922 1 98.19 277 ARG B C 1
ATOM 5588 O O . ARG B 1 277 ? -10.977 -2.527 9.547 1 98.19 277 ARG B O 1
ATOM 5595 N N . ILE B 1 278 ? -11.758 -1.306 7.863 1 98.75 278 ILE B N 1
ATOM 5596 C CA . ILE B 1 278 ? -10.445 -1.055 7.289 1 98.75 278 ILE B CA 1
ATOM 5597 C C . ILE B 1 278 ? -10.328 0.411 6.875 1 98.75 278 ILE B C 1
ATOM 5599 O O . ILE B 1 278 ? -11.344 1.06 6.586 1 98.75 278 ILE B O 1
ATOM 5603 N N . GLY B 1 279 ? -9.125 0.896 6.84 1 98.88 279 GLY B N 1
ATOM 5604 C CA . GLY B 1 279 ? -8.945 2.275 6.418 1 98.88 279 GLY B CA 1
ATOM 5605 C C . GLY B 1 279 ? -7.484 2.66 6.246 1 98.88 279 GLY B C 1
ATOM 5606 O O . GLY B 1 279 ? -6.609 1.791 6.191 1 98.88 279 GLY B O 1
ATOM 5607 N N . LEU B 1 280 ? -7.324 3.967 6.02 1 98.88 280 LEU B N 1
ATOM 5608 C CA . LEU B 1 280 ? -6.02 4.574 5.785 1 98.88 280 LEU B CA 1
ATOM 5609 C C . LEU B 1 280 ? -5.805 5.777 6.699 1 98.88 280 LEU B C 1
ATOM 5611 O O . LEU B 1 280 ? -6.719 6.582 6.891 1 98.88 280 LEU B O 1
ATOM 5615 N N . ASP B 1 281 ? -4.695 5.809 7.359 1 98.81 281 ASP B N 1
ATOM 5616 C CA . ASP B 1 281 ? -4.188 7.008 8.016 1 98.81 281 ASP B CA 1
ATOM 5617 C C . ASP B 1 281 ? -3.035 7.625 7.227 1 98.81 281 ASP B C 1
ATOM 5619 O O . ASP B 1 281 ? -1.917 7.105 7.242 1 98.81 281 ASP B O 1
ATOM 5623 N N . PHE B 1 282 ? -3.307 8.68 6.484 1 98.5 282 PHE B N 1
ATOM 5624 C CA . PHE B 1 282 ? -2.279 9.398 5.738 1 98.5 282 PHE B CA 1
ATOM 5625 C C . PHE B 1 282 ? -1.802 10.617 6.516 1 98.5 282 PHE B C 1
ATOM 5627 O O . PHE B 1 282 ? -2.393 11.695 6.414 1 98.5 282 PHE B O 1
ATOM 5634 N N . SER B 1 283 ? -0.753 10.438 7.371 1 97.19 283 SER B N 1
ATOM 5635 C CA . SER B 1 283 ? -0.277 11.422 8.336 1 97.19 283 SER B CA 1
ATOM 5636 C C . SER B 1 283 ? 1.182 11.172 8.711 1 97.19 283 SER B C 1
ATOM 5638 O O . SER B 1 283 ? 1.696 10.07 8.516 1 97.19 283 SER B O 1
ATOM 5640 N N . PRO B 1 284 ? 1.899 12.273 9.039 1 95.06 284 PRO B N 1
ATOM 5641 C CA . PRO B 1 284 ? 3.074 11.93 9.844 1 95.06 284 PRO B CA 1
ATOM 5642 C C . PRO B 1 284 ? 2.715 11.18 11.117 1 95.06 284 PRO B C 1
ATOM 5644 O O . PRO B 1 284 ? 1.962 11.695 11.953 1 95.06 284 PRO B O 1
ATOM 5647 N N . THR B 1 285 ? 3.09 9.938 11.242 1 96.12 285 THR B N 1
ATOM 5648 C CA . THR B 1 285 ? 2.582 9.109 12.328 1 96.12 285 THR B CA 1
ATOM 5649 C C . THR B 1 285 ? 3.568 7.996 12.672 1 96.12 285 THR B C 1
ATOM 5651 O O . THR B 1 285 ? 4.395 7.613 11.836 1 96.12 285 THR B O 1
ATOM 5654 N N . THR B 1 286 ? 3.48 7.582 13.93 1 97 286 THR B N 1
ATOM 5655 C CA . THR B 1 286 ? 4.164 6.363 14.352 1 97 286 THR B CA 1
ATOM 5656 C C . THR B 1 286 ? 3.166 5.234 14.586 1 97 286 THR B C 1
ATOM 5658 O O . THR B 1 286 ? 3.498 4.223 15.211 1 97 286 THR B O 1
ATOM 5661 N N . GLY B 1 287 ? 1.88 5.426 14.141 1 97.38 287 GLY B N 1
ATOM 5662 C CA . GLY B 1 287 ? 0.906 4.348 14.172 1 97.38 287 GLY B CA 1
ATOM 5663 C C . GLY B 1 287 ? -0.052 4.441 15.344 1 97.38 287 GLY B C 1
ATOM 5664 O O . GLY B 1 287 ? -0.851 3.529 15.57 1 97.38 287 GLY B O 1
ATOM 5665 N N . THR B 1 288 ? -0.065 5.582 16.125 1 97 288 THR B N 1
ATOM 5666 C CA . THR B 1 288 ? -0.918 5.688 17.312 1 97 288 THR B CA 1
ATOM 5667 C C . THR B 1 288 ? -2.391 5.566 16.922 1 97 288 THR B C 1
ATOM 5669 O O . THR B 1 288 ? -3.145 4.828 17.562 1 97 288 THR B O 1
ATOM 5672 N N . PHE B 1 289 ? -2.791 6.273 15.914 1 97.62 289 PHE B N 1
ATOM 5673 C CA . PHE B 1 289 ? -4.164 6.16 15.438 1 97.62 289 PHE B CA 1
ATOM 5674 C C . PHE B 1 289 ? -4.488 4.723 15.055 1 97.62 289 PHE B C 1
ATOM 5676 O O . PHE B 1 289 ? -5.527 4.188 15.453 1 97.62 289 PHE B O 1
ATOM 5683 N N . ALA B 1 290 ? -3.607 4.055 14.289 1 98.38 290 ALA B N 1
ATOM 5684 C CA . ALA B 1 290 ? -3.791 2.67 13.867 1 98.38 290 ALA B CA 1
ATOM 5685 C C . ALA B 1 290 ? -3.865 1.735 15.07 1 98.38 290 ALA B C 1
ATOM 5687 O O . ALA B 1 290 ? -4.656 0.789 15.086 1 98.38 290 ALA B O 1
ATOM 5688 N N . ALA B 1 291 ? -3.07 1.993 16.062 1 97.69 291 ALA B N 1
ATOM 5689 C CA . ALA B 1 291 ? -3.062 1.168 17.281 1 97.69 291 ALA B CA 1
ATOM 5690 C C . ALA B 1 291 ? -4.406 1.243 18 1 97.69 291 ALA B C 1
ATOM 5692 O O . ALA B 1 291 ? -4.973 0.215 18.375 1 97.69 291 ALA B O 1
ATOM 5693 N N . LEU B 1 292 ? -4.902 2.453 18.188 1 97.19 292 LEU B N 1
ATOM 5694 C CA . LEU B 1 292 ? -6.184 2.648 18.859 1 97.19 292 LEU B CA 1
ATOM 5695 C C . LEU B 1 292 ? -7.312 1.984 18.078 1 97.19 292 LEU B C 1
ATOM 5697 O O . LEU B 1 292 ? -8.203 1.37 18.656 1 97.19 292 LEU B O 1
ATOM 5701 N N . MET B 1 293 ? -7.262 2.113 16.781 1 97.81 293 MET B N 1
ATOM 5702 C CA . MET B 1 293 ? -8.266 1.487 15.93 1 97.81 293 MET B CA 1
ATOM 5703 C C . MET B 1 293 ? -8.18 -0.033 16.016 1 97.81 293 MET B C 1
ATOM 5705 O O . MET B 1 293 ? -9.203 -0.721 16.016 1 97.81 293 MET B O 1
ATOM 5709 N N . LYS B 1 294 ? -6.961 -0.542 16.031 1 97.25 294 LYS B N 1
ATOM 5710 C CA . LYS B 1 294 ? -6.766 -1.985 16.125 1 97.25 294 LYS B CA 1
ATOM 5711 C C . LYS B 1 294 ? -7.414 -2.537 17.391 1 97.25 294 LYS B C 1
ATOM 5713 O O . LYS B 1 294 ? -8.031 -3.605 17.375 1 97.25 294 LYS B O 1
ATOM 5718 N N . GLU B 1 295 ? -7.305 -1.81 18.469 1 95.75 295 GLU B N 1
ATOM 5719 C CA . GLU B 1 295 ? -7.93 -2.211 19.734 1 95.75 295 GLU B CA 1
ATOM 5720 C C . GLU B 1 295 ? -9.445 -2.283 19.594 1 95.75 295 GLU B C 1
ATOM 5722 O O . GLU B 1 295 ? -10.125 -2.906 20.406 1 95.75 295 GLU B O 1
ATOM 5727 N N . ARG B 1 296 ? -9.93 -1.614 18.578 1 95.25 296 ARG B N 1
ATOM 5728 C CA . ARG B 1 296 ? -11.359 -1.616 18.297 1 95.25 296 ARG B CA 1
ATOM 5729 C C . ARG B 1 296 ? -11.68 -2.508 17.109 1 95.25 296 ARG B C 1
ATOM 5731 O O . ARG B 1 296 ? -12.742 -2.375 16.5 1 95.25 296 ARG B O 1
ATOM 5738 N N . ASN B 1 297 ? -10.75 -3.35 16.703 1 95.19 297 ASN B N 1
ATOM 5739 C CA . ASN B 1 297 ? -10.867 -4.363 15.664 1 95.19 297 ASN B CA 1
ATOM 5740 C C . ASN B 1 297 ? -10.969 -3.738 14.273 1 95.19 297 ASN B C 1
ATOM 5742 O O . ASN B 1 297 ? -11.68 -4.246 13.406 1 95.19 297 ASN B O 1
ATOM 5746 N N . VAL B 1 298 ? -10.367 -2.578 14.094 1 97.69 298 VAL B N 1
ATOM 5747 C CA . VAL B 1 298 ? -10.289 -1.906 12.797 1 97.69 298 VAL B CA 1
ATOM 5748 C C . VAL B 1 298 ? -8.844 -1.919 12.305 1 97.69 298 VAL B C 1
ATOM 5750 O O . VAL B 1 298 ? -7.922 -1.575 13.047 1 97.69 298 VAL B O 1
ATOM 5753 N N . THR B 1 299 ? -8.617 -2.354 11.125 1 98.5 299 THR B N 1
ATOM 5754 C CA . THR B 1 299 ? -7.277 -2.396 10.539 1 98.5 299 THR B CA 1
ATOM 5755 C C . THR B 1 299 ? -6.996 -1.123 9.75 1 98.5 299 THR B C 1
ATOM 5757 O O . THR B 1 299 ? -7.695 -0.817 8.781 1 98.5 299 THR B O 1
ATOM 5760 N N . ILE B 1 300 ? -5.992 -0.382 10.18 1 98.81 300 ILE B N 1
ATOM 5761 C CA . ILE B 1 300 ? -5.598 0.861 9.523 1 98.81 300 ILE B CA 1
ATOM 5762 C C . ILE B 1 300 ? -4.191 0.718 8.945 1 98.81 300 ILE B C 1
ATOM 5764 O O . ILE B 1 300 ? -3.26 0.323 9.656 1 98.81 300 ILE B O 1
ATOM 5768 N N . ALA B 1 301 ? -4.023 0.935 7.676 1 98.88 301 ALA B N 1
ATOM 5769 C CA . ALA B 1 301 ? -2.691 1.155 7.117 1 98.88 301 ALA B CA 1
ATOM 5770 C C . ALA B 1 301 ? -2.227 2.59 7.355 1 98.88 301 ALA B C 1
ATOM 5772 O O . ALA B 1 301 ? -2.99 3.537 7.156 1 98.88 301 ALA B O 1
ATOM 5773 N N . SER B 1 302 ? -1.001 2.734 7.848 1 98.75 302 SER B N 1
ATOM 5774 C CA . SER B 1 302 ? -0.433 4.059 8.094 1 98.75 302 SER B CA 1
ATOM 5775 C C . SER B 1 302 ? 0.526 4.461 6.977 1 98.75 302 SER B C 1
ATOM 5777 O O . SER B 1 302 ? 1.575 3.84 6.797 1 98.75 302 SER B O 1
ATOM 5779 N N . ALA B 1 303 ? 0.136 5.453 6.215 1 98.56 303 ALA B N 1
ATOM 5780 C CA . ALA B 1 303 ? 0.948 5.922 5.098 1 98.56 303 ALA B CA 1
ATOM 5781 C C . ALA B 1 303 ? 1.772 7.145 5.492 1 98.56 303 ALA B C 1
ATOM 5783 O O . ALA B 1 303 ? 1.221 8.164 5.906 1 98.56 303 ALA B O 1
ATOM 5784 N N . THR B 1 304 ? 3.102 7.027 5.465 1 97.5 304 THR B N 1
ATOM 5785 C CA . THR B 1 304 ? 3.992 8.125 5.82 1 97.5 304 THR B CA 1
ATOM 5786 C C . THR B 1 304 ? 5.375 7.918 5.211 1 97.5 304 THR B C 1
ATOM 5788 O O . THR B 1 304 ? 5.742 6.797 4.852 1 97.5 304 THR B O 1
ATOM 5791 N N . LEU B 1 305 ? 6.109 8.984 4.984 1 96.75 305 LEU B N 1
ATOM 5792 C CA . LEU B 1 305 ? 7.539 8.953 4.699 1 96.75 305 LEU B CA 1
ATOM 5793 C C . LEU B 1 305 ? 8.352 9.031 5.984 1 96.75 305 LEU B C 1
ATOM 5795 O O . LEU B 1 305 ? 7.793 9.227 7.066 1 96.75 305 LEU B O 1
ATOM 5799 N N . ASN B 1 306 ? 9.625 8.758 5.918 1 96.88 306 ASN B N 1
ATOM 5800 C CA . ASN B 1 306 ? 10.508 9.016 7.051 1 96.88 306 ASN B CA 1
ATOM 5801 C C . ASN B 1 306 ? 11.008 10.461 7.062 1 96.88 306 ASN B C 1
ATOM 5803 O O . ASN B 1 306 ? 11.922 10.812 6.316 1 96.88 306 ASN B O 1
ATOM 5807 N N . LEU B 1 307 ? 10.414 11.25 7.836 1 93.38 307 LEU B N 1
ATOM 5808 C CA . LEU B 1 307 ? 10.656 12.688 7.879 1 93.38 307 LEU B CA 1
ATOM 5809 C C . LEU B 1 307 ? 11.703 13.031 8.93 1 93.38 307 LEU B C 1
ATOM 5811 O O . LEU B 1 307 ? 11.422 13.773 9.875 1 93.38 307 LEU B O 1
ATOM 5815 N N . GLY B 1 308 ? 12.906 12.523 8.719 1 93.69 308 GLY B N 1
ATOM 5816 C CA . GLY B 1 308 ? 14.008 12.789 9.633 1 93.69 308 GLY B CA 1
ATOM 5817 C C . GLY B 1 308 ? 14.016 11.875 10.844 1 93.69 308 GLY B C 1
ATOM 5818 O O . GLY B 1 308 ? 14.875 12.008 11.719 1 93.69 308 GLY B O 1
ATOM 5819 N N . ALA B 1 309 ? 13.078 11.008 10.906 1 96.5 309 ALA B N 1
ATOM 5820 C CA . ALA B 1 309 ? 12.953 10.031 11.984 1 96.5 309 ALA B CA 1
ATOM 5821 C C . ALA B 1 309 ? 12.383 8.711 11.461 1 96.5 309 ALA B C 1
ATOM 5823 O O . ALA B 1 309 ? 11.844 8.656 10.359 1 96.5 309 ALA B O 1
ATOM 5824 N N . PRO B 1 310 ? 12.523 7.602 12.219 1 97.25 310 PRO B N 1
ATOM 5825 C CA . PRO B 1 310 ? 12.148 6.273 11.734 1 97.25 310 PRO B CA 1
ATOM 5826 C C . PRO B 1 310 ? 10.656 5.988 11.891 1 97.25 310 PRO B C 1
ATOM 5828 O O . PRO B 1 310 ? 10.273 5.016 12.547 1 97.25 310 PRO B O 1
ATOM 5831 N N . PHE B 1 311 ? 9.836 6.711 11.242 1 97.88 311 PHE B N 1
ATOM 5832 C CA . PHE B 1 311 ? 8.383 6.582 11.336 1 97.88 311 PHE B CA 1
ATOM 5833 C C . PHE B 1 311 ? 7.934 5.199 10.883 1 97.88 311 PHE B C 1
ATOM 5835 O O . PHE B 1 311 ? 7.273 4.48 11.633 1 97.88 311 PHE B O 1
ATOM 5842 N N . ASN B 1 312 ? 8.367 4.754 9.727 1 98.62 312 ASN B N 1
ATOM 5843 C CA . ASN B 1 312 ? 7.918 3.482 9.164 1 98.62 312 ASN B CA 1
ATOM 5844 C C . ASN B 1 312 ? 8.406 2.299 9.992 1 98.62 312 ASN B C 1
ATOM 5846 O O . ASN B 1 312 ? 7.656 1.353 10.234 1 98.62 312 ASN B O 1
ATOM 5850 N N . GLU B 1 313 ? 9.648 2.371 10.414 1 98.25 313 GLU B N 1
ATOM 5851 C CA . GLU B 1 313 ? 10.203 1.301 11.234 1 98.25 313 GLU B CA 1
ATOM 5852 C C . GLU B 1 313 ? 9.422 1.15 12.539 1 98.25 313 GLU B C 1
ATOM 5854 O O . GLU B 1 313 ? 9.094 0.035 12.945 1 98.25 313 GLU B O 1
ATOM 5859 N N . VAL B 1 314 ? 9.086 2.291 13.133 1 98.19 314 VAL B N 1
ATOM 5860 C CA . VAL B 1 314 ? 8.398 2.246 14.422 1 98.19 314 VAL B CA 1
ATOM 5861 C C . VAL B 1 314 ? 6.977 1.719 14.234 1 98.19 314 VAL B C 1
ATOM 5863 O O . VAL B 1 314 ? 6.5 0.903 15.023 1 98.19 314 VAL B O 1
ATOM 5866 N N . ILE B 1 315 ? 6.25 2.131 13.188 1 98.56 315 ILE B N 1
ATOM 5867 C CA . ILE B 1 315 ? 4.934 1.582 12.891 1 98.56 315 ILE B CA 1
ATOM 5868 C C . ILE B 1 315 ? 5.012 0.059 12.82 1 98.56 315 ILE B C 1
ATOM 5870 O O . ILE B 1 315 ? 4.223 -0.643 13.453 1 98.56 315 ILE B O 1
ATOM 5874 N N . ALA B 1 316 ? 5.984 -0.419 12.086 1 98.62 316 ALA B N 1
ATOM 5875 C CA . ALA B 1 316 ? 6.141 -1.855 11.875 1 98.62 316 ALA B CA 1
ATOM 5876 C C . ALA B 1 316 ? 6.5 -2.562 13.18 1 98.62 316 ALA B C 1
ATOM 5878 O O . ALA B 1 316 ? 5.973 -3.637 13.477 1 98.62 316 ALA B O 1
ATOM 5879 N N . LEU B 1 317 ? 7.398 -1.982 13.938 1 98.12 317 LEU B N 1
ATOM 5880 C CA . LEU B 1 317 ? 7.852 -2.596 15.18 1 98.12 317 LEU B CA 1
ATOM 5881 C C . LEU B 1 317 ? 6.723 -2.654 16.203 1 98.12 317 LEU B C 1
ATOM 5883 O O . LEU B 1 317 ? 6.754 -3.477 17.125 1 98.12 317 LEU B O 1
ATOM 5887 N N . ARG B 1 318 ? 5.727 -1.815 16.016 1 98 318 ARG B N 1
ATOM 5888 C CA . ARG B 1 318 ? 4.551 -1.839 16.875 1 98 318 ARG B CA 1
ATOM 5889 C C . ARG B 1 318 ? 3.553 -2.898 16.422 1 98 318 ARG B C 1
ATOM 5891 O O . ARG B 1 318 ? 2.516 -3.102 17.062 1 98 318 ARG B O 1
ATOM 5898 N N . GLY B 1 319 ? 3.85 -3.57 15.328 1 97.94 319 GLY B N 1
ATOM 5899 C CA . GLY B 1 319 ? 2.969 -4.594 14.781 1 97.94 319 GLY B CA 1
ATOM 5900 C C . GLY B 1 319 ? 1.841 -4.027 13.945 1 97.94 319 GLY B C 1
ATOM 5901 O O . GLY B 1 319 ? 0.774 -4.633 13.836 1 97.94 319 GLY B O 1
ATOM 5902 N N . LEU B 1 320 ? 2.051 -2.828 13.398 1 98.5 320 LEU B N 1
ATOM 5903 C CA . LEU B 1 320 ? 1.08 -2.141 12.555 1 98.5 320 LEU B CA 1
ATOM 5904 C C . LEU B 1 320 ? 1.589 -2.027 11.125 1 98.5 320 LEU B C 1
ATOM 5906 O O . LEU B 1 320 ? 2.795 -2.113 10.883 1 98.5 320 LEU B O 1
ATOM 5910 N N . LEU B 1 321 ? 0.721 -1.906 10.164 1 98.75 321 LEU B N 1
ATOM 5911 C CA . LEU B 1 321 ? 1.073 -1.952 8.75 1 98.75 321 LEU B CA 1
ATOM 5912 C C . LEU B 1 321 ? 1.467 -0.569 8.242 1 98.75 321 LEU B C 1
ATOM 5914 O O . LEU B 1 321 ? 0.624 0.327 8.148 1 98.75 321 LEU B O 1
ATOM 5918 N N . PRO B 1 322 ? 2.711 -0.405 7.883 1 98.75 322 PRO B N 1
ATOM 5919 C CA . PRO B 1 322 ? 3.141 0.852 7.266 1 98.75 322 PRO B CA 1
ATOM 5920 C C . PRO B 1 322 ? 2.992 0.843 5.746 1 98.75 322 PRO B C 1
ATOM 5922 O O . PRO B 1 322 ? 3.105 -0.213 5.117 1 98.75 322 PRO B O 1
ATOM 5925 N N . LEU B 1 323 ? 2.656 1.956 5.152 1 98.75 323 LEU B N 1
ATOM 5926 C CA . LEU B 1 323 ? 2.764 2.223 3.723 1 98.75 323 LEU B CA 1
ATOM 5927 C C . LEU B 1 323 ? 3.707 3.393 3.457 1 98.75 323 LEU B C 1
ATOM 5929 O O . LEU B 1 323 ? 3.494 4.496 3.969 1 98.75 323 LEU B O 1
ATOM 5933 N N . TYR B 1 324 ? 4.785 3.121 2.764 1 98.5 324 TYR B N 1
ATOM 5934 C CA . TYR B 1 324 ? 5.781 4.125 2.406 1 98.5 324 TYR B CA 1
ATOM 5935 C C . TYR B 1 324 ? 5.391 4.848 1.123 1 98.5 324 TYR B C 1
ATOM 5937 O O . TYR B 1 324 ? 5.801 4.453 0.029 1 98.5 324 TYR B O 1
ATOM 5945 N N . LEU B 1 325 ? 4.621 5.949 1.305 1 96.12 325 LEU B N 1
ATOM 5946 C CA . LEU B 1 325 ? 4.008 6.637 0.171 1 96.12 325 LEU B CA 1
ATOM 5947 C C . LEU B 1 325 ? 4.289 8.133 0.226 1 96.12 325 LEU B C 1
ATOM 5949 O O . LEU B 1 325 ? 4.305 8.727 1.307 1 96.12 325 LEU B O 1
ATOM 5953 N N . SER B 1 326 ? 4.48 8.664 -0.924 1 94.5 326 SER B N 1
ATOM 5954 C CA . SER B 1 326 ? 4.559 10.109 -1.078 1 94.5 326 SER B CA 1
ATOM 5955 C C . SER B 1 326 ? 3.201 10.703 -1.453 1 94.5 326 SER B C 1
ATOM 5957 O O . SER B 1 326 ? 2.369 10.023 -2.057 1 94.5 326 SER B O 1
ATOM 5959 N N . ILE B 1 327 ? 2.963 11.93 -1.123 1 95.75 327 ILE B N 1
ATOM 5960 C CA . ILE B 1 327 ? 1.692 12.594 -1.379 1 95.75 327 ILE B CA 1
ATOM 5961 C C . ILE B 1 327 ? 1.509 12.797 -2.881 1 95.75 327 ILE B C 1
ATOM 5963 O O . ILE B 1 327 ? 0.386 12.977 -3.357 1 95.75 327 ILE B O 1
ATOM 5967 N N . GLY B 1 328 ? 2.564 12.727 -3.625 1 95.06 328 GLY B N 1
ATOM 5968 C CA . GLY B 1 328 ? 2.492 12.961 -5.059 1 95.06 328 GLY B CA 1
ATOM 5969 C C . GLY B 1 328 ? 2.004 11.75 -5.836 1 95.06 328 GLY B C 1
ATOM 5970 O O . GLY B 1 328 ? 1.721 11.844 -7.031 1 95.06 328 GLY B O 1
ATOM 5971 N N . SER B 1 329 ? 1.841 10.719 -5.195 1 94.06 329 SER B N 1
ATOM 5972 C CA . SER B 1 329 ? 1.528 9.477 -5.898 1 94.06 329 SER B CA 1
ATOM 5973 C C . SER B 1 329 ? 0.079 9.062 -5.672 1 94.06 329 SER B C 1
ATOM 5975 O O . SER B 1 329 ? -0.477 9.289 -4.598 1 94.06 329 SER B O 1
ATOM 5977 N N . ARG B 1 330 ? -0.528 8.438 -6.719 1 97.06 330 ARG B N 1
ATOM 5978 C CA . ARG B 1 330 ? -1.851 7.828 -6.625 1 97.06 330 ARG B CA 1
ATOM 5979 C C . ARG B 1 330 ? -1.866 6.711 -5.586 1 97.06 330 ARG B C 1
ATOM 5981 O O . ARG B 1 330 ? -0.918 5.93 -5.492 1 97.06 330 ARG B O 1
ATOM 5988 N N . LEU B 1 331 ? -2.951 6.637 -4.766 1 98.31 331 LEU B N 1
ATOM 5989 C CA . LEU B 1 331 ? -3.037 5.617 -3.727 1 98.31 331 LEU B CA 1
ATOM 5990 C C . LEU B 1 331 ? -3.166 4.227 -4.336 1 98.31 331 LEU B C 1
ATOM 5992 O O . LEU B 1 331 ? -3.869 4.043 -5.332 1 98.31 331 LEU B O 1
ATOM 5996 N N . PRO B 1 332 ? -2.516 3.227 -3.766 1 98.12 332 PRO B N 1
ATOM 5997 C CA . PRO B 1 332 ? -2.512 1.868 -4.316 1 98.12 332 PRO B CA 1
ATOM 5998 C C . PRO B 1 332 ? -3.707 1.04 -3.852 1 98.12 332 PRO B C 1
ATOM 6000 O O . PRO B 1 332 ? -3.541 -0.104 -3.422 1 98.12 332 PRO B O 1
ATOM 6003 N N . PHE B 1 333 ? -4.902 1.574 -4.02 1 98.75 333 PHE B N 1
ATOM 6004 C CA . PHE B 1 333 ? -6.156 0.904 -3.695 1 98.75 333 PHE B CA 1
ATOM 6005 C C . PHE B 1 333 ? -7.117 0.946 -4.879 1 98.75 333 PHE B C 1
ATOM 6007 O O . PHE B 1 333 ? -7.078 1.88 -5.684 1 98.75 333 PHE B O 1
ATOM 6014 N N . PHE B 1 334 ? -7.887 -0.062 -4.973 1 98.44 334 PHE B N 1
ATOM 6015 C CA . PHE B 1 334 ? -8.93 -0.088 -5.992 1 98.44 334 PHE B CA 1
ATOM 6016 C C . PHE B 1 334 ? -10.086 0.835 -5.609 1 98.44 334 PHE B C 1
ATOM 6018 O O . PHE B 1 334 ? -10.156 1.311 -4.473 1 98.44 334 PHE B O 1
ATOM 6025 N N . ASP B 1 335 ? -10.93 1.13 -6.484 1 97.88 335 ASP B N 1
ATOM 6026 C CA . ASP B 1 335 ? -12.047 2.049 -6.277 1 97.88 335 ASP B CA 1
ATOM 6027 C C . ASP B 1 335 ? -13.008 1.514 -5.219 1 97.88 335 ASP B C 1
ATOM 6029 O O . ASP B 1 335 ? -13.258 0.308 -5.148 1 97.88 335 ASP B O 1
ATOM 6033 N N . ASN B 1 336 ? -13.5 2.354 -4.348 1 97.56 336 ASN B N 1
ATOM 6034 C CA . ASN B 1 336 ? -14.609 2.068 -3.451 1 97.56 336 ASN B CA 1
ATOM 6035 C C . ASN B 1 336 ? -14.273 0.944 -2.477 1 97.56 336 ASN B C 1
ATOM 6037 O O . ASN B 1 336 ? -15.094 0.056 -2.238 1 97.56 336 ASN B O 1
ATOM 6041 N N . THR B 1 337 ? -13.07 0.985 -1.88 1 98.06 337 THR B N 1
ATOM 6042 C CA . THR B 1 337 ? -12.664 -0.176 -1.094 1 98.06 337 THR B CA 1
ATOM 6043 C C . THR B 1 337 ? -12.562 0.183 0.386 1 98.06 337 THR B C 1
ATOM 6045 O O . THR B 1 337 ? -12.984 -0.591 1.249 1 98.06 337 THR B O 1
ATOM 6048 N N . LEU B 1 338 ? -12.156 1.371 0.77 1 98.75 338 LEU B N 1
ATOM 6049 C CA . LEU B 1 338 ? -11.859 1.695 2.16 1 98.75 338 LEU B CA 1
ATOM 6050 C C . LEU B 1 338 ? -13.086 2.26 2.863 1 98.75 338 LEU B C 1
ATOM 6052 O O . LEU B 1 338 ? -13.875 2.992 2.256 1 98.75 338 LEU B O 1
ATOM 6056 N N . ASP B 1 339 ? -13.18 1.977 4.172 1 98.75 339 ASP B N 1
ATOM 6057 C CA . ASP B 1 339 ? -14.289 2.459 4.984 1 98.75 339 ASP B CA 1
ATOM 6058 C C . ASP B 1 339 ? -14.016 3.865 5.516 1 98.75 339 ASP B C 1
ATOM 6060 O O . ASP B 1 339 ? -14.945 4.633 5.766 1 98.75 339 ASP B O 1
ATOM 6064 N N . ILE B 1 340 ? -12.734 4.145 5.711 1 98.88 340 ILE B N 1
ATOM 6065 C CA . ILE B 1 340 ? -12.406 5.418 6.348 1 98.88 340 ILE B CA 1
ATOM 6066 C C . ILE B 1 340 ? -11.016 5.863 5.91 1 98.88 340 ILE B C 1
ATOM 6068 O O . ILE B 1 340 ? -10.117 5.039 5.742 1 98.88 340 ILE B O 1
ATOM 6072 N N . ILE B 1 341 ? -10.828 7.121 5.656 1 98.88 341 ILE B N 1
ATOM 6073 C CA . ILE B 1 341 ? -9.531 7.77 5.488 1 98.88 341 ILE B CA 1
ATOM 6074 C C . ILE B 1 341 ? -9.367 8.867 6.539 1 98.88 341 ILE B C 1
ATOM 6076 O O . ILE B 1 341 ? -10.25 9.703 6.719 1 98.88 341 ILE B O 1
ATOM 6080 N N . HIS B 1 342 ? -8.289 8.805 7.242 1 98.81 342 HIS B N 1
ATOM 6081 C CA . HIS B 1 342 ? -7.949 9.758 8.289 1 98.81 342 HIS B CA 1
ATOM 6082 C C . HIS B 1 342 ? -6.652 10.492 7.961 1 98.81 342 HIS B C 1
ATOM 6084 O O . HIS B 1 342 ? -5.699 9.891 7.461 1 98.81 342 HIS B O 1
ATOM 6090 N N . SER B 1 343 ? -6.594 11.742 8.102 1 98.12 343 SER B N 1
ATOM 6091 C CA . SER B 1 343 ? -5.363 12.516 7.98 1 98.12 343 SER B CA 1
ATOM 6092 C C . SER B 1 343 ? -5.266 13.578 9.07 1 98.12 343 SER B C 1
ATOM 6094 O O . SER B 1 343 ? -6.223 14.312 9.32 1 98.12 343 SER B O 1
ATOM 6096 N N . THR B 1 344 ? -4.168 13.602 9.734 1 95.06 344 THR B N 1
ATOM 6097 C CA . THR B 1 344 ? -3.941 14.586 10.789 1 95.06 344 THR B CA 1
ATOM 6098 C C . THR B 1 344 ? -2.58 15.258 10.617 1 95.06 344 THR B C 1
ATOM 6100 O O . THR B 1 344 ? -1.591 14.594 10.297 1 95.06 344 THR B O 1
ATOM 6103 N N . LEU B 1 345 ? -2.506 16.5 10.664 1 87.88 345 LEU B N 1
ATOM 6104 C CA . LEU B 1 345 ? -1.308 17.328 10.711 1 87.88 345 LEU B CA 1
ATOM 6105 C C . LEU B 1 345 ? -0.432 17.109 9.484 1 87.88 345 LEU B C 1
ATOM 6107 O O . LEU B 1 345 ? 0.797 17.125 9.586 1 87.88 345 LEU B O 1
ATOM 6111 N N . PHE B 1 346 ? -0.977 16.688 8.445 1 90.25 346 PHE B N 1
ATOM 6112 C CA . PHE B 1 346 ? -0.277 16.516 7.172 1 90.25 346 PHE B CA 1
ATOM 6113 C C . PHE B 1 346 ? -0.764 17.531 6.152 1 90.25 346 PHE B C 1
ATOM 6115 O O . PHE B 1 346 ? 0.026 18.328 5.629 1 90.25 346 PHE B O 1
ATOM 6122 N N . LEU B 1 347 ? -2.107 17.344 5.914 1 88.81 347 LEU B N 1
ATOM 6123 C CA . LEU B 1 347 ? -2.723 18.344 5.059 1 88.81 347 LEU B CA 1
ATOM 6124 C C . LEU B 1 347 ? -2.895 19.656 5.812 1 88.81 347 LEU B C 1
ATOM 6126 O O . LEU B 1 347 ? -3.721 19.766 6.723 1 88.81 347 LEU B O 1
ATOM 6130 N N . ASP B 1 348 ? -2.051 20.609 5.691 1 91.31 348 ASP B N 1
ATOM 6131 C CA . ASP B 1 348 ? -2.131 21.891 6.379 1 91.31 348 ASP B CA 1
ATOM 6132 C C . ASP B 1 348 ? -1.928 23.047 5.406 1 91.31 348 ASP B C 1
ATOM 6134 O O . ASP B 1 348 ? -1.957 22.859 4.188 1 91.31 348 ASP B O 1
ATOM 6138 N N . GLY B 1 349 ? -1.723 24.203 5.973 1 92.25 349 GLY B N 1
ATOM 6139 C CA . GLY B 1 349 ? -1.745 25.438 5.207 1 92.25 349 GLY B CA 1
ATOM 6140 C C . GLY B 1 349 ? -0.628 25.531 4.188 1 92.25 349 GLY B C 1
ATOM 6141 O O . GLY B 1 349 ? -0.611 26.438 3.355 1 92.25 349 GLY B O 1
ATOM 6142 N N . TRP B 1 350 ? 0.232 24.531 4.09 1 93.12 350 TRP B N 1
ATOM 6143 C CA . TRP B 1 350 ? 1.313 24.547 3.109 1 93.12 350 TRP B CA 1
ATOM 6144 C C . TRP B 1 350 ? 0.817 24.109 1.736 1 93.12 350 TRP B C 1
ATOM 6146 O O . TRP B 1 350 ? 1.422 24.453 0.714 1 93.12 350 TRP B O 1
ATOM 6156 N N . ILE B 1 351 ? -0.247 23.328 1.667 1 96.44 351 ILE B N 1
ATOM 6157 C CA . ILE B 1 351 ? -0.638 22.641 0.449 1 96.44 351 ILE B CA 1
ATOM 6158 C C . ILE B 1 351 ? -1.386 23.594 -0.478 1 96.44 351 ILE B C 1
ATOM 6160 O O . ILE B 1 351 ? -2.293 24.297 -0.044 1 96.44 351 ILE B O 1
ATOM 6164 N N . GLY B 1 352 ? -0.95 23.625 -1.704 1 96.12 352 GLY B N 1
ATOM 6165 C CA . GLY B 1 352 ? -1.681 24.375 -2.711 1 96.12 352 GLY B CA 1
ATOM 6166 C C . GLY B 1 352 ? -2.994 23.734 -3.105 1 96.12 352 GLY B C 1
ATOM 6167 O O . GLY B 1 352 ? -3.176 22.531 -2.926 1 96.12 352 GLY B O 1
ATOM 6168 N N . LEU B 1 353 ? -3.85 24.453 -3.688 1 95.44 353 LEU B N 1
ATOM 6169 C CA . LEU B 1 353 ? -5.199 24 -3.998 1 95.44 353 LEU B CA 1
ATOM 6170 C C . LEU B 1 353 ? -5.176 22.938 -5.09 1 95.44 353 LEU B C 1
ATOM 6172 O O . LEU B 1 353 ? -5.953 21.969 -5.047 1 95.44 353 LEU B O 1
ATOM 6176 N N . ASP B 1 354 ? -4.324 23.094 -6.059 1 95.19 354 ASP B N 1
ATOM 6177 C CA . ASP B 1 354 ? -4.238 22.109 -7.133 1 95.19 354 ASP B CA 1
ATOM 6178 C C . ASP B 1 354 ? -3.92 20.719 -6.59 1 95.19 354 ASP B C 1
ATOM 6180 O O . ASP B 1 354 ? -4.602 19.75 -6.918 1 95.19 354 ASP B O 1
ATOM 6184 N N . LEU B 1 355 ? -2.871 20.672 -5.812 1 96.81 355 LEU B N 1
ATOM 6185 C CA . LEU B 1 355 ? -2.5 19.391 -5.227 1 96.81 355 LEU B CA 1
ATOM 6186 C C . LEU B 1 355 ? -3.615 18.844 -4.336 1 96.81 355 LEU B C 1
ATOM 6188 O O . LEU B 1 355 ? -3.951 17.656 -4.398 1 96.81 355 LEU B O 1
ATOM 6192 N N . LEU B 1 356 ? -4.168 19.703 -3.529 1 97.56 356 LEU B N 1
ATOM 6193 C CA . LEU B 1 356 ? -5.223 19.297 -2.615 1 97.56 356 LEU B CA 1
ATOM 6194 C C . LEU B 1 356 ? -6.391 18.672 -3.377 1 97.56 356 LEU B C 1
ATOM 6196 O O . LEU B 1 356 ? -6.934 17.656 -2.961 1 97.56 356 LEU B O 1
ATOM 6200 N N . GLN B 1 357 ? -6.762 19.281 -4.465 1 97.12 357 GLN B N 1
ATOM 6201 C CA . GLN B 1 357 ? -7.867 18.781 -5.27 1 97.12 357 GLN B CA 1
ATOM 6202 C C . GLN B 1 357 ? -7.59 17.359 -5.75 1 97.12 357 GLN B C 1
ATOM 6204 O O . GLN B 1 357 ? -8.43 16.469 -5.594 1 97.12 357 GLN B O 1
ATOM 6209 N N . PHE B 1 358 ? -6.414 17.078 -6.328 1 97.69 358 PHE B N 1
ATOM 6210 C CA . PHE B 1 358 ? -6.062 15.758 -6.828 1 97.69 358 PHE B CA 1
ATOM 6211 C C . PHE B 1 358 ? -6.051 14.742 -5.691 1 97.69 358 PHE B C 1
ATOM 6213 O O . PHE B 1 358 ? -6.473 13.602 -5.875 1 97.69 358 PHE B O 1
ATOM 6220 N N . VAL B 1 359 ? -5.59 15.172 -4.547 1 98 359 VAL B N 1
ATOM 6221 C CA . VAL B 1 359 ? -5.52 14.281 -3.389 1 98 359 VAL B CA 1
ATOM 6222 C C . VAL B 1 359 ? -6.934 13.93 -2.926 1 98 359 VAL B C 1
ATOM 6224 O O . VAL B 1 359 ? -7.242 12.758 -2.703 1 98 359 VAL B O 1
ATOM 6227 N N . LEU B 1 360 ? -7.797 14.898 -2.842 1 98.06 360 LEU B N 1
ATOM 6228 C CA . LEU B 1 360 ? -9.156 14.68 -2.359 1 98.06 360 LEU B CA 1
ATOM 6229 C C . LEU B 1 360 ? -9.93 13.773 -3.305 1 98.06 360 LEU B C 1
ATOM 6231 O O . LEU B 1 360 ? -10.672 12.891 -2.859 1 98.06 360 LEU B O 1
ATOM 6235 N N . PHE B 1 361 ? -9.742 13.922 -4.59 1 98.19 361 PHE B N 1
ATOM 6236 C CA . PHE B 1 361 ? -10.453 13.078 -5.539 1 98.19 361 PHE B CA 1
ATOM 6237 C C . PHE B 1 361 ? -9.906 11.664 -5.527 1 98.19 361 PHE B C 1
ATOM 6239 O O . PHE B 1 361 ? -10.648 10.695 -5.73 1 98.19 361 PHE B O 1
ATOM 6246 N N . ASP B 1 362 ? -8.602 11.555 -5.309 1 98.38 362 ASP B N 1
ATOM 6247 C CA . ASP B 1 362 ? -8.031 10.219 -5.141 1 98.38 362 ASP B CA 1
ATOM 6248 C C . ASP B 1 362 ? -8.586 9.539 -3.891 1 98.38 362 ASP B C 1
ATOM 6250 O O . ASP B 1 362 ? -8.836 8.336 -3.896 1 98.38 362 ASP B O 1
ATOM 6254 N N . TRP B 1 363 ? -8.75 10.359 -2.842 1 98.44 363 TRP B N 1
ATOM 6255 C CA . TRP B 1 363 ? -9.352 9.82 -1.625 1 98.44 363 TRP B CA 1
ATOM 6256 C C . TRP B 1 363 ? -10.812 9.438 -1.86 1 98.44 363 TRP B C 1
ATOM 6258 O O . TRP B 1 363 ? -11.273 8.406 -1.373 1 98.44 363 TRP B O 1
ATOM 6268 N N . ASP B 1 364 ? -11.508 10.281 -2.621 1 98.31 364 ASP B N 1
ATOM 6269 C CA . ASP B 1 364 ? -12.859 9.922 -3.031 1 98.31 364 ASP B CA 1
ATOM 6270 C C . ASP B 1 364 ? -12.867 8.594 -3.781 1 98.31 364 ASP B C 1
ATOM 6272 O O . ASP B 1 364 ? -13.75 7.758 -3.562 1 98.31 364 ASP B O 1
ATOM 6276 N N . ARG B 1 365 ? -11.961 8.359 -4.633 1 98.25 365 ARG B N 1
ATOM 6277 C CA . ARG B 1 365 ? -11.867 7.16 -5.449 1 98.25 365 ARG B CA 1
ATOM 6278 C C . ARG B 1 365 ? -11.805 5.906 -4.578 1 98.25 365 ARG B C 1
ATOM 6280 O O . ARG B 1 365 ? -12.516 4.934 -4.828 1 98.25 365 ARG B O 1
ATOM 6287 N N . VAL B 1 366 ? -11.008 5.934 -3.543 1 98.69 366 VAL B N 1
ATOM 6288 C CA . VAL B 1 366 ? -10.719 4.707 -2.805 1 98.69 366 VAL B CA 1
ATOM 6289 C C . VAL B 1 366 ? -11.734 4.523 -1.686 1 98.69 366 VAL B C 1
ATOM 6291 O O . VAL B 1 366 ? -11.867 3.426 -1.135 1 98.69 366 VAL B O 1
ATOM 6294 N N . LEU B 1 367 ? -12.445 5.562 -1.313 1 98.62 367 LEU B N 1
ATOM 6295 C CA . LEU B 1 367 ? -13.492 5.449 -0.301 1 98.62 367 LEU B CA 1
ATOM 6296 C C . LEU B 1 367 ? -14.742 4.797 -0.881 1 98.62 367 LEU B C 1
ATOM 6298 O O . LEU B 1 367 ? -15.188 5.164 -1.97 1 98.62 367 LEU B O 1
ATOM 6302 N N . ARG B 1 368 ? -15.266 3.844 -0.22 1 97.81 368 ARG B N 1
ATOM 6303 C CA . ARG B 1 368 ? -16.531 3.256 -0.635 1 97.81 368 ARG B CA 1
ATOM 6304 C C . ARG B 1 368 ? -17.688 4.223 -0.4 1 97.81 368 ARG B C 1
ATOM 6306 O O . ARG B 1 368 ? -17.547 5.211 0.325 1 97.81 368 ARG B O 1
ATOM 6313 N N . PRO B 1 369 ? -18.859 3.912 -0.975 1 97.06 369 PRO B N 1
ATOM 6314 C CA . PRO B 1 369 ? -20.031 4.73 -0.662 1 97.06 369 PRO B CA 1
ATOM 6315 C C . PRO B 1 369 ? -20.375 4.73 0.827 1 97.06 369 PRO B C 1
ATOM 6317 O O . PRO B 1 369 ? -20.266 3.697 1.488 1 97.06 369 PRO B O 1
ATOM 6320 N N . ARG B 1 370 ? -20.625 5.922 1.336 1 97.12 370 ARG B N 1
ATOM 6321 C CA . ARG B 1 370 ? -20.953 6.145 2.738 1 97.12 370 ARG B CA 1
ATOM 6322 C C . ARG B 1 370 ? -19.734 5.969 3.629 1 97.12 370 ARG B C 1
ATOM 6324 O O . ARG B 1 370 ? -19.859 5.871 4.852 1 97.12 370 ARG B O 1
ATOM 6331 N N . GLY B 1 371 ? -18.594 5.832 3.018 1 98.25 371 GLY B N 1
ATOM 6332 C CA . GLY B 1 371 ? -17.359 5.836 3.785 1 98.25 371 GLY B CA 1
ATOM 6333 C C . GLY B 1 371 ? -17.047 7.188 4.395 1 98.25 371 GLY B C 1
ATOM 6334 O O . GLY B 1 371 ? -17.672 8.195 4.055 1 98.25 371 GLY B O 1
ATOM 6335 N N . LEU B 1 372 ? -16.094 7.246 5.305 1 98.81 372 LEU B N 1
ATOM 6336 C CA . LEU B 1 372 ? -15.836 8.461 6.07 1 98.81 372 LEU B CA 1
ATOM 6337 C C . LEU B 1 372 ? -14.492 9.062 5.68 1 98.81 372 LEU B C 1
ATOM 6339 O O . LEU B 1 372 ? -13.484 8.352 5.594 1 98.81 372 LEU B O 1
ATOM 6343 N N . LEU B 1 373 ? -14.5 10.305 5.422 1 98.81 373 LEU B N 1
ATOM 6344 C CA . LEU B 1 373 ? -13.297 11.117 5.359 1 98.81 373 LEU B CA 1
ATOM 6345 C C . LEU B 1 373 ? -13.125 11.93 6.641 1 98.81 373 LEU B C 1
ATOM 6347 O O . LEU B 1 373 ? -13.938 12.797 6.945 1 98.81 373 LEU B O 1
ATOM 6351 N N . TRP B 1 374 ? -12.125 11.641 7.391 1 98.75 374 TRP B N 1
ATOM 6352 C CA . TRP B 1 374 ? -11.859 12.305 8.664 1 98.75 374 TRP B CA 1
ATOM 6353 C C . TRP B 1 374 ? -10.672 13.25 8.555 1 98.75 374 TRP B C 1
ATOM 6355 O O . TRP B 1 374 ? -9.516 12.828 8.625 1 98.75 374 TRP B O 1
ATOM 6365 N N . VAL B 1 375 ? -10.93 14.516 8.367 1 98.19 375 VAL B N 1
ATOM 6366 C CA . VAL B 1 375 ? -9.938 15.578 8.414 1 98.19 375 VAL B CA 1
ATOM 6367 C C . VAL B 1 375 ? -9.711 16.016 9.859 1 98.19 375 VAL B C 1
ATOM 6369 O O . VAL B 1 375 ? -10.602 16.609 10.469 1 98.19 375 VAL B O 1
ATOM 6372 N N . ASP B 1 376 ? -8.555 15.742 10.352 1 96.56 376 ASP B N 1
ATOM 6373 C CA . ASP B 1 376 ? -8.289 15.883 11.781 1 96.56 376 ASP B CA 1
ATOM 6374 C C . ASP B 1 376 ? -7.238 16.953 12.039 1 96.56 376 ASP B C 1
ATOM 6376 O O . ASP B 1 376 ? -6.055 16.75 11.773 1 96.56 376 ASP B O 1
ATOM 6380 N N . ARG B 1 377 ? -7.672 18.109 12.586 1 93.38 377 ARG B N 1
ATOM 6381 C CA . ARG B 1 377 ? -6.82 19.219 13.008 1 93.38 377 ARG B CA 1
ATOM 6382 C C . ARG B 1 377 ? -5.992 19.75 11.844 1 93.38 377 ARG B C 1
ATOM 6384 O O . ARG B 1 377 ? -4.777 19.906 11.953 1 93.38 377 ARG B O 1
ATOM 6391 N N . PHE B 1 378 ? -6.656 19.906 10.703 1 95.12 378 PHE B N 1
ATOM 6392 C CA . PHE B 1 378 ? -6.094 20.703 9.617 1 95.12 378 PHE B CA 1
ATOM 6393 C C . PHE B 1 378 ? -5.875 22.141 10.047 1 95.12 378 PHE B C 1
ATOM 6395 O O . PHE B 1 378 ? -6.785 22.781 10.578 1 95.12 378 PHE B O 1
ATOM 6402 N N . PHE B 1 379 ? -4.652 22.672 9.898 1 92.88 379 PHE B N 1
ATOM 6403 C CA . PHE B 1 379 ? -4.48 24.047 10.352 1 92.88 379 PHE B CA 1
ATOM 6404 C C . PHE B 1 379 ? -3.965 24.938 9.219 1 92.88 379 PHE B C 1
ATOM 6406 O O . PHE B 1 379 ? -3.227 24.469 8.344 1 92.88 379 PHE B O 1
ATOM 6413 N N . CYS B 1 380 ? -4.41 26.125 9.18 1 94 380 CYS B N 1
ATOM 6414 C CA . CYS B 1 380 ? -4.023 27.141 8.211 1 94 380 CYS B CA 1
ATOM 6415 C C . CYS B 1 380 ? -4.238 28.547 8.766 1 94 380 CYS B C 1
ATOM 6417 O O . CYS B 1 380 ? -4.785 28.703 9.859 1 94 380 CYS B O 1
ATOM 6419 N N . LYS B 1 381 ? -3.705 29.516 8.102 1 93.81 381 LYS B N 1
ATOM 6420 C CA . LYS B 1 381 ? -3.977 30.906 8.469 1 93.81 381 LYS B CA 1
ATOM 6421 C C . LYS B 1 381 ? -5.465 31.219 8.352 1 93.81 381 LYS B C 1
ATOM 6423 O O . LYS B 1 381 ? -6.145 30.719 7.457 1 93.81 381 LYS B O 1
ATOM 6428 N N . ARG B 1 382 ? -5.891 32.094 9.188 1 94 382 ARG B N 1
ATOM 6429 C CA . ARG B 1 382 ? -7.297 32.5 9.227 1 94 382 ARG B CA 1
ATOM 6430 C C . ARG B 1 382 ? -7.781 32.938 7.859 1 94 382 ARG B C 1
ATOM 6432 O O . ARG B 1 382 ? -8.867 32.562 7.414 1 94 382 ARG B O 1
ATOM 6439 N N . ASP B 1 383 ? -6.977 33.688 7.176 1 93.44 383 ASP B N 1
ATOM 6440 C CA . ASP B 1 383 ? -7.363 34.281 5.898 1 93.44 383 ASP B CA 1
ATOM 6441 C C . ASP B 1 383 ? -7.496 33.219 4.816 1 93.44 383 ASP B C 1
ATOM 6443 O O . ASP B 1 383 ? -8.148 33.438 3.795 1 93.44 383 ASP B O 1
ATOM 6447 N N . ASP B 1 384 ? -6.902 32.062 5.043 1 94.62 384 ASP B N 1
ATOM 6448 C CA . ASP B 1 384 ? -6.898 31.016 4.035 1 94.62 384 ASP B CA 1
ATOM 6449 C C . ASP B 1 384 ? -7.977 29.984 4.324 1 94.62 384 ASP B C 1
ATOM 6451 O O . ASP B 1 384 ? -8.234 29.094 3.5 1 94.62 384 ASP B O 1
ATOM 6455 N N . LEU B 1 385 ? -8.578 30.062 5.426 1 95.81 385 LEU B N 1
ATOM 6456 C CA . LEU B 1 385 ? -9.484 29 5.879 1 95.81 385 LEU B CA 1
ATOM 6457 C C . LEU B 1 385 ? -10.641 28.828 4.898 1 95.81 385 LEU B C 1
ATOM 6459 O O . LEU B 1 385 ? -10.984 27.703 4.547 1 95.81 385 LEU B O 1
ATOM 6463 N N . LYS B 1 386 ? -11.18 29.859 4.465 1 96.38 386 LYS B N 1
ATOM 6464 C CA . LYS B 1 386 ? -12.352 29.797 3.592 1 96.38 386 LYS B CA 1
ATOM 6465 C C . LYS B 1 386 ? -12.039 29.047 2.305 1 96.38 386 LYS B C 1
ATOM 6467 O O . LYS B 1 386 ? -12.852 28.25 1.831 1 96.38 386 LYS B O 1
ATOM 6472 N N . ILE B 1 387 ? -10.906 29.281 1.76 1 95.88 387 ILE B N 1
ATOM 6473 C CA . ILE B 1 387 ? -10.539 28.672 0.494 1 95.88 387 ILE B CA 1
ATOM 6474 C C . ILE B 1 387 ? -10.445 27.156 0.674 1 95.88 387 ILE B C 1
ATOM 6476 O O . ILE B 1 387 ? -10.883 26.391 -0.188 1 95.88 387 ILE B O 1
ATOM 6480 N N . TYR B 1 388 ? -9.867 26.688 1.71 1 97.06 388 TYR B N 1
ATOM 6481 C CA . TYR B 1 388 ? -9.75 25.25 1.979 1 97.06 388 TYR B CA 1
ATOM 6482 C C . TYR B 1 388 ? -11.125 24.641 2.242 1 97.06 388 TYR B C 1
ATOM 6484 O O . TYR B 1 388 ? -11.43 23.562 1.737 1 97.06 388 TYR B O 1
ATOM 6492 N N . LEU B 1 389 ? -11.922 25.359 3.037 1 97.25 389 LEU B N 1
ATOM 6493 C CA . LEU B 1 389 ? -13.258 24.844 3.32 1 97.25 389 LEU B CA 1
ATOM 6494 C C . LEU B 1 389 ? -14.07 24.703 2.037 1 97.25 389 LEU B C 1
ATOM 6496 O O . LEU B 1 389 ? -14.844 23.75 1.885 1 97.25 389 LEU B O 1
ATOM 6500 N N . ASP B 1 390 ? -13.906 25.641 1.166 1 96.81 390 ASP B N 1
ATOM 6501 C CA . ASP B 1 390 ? -14.594 25.578 -0.121 1 96.81 390 ASP B CA 1
ATOM 6502 C C . ASP B 1 390 ? -14.172 24.344 -0.912 1 96.81 390 ASP B C 1
ATOM 6504 O O . ASP B 1 390 ? -15.008 23.703 -1.561 1 96.81 390 ASP B O 1
ATOM 6508 N N . GLU B 1 391 ? -12.898 24.062 -0.862 1 95.88 391 GLU B N 1
ATOM 6509 C CA . GLU B 1 391 ? -12.406 22.891 -1.585 1 95.88 391 GLU B CA 1
ATOM 6510 C C . GLU B 1 391 ? -13 21.594 -1.019 1 95.88 391 GLU B C 1
ATOM 6512 O O . GLU B 1 391 ? -13.414 20.719 -1.773 1 95.88 391 GLU B O 1
ATOM 6517 N N . PHE B 1 392 ? -13.078 21.438 0.272 1 97 392 PHE B N 1
ATOM 6518 C CA . PHE B 1 392 ? -13.68 20.266 0.895 1 97 392 PHE B CA 1
ATOM 6519 C C . PHE B 1 392 ? -15.164 20.188 0.565 1 97 392 PHE B C 1
ATOM 6521 O O . PHE B 1 392 ? -15.703 19.094 0.361 1 97 392 PHE B O 1
ATOM 6528 N N . SER B 1 393 ? -15.805 21.281 0.479 1 96.31 393 SER B N 1
ATOM 6529 C CA . SER B 1 393 ? -17.234 21.328 0.216 1 96.31 393 SER B CA 1
ATOM 6530 C C . SER B 1 393 ? -17.547 20.891 -1.21 1 96.31 393 SER B C 1
ATOM 6532 O O . SER B 1 393 ? -18.656 20.422 -1.49 1 96.31 393 SER B O 1
ATOM 6534 N N . ARG B 1 394 ? -16.594 21.078 -2.064 1 94.88 394 ARG B N 1
ATOM 6535 C CA . ARG B 1 394 ? -16.781 20.703 -3.463 1 94.88 394 ARG B CA 1
ATOM 6536 C C . ARG B 1 394 ? -16.969 19.188 -3.607 1 94.88 394 ARG B C 1
ATOM 6538 O O . ARG B 1 394 ? -17.453 18.719 -4.637 1 94.88 394 ARG B O 1
ATOM 6545 N N . LEU B 1 395 ? -16.625 18.438 -2.598 1 96.12 395 LEU B N 1
ATOM 6546 C CA . LEU B 1 395 ? -16.812 17 -2.629 1 96.12 395 LEU B CA 1
ATOM 6547 C C . LEU B 1 395 ? -18.297 16.641 -2.455 1 96.12 395 LEU B C 1
ATOM 6549 O O . LEU B 1 395 ? -18.703 15.508 -2.746 1 96.12 395 LEU B O 1
ATOM 6553 N N . HIS B 1 396 ? -19.031 17.547 -1.875 1 96.12 396 HIS B N 1
ATOM 6554 C CA . HIS B 1 396 ? -20.453 17.359 -1.616 1 96.12 396 HIS B CA 1
ATOM 6555 C C . HIS B 1 396 ? -20.688 16.188 -0.655 1 96.12 396 HIS B C 1
ATOM 6557 O O . HIS B 1 396 ? -21.609 15.406 -0.835 1 96.12 396 HIS B O 1
ATOM 6563 N N . TYR B 1 397 ? -19.75 16.016 0.237 1 98.06 397 TYR B N 1
ATOM 6564 C CA . TYR B 1 397 ? -19.922 15.008 1.278 1 98.06 397 TYR B CA 1
ATOM 6565 C C . TYR B 1 397 ? -20.844 15.5 2.377 1 98.06 397 TYR B C 1
ATOM 6567 O O . TYR B 1 397 ? -20.938 16.703 2.621 1 98.06 397 TYR B O 1
ATOM 6575 N N . LYS B 1 398 ? -21.547 14.641 3.025 1 98.06 398 LYS B N 1
ATOM 6576 C CA . LYS B 1 398 ? -22.375 14.984 4.184 1 98.06 398 LYS B CA 1
ATOM 6577 C C . LYS B 1 398 ? -21.5 15.289 5.402 1 98.06 398 LYS B C 1
ATOM 6579 O O . LYS B 1 398 ? -20.625 14.5 5.762 1 98.06 398 LYS B O 1
ATOM 6584 N N . LYS B 1 399 ? -21.781 16.438 6 1 98.06 399 LYS B N 1
ATOM 6585 C CA . LYS B 1 399 ? -21.031 16.828 7.199 1 98.06 399 LYS B CA 1
ATOM 6586 C C . LYS B 1 399 ? -21.609 16.156 8.438 1 98.06 399 LYS B C 1
ATOM 6588 O O . LYS B 1 399 ? -22.75 16.422 8.828 1 98.06 399 LYS B O 1
ATOM 6593 N N . LEU B 1 400 ? -20.844 15.312 9.039 1 98.5 400 LEU B N 1
ATOM 6594 C CA . LEU B 1 400 ? -21.297 14.617 10.234 1 98.5 400 LEU B CA 1
ATOM 6595 C C . LEU B 1 400 ? -20.766 15.297 11.492 1 98.5 400 LEU B C 1
ATOM 6597 O O . LEU B 1 400 ? -21.484 15.438 12.484 1 98.5 400 LEU B O 1
ATOM 6601 N N . LEU B 1 401 ? -19.516 15.57 11.539 1 97.56 401 LEU B N 1
ATOM 6602 C CA . LEU B 1 401 ? -18.875 16.375 12.57 1 97.56 401 LEU B CA 1
ATOM 6603 C C . LEU B 1 401 ? -18.109 17.547 11.953 1 97.56 401 LEU B C 1
ATOM 6605 O O . LEU B 1 401 ? -17.562 17.422 10.852 1 97.56 401 LEU B O 1
ATOM 6609 N N . TRP B 1 402 ? -18.094 18.656 12.617 1 95.81 402 TRP B N 1
ATOM 6610 C CA . TRP B 1 402 ? -17.469 19.875 12.109 1 95.81 402 TRP B CA 1
ATOM 6611 C C . TRP B 1 402 ? -17.078 20.797 13.258 1 95.81 402 TRP B C 1
ATOM 6613 O O . TRP B 1 402 ? -17.906 21.109 14.125 1 95.81 402 TRP B O 1
ATOM 6623 N N . ARG B 1 403 ? -15.797 21.156 13.227 1 95 403 ARG B N 1
ATOM 6624 C CA . ARG B 1 403 ? -15.297 22.016 14.297 1 95 403 ARG B CA 1
ATOM 6625 C C . ARG B 1 403 ? -14.172 22.922 13.797 1 95 403 ARG B C 1
ATOM 6627 O O . ARG B 1 403 ? -13.312 22.484 13.031 1 95 403 ARG B O 1
ATOM 6634 N N . ILE B 1 404 ? -14.219 24.188 14.117 1 94.38 404 ILE B N 1
ATOM 6635 C CA . ILE B 1 404 ? -13.148 25.156 13.867 1 94.38 404 ILE B CA 1
ATOM 6636 C C . ILE B 1 404 ? -12.75 25.828 15.18 1 94.38 404 ILE B C 1
ATOM 6638 O O . ILE B 1 404 ? -13.594 26.359 15.898 1 94.38 404 ILE B O 1
ATOM 6642 N N . VAL B 1 405 ? -11.469 25.766 15.516 1 92.88 405 VAL B N 1
ATOM 6643 C CA . VAL B 1 405 ? -10.984 26.344 16.766 1 92.88 405 VAL B CA 1
ATOM 6644 C C . VAL B 1 405 ? -9.695 27.125 16.516 1 92.88 405 VAL B C 1
ATOM 6646 O O . VAL B 1 405 ? -8.914 26.766 15.633 1 92.88 405 VAL B O 1
ATOM 6649 N N . PRO B 1 406 ? -9.492 28.188 17.266 1 90.62 406 PRO B N 1
ATOM 6650 C CA . PRO B 1 406 ? -8.219 28.906 17.125 1 90.62 406 PRO B CA 1
ATOM 6651 C C . PRO B 1 406 ? -7.023 28.078 17.594 1 90.62 406 PRO B C 1
ATOM 6653 O O . PRO B 1 406 ? -7.125 27.328 18.578 1 90.62 406 PRO B O 1
ATOM 6656 N N . LYS B 1 407 ? -5.996 28.156 16.766 1 87.19 407 LYS B N 1
ATOM 6657 C CA . LYS B 1 407 ? -4.734 27.562 17.188 1 87.19 407 LYS B CA 1
ATOM 6658 C C . LYS B 1 407 ? -3.984 28.469 18.156 1 87.19 407 LYS B C 1
ATOM 6660 O O . LYS B 1 407 ? -3.541 29.562 17.766 1 87.19 407 LYS B O 1
ATOM 6665 N N . THR B 1 408 ? -3.926 28.312 19.391 1 74.81 408 THR B N 1
ATOM 6666 C CA . THR B 1 408 ? -3.439 29.25 20.391 1 74.81 408 THR B CA 1
ATOM 6667 C C . THR B 1 408 ? -1.977 28.969 20.734 1 74.81 408 THR B C 1
ATOM 6669 O O . THR B 1 408 ? -1.402 29.609 21.609 1 74.81 408 THR B O 1
ATOM 6672 N N . ASP B 1 409 ? -1.416 27.984 20.203 1 64.19 409 ASP B N 1
ATOM 6673 C CA . ASP B 1 409 ? -0.039 27.703 20.594 1 64.19 409 ASP B CA 1
ATOM 6674 C C . ASP B 1 409 ? 0.916 28.766 20.062 1 64.19 409 ASP B C 1
ATOM 6676 O O . ASP B 1 409 ? 1.938 29.062 20.688 1 64.19 409 ASP B O 1
ATOM 6680 N N . ARG B 1 410 ? 0.747 29.203 18.828 1 61.47 410 ARG B N 1
ATOM 6681 C CA . ARG B 1 410 ? 1.685 30.172 18.281 1 61.47 410 ARG B CA 1
ATOM 6682 C C . ARG B 1 410 ? 0.989 31.5 18 1 61.47 410 ARG B C 1
ATOM 6684 O O . ARG B 1 410 ? -0.241 31.562 17.922 1 61.47 410 ARG B O 1
ATOM 6691 N N . LEU B 1 411 ? 1.722 32.531 18.141 1 58.69 411 LEU B N 1
ATOM 6692 C CA . LEU B 1 411 ? 1.336 33.938 17.953 1 58.69 411 LEU B CA 1
ATOM 6693 C C . LEU B 1 411 ? 0.834 34.156 16.531 1 58.69 411 LEU B C 1
ATOM 6695 O O . LEU B 1 411 ? 0.658 35.312 16.125 1 58.69 411 LEU B O 1
ATOM 6699 N N . GLU B 1 412 ? 0.514 33.031 15.859 1 68.56 412 GLU B N 1
ATOM 6700 C CA . GLU B 1 412 ? 0.039 33.281 14.5 1 68.56 412 GLU B CA 1
ATOM 6701 C C . GLU B 1 412 ? -1.478 33.125 14.406 1 68.56 412 GLU B C 1
ATOM 6703 O O . GLU B 1 412 ? -2.098 32.5 15.273 1 68.56 412 GLU B O 1
ATOM 6708 N N . ASP B 1 413 ? -2.1 34 13.695 1 86.56 413 ASP B N 1
ATOM 6709 C CA . ASP B 1 413 ? -3.533 33.969 13.422 1 86.56 413 ASP B CA 1
ATOM 6710 C C . ASP B 1 413 ? -3.926 32.75 12.609 1 86.56 413 ASP B C 1
ATOM 6712 O O . ASP B 1 413 ? -4.316 32.875 11.445 1 86.56 413 ASP B O 1
ATOM 6716 N N . GLU B 1 414 ? -3.693 31.5 13.281 1 92.19 414 GLU B N 1
ATOM 6717 C CA . GLU B 1 414 ? -4.027 30.234 12.617 1 92.19 414 GLU B CA 1
ATOM 6718 C C . GLU B 1 414 ? -5.234 29.578 13.273 1 92.19 414 GLU B C 1
ATOM 6720 O O . GLU B 1 414 ? -5.551 29.859 14.43 1 92.19 414 GLU B O 1
ATOM 6725 N N . LEU B 1 415 ? -5.918 28.812 12.508 1 94.19 415 LEU B N 1
ATOM 6726 C CA . LEU B 1 415 ? -7.082 28.062 12.969 1 94.19 415 LEU B CA 1
ATOM 6727 C C . LEU B 1 415 ? -6.918 26.562 12.68 1 94.19 415 LEU B C 1
ATOM 6729 O O . LEU B 1 415 ? -6.262 26.188 11.711 1 94.19 415 LEU B O 1
ATOM 6733 N N . TYR B 1 416 ? -7.5 25.766 13.594 1 94.06 416 TYR B N 1
ATOM 6734 C CA . TYR B 1 416 ? -7.691 24.344 13.328 1 94.06 416 TYR B CA 1
ATOM 6735 C C . TYR B 1 416 ? -9.078 24.078 12.766 1 94.06 416 TYR B C 1
ATOM 6737 O O . TYR B 1 416 ? -10.062 24.688 13.203 1 94.06 416 TYR B O 1
ATOM 6745 N N . PHE B 1 417 ? -9.141 23.281 11.797 1 95.25 417 PHE B N 1
ATOM 6746 C CA . PHE B 1 417 ? -10.383 22.766 11.242 1 95.25 417 PHE B CA 1
ATOM 6747 C C . PHE B 1 417 ? -10.414 21.25 11.305 1 95.25 417 PHE B C 1
ATOM 6749 O O . PHE B 1 417 ? -9.461 20.578 10.875 1 95.25 417 PHE B O 1
ATOM 6756 N N . SER B 1 418 ? -11.453 20.625 11.922 1 96.69 418 SER B N 1
ATOM 6757 C CA . SER B 1 418 ? -11.688 19.188 11.922 1 96.69 418 SER B CA 1
ATOM 6758 C C . SER B 1 418 ? -13.078 18.859 11.398 1 96.69 418 SER B C 1
ATOM 6760 O O . SER B 1 418 ? -14.039 19.594 11.648 1 96.69 418 SER B O 1
ATOM 6762 N N . ALA B 1 419 ? -13.148 17.797 10.688 1 97.94 419 ALA B N 1
ATOM 6763 C CA . ALA B 1 419 ? -14.438 17.375 10.133 1 97.94 419 ALA B CA 1
ATOM 6764 C C . ALA B 1 419 ? -14.461 15.867 9.891 1 97.94 419 ALA B C 1
ATOM 6766 O O . ALA B 1 419 ? -13.422 15.258 9.594 1 97.94 419 ALA B O 1
ATOM 6767 N N . VAL B 1 420 ? -15.547 15.242 10.102 1 98.69 420 VAL B N 1
ATOM 6768 C CA . VAL B 1 420 ? -15.867 13.906 9.617 1 98.69 420 VAL B CA 1
ATOM 6769 C C . VAL B 1 420 ? -16.953 13.992 8.547 1 98.69 420 VAL B C 1
ATOM 6771 O O . VAL B 1 420 ? -18.062 14.453 8.82 1 98.69 420 VAL B O 1
ATOM 6774 N N . LEU B 1 421 ? -16.594 13.656 7.367 1 98.75 421 LEU B N 1
ATOM 6775 C CA . LEU B 1 421 ? -17.453 13.781 6.195 1 98.75 421 LEU B CA 1
ATOM 6776 C C . LEU B 1 421 ? -17.828 12.406 5.648 1 98.75 421 LEU B C 1
ATOM 6778 O O . LEU B 1 421 ? -16.984 11.492 5.633 1 98.75 421 LEU B O 1
ATOM 6782 N N . GLU B 1 422 ? -19.047 12.234 5.184 1 98.5 422 GLU B N 1
ATOM 6783 C CA . GLU B 1 422 ? -19.516 10.969 4.637 1 98.5 422 GLU B CA 1
ATOM 6784 C C . GLU B 1 422 ? -19.703 11.055 3.123 1 98.5 422 GLU B C 1
ATOM 6786 O O . GLU B 1 422 ? -20.422 11.922 2.629 1 98.5 422 GLU B O 1
ATOM 6791 N N . LYS B 1 423 ? -19.016 10.211 2.426 1 97.69 423 LYS B N 1
ATOM 6792 C CA . LYS B 1 423 ? -19.172 10.125 0.975 1 97.69 423 LYS B CA 1
ATOM 6793 C C . LYS B 1 423 ? -20.609 9.789 0.589 1 97.69 423 LYS B C 1
ATOM 6795 O O . LYS B 1 423 ? -21.219 8.891 1.167 1 97.69 423 LYS B O 1
ATOM 6800 N N . PRO B 1 424 ? -21.188 10.484 -0.372 1 95.56 424 PRO B N 1
ATOM 6801 C CA . PRO B 1 424 ? -22.578 10.195 -0.774 1 95.56 424 PRO B CA 1
ATOM 6802 C C . PRO B 1 424 ? -22.703 8.906 -1.585 1 95.56 424 PRO B C 1
ATOM 6804 O O . PRO B 1 424 ? -21.688 8.375 -2.057 1 95.56 424 PRO B O 1
ATOM 6807 N N . LEU B 1 425 ? -23.984 8.469 -1.688 1 89.06 425 LEU B N 1
ATOM 6808 C CA . LEU B 1 425 ? -24.297 7.344 -2.566 1 89.06 425 LEU B CA 1
ATOM 6809 C C . LEU B 1 425 ? -24.281 7.777 -4.027 1 89.06 425 LEU B C 1
ATOM 6811 O O . LEU B 1 425 ? -24.703 8.891 -4.359 1 89.06 425 LEU B O 1
ATOM 6815 N N . GLY B 1 426 ? -23.25 7.781 -4.906 1 68.25 426 GLY B N 1
ATOM 6816 C CA . GLY B 1 426 ? -23.188 8.188 -6.301 1 68.25 426 GLY B CA 1
ATOM 6817 C C . GLY B 1 426 ? -24.547 8.25 -6.977 1 68.25 426 GLY B C 1
ATOM 6818 O O . GLY B 1 426 ? -25.438 7.449 -6.668 1 68.25 426 GLY B O 1
ATOM 6819 N N . SER B 1 427 ? -25.125 9.43 -7.41 1 51.62 427 SER B N 1
ATOM 6820 C CA . SER B 1 427 ? -26.328 9.594 -8.211 1 51.62 427 SER B CA 1
ATOM 6821 C C . SER B 1 427 ? -26.188 8.93 -9.578 1 51.62 427 SER B C 1
ATOM 6823 O O . SER B 1 427 ? -25.078 8.766 -10.078 1 51.62 427 SER B O 1
#

Radius of gyration: 35.57 Å; Cα contacts (8 Å, |Δi|>4): 1452; chains: 2; bounding box: 79×105×111 Å

Organism: Hibiscus syriacus (NCBI:txid106335)

Secondary structure (DSSP, 8-state):
-------------------HHHHHHHHHHHHHHHHHHHHHHH--S-THHHHHHHHHHHHHHHHHHHHHHHHHTT------------------------------------HHHHHHHS-EE-SSTT---TTS-SEEPPP-BGGGGGGHHHHHHHT---TTSBPPS-HHHHHHHHHTT--SPPP-SSBPP--TT--PPPPHHHHTTSPPPGGGS--TTSS--SHHHHH-GGGTT-SS--TTTTTT-TT--TT-S---TTT--PPPHHHHHHHSTTT--EEEEESS-SSHHHHHHHTTT-EEEEE---SSS-HHHHHHHTT-EEE---TTS--S--TT-EEEEEEESSSSTTS-HHHHHHHHHHHHHHEEEEEEEEEEEEEEEHHHHHHHHHHHHTT--EEEEEEEEE--SSSS-EEEEEEEEE-----/-------------------HHHHHHHHHHHHHHHHHHHHHHH--S-THHHHHHHHHHHHHHHHHHHHHHTT-TT------------------------------------HHHHHHHS-EE-SSTT---TTS-SEEPPP-BGGGGGGHHHHHHHT---TTSBPPS-HHHHHHHHHTT--SPPP-SSBPP--TT--PPPPHHHHTTSPPPGGGS--TTSS--SHHHHH-GGGTT-SS--TTTTTT-TT--TT-S---TTT--PPPHHHHHHHSTTT--EEEEESS-SSHHHHHHHTTT-EEEEE---SSS-HHHHHHHTT-EEE---TTS--S--TT-EEEEEEESSSSTTS-HHHHHHHHHHHHHHEEEEEEEEEEEEEEEHHHHHHHHHHHHTT--EEEEEEEEE--SSSS-EEEEEEEEE-----

pLDDT: mean 79.54, std 25.57, range [17.77, 98.88]

Solvent-accessible surface area (backbone atoms only — not comparable to full-atom values): 47750 Å² total; per-residue (Å²): 136,85,78,80,80,79,81,79,81,80,77,80,78,78,80,78,77,71,58,66,71,56,50,52,52,50,50,52,51,50,51,53,52,48,54,52,53,53,51,59,72,68,59,80,81,73,76,69,56,57,58,57,47,54,53,52,53,49,51,52,52,52,53,53,49,54,56,54,56,72,38,64,70,36,72,79,86,93,81,89,86,82,84,79,86,72,82,67,89,64,85,63,80,78,69,78,70,74,78,68,84,57,78,65,71,64,70,68,79,24,65,53,48,51,60,49,63,37,71,30,49,27,50,53,73,86,39,59,42,98,86,70,37,42,46,43,26,39,19,26,11,42,44,34,51,79,36,34,71,62,50,28,56,71,41,65,69,54,74,81,32,70,36,78,92,45,66,71,62,49,46,54,45,30,56,60,6,19,33,43,50,73,67,50,54,27,41,52,75,55,38,82,60,59,61,85,62,56,34,60,93,52,10,63,67,45,83,72,64,58,43,65,49,70,38,87,88,35,71,35,77,44,61,64,46,56,56,37,79,87,34,63,93,66,33,58,48,71,77,57,59,62,48,70,38,60,84,65,68,76,48,68,62,88,55,58,74,75,69,35,39,68,67,35,54,66,64,55,46,62,76,43,70,61,50,61,24,30,30,38,34,51,20,67,53,41,36,64,71,35,46,58,35,41,79,70,66,19,52,35,38,35,30,29,61,63,65,40,45,67,24,48,54,45,14,23,50,27,43,41,49,49,29,44,48,60,89,42,44,60,73,57,49,49,71,46,42,29,33,33,41,34,33,38,72,53,68,36,55,51,60,16,66,68,50,49,48,38,50,50,25,46,52,50,24,26,32,18,73,62,13,36,43,32,44,38,42,27,36,29,45,55,89,50,43,61,61,55,52,51,58,60,53,72,69,62,44,47,80,75,44,76,40,75,26,69,42,78,86,51,100,52,71,30,29,25,38,16,33,35,27,28,37,52,72,59,130,135,82,77,75,77,75,76,77,75,74,74,78,51,75,44,52,74,65,56,68,69,58,48,50,51,49,50,50,50,50,51,52,54,47,52,52,52,54,54,60,70,67,62,80,87,69,79,71,58,59,59,62,48,54,53,53,52,48,51,52,50,50,55,51,47,57,58,53,61,78,68,70,80,82,77,80,84,71,89,78,87,80,85,84,78,81,80,66,86,60,81,64,78,81,68,80,67,76,79,67,83,60,80,68,69,63,70,70,77,24,66,54,46,51,60,49,64,37,73,31,49,26,49,54,74,85,38,60,44,98,87,70,38,42,46,44,26,39,19,26,10,42,43,33,51,79,38,36,70,62,49,28,56,72,41,64,68,53,74,81,34,71,37,78,92,46,66,72,62,50,46,55,44,30,57,59,6,18,33,43,50,73,68,50,54,28,39,54,75,57,38,83,60,57,60,85,62,56,34,62,93,52,10,63,67,44,84,70,63,57,42,65,50,70,38,87,88,35,72,36,77,45,61,63,46,55,56,39,78,86,34,62,92,66,31,61,48,71,75,57,58,62,49,71,39,60,83,65,69,77,47,67,63,88,55,57,73,76,70,36,40,67,66,35,54,66,66,57,47,62,77,43,70,62,49,59,24,32,30,38,34,51,20,70,54,40,37,64,71,36,45,59,35,42,79,70,69,19,52,35,38,34,31,29,61,65,64,40,47,68,25,47,52,45,13,24,52,25,42,39,48,50,28,44,48,59,90,41,43,58,73,55,49,50,71,47,41,29,31,32,41,35,34,38,72,53,69,35,56,52,61,17,67,70,51,49,48,38,50,52,26,46,51,50,25,25,33,18,74,61,12,36,43,32,44,37,41,25,36,29,43,57,89,50,44,62,62,55,52,51,57,61,53,71,67,61,43,47,77,75,44,79,41,74,24,69,40,77,87,52,98,51,70,32,29,25,36,16,35,34,28,28,38,54,73,60,130